Protein AF-A0A1H7VMD0-F1 (afdb_monomer_lite)

Sequence (866 aa):
MRSANEMTSLDILRHLQRDQQDHTHSQRGDDFDKLSQSDLCRSDRAERSALVWEVCQRLPAHIDEHGRVRASAVCQMTDELYEWATAHQPKPPRRSNHRKRVAMIFASLNALPGLTIQIPTQPVRPPRPSHAPTSVEEAQGLAAMLLVDRHLDTWRQHARHRDRWLLTLALRLSCRLGMGSEVLLGTLAMLGTRHVDTATRQIRLPSQLQDDRDSLPTGEANPSQALGTAPQQDPAYQPMHYYTLALPRAVWDPLRHLVHAATGDQGEWLALESPSKPIATLKTRQKQLRERLDRAAKALVKEMKIQHPQHRALLERLSGWPKMSRWGPMVAQRKGIASIWLDILSEYPLPTDSREPITVGADRGRYAPAGAASRHHARPDSEELRFLDDGPATPRPHDAASMHRPDDLAITAPGAVESGAEPLSIEQSFALRHAVRAFSRQLPTLTTGKRLSGQVYREPLQQLRRHTFDTLTDIVGTPDSFGHWLVAFACARLISHGDTISSAQTFLTRLMPPPLLLNEAIADVPGWDQDSVDELCAEGQSYARWSHNTRQHFLRTMGMFVRFCQDYGILDDVVPPSSTTTRISTRRTRLINPVQMDHAWKALVGHARPSQTNTQFALALALGYYGGLRASEVCQLTLRDVLIESPTLEEDWAALQDGYASGRRLSTDTGPFPLQPCWVYIRESKSRSGRRRIPLHLLAPPEVTQCMARWWETRRAVAPTLPLKEIGLFGPLFSPQAYRRQGLIDPLLSWLRDRWGEGVDFHGLRHCAASWWQLRLHAAQHEDFRETLHYKFHWMFQPSTLEAFLTYLCGAEGDDAIERGTLMGQLAKLIGHRHVNTLLHTYTHSLGMIHSHEVNRTWSNRKAAY

Organism: NCBI:txid650850

pLDDT: mean 73.38, std 21.13, range [23.36, 97.75]

Radius of gyration: 31.22 Å; chains: 1; bounding box: 88×75×89 Å

Foldseek 3Di:
DDAPVPCALVNLVVLLVVVLVVPPPDDDDDDDDDPDSNVQDPPPCPPSVVLVSVLSNCQVVQQPPVQEGDPVSLVVSLVSNQVVQVVPPPDRDDSVVSSVVSVVSVVSVCVDPNHDYDDQDAQPFPPQPDLDDPDPLLVLLLVLLVVLLVCLVVQCPVDVDLLSLLLQLLLCCCQQQLAFPALSLLQLLQDALVQADPVQQKGWGQLFRDWCVVVDPPDPDDPPPPDDDDDDPDPPPPDGFTQMFRDDPSNSVSVVSLCVPQDDPCNRRSQDDPDPDDPRTSVVSSVRSQVSSFVSQQVSLVVVCVVCVVCNVSSVQSNGDVSSSNNSSSSNSNLPDDVVSNVQNRHHNHFGFFPDPFFDPPDPDPPPPPVPVPPPDPDDPPDDDDPDDDDDDDDDDDDDDDDDDDDDFFWDFQPNDPCLFDQADLVLLVQLLVLLVVLLVCVCVLDPDQADEDPPSLVVLVVSLVVSLVSNCVSRVDSAFLSNLLSVLLSCCRYVVGDTSVVSSVLSVLLRDSQLSNQLLRSHQLPDDQVSLLVSLVSSLPPPPDDLQSSLVSLCSQLSSVVVCVVVVSDDPYHRGHSGPRDQPSLLNHAQDVVNLVVLLCVLPVDPDGDPLSLLLNLLLLCLQQQLDDLVLLQSDWLVQKDFADPPDPVVVVCVVVLQPPPDDDPPPDDDDPLRFIKGFSCDDSDPLQTAITRSSLRDDSVSSVSLVVLSVQQCVLPVPDDRSRAGSDDDNNDSITHDCVNRQVVSLVVVCVPPNPSDHSNSSSLNNLQLLVLLQLCLVDVVSLNRTPCCVPPCNDNSSSPVSNSVLCSSNDDCCVVSVCSLVVSCSSSSHPDSCCSRRHRHNCPSVSSNVSSCCSVVVVVVVD

Secondary structure (DSSP, 8-state):
---GGG--HHHHHHHHHHHHHHTTT---S--SS---GGGGS-TT-HHHHHHHHHHHHHGGGGB-TTSPBPHHHHHHHHHHHHHHHHHHSSS---HHHHHHHHHHHHHHHTTSTT----PPPP---PPP---S-SSHHHHHHHHHHHHHHHHHHHHHHS---HHHHHHHHHHHIIIII---HHHHHHHHHH--GGGEETTTTEEEEESS---GGGGS------GGG-SS------TTS----EEEEEPPHHHHHHHHHHHHT--GGGGT-TTS---SS----HHHHHHHHHHHHHHHHHHHHHHHHHH-GGGHHHHHTT-SHHHHHHHHHHHHHHTT--HHHHHHTTSSSPP---SS--BTTS-SS----TTSS--S----S------------PPPPP----PPPP-S--EE-TT--S--PPPPPHHHHHHHHHHHHHHHHHGGGG-SSSB--SGGGHHHHHHHHHHHHHHHHHHHS-TTSHHHHHHHHHHHHHHTS--BHHHHHHHHHHT--HHHHT-GGGG-STT--HHHHHHHHHHHHT-TTS-HHHHHHHHHHHHHHHHHHHHTTS--SPPPP-SSS----GGG-PPPPHHHHHHHHHHHH-SSS--HHHHHHHHHHHHHHTT---HHHHHT-BGGGEEE-----HHHHHHHHHTT-SS----TTS-------EEEEE---SSGGG-EEEEHHHHS-HHHHHHHHHHHHHHHHHSTTS-GGGSBSSS-TT-SPEEPHHHHHHHHHHHHHHHH-TT--HHHHHHHHHHHHHHHHHHHH-HHHHTTBTTTTSGGGSHHHHHHHHHHHHHTT-TTHHHHT-HHHHHHHHHT-S-HHHIIIII-S-HHHHHHHHHHHHHHGGGG--

Structure (mmCIF, N/CA/C/O backbone):
data_AF-A0A1H7VMD0-F1
#
_entry.id   AF-A0A1H7VMD0-F1
#
loop_
_atom_site.group_PDB
_atom_site.id
_atom_site.type_symbol
_atom_site.label_atom_id
_atom_site.label_alt_id
_atom_site.label_comp_id
_atom_site.label_asym_id
_atom_site.label_entity_id
_atom_site.label_seq_id
_atom_site.pdbx_PDB_ins_code
_atom_site.Cartn_x
_atom_site.Cartn_y
_atom_site.Cartn_z
_atom_site.occupancy
_atom_site.B_iso_or_equiv
_atom_site.auth_seq_id
_atom_site.auth_comp_id
_atom_site.auth_asym_id
_atom_site.auth_atom_id
_atom_site.pdbx_PDB_model_num
ATOM 1 N N . MET A 1 1 ? -38.035 15.444 26.359 1.00 34.72 1 MET A N 1
ATOM 2 C CA . MET A 1 1 ? -37.678 15.328 24.928 1.00 34.72 1 MET A CA 1
ATOM 3 C C . MET A 1 1 ? -38.707 14.417 24.288 1.00 34.72 1 MET A C 1
ATOM 5 O O . MET A 1 1 ? -38.967 13.372 24.867 1.00 34.72 1 MET A O 1
ATOM 9 N N . ARG A 1 2 ? -39.345 14.847 23.193 1.00 34.84 2 ARG A N 1
ATOM 10 C CA . ARG A 1 2 ? -40.308 14.014 22.452 1.00 34.84 2 ARG A CA 1
ATOM 11 C C . ARG A 1 2 ? -39.586 12.806 21.851 1.00 34.84 2 ARG A C 1
ATOM 13 O O . ARG A 1 2 ? -38.414 12.932 21.496 1.00 34.84 2 ARG A O 1
ATOM 20 N N . SER A 1 3 ? -40.246 11.651 21.783 1.00 38.50 3 SER A N 1
ATOM 21 C CA . SER A 1 3 ? -39.660 10.471 21.129 1.00 38.50 3 SER A CA 1
ATOM 22 C C . SER A 1 3 ? -39.531 10.709 19.615 1.00 38.50 3 SER A C 1
ATOM 24 O O . SER A 1 3 ? -40.247 11.547 19.065 1.00 38.50 3 SER A O 1
ATOM 26 N N . ALA A 1 4 ? -38.650 9.978 18.919 1.00 41.06 4 ALA A N 1
ATOM 27 C CA . ALA A 1 4 ? -38.488 10.094 17.461 1.00 41.06 4 ALA A CA 1
ATOM 28 C C . ALA A 1 4 ? -39.808 9.876 16.683 1.00 41.06 4 ALA A C 1
ATOM 30 O O . ALA A 1 4 ? -39.968 10.414 15.591 1.00 41.06 4 ALA A O 1
ATOM 31 N N . ASN A 1 5 ? -40.780 9.176 17.284 1.00 40.94 5 ASN A N 1
ATOM 32 C CA . ASN A 1 5 ? -42.104 8.913 16.713 1.00 40.94 5 ASN A CA 1
ATOM 33 C C . ASN A 1 5 ? -43.114 10.066 16.895 1.00 40.94 5 ASN A C 1
ATOM 35 O O . ASN A 1 5 ? -44.215 10.000 16.359 1.00 40.94 5 ASN A O 1
ATOM 39 N N . GLU A 1 6 ? -42.770 11.122 17.638 1.00 42.50 6 GLU A N 1
ATOM 40 C CA . GLU A 1 6 ? -43.665 12.255 17.939 1.00 42.50 6 GLU A CA 1
ATOM 41 C C . GLU A 1 6 ? -43.280 13.552 17.208 1.00 42.50 6 GLU A C 1
ATOM 43 O O . GLU A 1 6 ? -43.905 14.597 17.416 1.00 42.50 6 GLU A O 1
ATOM 48 N N . MET A 1 7 ? -42.236 13.524 16.374 1.00 51.25 7 MET A N 1
ATOM 49 C CA . MET A 1 7 ? -41.822 14.695 15.605 1.00 51.25 7 MET A CA 1
ATOM 50 C C . MET A 1 7 ? -42.720 14.834 14.373 1.00 51.25 7 MET A C 1
ATOM 52 O O . MET A 1 7 ? -42.681 14.014 13.458 1.00 51.25 7 MET A O 1
ATOM 56 N N . THR A 1 8 ? -43.566 15.864 14.356 1.00 54.66 8 THR A N 1
ATOM 57 C CA . THR A 1 8 ? -44.525 16.062 13.263 1.00 54.66 8 THR A CA 1
ATOM 58 C C . THR A 1 8 ? -43.831 16.649 12.031 1.00 54.66 8 THR A C 1
ATOM 60 O O . THR A 1 8 ? -42.839 17.371 12.147 1.00 54.66 8 THR A O 1
ATOM 63 N N . SER A 1 9 ? -44.371 16.420 10.829 1.00 45.41 9 SER A N 1
ATOM 64 C CA . SER A 1 9 ? -43.874 17.028 9.577 1.00 45.41 9 SER A CA 1
ATOM 65 C C . SER A 1 9 ? -43.786 18.565 9.665 1.00 45.41 9 SER A C 1
ATOM 67 O O . SER A 1 9 ? -42.954 19.197 9.016 1.00 45.41 9 SER A O 1
ATOM 69 N N . LEU A 1 10 ? -44.622 19.167 10.516 1.00 47.03 10 LEU A N 1
ATOM 70 C CA . LEU A 1 10 ? -44.654 20.594 10.841 1.00 47.03 10 LEU A CA 1
ATOM 71 C C . LEU A 1 10 ? -43.449 21.064 11.674 1.00 47.03 10 LEU A C 1
ATOM 73 O O . LEU A 1 10 ? -42.982 22.188 11.484 1.00 47.03 10 LEU A O 1
ATOM 77 N N . ASP A 1 11 ? -42.927 20.220 12.566 1.00 55.47 11 ASP A N 1
ATOM 78 C CA . ASP A 1 11 ? -41.743 20.524 13.380 1.00 55.47 11 ASP A CA 1
ATOM 79 C C . ASP A 1 11 ? -40.473 20.536 12.512 1.00 55.47 11 ASP A C 1
ATOM 81 O O . ASP A 1 11 ? -39.637 21.433 12.636 1.00 55.47 11 ASP A O 1
ATOM 85 N N . ILE A 1 12 ? -40.392 19.608 11.551 1.00 54.47 12 ILE A N 1
ATOM 86 C CA . ILE A 1 12 ? -39.338 19.555 10.528 1.00 54.47 12 ILE A CA 1
ATOM 87 C C . ILE A 1 12 ? -39.337 20.830 9.667 1.00 54.47 12 ILE A C 1
ATOM 89 O O . ILE A 1 12 ? -38.282 21.425 9.440 1.00 54.47 12 ILE A O 1
ATOM 93 N N . LEU A 1 13 ? -40.515 21.292 9.225 1.00 51.16 13 LEU A N 1
ATOM 94 C CA . LEU A 1 13 ? -40.642 22.502 8.403 1.00 51.16 13 LEU A CA 1
ATOM 95 C C . LEU A 1 13 ? -40.150 23.752 9.124 1.00 51.16 13 LEU A C 1
ATOM 97 O O . LEU A 1 13 ? -39.396 24.543 8.564 1.00 51.16 13 LEU A O 1
ATOM 101 N N . ARG A 1 14 ? -40.590 23.928 10.374 1.00 56.47 14 ARG A N 1
ATOM 102 C CA . ARG A 1 14 ? -40.238 25.096 11.188 1.00 56.47 14 ARG A CA 1
ATOM 103 C C . ARG A 1 14 ? -38.738 25.167 11.447 1.00 56.47 14 ARG A C 1
ATOM 105 O O . ARG A 1 14 ? -38.208 26.265 11.570 1.00 56.47 14 ARG A O 1
ATOM 112 N N . HIS A 1 15 ? -38.057 24.024 11.510 1.00 59.16 15 HIS A N 1
ATOM 113 C CA . HIS A 1 15 ? -36.605 23.982 11.632 1.00 59.16 15 HIS A CA 1
ATOM 114 C C . HIS A 1 15 ? -35.908 24.406 10.331 1.00 59.16 15 HIS A C 1
ATOM 116 O O . HIS A 1 15 ? -35.089 25.320 10.360 1.00 59.16 15 HIS A O 1
ATOM 122 N N . LEU A 1 16 ? -36.312 23.843 9.185 1.00 51.22 16 LEU A N 1
ATOM 123 C CA . LEU A 1 16 ? -35.772 24.223 7.869 1.00 51.22 16 LEU A CA 1
ATOM 124 C C . LEU A 1 16 ? -36.017 25.707 7.529 1.00 51.22 16 LEU A C 1
ATOM 126 O O . LEU A 1 16 ? -35.192 26.336 6.871 1.00 51.22 16 LEU A O 1
ATOM 130 N N . GLN A 1 17 ? -37.133 26.279 7.991 1.00 55.53 17 GLN A N 1
ATOM 131 C CA . GLN A 1 17 ? -37.456 27.701 7.828 1.00 55.53 17 GLN A CA 1
ATOM 132 C C . GLN A 1 17 ? -36.670 28.621 8.780 1.00 55.53 17 GLN A C 1
ATOM 134 O O . GLN A 1 17 ? -36.397 29.763 8.414 1.00 55.53 17 GLN A O 1
ATOM 139 N N . ARG A 1 18 ? -36.290 28.154 9.980 1.00 55.28 18 ARG A N 1
ATOM 140 C CA . ARG A 1 18 ? -35.454 28.924 10.924 1.00 55.28 18 ARG A CA 1
ATOM 141 C C . ARG A 1 18 ? -34.011 29.049 10.437 1.00 55.28 18 ARG A C 1
ATOM 143 O O . ARG A 1 18 ? -33.495 30.161 10.403 1.00 55.28 18 ARG A O 1
ATOM 150 N N . ASP A 1 19 ? -33.425 27.961 9.939 1.00 47.25 19 ASP A N 1
ATOM 151 C CA . ASP A 1 19 ? -32.082 27.968 9.326 1.00 47.25 19 ASP A CA 1
ATOM 152 C C . ASP A 1 19 ? -31.981 28.964 8.148 1.00 47.25 19 ASP A C 1
ATOM 154 O O . ASP A 1 19 ? -30.942 29.578 7.905 1.00 47.25 19 ASP A O 1
ATOM 158 N N . GLN A 1 20 ? -33.087 29.182 7.425 1.00 44.53 20 GLN A N 1
ATOM 159 C CA . GLN A 1 20 ? -33.165 30.153 6.331 1.00 44.53 20 GLN A CA 1
ATOM 160 C C . GLN A 1 20 ? -33.074 31.614 6.813 1.00 44.53 20 GLN A C 1
ATOM 162 O O . GLN A 1 20 ? -32.524 32.448 6.093 1.00 44.53 20 GLN A O 1
ATOM 167 N N . GLN A 1 21 ? -33.602 31.927 8.001 1.00 48.50 21 GLN A N 1
ATOM 168 C CA . GLN A 1 21 ? -33.598 33.282 8.570 1.00 48.50 21 GLN A CA 1
ATOM 169 C C . GLN A 1 21 ? -32.239 33.645 9.186 1.00 48.50 21 GLN A C 1
ATOM 171 O O . GLN A 1 21 ? -31.789 34.786 9.057 1.00 48.50 21 GLN A O 1
ATOM 176 N N . ASP A 1 22 ? -31.537 32.669 9.761 1.00 44.28 22 ASP A N 1
ATOM 177 C CA . ASP A 1 22 ? -30.229 32.891 10.389 1.00 44.28 22 ASP A CA 1
ATOM 178 C C . ASP A 1 22 ? -29.091 33.059 9.359 1.00 44.28 22 ASP A C 1
ATOM 180 O O . ASP A 1 22 ? -28.060 33.673 9.642 1.00 44.28 22 ASP A O 1
ATOM 184 N N . HIS A 1 23 ? -29.276 32.594 8.117 1.00 43.34 23 HIS A N 1
ATOM 185 C CA . HIS A 1 23 ? -28.280 32.712 7.042 1.00 43.34 23 HIS A CA 1
ATOM 186 C C . HIS A 1 23 ? -28.428 33.944 6.135 1.00 43.34 23 HIS A C 1
ATOM 188 O O . HIS A 1 23 ? -27.523 34.239 5.350 1.00 43.34 23 HIS A O 1
ATOM 194 N N . THR A 1 24 ? -29.500 34.731 6.267 1.00 43.28 24 THR A N 1
ATOM 195 C CA . THR A 1 24 ? -29.704 35.949 5.457 1.00 43.28 24 THR A CA 1
ATOM 196 C C . THR A 1 24 ? -28.778 37.127 5.800 1.00 43.28 24 THR A C 1
ATOM 198 O O . THR A 1 24 ? -28.741 38.099 5.048 1.00 43.28 24 THR A O 1
ATOM 201 N N . HIS A 1 25 ? -27.973 37.050 6.868 1.00 43.25 25 HIS A N 1
ATOM 202 C CA . HIS A 1 25 ? -27.108 38.157 7.308 1.00 43.25 25 HIS A CA 1
ATOM 203 C C . HIS A 1 25 ? -25.629 38.085 6.883 1.00 43.25 25 HIS A C 1
ATOM 205 O O . HIS A 1 25 ? -24.867 38.987 7.226 1.00 43.25 25 HIS A O 1
ATOM 211 N N . SER A 1 26 ? -25.199 37.087 6.102 1.00 38.22 26 SER A N 1
ATOM 212 C CA . SER A 1 26 ? -23.776 36.942 5.747 1.00 38.22 26 SER A CA 1
ATOM 213 C C . SER A 1 26 ? -23.545 36.494 4.303 1.00 38.22 26 SER A C 1
ATOM 215 O O . SER A 1 26 ? -23.111 35.372 4.076 1.00 38.22 26 SER A O 1
ATOM 217 N N . GLN A 1 27 ? -23.811 37.351 3.305 1.00 37.38 27 GLN A N 1
ATOM 218 C CA . GLN A 1 27 ? -23.290 37.141 1.941 1.00 37.38 27 GLN A CA 1
ATOM 219 C C . GLN A 1 27 ? -22.942 38.455 1.213 1.00 37.38 27 GLN A C 1
ATOM 221 O O . GLN A 1 27 ? -23.804 39.168 0.704 1.00 37.38 27 GLN A O 1
ATOM 226 N N . ARG A 1 28 ? -21.635 38.728 1.109 1.00 34.75 28 ARG A N 1
ATOM 227 C CA . ARG A 1 28 ? -20.986 39.484 0.022 1.00 34.75 28 ARG A CA 1
ATOM 228 C C . ARG A 1 28 ? -19.662 38.777 -0.297 1.00 34.75 28 ARG A C 1
ATOM 230 O O . ARG A 1 28 ? -18.759 38.815 0.533 1.00 34.75 28 ARG A O 1
ATOM 237 N N . GLY A 1 29 ? -19.551 38.148 -1.471 1.00 31.91 29 GLY A N 1
ATOM 238 C CA . GLY A 1 29 ? -18.275 37.651 -2.009 1.00 31.91 29 GLY A CA 1
ATOM 239 C C . GLY A 1 29 ? -18.364 36.375 -2.858 1.00 31.91 29 GLY A C 1
ATOM 240 O O . GLY A 1 29 ? -18.429 35.283 -2.305 1.00 31.91 29 GLY A O 1
ATOM 241 N N . ASP A 1 30 ? -18.290 36.576 -4.178 1.00 31.64 30 ASP A N 1
ATOM 242 C CA . ASP A 1 30 ? -17.894 35.686 -5.285 1.00 31.64 30 ASP A CA 1
ATOM 243 C C . ASP A 1 30 ? -18.665 34.379 -5.576 1.00 31.64 30 ASP A C 1
ATOM 245 O O . ASP A 1 30 ? -18.417 33.301 -5.031 1.00 31.64 30 ASP A O 1
ATOM 249 N N . ASP A 1 31 ? -19.543 34.509 -6.578 1.00 36.66 31 ASP A N 1
ATOM 250 C CA . ASP A 1 31 ? -20.279 33.471 -7.297 1.00 36.66 31 ASP A CA 1
ATOM 251 C C . ASP A 1 31 ? -19.423 32.777 -8.367 1.00 36.66 31 ASP A C 1
ATOM 253 O O . ASP A 1 31 ? -18.853 33.433 -9.234 1.00 36.66 31 ASP A O 1
ATOM 257 N N . PHE A 1 32 ? -19.390 31.442 -8.309 1.00 33.88 32 PHE A N 1
ATOM 258 C CA . PHE A 1 32 ? -19.663 30.475 -9.393 1.00 33.88 32 PHE A CA 1
ATOM 259 C C . PHE A 1 32 ? -19.168 29.086 -8.933 1.00 33.88 32 PHE A C 1
ATOM 261 O O . PHE A 1 32 ? -18.123 28.630 -9.375 1.00 33.88 32 PHE A O 1
ATOM 268 N N . ASP A 1 33 ? -19.873 28.460 -7.971 1.00 36.16 33 ASP A N 1
ATOM 269 C CA . ASP A 1 33 ? -19.990 26.981 -7.809 1.00 36.16 33 ASP A CA 1
ATOM 270 C C . ASP A 1 33 ? -20.636 26.514 -6.483 1.00 36.16 33 ASP A C 1
ATOM 272 O O . ASP A 1 33 ? -20.799 25.313 -6.250 1.00 36.16 33 ASP A O 1
ATOM 276 N N . LYS A 1 34 ? -21.070 27.421 -5.598 1.00 37.34 34 LYS A N 1
ATOM 277 C CA . LYS A 1 34 ? -21.754 27.042 -4.350 1.00 37.34 34 LYS A CA 1
ATOM 278 C C . LYS A 1 34 ? -23.253 27.321 -4.441 1.00 37.34 34 LYS A C 1
ATOM 280 O O . LYS A 1 34 ? -23.696 28.428 -4.173 1.00 37.34 34 LYS A O 1
ATOM 285 N N . LEU A 1 35 ? -24.039 26.294 -4.771 1.00 39.94 35 LEU A N 1
ATOM 286 C CA . LEU A 1 35 ? -25.471 26.290 -4.446 1.00 39.94 35 LEU A CA 1
ATOM 287 C C . LEU A 1 35 ? -25.599 26.336 -2.916 1.00 39.94 35 LEU A C 1
ATOM 289 O O . LEU A 1 35 ? -25.253 25.375 -2.228 1.00 39.94 35 LEU A O 1
ATOM 293 N N . SER A 1 36 ? -26.037 27.477 -2.402 1.00 44.28 36 SER A N 1
ATOM 294 C CA . SER A 1 36 ? -26.291 27.729 -0.985 1.00 44.28 36 SER A CA 1
ATOM 295 C C . SER A 1 36 ? -27.555 26.982 -0.524 1.00 44.28 36 SER A C 1
ATOM 297 O O . SER A 1 36 ? -28.468 26.767 -1.322 1.00 44.28 36 SER A O 1
ATOM 299 N N . GLN A 1 37 ? -27.659 26.608 0.762 1.00 43.88 37 GLN A N 1
ATOM 300 C CA . GLN A 1 37 ? -28.914 26.104 1.363 1.00 43.88 37 GLN A CA 1
ATOM 301 C C . GLN A 1 37 ? -30.107 27.041 1.077 1.00 43.88 37 GLN A C 1
ATOM 303 O O . GLN A 1 37 ? -31.237 26.572 0.950 1.00 43.88 37 GLN A O 1
ATOM 308 N N . SER A 1 38 ? -29.852 28.340 0.874 1.00 42.00 38 SER A N 1
ATOM 309 C CA . SER A 1 38 ? -30.864 29.332 0.495 1.00 42.00 38 SER A CA 1
ATOM 310 C C . SER A 1 38 ? -31.572 29.045 -0.840 1.00 42.00 38 SER A C 1
ATOM 312 O O . SER A 1 38 ? -32.708 29.480 -1.010 1.00 42.00 38 SER A O 1
ATOM 314 N N . ASP A 1 39 ? -30.981 28.267 -1.758 1.00 47.41 39 ASP A N 1
ATOM 315 C CA . ASP A 1 39 ? -31.598 27.912 -3.050 1.00 47.41 39 ASP A CA 1
ATOM 316 C C . ASP A 1 39 ? -32.642 26.785 -2.963 1.00 47.41 39 ASP A C 1
ATOM 318 O O . ASP A 1 39 ? -33.382 26.552 -3.925 1.00 47.41 39 ASP A O 1
ATOM 322 N N . LEU A 1 40 ? -32.710 26.058 -1.841 1.00 46.44 40 LEU A N 1
ATOM 323 C CA . LEU A 1 40 ? -33.728 25.022 -1.614 1.00 46.44 40 LEU A CA 1
ATOM 324 C C . LEU A 1 40 ? -35.096 25.618 -1.249 1.00 46.44 40 LEU A C 1
ATOM 326 O O . LEU A 1 40 ? -36.108 24.986 -1.539 1.00 46.44 40 LEU A O 1
ATOM 330 N N . CYS A 1 41 ? -35.118 26.831 -0.686 1.00 44.41 41 CYS A N 1
ATOM 331 C CA . CYS A 1 41 ? -36.311 27.470 -0.120 1.00 44.41 41 CYS A CA 1
ATOM 332 C C . CYS A 1 41 ? -36.561 28.891 -0.661 1.00 44.41 41 CYS A C 1
ATOM 334 O O . CYS A 1 41 ? -37.219 29.694 0.006 1.00 44.41 41 CYS A O 1
ATOM 336 N N . ARG A 1 42 ? -36.037 29.248 -1.846 1.00 44.91 42 ARG A N 1
ATOM 337 C CA . ARG A 1 42 ? -36.398 30.535 -2.462 1.00 44.91 42 ARG A CA 1
ATOM 338 C C . ARG A 1 42 ? -37.910 30.579 -2.729 1.00 44.91 42 ARG A C 1
ATOM 340 O O . ARG A 1 42 ? -38.483 29.682 -3.346 1.00 44.91 42 ARG A O 1
ATOM 347 N N . SER A 1 43 ? -38.547 31.635 -2.231 1.00 39.41 43 SER A N 1
ATOM 348 C CA . SER A 1 43 ? -39.995 31.881 -2.268 1.00 39.41 43 SER A CA 1
ATOM 349 C C . SER A 1 43 ? -40.545 32.191 -3.666 1.00 39.41 43 SER A C 1
ATOM 351 O O . SER A 1 43 ? -41.757 32.240 -3.850 1.00 39.41 43 SER A O 1
ATOM 353 N N . ASP A 1 44 ? -39.674 32.361 -4.659 1.00 43.16 44 ASP A N 1
ATOM 354 C CA . ASP A 1 44 ? -40.008 32.658 -6.054 1.00 43.16 44 ASP A CA 1
ATOM 355 C C . ASP A 1 44 ? -40.399 31.412 -6.877 1.00 43.16 44 ASP A C 1
ATOM 357 O O . ASP A 1 44 ? -40.791 31.538 -8.037 1.00 43.16 44 ASP A O 1
ATOM 361 N N . ARG A 1 45 ? -40.353 30.201 -6.294 1.00 51.06 45 ARG A N 1
ATOM 362 C CA . ARG A 1 45 ? -40.841 28.959 -6.927 1.00 51.06 45 ARG A CA 1
ATOM 363 C C . ARG A 1 45 ? -41.689 28.113 -5.975 1.00 51.06 45 ARG A C 1
ATOM 365 O O . ARG A 1 45 ? -41.265 27.039 -5.546 1.00 51.06 45 ARG A O 1
ATOM 372 N N . ALA A 1 46 ? -42.902 28.581 -5.683 1.00 52.00 46 ALA A N 1
ATOM 373 C CA . ALA A 1 46 ? -43.865 27.928 -4.785 1.00 52.00 46 ALA A CA 1
ATOM 374 C C . ALA A 1 46 ? -44.082 26.425 -5.079 1.00 52.00 46 ALA A C 1
ATOM 376 O O . ALA A 1 46 ? -44.125 25.615 -4.155 1.00 52.00 46 ALA A O 1
ATOM 377 N N . GLU A 1 47 ? -44.117 26.029 -6.354 1.00 50.69 47 GLU A N 1
ATOM 378 C CA . GLU A 1 47 ? -44.301 24.630 -6.780 1.00 50.69 47 GLU A CA 1
ATOM 379 C C . GLU A 1 47 ? -43.128 23.714 -6.390 1.00 50.69 47 GLU A C 1
ATOM 381 O O . GLU A 1 47 ? -43.305 22.533 -6.098 1.00 50.69 47 GLU A O 1
ATOM 386 N N . ARG A 1 48 ? -41.908 24.258 -6.334 1.00 52.91 48 ARG A N 1
ATOM 387 C CA . ARG A 1 48 ? -40.698 23.491 -6.018 1.00 52.91 48 ARG A CA 1
ATOM 388 C C . ARG A 1 48 ? -40.563 23.229 -4.519 1.00 52.91 48 ARG A C 1
ATOM 390 O O . ARG A 1 48 ? -40.128 22.148 -4.124 1.00 52.91 48 ARG A O 1
ATOM 397 N N . SER A 1 49 ? -40.965 24.198 -3.702 1.00 56.91 49 SER A N 1
ATOM 398 C CA . SER A 1 49 ? -41.073 24.048 -2.249 1.00 56.91 49 SER A CA 1
ATOM 399 C C . SER A 1 49 ? -42.194 23.072 -1.873 1.00 56.91 49 SER A C 1
ATOM 401 O O . SER A 1 49 ? -42.026 22.305 -0.931 1.00 56.91 49 SER A O 1
ATOM 403 N N . ALA A 1 50 ? -43.288 23.034 -2.646 1.00 56.75 50 ALA A N 1
ATOM 404 C CA . ALA A 1 50 ? -44.389 22.088 -2.456 1.00 56.75 50 ALA A CA 1
ATOM 405 C C . ALA A 1 50 ? -43.978 20.624 -2.703 1.00 56.75 50 ALA A C 1
ATOM 407 O O . ALA A 1 50 ? -44.364 19.750 -1.936 1.00 56.75 50 ALA A O 1
ATOM 408 N N . LEU A 1 51 ? -43.132 20.350 -3.701 1.00 60.91 51 LEU A N 1
ATOM 409 C CA . LEU A 1 51 ? -42.633 18.991 -3.943 1.00 60.91 51 LEU A CA 1
ATOM 410 C C . LEU A 1 51 ? -41.645 18.526 -2.868 1.00 60.91 51 LEU A C 1
ATOM 412 O O . LEU A 1 51 ? -41.741 17.404 -2.384 1.00 60.91 51 LEU A O 1
ATOM 416 N N . VAL A 1 52 ? -40.691 19.379 -2.473 1.00 61.78 52 VAL A N 1
ATOM 417 C CA . VAL A 1 52 ? -39.779 19.059 -1.358 1.00 61.78 52 VAL A CA 1
ATOM 418 C C . VAL A 1 52 ? -40.584 18.805 -0.080 1.00 61.78 52 VAL A C 1
ATOM 420 O O . VAL A 1 52 ? -40.260 17.900 0.684 1.00 61.78 52 VAL A O 1
ATOM 423 N N . TRP A 1 53 ? -41.667 19.556 0.116 1.00 63.88 53 TRP A N 1
ATOM 424 C CA . TRP A 1 53 ? -42.609 19.373 1.211 1.00 63.88 53 TRP A CA 1
ATOM 425 C C . TRP A 1 53 ? -43.353 18.035 1.146 1.00 63.88 53 TRP A C 1
ATOM 427 O O . TRP A 1 53 ? -43.364 17.304 2.132 1.00 63.88 53 TRP A O 1
ATOM 437 N N . GLU A 1 54 ? -43.904 17.672 -0.009 1.00 63.44 54 GLU A N 1
ATOM 438 C CA . GLU A 1 54 ? -44.605 16.402 -0.217 1.00 63.44 54 GLU A CA 1
ATOM 439 C C . GLU A 1 54 ? -43.672 15.193 -0.023 1.00 63.44 54 GLU A C 1
ATOM 441 O O . GLU A 1 54 ? -44.020 14.216 0.641 1.00 63.44 54 GLU A O 1
ATOM 446 N N . VAL A 1 55 ? -42.433 15.303 -0.505 1.00 63.75 55 VAL A N 1
ATOM 447 C CA . VAL A 1 55 ? -41.370 14.307 -0.318 1.00 63.75 55 VAL A CA 1
ATOM 448 C C . VAL A 1 55 ? -40.979 14.175 1.164 1.00 63.75 55 VAL A C 1
ATOM 450 O O . VAL A 1 55 ? -40.819 13.064 1.668 1.00 63.75 55 VAL A O 1
ATOM 453 N N . CYS A 1 56 ? -40.886 15.285 1.904 1.00 65.00 56 CYS A N 1
ATOM 454 C CA . CYS A 1 56 ? -40.649 15.269 3.352 1.00 65.00 56 CYS A CA 1
ATOM 455 C C . CYS A 1 56 ? -41.840 14.711 4.152 1.00 65.00 56 CYS A C 1
ATOM 457 O O . CYS A 1 56 ? -41.626 14.084 5.188 1.00 65.00 56 CYS A O 1
ATOM 459 N N . GLN A 1 57 ? -43.082 14.897 3.693 1.00 66.75 57 GLN A N 1
ATOM 460 C CA . GLN A 1 57 ? -44.273 14.342 4.351 1.00 66.75 57 GLN A CA 1
ATOM 461 C C . GLN A 1 57 ? -44.349 12.816 4.264 1.00 66.75 57 GLN A C 1
ATOM 463 O O . GLN A 1 57 ? -44.871 12.184 5.179 1.00 66.75 57 GLN A O 1
ATOM 468 N N . ARG A 1 58 ? -43.804 12.220 3.199 1.00 68.69 58 ARG A N 1
ATOM 469 C CA . ARG A 1 58 ? -43.743 10.760 3.019 1.00 68.69 58 ARG A CA 1
ATOM 470 C C . ARG A 1 58 ? -42.573 10.116 3.767 1.00 68.69 58 ARG A C 1
ATOM 472 O O . ARG A 1 58 ? -42.565 8.906 3.968 1.00 68.69 58 ARG A O 1
ATOM 479 N N . LEU A 1 59 ? -41.607 10.915 4.226 1.00 67.06 59 LEU A N 1
ATOM 480 C CA . LEU A 1 59 ? -40.397 10.433 4.890 1.00 67.06 59 LEU A CA 1
ATOM 481 C C . LEU A 1 59 ? -40.653 9.533 6.117 1.00 67.06 59 LEU A C 1
ATOM 483 O O . LEU A 1 59 ? -39.976 8.511 6.216 1.00 67.06 59 LEU A O 1
ATOM 487 N N . PRO A 1 60 ? -41.620 9.821 7.015 1.00 66.69 60 PRO A N 1
ATOM 488 C CA . PRO A 1 60 ? -41.903 8.961 8.166 1.00 66.69 60 PRO A CA 1
ATOM 489 C C . PRO A 1 60 ? -42.310 7.532 7.788 1.00 66.69 60 PRO A C 1
ATOM 491 O O . PRO A 1 60 ? -42.002 6.607 8.527 1.00 66.69 60 PRO A O 1
ATOM 494 N N . ALA A 1 61 ? -42.936 7.324 6.623 1.00 68.31 61 ALA A N 1
ATOM 495 C CA . ALA A 1 61 ? -43.303 5.990 6.138 1.00 68.31 61 ALA A CA 1
ATOM 496 C C . ALA A 1 61 ? -42.095 5.168 5.646 1.00 68.31 61 ALA A C 1
ATOM 498 O O . ALA A 1 61 ? -42.201 3.962 5.433 1.00 68.31 61 ALA A O 1
ATOM 499 N N . HIS A 1 62 ? -40.946 5.819 5.451 1.00 65.69 62 HIS A N 1
ATOM 500 C CA . HIS A 1 62 ? -39.709 5.209 4.963 1.00 65.69 62 HIS A CA 1
ATOM 501 C C . HIS A 1 62 ? -38.607 5.134 6.025 1.00 65.69 62 HIS A C 1
ATOM 503 O O . HIS A 1 62 ? -37.508 4.658 5.720 1.00 65.69 62 HIS A O 1
ATOM 509 N N . ILE A 1 63 ? -38.895 5.615 7.237 1.00 62.03 63 ILE A N 1
ATOM 510 C CA . ILE A 1 63 ? -38.033 5.510 8.408 1.00 62.03 63 ILE A CA 1
ATOM 511 C C . ILE A 1 63 ? -38.430 4.238 9.160 1.00 62.03 63 ILE A C 1
ATOM 513 O O . ILE A 1 63 ? -39.582 4.088 9.558 1.00 62.03 63 ILE A O 1
ATOM 517 N N . ASP A 1 64 ? -37.493 3.308 9.327 1.00 61.31 64 ASP A N 1
ATOM 518 C CA . ASP A 1 64 ? -37.731 2.126 10.156 1.00 61.31 64 ASP A CA 1
ATOM 519 C C . ASP A 1 64 ? -37.772 2.478 11.654 1.00 61.31 64 ASP A C 1
ATOM 521 O O . ASP A 1 64 ? -37.426 3.581 12.079 1.00 61.31 64 ASP A O 1
ATOM 525 N N . GLU A 1 65 ? -38.163 1.511 12.484 1.00 56.69 65 GLU A N 1
ATOM 526 C CA . GLU A 1 65 ? -38.185 1.633 13.951 1.00 56.69 65 GLU A CA 1
ATOM 527 C C . GLU A 1 65 ? -36.833 2.042 14.573 1.00 56.69 65 GLU A C 1
ATOM 529 O O . GLU A 1 65 ? -36.778 2.442 15.734 1.00 56.69 65 GLU A O 1
ATOM 534 N N . HIS A 1 66 ? -35.739 1.974 13.809 1.00 51.47 66 HIS A N 1
ATOM 535 C CA . HIS A 1 66 ? -34.385 2.328 14.228 1.00 51.47 66 HIS A CA 1
ATOM 536 C C . HIS A 1 66 ? -33.932 3.694 13.679 1.00 51.47 66 HIS A C 1
ATOM 538 O O . HIS A 1 66 ? -32.759 4.056 13.824 1.00 51.47 66 HIS A O 1
ATOM 544 N N . GLY A 1 67 ? -34.827 4.463 13.049 1.00 56.28 67 GLY A N 1
ATOM 545 C CA . GLY A 1 67 ? -34.525 5.786 12.505 1.00 56.28 67 GLY A CA 1
ATOM 546 C C . GLY A 1 67 ? -33.816 5.768 11.144 1.00 56.28 67 GLY A C 1
ATOM 547 O O . GLY A 1 67 ? -33.294 6.801 10.718 1.00 56.28 67 GLY A O 1
ATOM 548 N N . ARG A 1 68 ? -33.750 4.622 10.451 1.00 57.56 68 ARG A N 1
ATOM 549 C CA . ARG A 1 68 ? -33.015 4.479 9.184 1.00 57.56 68 ARG A CA 1
ATOM 550 C C . ARG A 1 68 ? -33.938 4.688 7.992 1.00 57.56 68 ARG A C 1
ATOM 552 O O . ARG A 1 68 ? -35.025 4.126 7.926 1.00 57.56 68 ARG A O 1
ATOM 559 N N . VAL A 1 69 ? -33.458 5.435 7.000 1.00 62.47 69 VAL A N 1
ATOM 560 C CA . VAL A 1 69 ? -34.130 5.564 5.700 1.00 62.47 69 VAL A CA 1
ATOM 561 C C . VAL A 1 69 ? -33.567 4.508 4.752 1.00 62.47 69 VAL A C 1
ATOM 563 O O . VAL A 1 69 ? -32.359 4.474 4.506 1.00 62.47 69 VAL A O 1
ATOM 566 N N . ARG A 1 70 ? -34.428 3.640 4.205 1.00 60.25 70 ARG A N 1
ATOM 567 C CA . ARG A 1 70 ? -34.008 2.591 3.256 1.00 60.25 70 ARG A CA 1
ATOM 568 C C . ARG A 1 70 ? -33.366 3.203 2.003 1.00 60.25 70 ARG A C 1
ATOM 570 O O . ARG A 1 70 ? -33.827 4.219 1.486 1.00 60.25 70 ARG A O 1
ATOM 577 N N . ALA A 1 71 ? -32.332 2.558 1.455 1.00 57.62 71 ALA A N 1
ATOM 578 C CA . ALA A 1 71 ? -31.659 3.031 0.237 1.00 57.62 71 ALA A CA 1
ATOM 579 C C . ALA A 1 71 ? -32.614 3.135 -0.970 1.00 57.62 71 ALA A C 1
ATOM 581 O O . ALA A 1 71 ? -32.476 4.049 -1.785 1.00 57.62 71 ALA A O 1
ATOM 582 N N . SER A 1 72 ? -33.608 2.244 -1.046 1.00 62.41 72 SER A N 1
ATOM 583 C CA . SER A 1 72 ? -34.685 2.276 -2.041 1.00 62.41 72 SER A CA 1
ATOM 584 C C . SER A 1 72 ? -35.526 3.549 -1.947 1.00 62.41 72 SER A C 1
ATOM 586 O O . SER A 1 72 ? -35.778 4.171 -2.974 1.00 62.41 72 SER A O 1
ATOM 588 N N . ALA A 1 73 ? -35.858 4.003 -0.736 1.00 67.12 73 ALA A N 1
ATOM 589 C CA . ALA A 1 73 ? -36.580 5.255 -0.521 1.00 67.12 73 ALA A CA 1
ATOM 590 C C . ALA A 1 73 ? -35.759 6.471 -0.983 1.00 67.12 73 ALA A C 1
ATOM 592 O O . ALA A 1 73 ? -36.281 7.357 -1.651 1.00 67.12 73 ALA A O 1
ATOM 593 N N . VAL A 1 74 ? -34.442 6.486 -0.731 1.00 67.88 74 VAL A N 1
ATOM 594 C CA . VAL A 1 74 ? -33.552 7.556 -1.229 1.00 67.88 74 VAL A CA 1
ATOM 595 C C . VAL A 1 74 ? -33.521 7.602 -2.761 1.00 67.88 74 VAL A C 1
ATOM 597 O O . VAL A 1 74 ? -33.516 8.688 -3.350 1.00 67.88 74 VAL A O 1
ATOM 600 N N . CYS A 1 75 ? -33.476 6.437 -3.413 1.00 67.62 75 CYS A N 1
ATOM 601 C CA . CYS A 1 75 ? -33.534 6.331 -4.870 1.00 67.62 75 CYS A CA 1
ATOM 602 C C . CYS A 1 75 ? -34.893 6.789 -5.408 1.00 67.62 75 CYS A C 1
ATOM 604 O O . CYS A 1 75 ? -34.920 7.644 -6.286 1.00 67.62 75 CYS A O 1
ATOM 606 N N . GLN A 1 76 ? -35.994 6.323 -4.820 1.00 74.31 76 GLN A N 1
ATOM 607 C CA . GLN A 1 76 ? -37.348 6.715 -5.202 1.00 74.31 76 GLN A CA 1
ATOM 608 C C . GLN A 1 76 ? -37.558 8.232 -5.079 1.00 74.31 76 GLN A C 1
ATOM 610 O O . GLN A 1 76 ? -37.947 8.879 -6.045 1.00 74.31 76 GLN A O 1
ATOM 615 N N . MET A 1 77 ? -37.185 8.836 -3.947 1.00 74.00 77 MET A N 1
ATOM 616 C CA . MET A 1 77 ? -37.279 10.290 -3.747 1.00 74.00 77 MET A CA 1
ATOM 617 C C . MET A 1 77 ? -36.406 11.067 -4.741 1.00 74.00 77 MET A C 1
ATOM 619 O O . MET A 1 77 ? -36.769 12.154 -5.186 1.00 74.00 77 MET A O 1
ATOM 623 N N . THR A 1 78 ? -35.238 10.523 -5.101 1.00 76.25 78 THR A N 1
ATOM 624 C CA . THR A 1 78 ? -34.372 11.112 -6.133 1.00 76.25 78 THR A CA 1
ATOM 625 C C . THR A 1 78 ? -35.041 11.084 -7.505 1.00 76.25 78 THR A C 1
ATOM 627 O O . THR A 1 78 ? -34.877 12.036 -8.271 1.00 76.25 78 THR A O 1
ATOM 630 N N . ASP A 1 79 ? -35.757 10.006 -7.808 1.00 77.62 79 ASP A N 1
ATOM 631 C CA . ASP A 1 79 ? -36.397 9.767 -9.097 1.00 77.62 79 ASP A CA 1
ATOM 632 C C . ASP A 1 79 ? -37.641 10.628 -9.255 1.00 77.62 79 ASP A C 1
ATOM 634 O O . ASP A 1 79 ? -37.730 11.353 -10.239 1.00 77.62 79 ASP A O 1
ATOM 638 N N . GLU A 1 80 ? -38.487 10.701 -8.230 1.00 76.62 80 GLU A N 1
ATOM 639 C CA . GLU A 1 80 ? -39.639 11.609 -8.177 1.00 76.62 80 GLU A CA 1
ATOM 640 C C . GLU A 1 80 ? -39.201 13.078 -8.357 1.00 76.62 80 GLU A C 1
ATOM 642 O O . GLU A 1 80 ? -39.753 13.821 -9.173 1.00 76.62 80 GLU A O 1
ATOM 647 N N . LEU A 1 81 ? -38.129 13.497 -7.669 1.00 72.50 81 LEU A N 1
ATOM 648 C CA . LEU A 1 81 ? -37.550 14.837 -7.823 1.00 72.50 81 LEU A CA 1
ATOM 649 C C . LEU A 1 81 ? -36.967 15.087 -9.223 1.00 72.50 81 LEU A C 1
ATOM 651 O O . LEU A 1 81 ? -36.999 16.219 -9.715 1.00 72.50 81 LEU A O 1
ATOM 655 N N . TYR A 1 82 ? -36.386 14.062 -9.845 1.00 78.00 82 TYR A N 1
ATOM 656 C CA . TYR A 1 82 ? -35.799 14.148 -11.180 1.00 78.00 82 TYR A CA 1
ATOM 657 C C . TYR A 1 82 ? -36.868 14.187 -12.278 1.00 78.00 82 TYR A C 1
ATOM 659 O O . TYR A 1 82 ? -36.767 15.013 -13.189 1.00 78.00 82 TYR A O 1
ATOM 667 N N . GLU A 1 83 ? -37.894 13.345 -12.186 1.00 79.38 83 GLU A N 1
ATOM 668 C CA . GLU A 1 83 ? -39.034 13.308 -13.104 1.00 79.38 83 GLU A CA 1
ATOM 669 C C . GLU A 1 83 ? -39.798 14.628 -13.067 1.00 79.38 83 GLU A C 1
ATOM 671 O O . GLU A 1 83 ? -40.015 15.247 -14.112 1.00 79.38 83 GLU A O 1
ATOM 676 N N . TRP A 1 84 ? -40.081 15.147 -11.870 1.00 78.19 84 TRP A N 1
ATOM 677 C CA . TRP A 1 84 ? -40.707 16.456 -11.729 1.00 78.19 84 TRP A CA 1
ATOM 678 C C . TRP A 1 84 ? -39.864 17.573 -12.354 1.00 78.19 84 TRP A C 1
ATOM 680 O O . TRP A 1 84 ? -40.382 18.399 -13.110 1.00 78.19 84 TRP A O 1
ATOM 690 N N . ALA A 1 85 ? -38.550 17.591 -12.089 1.00 72.12 85 ALA A N 1
ATOM 691 C CA . ALA A 1 85 ? -37.653 18.598 -12.652 1.00 72.12 85 ALA A CA 1
ATOM 692 C C . ALA A 1 85 ? -37.545 18.496 -14.179 1.00 72.12 85 ALA A C 1
ATOM 694 O O . ALA A 1 85 ? -37.353 19.512 -14.841 1.00 72.12 85 ALA A O 1
ATOM 695 N N . THR A 1 86 ? -37.679 17.292 -14.730 1.00 77.94 86 THR A N 1
ATOM 696 C CA . THR A 1 86 ? -37.698 17.046 -16.176 1.00 77.94 86 THR A CA 1
ATOM 697 C C . THR A 1 86 ? -38.987 17.566 -16.813 1.00 77.94 86 THR A C 1
ATOM 699 O O . THR A 1 86 ? -38.931 18.129 -17.901 1.00 77.94 86 THR A O 1
ATOM 702 N N . ALA A 1 87 ? -40.123 17.446 -16.122 1.00 77.06 87 ALA A N 1
ATOM 703 C CA . ALA A 1 87 ? -41.418 17.924 -16.604 1.00 77.06 87 ALA A CA 1
ATOM 704 C C . ALA A 1 87 ? -41.600 19.454 -16.502 1.00 77.06 87 ALA A C 1
ATOM 706 O O . ALA A 1 87 ? -42.297 20.037 -17.326 1.00 77.06 87 ALA A O 1
ATOM 707 N N . HIS A 1 88 ? -40.961 20.115 -15.528 1.00 71.25 88 HIS A N 1
ATOM 708 C CA . HIS A 1 88 ? -41.247 21.522 -15.192 1.00 71.25 88 HIS A CA 1
ATOM 709 C C . HIS A 1 88 ? -40.071 22.487 -15.420 1.00 71.25 88 HIS A C 1
ATOM 711 O O . HIS A 1 88 ? -40.193 23.683 -15.152 1.00 71.25 88 HIS A O 1
ATOM 717 N N . GLN A 1 89 ? -38.907 22.013 -15.887 1.00 69.88 89 GLN A N 1
ATOM 718 C CA . GLN A 1 89 ? -37.760 22.881 -16.183 1.00 69.88 89 GLN A CA 1
ATOM 719 C C . GLN A 1 89 ? -37.388 22.838 -17.669 1.00 69.88 89 GLN A C 1
ATOM 721 O O . GLN A 1 89 ? -37.311 21.761 -18.253 1.00 69.88 89 GLN A O 1
ATOM 726 N N . PRO A 1 90 ? -37.039 23.989 -18.277 1.00 65.88 90 PRO A N 1
ATOM 727 C CA . PRO A 1 90 ? -36.706 24.072 -19.703 1.00 65.88 90 PRO A CA 1
ATOM 728 C C . PRO A 1 90 ? -35.427 23.309 -20.094 1.00 65.88 90 PRO A C 1
ATOM 730 O O . PRO A 1 90 ? -35.158 23.119 -21.278 1.00 65.88 90 PRO A O 1
ATOM 733 N N . LYS A 1 91 ? -34.619 22.871 -19.120 1.00 67.62 91 LYS A N 1
ATOM 734 C CA . LYS A 1 91 ? -33.493 21.954 -19.329 1.00 67.62 91 LYS A CA 1
ATOM 735 C C . LYS A 1 91 ? -33.512 20.877 -18.247 1.00 67.62 91 LYS A C 1
ATOM 737 O O . LYS A 1 91 ? -33.372 21.249 -17.082 1.00 67.62 91 LYS A O 1
ATOM 742 N N . PRO A 1 92 ? -33.602 19.581 -18.598 1.00 60.97 92 PRO A N 1
ATOM 743 C CA . PRO A 1 92 ? -33.573 18.512 -17.614 1.00 60.97 92 PRO A CA 1
ATOM 744 C C . PRO A 1 92 ? -32.198 18.482 -16.921 1.00 60.97 92 PRO A C 1
ATOM 746 O O . PRO A 1 92 ? -31.167 18.259 -17.566 1.00 60.97 92 PRO A O 1
ATOM 749 N N . PRO A 1 93 ? -32.135 18.753 -15.611 1.00 69.31 93 PRO A N 1
ATOM 750 C CA . PRO A 1 93 ? -30.888 18.735 -14.851 1.00 69.31 93 PRO A CA 1
ATOM 751 C C . PRO A 1 93 ? -30.367 17.303 -14.668 1.00 69.31 93 PRO A C 1
ATOM 753 O O . PRO A 1 93 ? -31.132 16.352 -14.674 1.00 69.31 93 PRO A O 1
ATOM 756 N N . ARG A 1 94 ? -29.064 17.105 -14.428 1.00 74.19 94 ARG A N 1
ATOM 757 C CA . ARG A 1 94 ? -28.521 15.752 -14.180 1.00 74.19 94 ARG A CA 1
ATOM 758 C C . ARG A 1 94 ? -29.151 15.124 -12.921 1.00 74.19 94 ARG A C 1
ATOM 760 O O . ARG A 1 94 ? -29.191 15.766 -11.869 1.00 74.19 94 ARG A O 1
ATOM 767 N N . ARG A 1 95 ? -29.552 13.846 -12.990 1.00 72.88 95 ARG A N 1
ATOM 768 C CA . ARG A 1 95 ? -30.102 13.053 -11.860 1.00 72.88 95 ARG A CA 1
ATOM 769 C C . ARG A 1 95 ? -29.206 13.091 -10.610 1.00 72.88 95 ARG A C 1
ATOM 771 O O . ARG A 1 95 ? -29.695 13.192 -9.488 1.00 72.88 95 ARG A O 1
ATOM 778 N N . SER A 1 96 ? -27.884 13.166 -10.798 1.00 66.94 96 SER A N 1
ATOM 779 C CA . SER A 1 96 ? -26.898 13.344 -9.717 1.00 66.94 96 SER A CA 1
ATOM 780 C C . SER A 1 96 ? -27.144 14.579 -8.841 1.00 66.94 96 SER A C 1
ATOM 782 O O . SER A 1 96 ? -26.854 14.549 -7.648 1.00 66.94 96 SER A O 1
ATOM 784 N N . ASN A 1 97 ? -27.681 15.663 -9.409 1.00 71.44 97 ASN A N 1
ATOM 785 C CA . ASN A 1 97 ? -27.947 16.899 -8.672 1.00 71.44 97 ASN A CA 1
ATOM 786 C C . ASN A 1 97 ? -29.172 16.763 -7.757 1.00 71.44 97 ASN A C 1
ATOM 788 O O . ASN A 1 97 ? -29.186 17.354 -6.682 1.00 71.44 97 ASN A O 1
ATOM 792 N N . HIS A 1 98 ? -30.166 15.956 -8.140 1.00 72.50 98 HIS A N 1
ATOM 793 C CA . HIS A 1 98 ? -31.362 15.694 -7.327 1.00 72.50 98 HIS A CA 1
ATOM 794 C C . HIS A 1 98 ? -31.013 14.787 -6.152 1.00 72.50 98 HIS A C 1
ATOM 796 O O . HIS A 1 98 ? -31.370 15.085 -5.018 1.00 72.50 98 HIS A O 1
ATOM 802 N N . ARG A 1 99 ? -30.159 13.786 -6.385 1.00 68.44 99 ARG A N 1
ATOM 803 C CA . ARG A 1 99 ? -29.640 12.932 -5.312 1.00 68.44 99 ARG A CA 1
ATOM 804 C C . ARG A 1 99 ? -28.815 13.706 -4.283 1.00 68.44 99 ARG A C 1
ATOM 806 O O . ARG A 1 99 ? -28.957 13.474 -3.088 1.00 68.44 99 ARG A O 1
ATOM 813 N N . LYS A 1 100 ? -27.968 14.648 -4.730 1.00 67.12 100 LYS A N 1
ATOM 814 C CA . LYS A 1 100 ? -27.238 15.561 -3.828 1.00 67.12 100 LYS A CA 1
ATOM 815 C C . LYS A 1 100 ? -28.195 16.398 -2.973 1.00 67.12 100 LYS A C 1
ATOM 817 O O . LYS A 1 100 ? -27.924 16.590 -1.796 1.00 67.12 100 LYS A O 1
ATOM 822 N N . ARG A 1 101 ? -29.316 16.852 -3.541 1.00 69.62 101 ARG A N 1
ATOM 823 C CA . ARG A 1 101 ? -30.343 17.612 -2.810 1.00 69.62 101 ARG A CA 1
ATOM 824 C C . ARG A 1 101 ? -31.054 16.762 -1.761 1.00 69.62 101 ARG A C 1
ATOM 826 O O . ARG A 1 101 ? -31.158 17.204 -0.627 1.00 69.62 101 ARG A O 1
ATOM 833 N N . VAL A 1 102 ? -31.455 15.537 -2.102 1.00 73.44 102 VAL A N 1
ATOM 834 C CA . VAL A 1 102 ? -32.028 14.578 -1.136 1.00 73.44 102 VAL A CA 1
ATOM 835 C C . VAL A 1 102 ? -31.042 14.302 0.006 1.00 73.44 102 VAL A C 1
ATOM 837 O O . VAL A 1 102 ? -31.414 14.353 1.174 1.00 73.44 102 VAL A O 1
ATOM 840 N N . ALA A 1 103 ? -29.758 14.107 -0.311 1.00 66.94 103 ALA A N 1
ATOM 841 C CA . ALA A 1 103 ? -28.718 13.927 0.701 1.00 66.94 103 ALA A CA 1
ATOM 842 C C . ALA A 1 103 ? -28.534 15.164 1.601 1.00 66.94 103 ALA A C 1
ATOM 844 O O . ALA A 1 103 ? -28.344 15.011 2.803 1.00 66.94 103 ALA A O 1
ATOM 845 N N . MET A 1 104 ? -28.619 16.382 1.054 1.00 66.12 104 MET A N 1
ATOM 846 C CA . MET A 1 104 ? -28.588 17.613 1.854 1.00 66.12 104 MET A CA 1
ATOM 847 C C . MET A 1 104 ? -29.796 17.725 2.788 1.00 66.12 104 MET A C 1
ATOM 849 O O . MET A 1 104 ? -29.615 18.083 3.945 1.00 66.12 104 MET A O 1
ATOM 853 N N . ILE A 1 105 ? -30.998 17.373 2.319 1.00 70.25 105 ILE A N 1
ATOM 854 C CA . ILE A 1 105 ? -32.212 17.356 3.151 1.00 70.25 105 ILE A CA 1
ATOM 855 C C . ILE A 1 105 ? -32.017 16.404 4.338 1.00 70.25 105 ILE A C 1
ATOM 857 O O . ILE A 1 105 ? -32.243 16.795 5.478 1.00 70.25 105 ILE A O 1
ATOM 861 N N . PHE A 1 106 ? -31.513 15.189 4.103 1.00 70.50 106 PHE A N 1
ATOM 862 C CA . PHE A 1 106 ? -31.223 14.245 5.188 1.00 70.50 106 PHE A CA 1
ATOM 863 C C . PHE A 1 106 ? -30.103 14.704 6.119 1.00 70.50 106 PHE A C 1
ATOM 865 O O . PHE A 1 106 ? -30.182 14.474 7.322 1.00 70.50 106 PHE A O 1
ATOM 872 N N . ALA A 1 107 ? -29.075 15.374 5.595 1.00 63.25 107 ALA A N 1
ATOM 873 C CA . ALA A 1 107 ? -28.010 15.934 6.419 1.00 63.25 107 ALA A CA 1
ATOM 874 C C . ALA A 1 107 ? -28.537 17.042 7.343 1.00 63.25 107 ALA A C 1
ATOM 876 O O . ALA A 1 107 ? -28.169 17.073 8.513 1.00 63.25 107 ALA A O 1
ATOM 877 N N . SER A 1 108 ? -29.438 17.895 6.849 1.00 61.72 108 SER A N 1
ATOM 878 C CA . SER A 1 108 ? -30.127 18.899 7.665 1.00 61.72 108 SER A CA 1
ATOM 879 C C . SER A 1 108 ? -31.058 18.263 8.697 1.00 61.72 108 SER A C 1
ATOM 881 O O . SER A 1 108 ? -31.100 18.703 9.838 1.00 61.72 108 SER A O 1
ATOM 883 N N . LEU A 1 109 ? -31.754 17.180 8.348 1.00 62.47 109 LEU A N 1
ATOM 884 C CA . LEU A 1 109 ? -32.591 16.448 9.302 1.00 62.47 109 LEU A CA 1
ATOM 885 C C . LEU A 1 109 ? -31.775 15.772 10.414 1.00 62.47 109 LEU A C 1
ATOM 887 O O . LEU A 1 109 ? -32.236 15.710 11.547 1.00 62.47 109 LEU A O 1
ATOM 891 N N . ASN A 1 110 ? -30.546 15.335 10.130 1.00 60.25 110 ASN A N 1
ATOM 892 C CA . ASN A 1 110 ? -29.619 14.810 11.140 1.00 60.25 110 ASN A CA 1
ATOM 893 C C . ASN A 1 110 ? -29.129 15.849 12.153 1.00 60.25 110 ASN A C 1
ATOM 895 O O . ASN A 1 110 ? -28.544 15.467 13.164 1.00 60.25 110 ASN A O 1
ATOM 899 N N . ALA A 1 111 ? -29.334 17.144 11.900 1.00 61.84 111 ALA A N 1
ATOM 900 C CA . ALA A 1 111 ? -29.052 18.180 12.888 1.00 61.84 111 ALA A CA 1
ATOM 901 C C . ALA A 1 111 ? -30.113 18.224 14.007 1.00 61.84 111 ALA A C 1
ATOM 903 O O . ALA A 1 111 ? -29.882 18.838 15.049 1.00 61.84 111 ALA A O 1
ATOM 904 N N . LEU A 1 112 ? -31.262 17.558 13.824 1.00 55.53 112 LEU A N 1
ATOM 905 C CA . LEU A 1 112 ? -32.325 17.500 14.823 1.00 55.53 112 LEU A CA 1
ATOM 906 C C . LEU A 1 112 ? -31.970 16.519 15.960 1.00 55.53 112 LEU A C 1
ATOM 908 O O . LEU A 1 112 ? -31.628 15.362 15.695 1.00 55.53 112 LEU A O 1
ATOM 912 N N . PRO A 1 113 ? -32.092 16.930 17.239 1.00 48.12 113 PRO A N 1
ATOM 913 C CA . PRO A 1 113 ? -31.830 16.055 18.379 1.00 48.12 113 PRO A CA 1
ATOM 914 C C . PRO A 1 113 ? -32.707 14.797 18.348 1.00 48.12 113 PRO A C 1
ATOM 916 O O . PRO A 1 113 ? -33.931 14.893 18.294 1.00 48.12 113 PRO A O 1
ATOM 919 N N . GLY A 1 114 ? -32.086 13.618 18.434 1.00 50.69 114 GLY A N 1
ATOM 920 C CA . GLY A 1 114 ? -32.793 12.331 18.473 1.00 50.69 114 GLY A CA 1
ATOM 921 C C . GLY A 1 114 ? -33.136 11.731 17.106 1.00 50.69 114 GLY A C 1
ATOM 922 O O . GLY A 1 114 ? -33.692 10.637 17.065 1.00 50.69 114 GLY A O 1
ATOM 923 N N . LEU A 1 115 ? -32.772 12.393 16.002 1.00 49.41 115 LEU A N 1
ATOM 924 C CA . LEU A 1 115 ? -32.907 11.856 14.650 1.00 49.41 115 LEU A CA 1
ATOM 925 C C . LEU A 1 115 ? -31.529 11.429 14.121 1.00 49.41 115 LEU A C 1
ATOM 927 O O . LEU A 1 115 ? -30.562 12.183 14.190 1.00 49.41 115 LEU A O 1
ATOM 931 N N . THR A 1 116 ? -31.398 10.205 13.610 1.00 51.06 116 THR A N 1
ATOM 932 C CA . THR A 1 116 ? -30.149 9.736 12.983 1.00 51.06 116 THR A CA 1
ATOM 933 C C . THR A 1 116 ? -30.460 8.962 11.710 1.00 51.06 116 THR A C 1
ATOM 935 O O . THR A 1 116 ? -30.477 7.737 11.675 1.00 51.06 116 THR A O 1
ATOM 938 N N . ILE A 1 117 ? -30.674 9.709 10.636 1.00 59.31 117 ILE A N 1
ATOM 939 C CA . ILE A 1 117 ? -30.835 9.215 9.276 1.00 59.31 117 ILE A CA 1
ATOM 940 C C . ILE A 1 117 ? -29.462 8.819 8.723 1.00 59.31 117 ILE A C 1
ATOM 942 O O . ILE A 1 117 ? -28.600 9.656 8.439 1.00 59.31 117 ILE A O 1
ATOM 946 N N . GLN A 1 118 ? -29.247 7.523 8.513 1.00 48.56 118 GLN A N 1
ATOM 947 C CA . GLN A 1 118 ? -28.074 7.047 7.782 1.00 48.56 118 GLN A CA 1
ATOM 948 C C . GLN A 1 118 ? -28.231 7.340 6.285 1.00 48.56 118 GLN A C 1
ATOM 950 O O . GLN A 1 118 ? -29.016 6.701 5.592 1.00 48.56 118 GLN A O 1
ATOM 955 N N . ILE A 1 119 ? -27.464 8.305 5.776 1.00 53.31 119 ILE A N 1
ATOM 956 C CA . ILE A 1 119 ? -27.398 8.595 4.340 1.00 53.31 119 ILE A CA 1
ATOM 957 C C . ILE A 1 119 ? -26.502 7.535 3.686 1.00 53.31 119 ILE A C 1
ATOM 959 O O . ILE A 1 119 ? -25.337 7.423 4.082 1.00 53.31 119 ILE A O 1
ATOM 963 N N . PRO A 1 120 ? -26.975 6.788 2.669 1.00 45.97 120 PRO A N 1
ATOM 964 C CA . PRO A 1 120 ? -26.119 5.875 1.922 1.00 45.97 120 PRO A CA 1
ATOM 965 C C . PRO A 1 120 ? -24.935 6.653 1.336 1.00 45.97 120 PRO A C 1
ATOM 967 O O . PRO A 1 120 ? -25.126 7.588 0.551 1.00 45.97 120 PRO A O 1
ATOM 970 N N . THR A 1 121 ? -23.707 6.300 1.723 1.00 41.91 121 THR A N 1
ATOM 971 C CA . THR A 1 121 ? -22.502 6.925 1.174 1.00 41.91 121 THR A CA 1
ATOM 972 C C . THR A 1 121 ? -22.455 6.659 -0.327 1.00 41.91 121 THR A C 1
ATOM 974 O O . THR A 1 121 ? -22.478 5.515 -0.774 1.00 41.91 121 THR A O 1
ATOM 977 N N . GLN A 1 122 ? -22.423 7.720 -1.140 1.00 39.81 122 GLN A N 1
ATOM 978 C CA . GLN A 1 122 ? -22.242 7.528 -2.574 1.00 39.81 122 GLN A CA 1
ATOM 979 C C . GLN A 1 122 ? -20.836 6.979 -2.829 1.00 39.81 122 GLN A C 1
ATOM 981 O O . GLN A 1 122 ? -19.864 7.542 -2.308 1.00 39.81 122 GLN A O 1
ATOM 986 N N . PRO A 1 123 ? -20.685 5.965 -3.693 1.00 40.16 123 PRO A N 1
ATOM 987 C CA . PRO A 1 123 ? -19.401 5.732 -4.318 1.00 40.16 123 PRO A CA 1
ATOM 988 C C . PRO A 1 123 ? -19.037 6.979 -5.122 1.00 40.16 123 PRO A C 1
ATOM 990 O O . PRO A 1 123 ? -19.615 7.263 -6.173 1.00 40.16 123 PRO A O 1
ATOM 993 N N . VAL A 1 124 ? -18.081 7.760 -4.613 1.00 38.12 124 VAL A N 1
ATOM 994 C CA . VAL A 1 124 ? -17.370 8.745 -5.428 1.00 38.12 124 VAL A CA 1
ATOM 995 C C . VAL A 1 124 ? -16.714 7.944 -6.539 1.00 38.12 124 VAL A C 1
ATOM 997 O O . VAL A 1 124 ? -15.764 7.212 -6.271 1.00 38.12 124 VAL A O 1
ATOM 1000 N N . ARG A 1 125 ? -17.259 8.031 -7.758 1.00 35.03 125 ARG A N 1
ATOM 1001 C CA . ARG A 1 125 ? -16.687 7.366 -8.930 1.00 35.03 125 ARG A CA 1
ATOM 1002 C C . ARG A 1 125 ? -15.254 7.871 -9.076 1.00 35.03 125 ARG A C 1
ATOM 1004 O O . ARG A 1 125 ? -15.082 9.063 -9.347 1.00 35.03 125 ARG A O 1
ATOM 1011 N N . PRO A 1 126 ? -14.234 7.024 -8.869 1.00 38.41 126 PRO A N 1
ATOM 1012 C CA . PRO A 1 126 ? -12.866 7.446 -9.095 1.00 38.41 126 PRO A CA 1
ATOM 1013 C C . PRO A 1 126 ? -12.734 7.856 -10.564 1.00 38.41 126 PRO A C 1
ATOM 1015 O O . PRO A 1 126 ? -13.372 7.233 -11.423 1.00 38.41 126 PRO A O 1
ATOM 1018 N N . PRO A 1 127 ? -11.960 8.905 -10.884 1.00 37.19 127 PRO A N 1
ATOM 1019 C CA . PRO A 1 127 ? -11.680 9.233 -12.272 1.00 37.19 127 PRO A CA 1
ATOM 1020 C C . PRO A 1 127 ? -11.115 7.988 -12.958 1.00 37.19 127 PRO A C 1
ATOM 1022 O O . PRO A 1 127 ? -10.166 7.378 -12.467 1.00 37.19 127 PRO A O 1
ATOM 1025 N N . ARG A 1 128 ? -11.725 7.590 -14.080 1.00 41.59 128 ARG A N 1
ATOM 1026 C CA . ARG A 1 128 ? -11.214 6.492 -14.899 1.00 41.59 128 ARG A CA 1
ATOM 1027 C C . ARG A 1 128 ? -9.795 6.878 -15.324 1.00 41.59 128 ARG A C 1
ATOM 1029 O O . ARG A 1 128 ? -9.653 7.946 -15.926 1.00 41.59 128 ARG A O 1
ATOM 1036 N N . PRO A 1 129 ? -8.761 6.068 -15.047 1.00 48.38 129 PRO A N 1
ATOM 1037 C CA . PRO A 1 129 ? -7.448 6.307 -15.621 1.00 48.38 129 PRO A CA 1
ATOM 1038 C C . PRO A 1 129 ? -7.610 6.310 -17.143 1.00 48.38 129 PRO A C 1
ATOM 1040 O O . PRO A 1 129 ? -7.944 5.290 -17.745 1.00 48.38 129 PRO A O 1
ATOM 1043 N N . SER A 1 130 ? -7.478 7.475 -17.775 1.00 49.84 130 SER A N 1
ATOM 1044 C CA . SER A 1 130 ? -7.550 7.549 -19.229 1.00 49.84 130 SER A CA 1
ATOM 1045 C C . SER A 1 130 ? -6.293 6.894 -19.788 1.00 49.84 130 SER A C 1
ATOM 1047 O O . SER A 1 130 ? -5.181 7.343 -19.530 1.00 49.84 130 SER A O 1
ATOM 1049 N N . HIS A 1 131 ? -6.469 5.829 -20.570 1.00 60.25 131 HIS A N 1
ATOM 1050 C CA . HIS A 1 131 ? -5.387 5.211 -21.344 1.00 60.25 131 HIS A CA 1
ATOM 1051 C C . HIS A 1 131 ? -5.001 6.044 -22.575 1.00 60.25 131 HIS A C 1
ATOM 1053 O O . HIS A 1 131 ? -4.120 5.644 -23.342 1.00 60.25 131 HIS A O 1
ATOM 1059 N N . ALA A 1 132 ? -5.716 7.144 -22.823 1.00 65.75 132 ALA A N 1
ATOM 1060 C CA . ALA A 1 132 ? -5.475 7.996 -23.965 1.00 65.75 132 ALA A CA 1
ATOM 1061 C C . ALA A 1 132 ? -4.399 9.036 -23.623 1.00 65.75 132 ALA A C 1
ATOM 1063 O O . ALA A 1 132 ? -4.477 9.652 -22.557 1.00 65.75 132 ALA A O 1
ATOM 1064 N N . PRO A 1 133 ? -3.426 9.257 -24.523 1.00 77.31 133 PRO A N 1
ATOM 1065 C CA . PRO A 1 133 ? -2.506 10.377 -24.399 1.00 77.31 133 PRO A CA 1
ATOM 1066 C C . PRO A 1 133 ? -3.300 11.680 -24.256 1.00 77.31 133 PRO A C 1
ATOM 1068 O O . PRO A 1 133 ? -4.245 11.932 -25.004 1.00 77.31 133 PRO A O 1
ATOM 1071 N N . THR A 1 134 ? -2.917 12.490 -23.277 1.00 81.25 134 THR A N 1
ATOM 1072 C CA . THR A 1 134 ? -3.573 13.756 -22.928 1.00 81.25 134 THR A CA 1
ATOM 1073 C C . THR A 1 134 ? -3.072 14.923 -23.773 1.00 81.25 134 THR A C 1
ATOM 1075 O O . THR A 1 134 ? -3.702 15.977 -23.821 1.00 81.25 134 THR A O 1
ATOM 1078 N N . SER A 1 135 ? -1.958 14.729 -24.483 1.00 86.25 135 SER A N 1
ATOM 1079 C CA . SER A 1 135 ? -1.370 15.718 -25.380 1.00 86.25 135 SER A CA 1
ATOM 1080 C C . SER A 1 135 ? -0.930 15.113 -26.714 1.00 86.25 135 SER A C 1
ATOM 1082 O O . SER A 1 135 ? -0.682 13.912 -26.851 1.00 86.25 135 SER A O 1
ATOM 1084 N N . VAL A 1 136 ? -0.782 15.976 -27.722 1.00 86.75 136 VAL A N 1
ATOM 1085 C CA . VAL A 1 136 ? -0.239 15.598 -29.037 1.00 86.75 136 VAL A CA 1
ATOM 1086 C C . VAL A 1 136 ? 1.196 15.073 -28.911 1.00 86.75 136 VAL A C 1
ATOM 1088 O O . VAL A 1 136 ? 1.572 14.123 -29.597 1.00 86.75 136 VAL A O 1
ATOM 1091 N N . GLU A 1 137 ? 1.992 15.651 -28.005 1.00 87.69 137 GLU A N 1
ATOM 1092 C CA . GLU A 1 137 ? 3.352 15.189 -27.719 1.00 87.69 137 GLU A CA 1
ATOM 1093 C C . GLU A 1 137 ? 3.353 13.750 -27.194 1.00 87.69 137 GLU A C 1
ATOM 1095 O O . GLU A 1 137 ? 4.091 12.918 -27.720 1.00 87.69 137 GLU A O 1
ATOM 1100 N N . GLU A 1 138 ? 2.488 13.447 -26.224 1.00 87.38 138 GLU A N 1
ATOM 1101 C CA . GLU A 1 138 ? 2.309 12.104 -25.667 1.00 87.38 138 GLU A CA 1
ATOM 1102 C C . GLU A 1 138 ? 1.864 11.094 -26.723 1.00 87.38 138 GLU A C 1
ATOM 1104 O O . GLU A 1 138 ? 2.426 10.002 -26.820 1.00 87.38 138 GLU A O 1
ATOM 1109 N N . ALA A 1 139 ? 0.893 11.466 -27.562 1.00 89.12 139 ALA A N 1
ATOM 1110 C CA . ALA A 1 139 ? 0.398 10.601 -28.628 1.00 89.12 139 ALA A CA 1
ATOM 1111 C C . ALA A 1 139 ? 1.505 10.250 -29.631 1.00 89.12 139 ALA A C 1
ATOM 1113 O O . ALA A 1 139 ? 1.669 9.092 -30.021 1.00 89.12 139 ALA A O 1
ATOM 1114 N N . GLN A 1 140 ? 2.305 11.245 -30.015 1.00 91.06 140 GLN A N 1
ATOM 1115 C CA . GLN A 1 140 ? 3.418 11.068 -30.943 1.00 91.06 140 GLN A CA 1
ATOM 1116 C C . GLN A 1 140 ? 4.583 10.303 -30.297 1.00 91.06 140 GLN A C 1
ATOM 1118 O O . GLN A 1 140 ? 5.169 9.435 -30.940 1.00 91.06 140 GLN A O 1
ATOM 1123 N N . GLY A 1 141 ? 4.901 10.563 -29.026 1.00 91.31 141 GLY A N 1
ATOM 1124 C CA . GLY A 1 141 ? 5.905 9.809 -28.269 1.00 91.31 141 GLY A CA 1
ATOM 1125 C C . GLY A 1 141 ? 5.543 8.327 -28.150 1.00 91.31 141 GLY A C 1
ATOM 1126 O O . GLY A 1 141 ? 6.366 7.458 -28.445 1.00 91.31 141 GLY A O 1
ATOM 1127 N N . LEU A 1 142 ? 4.283 8.035 -27.820 1.00 92.06 142 LEU A N 1
ATOM 1128 C CA . LEU A 1 142 ? 3.745 6.677 -27.764 1.00 92.06 142 LEU A CA 1
ATOM 1129 C C . LEU A 1 142 ? 3.809 5.978 -29.129 1.00 92.06 142 LEU A C 1
ATOM 1131 O O . LEU A 1 142 ? 4.277 4.842 -29.215 1.00 92.06 142 LEU A O 1
ATOM 1135 N N . ALA A 1 143 ? 3.385 6.648 -30.205 1.00 92.56 143 ALA A N 1
ATOM 1136 C CA . ALA A 1 143 ? 3.450 6.096 -31.558 1.00 92.56 143 ALA A CA 1
ATOM 1137 C C . ALA A 1 143 ? 4.894 5.759 -31.973 1.00 92.56 143 ALA A C 1
ATOM 1139 O O . ALA A 1 143 ? 5.148 4.680 -32.513 1.00 92.56 143 ALA A O 1
ATOM 1140 N N . ALA A 1 144 ? 5.849 6.640 -31.662 1.00 94.12 144 ALA A N 1
ATOM 1141 C CA . ALA A 1 144 ? 7.266 6.407 -31.920 1.00 94.12 144 ALA A CA 1
ATOM 1142 C C . ALA A 1 144 ? 7.789 5.183 -31.149 1.00 94.12 144 ALA A C 1
ATOM 1144 O O . ALA A 1 144 ? 8.475 4.330 -31.714 1.00 94.12 144 ALA A O 1
ATOM 1145 N N . MET A 1 145 ? 7.440 5.066 -29.864 1.00 95.19 145 MET A N 1
ATOM 1146 C CA . MET A 1 145 ? 7.881 3.945 -29.034 1.00 95.19 145 MET A CA 1
ATOM 1147 C C . MET A 1 145 ? 7.270 2.612 -29.452 1.00 95.19 145 MET A C 1
ATOM 1149 O O . MET A 1 145 ? 7.942 1.588 -29.367 1.00 95.19 145 MET A O 1
ATOM 1153 N N . LEU A 1 146 ? 6.027 2.600 -29.940 1.00 93.38 146 LEU A N 1
ATOM 1154 C CA . LEU A 1 146 ? 5.409 1.392 -30.492 1.00 93.38 146 LEU A CA 1
ATOM 1155 C C . LEU A 1 146 ? 6.155 0.882 -31.732 1.00 93.38 146 LEU A C 1
ATOM 1157 O O . LEU A 1 146 ? 6.291 -0.331 -31.897 1.00 93.38 146 LEU A O 1
ATOM 1161 N N . LEU A 1 147 ? 6.664 1.787 -32.575 1.00 93.94 147 LEU A N 1
ATOM 1162 C CA . LEU A 1 147 ? 7.506 1.428 -33.718 1.00 93.94 147 LEU A CA 1
ATOM 1163 C C . LEU A 1 147 ? 8.843 0.832 -33.256 1.00 93.94 147 LEU A C 1
ATOM 1165 O O . LEU A 1 147 ? 9.229 -0.238 -33.724 1.00 93.94 147 LEU A O 1
ATOM 1169 N N . VAL A 1 148 ? 9.511 1.484 -32.298 1.00 94.62 148 VAL A N 1
ATOM 1170 C CA . VAL A 1 148 ? 10.751 0.972 -31.689 1.00 94.62 148 VAL A CA 1
ATOM 1171 C C . VAL A 1 148 ? 10.534 -0.422 -31.104 1.00 94.62 148 VAL A C 1
ATOM 1173 O O . VAL A 1 148 ? 11.268 -1.349 -31.428 1.00 94.62 148 VAL A O 1
ATOM 1176 N N . ASP A 1 149 ? 9.489 -0.603 -30.298 1.00 92.12 149 ASP A N 1
ATOM 1177 C CA . ASP A 1 149 ? 9.192 -1.850 -29.595 1.00 92.12 149 ASP A CA 1
ATOM 1178 C C . ASP A 1 149 ? 8.972 -3.057 -30.529 1.00 92.12 149 ASP A C 1
ATOM 1180 O O . ASP A 1 149 ? 9.280 -4.187 -30.133 1.00 92.12 149 ASP A O 1
ATOM 1184 N N . ARG A 1 150 ? 8.479 -2.825 -31.756 1.00 90.88 150 ARG A N 1
ATOM 1185 C CA . ARG A 1 150 ? 8.362 -3.846 -32.814 1.00 90.88 150 ARG A CA 1
ATOM 1186 C C . ARG A 1 150 ? 9.712 -4.202 -33.436 1.00 90.88 150 ARG A C 1
ATOM 1188 O O . ARG A 1 150 ? 9.937 -5.359 -33.765 1.00 90.88 150 ARG A O 1
ATOM 1195 N N . HIS A 1 151 ? 10.606 -3.227 -33.572 1.00 91.56 151 HIS A N 1
ATOM 1196 C CA . HIS A 1 151 ? 11.902 -3.398 -34.230 1.00 91.56 151 HIS A CA 1
ATOM 1197 C C . HIS A 1 151 ? 12.988 -4.006 -33.317 1.00 91.56 151 HIS A C 1
ATOM 1199 O O . HIS A 1 151 ? 13.968 -4.575 -33.801 1.00 91.56 151 HIS A O 1
ATOM 1205 N N . LEU A 1 152 ? 12.819 -3.927 -31.990 1.00 91.00 152 LEU A N 1
ATOM 1206 C CA . LEU A 1 152 ? 13.837 -4.349 -31.015 1.00 91.00 152 LEU A CA 1
ATOM 1207 C C . LEU A 1 152 ? 14.337 -5.790 -31.189 1.00 91.00 152 LEU A C 1
ATOM 1209 O O . LEU A 1 152 ? 15.532 -6.039 -31.023 1.00 91.00 152 LEU A O 1
ATOM 1213 N N . ASP A 1 153 ? 13.452 -6.739 -31.510 1.00 88.56 153 ASP A N 1
ATOM 1214 C CA . ASP A 1 153 ? 13.839 -8.153 -31.598 1.00 88.56 153 ASP A CA 1
ATOM 1215 C C . ASP A 1 153 ? 14.708 -8.445 -32.821 1.00 88.56 153 ASP A C 1
ATOM 1217 O O . ASP A 1 153 ? 15.630 -9.254 -32.725 1.00 88.56 153 ASP A O 1
ATOM 1221 N N . THR A 1 154 ? 14.465 -7.763 -33.939 1.00 89.50 154 THR A N 1
ATOM 1222 C CA . THR A 1 154 ? 15.324 -7.858 -35.120 1.00 89.50 154 THR A CA 1
ATOM 1223 C C . THR A 1 154 ? 16.641 -7.133 -34.848 1.00 89.50 154 THR A C 1
ATOM 1225 O O . THR A 1 154 ? 17.718 -7.681 -35.069 1.00 89.50 154 THR A O 1
ATOM 1228 N N . TRP A 1 155 ? 16.593 -5.925 -34.280 1.00 90.25 155 TRP A N 1
ATOM 1229 C CA . TRP A 1 155 ? 17.786 -5.112 -34.026 1.00 90.25 155 TRP A CA 1
ATOM 1230 C C . TRP A 1 155 ? 18.815 -5.785 -33.106 1.00 90.25 155 TRP A C 1
ATOM 1232 O O . TRP A 1 155 ? 20.021 -5.740 -33.376 1.00 90.25 155 TRP A O 1
ATOM 1242 N N . ARG A 1 156 ? 18.358 -6.462 -32.042 1.00 88.38 156 ARG A N 1
ATOM 1243 C CA . ARG A 1 156 ? 19.254 -7.181 -31.117 1.00 88.38 156 ARG A CA 1
ATOM 1244 C C . ARG A 1 156 ? 19.967 -8.377 -31.761 1.00 88.38 156 ARG A C 1
ATOM 1246 O O . ARG A 1 156 ? 21.023 -8.765 -31.280 1.00 88.38 156 ARG A O 1
ATOM 1253 N N . GLN A 1 157 ? 19.409 -8.963 -32.826 1.00 84.69 157 GLN A N 1
ATOM 1254 C CA . GLN A 1 157 ? 19.970 -10.147 -33.493 1.00 84.69 157 GLN A CA 1
ATOM 1255 C C . GLN A 1 157 ? 21.096 -9.807 -34.479 1.00 84.69 157 GLN A C 1
ATOM 1257 O O . GLN A 1 157 ? 21.976 -10.636 -34.695 1.00 84.69 157 GLN A O 1
ATOM 1262 N N . HIS A 1 158 ? 21.114 -8.591 -35.034 1.00 80.31 158 HIS A N 1
ATOM 1263 C CA . HIS A 1 158 ? 22.076 -8.188 -36.071 1.00 80.31 158 HIS A CA 1
ATOM 1264 C C . HIS A 1 158 ? 23.538 -8.118 -35.593 1.00 80.31 158 HIS A C 1
ATOM 1266 O O . HIS A 1 158 ? 24.450 -8.218 -36.406 1.00 80.31 158 HIS A O 1
ATOM 1272 N N . ALA A 1 159 ? 23.791 -7.942 -34.292 1.00 71.44 159 ALA A N 1
ATOM 1273 C CA . ALA A 1 159 ? 25.145 -7.932 -33.744 1.00 71.44 159 ALA A CA 1
ATOM 1274 C C . ALA A 1 159 ? 25.149 -8.426 -32.294 1.00 71.44 159 ALA A C 1
ATOM 1276 O O . ALA A 1 159 ? 24.323 -7.997 -31.490 1.00 71.44 159 ALA A O 1
ATOM 1277 N N . ARG A 1 160 ? 26.140 -9.247 -31.916 1.00 71.44 160 ARG A N 1
ATOM 1278 C CA . ARG A 1 160 ? 26.333 -9.752 -30.537 1.00 71.44 160 ARG A CA 1
ATOM 1279 C C . ARG A 1 160 ? 26.824 -8.679 -29.544 1.00 71.44 160 ARG A C 1
ATOM 1281 O O . ARG A 1 160 ? 27.412 -8.998 -28.517 1.00 71.44 160 ARG A O 1
ATOM 1288 N N . HIS A 1 161 ? 26.604 -7.399 -29.838 1.00 86.38 161 HIS A N 1
ATOM 1289 C CA . HIS A 1 161 ? 27.071 -6.302 -28.999 1.00 86.38 161 HIS A CA 1
ATOM 1290 C C . HIS A 1 161 ? 26.215 -6.191 -27.730 1.00 86.38 161 HIS A C 1
ATOM 1292 O O . HIS A 1 161 ? 25.000 -5.990 -27.803 1.00 86.38 161 HIS A O 1
ATOM 1298 N N . ARG A 1 162 ? 26.848 -6.271 -26.555 1.00 88.31 162 ARG A N 1
ATOM 1299 C CA . ARG A 1 162 ? 26.173 -6.292 -25.245 1.00 88.31 162 ARG A CA 1
ATOM 1300 C C . ARG A 1 162 ? 25.248 -5.094 -25.013 1.00 88.31 162 ARG A C 1
ATOM 1302 O O . ARG A 1 162 ? 24.162 -5.269 -24.471 1.00 88.31 162 ARG A O 1
ATOM 1309 N N . ASP A 1 163 ? 25.620 -3.902 -25.486 1.00 91.50 163 ASP A N 1
ATOM 1310 C CA . ASP A 1 163 ? 24.774 -2.703 -25.346 1.00 91.50 163 ASP A CA 1
ATOM 1311 C C . ASP A 1 163 ? 23.423 -2.824 -26.066 1.00 91.50 163 ASP A C 1
ATOM 1313 O O . ASP A 1 163 ? 22.439 -2.243 -25.610 1.00 91.50 163 ASP A O 1
ATOM 1317 N N . ARG A 1 164 ? 23.336 -3.609 -27.154 1.00 93.62 164 ARG A N 1
ATOM 1318 C CA . ARG A 1 164 ? 22.054 -3.862 -27.832 1.00 93.62 164 ARG A CA 1
ATOM 1319 C C . ARG A 1 164 ? 21.126 -4.683 -26.941 1.00 93.62 164 ARG A C 1
ATOM 1321 O O . ARG A 1 164 ? 19.945 -4.361 -26.808 1.00 93.62 164 ARG A O 1
ATOM 1328 N N . TRP A 1 165 ? 21.670 -5.707 -26.283 1.00 93.69 165 TRP A N 1
ATOM 1329 C CA . TRP A 1 165 ? 20.943 -6.538 -25.323 1.00 93.69 165 TRP A CA 1
ATOM 1330 C C . TRP A 1 165 ? 20.551 -5.764 -24.066 1.00 93.69 165 TRP A C 1
ATOM 1332 O O . TRP A 1 165 ? 19.418 -5.894 -23.610 1.00 93.69 165 TRP A O 1
ATOM 1342 N N . LEU A 1 166 ? 21.439 -4.906 -23.559 1.00 95.00 166 LEU A N 1
ATOM 1343 C CA . LEU A 1 166 ? 21.163 -4.032 -22.419 1.00 95.00 166 LEU A CA 1
ATOM 1344 C C . LEU A 1 166 ? 20.047 -3.026 -22.722 1.00 95.00 166 LEU A C 1
ATOM 1346 O O . LEU A 1 166 ? 19.102 -2.921 -21.942 1.00 95.00 166 LEU A O 1
ATOM 1350 N N . LEU A 1 167 ? 20.108 -2.334 -23.865 1.00 96.00 167 LEU A N 1
ATOM 1351 C CA . LEU A 1 167 ? 19.035 -1.428 -24.280 1.00 96.00 167 LEU A CA 1
ATOM 1352 C C . LEU A 1 167 ? 17.722 -2.186 -24.490 1.00 96.00 167 LEU A C 1
ATOM 1354 O O . LEU A 1 167 ? 16.670 -1.709 -24.076 1.00 96.00 167 LEU A O 1
ATOM 1358 N N . THR A 1 168 ? 17.778 -3.378 -25.091 1.00 95.69 168 THR A N 1
ATOM 1359 C CA . THR A 1 168 ? 16.595 -4.229 -25.260 1.00 95.69 168 THR A CA 1
ATOM 1360 C C . THR A 1 168 ? 15.988 -4.585 -23.908 1.00 95.69 168 THR A C 1
ATOM 1362 O O . THR A 1 168 ? 14.787 -4.409 -23.731 1.00 95.69 168 THR A O 1
ATOM 1365 N N . LEU A 1 169 ? 16.790 -5.040 -22.939 1.00 95.94 169 LEU A N 1
ATOM 1366 C CA . LEU A 1 169 ? 16.307 -5.336 -21.591 1.00 95.94 169 LEU A CA 1
ATOM 1367 C C . LEU A 1 169 ? 15.665 -4.097 -20.961 1.00 95.94 169 LEU A C 1
ATOM 1369 O O . LEU A 1 169 ? 14.525 -4.175 -20.517 1.00 95.94 169 LEU A O 1
ATOM 1373 N N . ALA A 1 170 ? 16.353 -2.955 -20.976 1.00 96.50 170 ALA A N 1
ATOM 1374 C CA . ALA A 1 170 ? 15.860 -1.703 -20.411 1.00 96.50 170 ALA A CA 1
ATOM 1375 C C . ALA A 1 170 ? 14.512 -1.290 -21.030 1.00 96.50 170 ALA A C 1
ATOM 1377 O O . ALA A 1 170 ? 13.525 -1.066 -20.329 1.00 96.50 170 ALA A O 1
ATOM 1378 N N . LEU A 1 171 ? 14.425 -1.270 -22.359 1.00 96.25 171 LEU A N 1
ATOM 1379 C CA . LEU A 1 171 ? 13.191 -0.933 -23.059 1.00 96.25 171 LEU A CA 1
ATOM 1380 C C . LEU A 1 171 ? 12.075 -1.942 -22.799 1.00 96.25 171 LEU A C 1
ATOM 1382 O O . LEU A 1 171 ? 10.923 -1.535 -22.684 1.00 96.25 171 LEU A O 1
ATOM 1386 N N . ARG A 1 172 ? 12.379 -3.237 -22.660 1.00 94.88 172 ARG A N 1
ATOM 1387 C CA . ARG A 1 172 ? 11.378 -4.258 -22.326 1.00 94.88 172 ARG A CA 1
ATOM 1388 C C . ARG A 1 172 ? 10.918 -4.148 -20.874 1.00 94.88 172 ARG A C 1
ATOM 1390 O O . ARG A 1 172 ? 9.721 -4.246 -20.652 1.00 94.88 172 ARG A O 1
ATOM 1397 N N . LEU A 1 173 ? 11.797 -3.871 -19.914 1.00 94.69 173 LEU A N 1
ATOM 1398 C CA . LEU A 1 173 ? 11.408 -3.580 -18.528 1.00 94.69 173 LEU A CA 1
ATOM 1399 C C . LEU A 1 173 ? 10.425 -2.399 -18.478 1.00 94.69 173 LEU A C 1
ATOM 1401 O O . LEU A 1 173 ? 9.363 -2.499 -17.870 1.00 94.69 173 LEU A O 1
ATOM 1405 N N . SER A 1 174 ? 10.704 -1.328 -19.222 1.00 94.56 174 SER A N 1
ATOM 1406 C CA . SER A 1 174 ? 9.808 -0.171 -19.290 1.00 94.56 174 SER A CA 1
ATOM 1407 C C . SER A 1 174 ? 8.504 -0.457 -20.060 1.00 94.56 174 SER A C 1
ATOM 1409 O O . SER A 1 174 ? 7.415 -0.237 -19.545 1.00 94.56 174 SER A O 1
ATOM 1411 N N . CYS A 1 175 ? 8.578 -1.038 -21.264 1.00 93.62 175 CYS A N 1
ATOM 1412 C CA . CYS A 1 175 ? 7.422 -1.253 -22.150 1.00 93.62 175 CYS A CA 1
ATOM 1413 C C . CYS A 1 175 ? 6.593 -2.512 -21.838 1.00 93.62 175 CYS A C 1
ATOM 1415 O O . CYS A 1 175 ? 5.574 -2.744 -22.499 1.00 93.62 175 CYS A O 1
ATOM 1417 N N . ARG A 1 176 ? 7.064 -3.397 -20.949 1.00 91.81 176 ARG A N 1
ATOM 1418 C CA . ARG A 1 176 ? 6.369 -4.638 -20.556 1.00 91.81 176 ARG A CA 1
ATOM 1419 C C . ARG A 1 176 ? 5.935 -4.649 -19.100 1.00 91.81 176 ARG A C 1
ATOM 1421 O O . ARG A 1 176 ? 4.850 -5.159 -18.843 1.00 91.81 176 ARG A O 1
ATOM 1428 N N . LEU A 1 177 ? 6.763 -4.117 -18.199 1.00 91.12 177 LEU A N 1
ATOM 1429 C CA . LEU A 1 177 ? 6.470 -4.050 -16.763 1.00 91.12 177 LEU A CA 1
ATOM 1430 C C . LEU A 1 177 ? 6.028 -2.653 -16.322 1.00 91.12 177 LEU A C 1
ATOM 1432 O O . LEU A 1 177 ? 5.477 -2.512 -15.244 1.00 91.12 177 LEU A O 1
ATOM 1436 N N . GLY A 1 178 ? 6.266 -1.619 -17.135 1.00 90.88 178 GLY A N 1
ATOM 1437 C CA . GLY A 1 178 ? 5.890 -0.254 -16.778 1.00 90.88 178 GLY A CA 1
ATOM 1438 C C . GLY A 1 178 ? 6.906 0.492 -15.921 1.00 90.88 178 GLY A C 1
ATOM 1439 O O . GLY A 1 178 ? 6.566 1.528 -15.367 1.00 90.88 178 GLY A O 1
ATOM 1440 N N . MET A 1 179 ? 8.144 -0.005 -15.813 1.00 93.06 179 MET A N 1
ATOM 1441 C CA . MET A 1 179 ? 9.175 0.646 -14.999 1.00 93.06 179 MET A CA 1
ATOM 1442 C C . MET A 1 179 ? 9.482 2.067 -15.483 1.00 93.06 179 MET A C 1
ATOM 1444 O O . MET A 1 179 ? 9.848 2.272 -16.651 1.00 93.06 179 MET A O 1
ATOM 1448 N N . GLY A 1 180 ? 9.387 3.019 -14.554 1.00 90.19 180 GLY A N 1
ATOM 1449 C CA . GLY A 1 180 ? 9.814 4.403 -14.720 1.00 90.19 180 GLY A CA 1
ATOM 1450 C C . GLY A 1 180 ? 11.334 4.529 -14.818 1.00 90.19 180 GLY A C 1
ATOM 1451 O O . GLY A 1 180 ? 12.088 3.615 -14.477 1.00 90.19 180 GLY A O 1
ATOM 1452 N N . SER A 1 181 ? 11.816 5.674 -15.307 1.00 89.88 181 SER A N 1
ATOM 1453 C CA . SER A 1 181 ? 13.245 5.870 -15.590 1.00 89.88 181 SER A CA 1
ATOM 1454 C C . SER A 1 181 ? 14.136 5.775 -14.351 1.00 89.88 181 SER A C 1
ATOM 1456 O O . SER A 1 181 ? 15.277 5.324 -14.461 1.00 89.88 181 SER A O 1
ATOM 1458 N N . GLU A 1 182 ? 13.639 6.214 -13.192 1.00 86.88 182 GLU A N 1
ATOM 1459 C CA . GLU A 1 182 ? 14.386 6.172 -11.933 1.00 86.88 182 GLU A CA 1
ATOM 1460 C C . GLU A 1 182 ? 14.531 4.736 -11.430 1.00 86.88 182 GLU A C 1
ATOM 1462 O O . GLU A 1 182 ? 15.658 4.254 -11.276 1.00 86.88 182 GLU A O 1
ATOM 1467 N N . VAL A 1 183 ? 13.406 4.028 -11.273 1.00 89.81 183 VAL A N 1
ATOM 1468 C CA . VAL A 1 183 ? 13.382 2.621 -10.850 1.00 89.81 183 VAL A CA 1
ATOM 1469 C C . VAL A 1 183 ? 14.198 1.751 -11.788 1.00 89.81 183 VAL A C 1
ATOM 1471 O O . VAL A 1 183 ? 14.990 0.932 -11.332 1.00 89.81 183 VAL A O 1
ATOM 1474 N N . LEU A 1 184 ? 14.068 1.957 -13.098 1.00 93.06 184 LEU A N 1
ATOM 1475 C CA . LEU A 1 184 ? 14.798 1.195 -14.101 1.00 93.06 184 LEU A CA 1
ATOM 1476 C C . LEU A 1 184 ? 16.314 1.401 -13.987 1.00 93.06 184 LEU A C 1
ATOM 1478 O O . LEU A 1 184 ? 17.059 0.421 -13.976 1.00 93.06 184 LEU A O 1
ATOM 1482 N N . LEU A 1 185 ? 16.790 2.650 -13.887 1.00 91.88 185 LEU A N 1
ATOM 1483 C CA . LEU A 1 185 ? 18.224 2.929 -13.749 1.00 91.88 185 LEU A CA 1
ATOM 1484 C C . LEU A 1 185 ? 18.777 2.401 -12.423 1.00 91.88 185 LEU A C 1
ATOM 1486 O O . LEU A 1 185 ? 19.862 1.824 -12.418 1.00 91.88 185 LEU A O 1
ATOM 1490 N N . GLY A 1 186 ? 18.045 2.576 -11.321 1.00 89.06 186 GLY A N 1
ATOM 1491 C CA . GLY A 1 186 ? 18.417 2.026 -10.018 1.00 89.06 186 GLY A CA 1
ATOM 1492 C C . GLY A 1 186 ? 18.484 0.500 -10.038 1.00 89.06 186 GLY A C 1
ATOM 1493 O O . GLY A 1 186 ? 19.506 -0.074 -9.673 1.00 89.06 186 GLY A O 1
ATOM 1494 N N . THR A 1 187 ? 17.446 -0.143 -10.576 1.00 89.94 187 THR A N 1
ATOM 1495 C CA . THR A 1 187 ? 17.360 -1.596 -10.754 1.00 89.94 187 THR A CA 1
ATOM 1496 C C . THR A 1 187 ? 18.548 -2.122 -11.545 1.00 89.94 187 THR A C 1
ATOM 1498 O O . THR A 1 187 ? 19.274 -2.981 -11.058 1.00 89.94 187 THR A O 1
ATOM 1501 N N . LEU A 1 188 ? 18.784 -1.599 -12.751 1.00 92.44 188 LEU A N 1
ATOM 1502 C CA . LEU A 1 188 ? 19.867 -2.074 -13.612 1.00 92.44 188 LEU A CA 1
ATOM 1503 C C . LEU A 1 188 ? 21.252 -1.798 -13.007 1.00 92.44 188 LEU A C 1
ATOM 1505 O O . LEU A 1 188 ? 22.144 -2.626 -13.164 1.00 92.44 188 LEU A O 1
ATOM 1509 N N . ALA A 1 189 ? 21.436 -0.680 -12.296 1.00 90.19 189 ALA A N 1
ATOM 1510 C CA . ALA A 1 189 ? 22.697 -0.360 -11.623 1.00 90.19 189 ALA A CA 1
ATOM 1511 C C . ALA A 1 189 ? 23.013 -1.297 -10.444 1.00 90.19 189 ALA A C 1
ATOM 1513 O O . ALA A 1 189 ? 24.183 -1.440 -10.083 1.00 90.19 189 ALA A O 1
ATOM 1514 N N . MET A 1 190 ? 21.990 -1.928 -9.858 1.00 87.25 190 MET A N 1
ATOM 1515 C CA . MET A 1 190 ? 22.131 -2.912 -8.782 1.00 87.25 190 MET A CA 1
ATOM 1516 C C . MET A 1 190 ? 22.045 -4.366 -9.270 1.00 87.25 190 MET A C 1
ATOM 1518 O O . MET A 1 190 ? 22.297 -5.292 -8.503 1.00 87.25 190 MET A O 1
ATOM 1522 N N . LEU A 1 191 ? 21.647 -4.596 -10.522 1.00 89.31 191 LEU A N 1
ATOM 1523 C CA . LEU A 1 191 ? 21.315 -5.924 -11.022 1.00 89.31 191 LEU A CA 1
ATOM 1524 C C . LEU A 1 191 ? 22.566 -6.799 -11.167 1.00 89.31 191 LEU A C 1
ATOM 1526 O O . LEU A 1 191 ? 23.474 -6.476 -11.928 1.00 89.31 191 LEU A O 1
ATOM 1530 N N . GLY A 1 192 ? 22.553 -7.948 -10.497 1.00 88.75 192 GLY A N 1
ATOM 1531 C CA . GLY A 1 192 ? 23.618 -8.948 -10.469 1.00 88.75 192 GLY A CA 1
ATOM 1532 C C . GLY A 1 192 ? 23.016 -10.339 -10.649 1.00 88.75 192 GLY A C 1
ATOM 1533 O O . GLY A 1 192 ? 21.795 -10.499 -10.572 1.00 88.75 192 GLY A O 1
ATOM 1534 N N . THR A 1 193 ? 23.842 -11.363 -10.855 1.00 87.31 193 THR A N 1
ATOM 1535 C CA . THR A 1 193 ? 23.376 -12.754 -11.022 1.00 87.31 193 THR A CA 1
ATOM 1536 C C . THR A 1 193 ? 22.597 -13.250 -9.805 1.00 87.31 193 THR A C 1
ATOM 1538 O O . THR A 1 193 ? 21.584 -13.923 -9.967 1.00 87.31 193 THR A O 1
ATOM 1541 N N . ARG A 1 194 ? 22.982 -12.827 -8.593 1.00 85.44 194 ARG A N 1
ATOM 1542 C CA . ARG A 1 194 ? 22.282 -13.149 -7.332 1.00 85.44 194 ARG A CA 1
ATOM 1543 C C . ARG A 1 194 ? 20.828 -12.662 -7.269 1.00 85.44 194 ARG A C 1
ATOM 1545 O O . ARG A 1 194 ? 20.043 -13.165 -6.470 1.00 85.44 194 ARG A O 1
ATOM 1552 N N . HIS A 1 195 ? 20.478 -11.668 -8.083 1.00 89.06 195 HIS A N 1
ATOM 1553 C CA . HIS A 1 195 ? 19.135 -11.093 -8.143 1.00 89.06 195 HIS A CA 1
ATOM 1554 C C . HIS A 1 195 ? 18.244 -11.802 -9.174 1.00 89.06 195 HIS A C 1
ATOM 1556 O O . HIS A 1 195 ? 17.081 -11.434 -9.321 1.00 89.06 195 HIS A O 1
ATOM 1562 N N . VAL A 1 196 ? 18.766 -12.791 -9.905 1.00 90.31 196 VAL A N 1
ATOM 1563 C CA . VAL A 1 196 ? 18.058 -13.467 -10.993 1.00 90.31 196 VAL A CA 1
ATOM 1564 C C . VAL A 1 196 ? 17.912 -14.951 -10.680 1.00 90.31 196 VAL A C 1
ATOM 1566 O O . VAL A 1 196 ? 18.899 -15.673 -10.570 1.00 90.31 196 VAL A O 1
ATOM 1569 N N . ASP A 1 197 ? 16.673 -15.427 -10.605 1.00 88.44 197 ASP A N 1
ATOM 1570 C CA . ASP A 1 197 ? 16.375 -16.854 -10.533 1.00 88.44 197 ASP A CA 1
ATOM 1571 C C . ASP A 1 197 ? 16.050 -17.380 -11.935 1.00 88.44 197 ASP A C 1
ATOM 1573 O O . ASP A 1 197 ? 15.018 -17.073 -12.539 1.00 88.44 197 ASP A O 1
ATOM 1577 N N . THR A 1 198 ? 16.971 -18.181 -12.468 1.00 86.38 198 THR A N 1
ATOM 1578 C CA . THR A 1 198 ? 16.860 -18.738 -13.819 1.00 86.38 198 THR A CA 1
ATOM 1579 C C . THR A 1 198 ? 15.884 -19.898 -13.936 1.00 86.38 198 THR A C 1
ATOM 1581 O O . THR A 1 198 ? 15.352 -20.109 -15.030 1.00 86.38 198 THR A O 1
ATOM 1584 N N . ALA A 1 199 ? 15.603 -20.610 -12.843 1.00 84.75 199 ALA A N 1
ATOM 1585 C CA . ALA A 1 199 ? 14.669 -21.727 -12.841 1.00 84.75 199 ALA A CA 1
ATOM 1586 C C . ALA A 1 199 ? 13.224 -21.220 -12.910 1.00 84.75 199 ALA A C 1
ATOM 1588 O O . ALA A 1 199 ? 12.423 -21.713 -13.704 1.00 84.75 199 ALA A O 1
ATOM 1589 N N . THR A 1 200 ? 12.916 -20.182 -12.131 1.00 81.44 200 THR A N 1
ATOM 1590 C CA . THR A 1 200 ? 11.563 -19.613 -12.022 1.00 81.44 200 THR A CA 1
ATOM 1591 C C . THR A 1 200 ? 11.332 -18.397 -12.928 1.00 81.44 200 THR A C 1
ATOM 1593 O O . THR A 1 200 ? 10.211 -17.898 -13.015 1.00 81.44 200 THR A O 1
ATOM 1596 N N . ARG A 1 201 ? 12.366 -17.937 -13.654 1.00 90.75 201 ARG A N 1
ATOM 1597 C CA . ARG A 1 201 ? 12.366 -16.704 -14.471 1.00 90.75 201 ARG A CA 1
ATOM 1598 C C . ARG A 1 201 ? 12.010 -15.461 -13.655 1.00 90.75 201 ARG A C 1
ATOM 1600 O O . ARG A 1 201 ? 11.312 -14.574 -14.151 1.00 90.75 201 ARG A O 1
ATOM 1607 N N . GLN A 1 202 ? 12.468 -15.402 -12.410 1.00 90.00 202 GLN A N 1
ATOM 1608 C CA . GLN A 1 202 ? 12.194 -14.289 -11.509 1.00 90.00 202 GLN A CA 1
ATOM 1609 C C . GLN A 1 202 ? 13.374 -13.324 -11.420 1.00 90.00 202 GLN A C 1
ATOM 1611 O O . GLN A 1 202 ? 14.540 -13.712 -11.516 1.00 90.00 202 GLN A O 1
ATOM 1616 N N . ILE A 1 203 ? 13.057 -12.052 -11.202 1.00 91.00 203 ILE A N 1
ATOM 1617 C CA . ILE A 1 203 ? 14.008 -11.007 -10.832 1.00 91.00 203 ILE A CA 1
ATOM 1618 C C . ILE A 1 203 ? 13.633 -10.456 -9.457 1.00 91.00 203 ILE A C 1
ATOM 1620 O O . ILE A 1 203 ? 12.462 -10.195 -9.187 1.00 91.00 203 ILE A O 1
ATOM 1624 N N . ARG A 1 204 ? 14.630 -10.286 -8.589 1.00 89.69 204 ARG A N 1
ATOM 1625 C CA . ARG A 1 204 ? 14.499 -9.714 -7.247 1.00 89.69 204 ARG A CA 1
ATOM 1626 C C . ARG A 1 204 ? 15.035 -8.290 -7.271 1.00 89.69 204 ARG A C 1
ATOM 1628 O O . ARG A 1 204 ? 16.243 -8.077 -7.339 1.00 89.69 204 ARG A O 1
ATOM 1635 N N . LEU A 1 205 ? 14.133 -7.318 -7.257 1.00 87.25 205 LEU A N 1
ATOM 1636 C CA . LEU A 1 205 ? 14.466 -5.898 -7.259 1.00 87.25 205 LEU A CA 1
ATOM 1637 C C . LEU A 1 205 ? 14.667 -5.442 -5.817 1.00 87.25 205 LEU A C 1
ATOM 1639 O O . LEU A 1 205 ? 13.750 -5.627 -5.023 1.00 87.25 205 LEU A O 1
ATOM 1643 N N . PRO A 1 206 ? 15.813 -4.863 -5.433 1.00 82.12 206 PRO A N 1
ATOM 1644 C CA . PRO A 1 206 ? 15.956 -4.288 -4.099 1.00 82.12 206 PRO A CA 1
ATOM 1645 C C . PRO A 1 206 ? 14.858 -3.250 -3.873 1.00 82.12 206 PRO A C 1
ATOM 1647 O O . PRO A 1 206 ? 14.616 -2.441 -4.762 1.00 82.12 206 PRO A O 1
ATOM 1650 N N . SER A 1 207 ? 14.195 -3.267 -2.718 1.00 78.12 207 SER A N 1
ATOM 1651 C CA . SER A 1 207 ? 13.078 -2.362 -2.418 1.00 78.12 207 SER A CA 1
ATOM 1652 C C . SER A 1 207 ? 13.534 -0.928 -2.115 1.00 78.12 207 SER A C 1
ATOM 1654 O O . SER A 1 207 ? 12.753 0.014 -2.222 1.00 78.12 207 SER A O 1
ATOM 1656 N N . GLN A 1 208 ? 14.811 -0.729 -1.782 1.00 76.50 208 GLN A N 1
ATOM 1657 C CA . GLN A 1 208 ? 15.419 0.583 -1.551 1.00 76.50 208 GLN A CA 1
ATOM 1658 C C . GLN A 1 208 ? 16.753 0.692 -2.291 1.00 76.50 208 GLN A C 1
ATOM 1660 O O . GLN A 1 208 ? 17.464 -0.299 -2.465 1.00 76.50 208 GLN A O 1
ATOM 1665 N N . LEU A 1 209 ? 17.103 1.913 -2.694 1.00 73.56 209 LEU A N 1
ATOM 1666 C CA . LEU A 1 209 ? 18.439 2.235 -3.183 1.00 73.56 209 LEU A CA 1
ATOM 1667 C C . LEU A 1 209 ? 19.371 2.357 -1.975 1.00 73.56 209 LEU A C 1
ATOM 1669 O O . LEU A 1 209 ? 19.265 3.313 -1.211 1.00 73.56 209 LEU A O 1
ATOM 1673 N N . GLN A 1 210 ? 20.257 1.382 -1.783 1.00 63.31 210 GLN A N 1
ATOM 1674 C CA . GLN A 1 210 ? 21.322 1.479 -0.787 1.00 63.31 210 GLN A CA 1
ATOM 1675 C C . GLN A 1 210 ? 22.552 2.132 -1.424 1.00 63.31 210 GLN A C 1
ATOM 1677 O O . GLN A 1 210 ? 23.009 1.706 -2.487 1.00 63.31 210 GLN A O 1
ATOM 1682 N N . ASP A 1 211 ? 23.094 3.164 -0.775 1.00 55.53 211 ASP A N 1
ATOM 1683 C CA . ASP A 1 211 ? 24.458 3.605 -1.051 1.00 55.53 211 ASP A CA 1
ATOM 1684 C C . ASP A 1 211 ? 25.415 2.616 -0.367 1.00 55.53 211 ASP A C 1
ATOM 1686 O O . ASP A 1 211 ? 25.305 2.387 0.835 1.00 55.53 211 ASP A O 1
ATOM 1690 N N . ASP A 1 212 ? 26.379 2.059 -1.110 1.00 44.41 212 ASP A N 1
ATOM 1691 C CA . ASP A 1 212 ? 27.347 1.055 -0.614 1.00 44.41 212 ASP A CA 1
ATOM 1692 C C . ASP A 1 212 ? 28.083 1.458 0.683 1.00 44.41 212 ASP A C 1
ATOM 1694 O O . ASP A 1 212 ? 28.632 0.607 1.384 1.00 44.41 212 ASP A O 1
ATOM 1698 N N . ARG A 1 213 ? 28.109 2.755 1.022 1.00 40.06 213 ARG A N 1
ATOM 1699 C CA . ARG A 1 213 ? 28.701 3.259 2.269 1.00 40.06 213 ARG A CA 1
ATOM 1700 C C . ARG A 1 213 ? 27.991 2.753 3.525 1.00 40.06 213 ARG A C 1
ATOM 1702 O O . ARG A 1 213 ? 28.653 2.634 4.547 1.00 40.06 213 ARG A O 1
ATOM 1709 N N . ASP A 1 214 ? 26.706 2.415 3.437 1.00 38.38 214 ASP A N 1
ATOM 1710 C CA . ASP A 1 214 ? 25.920 1.922 4.574 1.00 38.38 214 ASP A CA 1
ATOM 1711 C C . ASP A 1 214 ? 26.041 0.393 4.763 1.00 38.38 214 ASP A C 1
ATOM 1713 O O . ASP A 1 214 ? 25.536 -0.148 5.744 1.00 38.38 214 ASP A O 1
ATOM 1717 N N . SER A 1 215 ? 26.714 -0.314 3.842 1.00 36.91 215 SER A N 1
ATOM 1718 C CA . SER A 1 215 ? 26.921 -1.775 3.888 1.00 36.91 215 SER A CA 1
ATOM 1719 C C . SER A 1 215 ? 28.288 -2.220 4.420 1.00 36.91 215 SER A C 1
ATOM 1721 O O . SER A 1 215 ? 28.520 -3.419 4.565 1.00 36.91 215 SER A O 1
ATOM 1723 N N . LEU A 1 216 ? 29.194 -1.288 4.731 1.00 30.16 216 LEU A N 1
ATOM 1724 C CA . LEU A 1 216 ? 30.438 -1.617 5.427 1.00 30.16 216 LEU A CA 1
ATOM 1725 C C . LEU A 1 216 ? 30.186 -1.546 6.938 1.00 30.16 216 LEU A C 1
ATOM 1727 O O . LEU A 1 216 ? 29.849 -0.466 7.429 1.00 30.16 216 LEU A O 1
ATOM 1731 N N . PRO A 1 217 ? 30.357 -2.641 7.701 1.00 32.19 217 PRO A N 1
ATOM 1732 C CA . PRO A 1 217 ? 30.379 -2.538 9.147 1.00 32.19 217 PRO A CA 1
ATOM 1733 C C . PRO A 1 217 ? 31.576 -1.660 9.520 1.00 32.19 217 PRO A C 1
ATOM 1735 O O . PRO A 1 217 ? 32.730 -2.044 9.346 1.00 32.19 217 PRO A O 1
ATOM 1738 N N . THR A 1 218 ? 31.314 -0.454 10.017 1.00 32.03 218 THR A N 1
ATOM 1739 C CA . THR A 1 218 ? 32.306 0.330 10.756 1.00 32.03 218 THR A CA 1
ATOM 1740 C C . THR A 1 218 ? 32.511 -0.347 12.106 1.00 32.03 218 THR A C 1
ATOM 1742 O O . THR A 1 218 ? 31.953 0.064 13.118 1.00 32.03 218 THR A O 1
ATOM 1745 N N . GLY A 1 219 ? 33.250 -1.447 12.089 1.00 30.94 219 GLY A N 1
ATOM 1746 C CA . GLY A 1 219 ? 33.748 -2.140 13.260 1.00 30.94 219 GLY A CA 1
ATOM 1747 C C . GLY A 1 219 ? 35.099 -2.708 12.879 1.00 30.94 219 GLY A C 1
ATOM 1748 O O . GLY A 1 219 ? 35.173 -3.626 12.067 1.00 30.94 219 GLY A O 1
ATOM 1749 N N . GLU A 1 220 ? 36.162 -2.112 13.407 1.00 30.00 220 GLU A N 1
ATOM 1750 C CA . GLU A 1 220 ? 37.513 -2.657 13.353 1.00 30.00 220 GLU A CA 1
ATOM 1751 C C . GLU A 1 220 ? 37.483 -4.071 13.951 1.00 30.00 220 GLU A C 1
ATOM 1753 O O . GLU A 1 220 ? 37.464 -4.257 15.166 1.00 30.00 220 GLU A O 1
ATOM 1758 N N . ALA A 1 221 ? 37.404 -5.086 13.093 1.00 32.12 221 ALA A N 1
ATOM 1759 C CA . ALA A 1 221 ? 37.579 -6.463 13.511 1.00 32.12 221 ALA A CA 1
ATOM 1760 C C . ALA A 1 221 ? 39.072 -6.681 13.786 1.00 32.12 221 ALA A C 1
ATOM 1762 O O . ALA A 1 221 ? 39.910 -6.508 12.899 1.00 32.12 221 ALA A O 1
ATOM 1763 N N . ASN A 1 222 ? 39.388 -7.036 15.032 1.00 28.55 222 ASN A N 1
ATOM 1764 C CA . ASN A 1 222 ? 40.729 -7.402 15.476 1.00 28.55 222 ASN A CA 1
ATOM 1765 C C . ASN A 1 222 ? 41.372 -8.427 14.512 1.00 28.55 222 ASN A C 1
ATOM 1767 O O . ASN A 1 222 ? 40.732 -9.437 14.206 1.00 28.55 222 ASN A O 1
ATOM 1771 N N . PRO A 1 223 ? 42.642 -8.257 14.091 1.00 27.61 223 PRO A N 1
ATOM 1772 C CA . PRO A 1 223 ? 43.301 -9.155 13.131 1.00 27.61 223 PRO A CA 1
ATOM 1773 C C . PRO A 1 223 ? 43.586 -10.573 13.660 1.00 27.61 223 PRO A C 1
ATOM 1775 O O . PRO A 1 223 ? 44.135 -11.403 12.941 1.00 27.61 223 PRO A O 1
ATOM 1778 N N . SER A 1 224 ? 43.245 -10.874 14.914 1.00 29.70 224 SER A N 1
ATOM 1779 C CA . SER A 1 224 ? 43.712 -12.070 15.625 1.00 29.70 224 SER A CA 1
ATOM 1780 C C . SER A 1 224 ? 42.819 -13.313 15.485 1.00 29.70 224 SER A C 1
ATOM 1782 O O . SER A 1 224 ? 43.097 -14.315 16.134 1.00 29.70 224 SER A O 1
ATOM 1784 N N . GLN A 1 225 ? 41.756 -13.288 14.673 1.00 32.44 225 GLN A N 1
ATOM 1785 C CA . GLN A 1 225 ? 40.843 -14.438 14.482 1.00 32.44 225 GLN A CA 1
ATOM 1786 C C . GLN A 1 225 ? 40.824 -14.993 13.047 1.00 32.44 225 GLN A C 1
ATOM 1788 O O . GLN A 1 225 ? 39.865 -15.634 12.625 1.00 32.44 225 GLN A O 1
ATOM 1793 N N . ALA A 1 226 ? 41.892 -14.783 12.279 1.00 34.62 226 ALA A N 1
ATOM 1794 C CA . ALA A 1 226 ? 42.009 -15.303 10.921 1.00 34.62 226 ALA A CA 1
ATOM 1795 C C . ALA A 1 226 ? 42.811 -16.613 10.878 1.00 34.62 226 ALA A C 1
ATOM 1797 O O . ALA A 1 226 ? 43.942 -16.607 10.414 1.00 34.62 226 ALA A O 1
ATOM 1798 N N . LEU A 1 227 ? 42.242 -17.730 11.350 1.00 32.72 227 LEU A N 1
ATOM 1799 C CA . LEU A 1 227 ? 42.642 -19.085 10.927 1.00 32.72 227 LEU A CA 1
ATOM 1800 C C . LEU A 1 227 ? 41.673 -20.136 11.494 1.00 32.72 227 LEU A C 1
ATOM 1802 O O . LEU A 1 227 ? 41.797 -20.561 12.638 1.00 32.72 227 LEU A O 1
ATOM 1806 N N . GLY A 1 228 ? 40.718 -20.574 10.671 1.00 28.08 228 GLY A N 1
ATOM 1807 C CA . GLY A 1 228 ? 39.902 -21.754 10.957 1.00 28.08 228 GLY A CA 1
ATOM 1808 C C . GLY A 1 228 ? 38.461 -21.631 10.478 1.00 28.08 228 GLY A C 1
ATOM 1809 O O . GLY A 1 228 ? 37.660 -20.944 11.094 1.00 28.08 228 GLY A O 1
ATOM 1810 N N . THR A 1 229 ? 38.133 -22.385 9.427 1.00 26.81 229 THR A N 1
ATOM 1811 C CA . THR A 1 229 ? 36.787 -22.661 8.884 1.00 26.81 229 THR A CA 1
ATOM 1812 C C . THR A 1 229 ? 36.067 -21.508 8.173 1.00 26.81 229 THR A C 1
ATOM 1814 O O . THR A 1 229 ? 35.911 -20.405 8.682 1.00 26.81 229 THR A O 1
ATOM 1817 N N . ALA A 1 230 ? 35.639 -21.788 6.937 1.00 25.59 230 ALA A N 1
ATOM 1818 C CA . ALA A 1 230 ? 34.809 -20.905 6.127 1.00 25.59 230 ALA A CA 1
ATOM 1819 C C . ALA A 1 230 ? 33.580 -20.447 6.933 1.00 25.59 230 ALA A C 1
ATOM 1821 O O . ALA A 1 230 ? 32.945 -21.297 7.565 1.00 25.59 230 ALA A O 1
ATOM 1822 N N . PRO A 1 231 ? 33.223 -19.151 6.918 1.00 29.05 231 PRO A N 1
ATOM 1823 C CA . PRO A 1 231 ? 32.112 -18.667 7.715 1.00 29.05 231 PRO A CA 1
ATOM 1824 C C . PRO A 1 231 ? 30.825 -19.325 7.219 1.00 29.05 231 PRO A C 1
ATOM 1826 O O . PRO A 1 231 ? 30.360 -19.083 6.101 1.00 29.05 231 PRO A O 1
ATOM 1829 N N . GLN A 1 232 ? 30.260 -20.184 8.071 1.00 29.55 232 GLN A N 1
ATOM 1830 C CA . GLN A 1 232 ? 28.847 -20.517 8.030 1.00 29.55 232 GLN A CA 1
ATOM 1831 C C . GLN A 1 232 ? 28.072 -19.203 7.962 1.00 29.55 232 GLN A C 1
ATOM 1833 O O . GLN A 1 232 ? 28.312 -18.283 8.738 1.00 29.55 232 GLN A O 1
ATOM 1838 N N . GLN A 1 233 ? 27.190 -19.127 6.972 1.00 32.12 233 GLN A N 1
ATOM 1839 C CA . GLN A 1 233 ? 26.261 -18.033 6.740 1.00 32.12 233 GLN A CA 1
ATOM 1840 C C . GLN A 1 233 ? 25.519 -17.705 8.037 1.00 32.12 233 GLN A C 1
ATOM 1842 O O . GLN A 1 233 ? 24.580 -18.403 8.413 1.00 32.12 233 GLN A O 1
ATOM 1847 N N . ASP A 1 234 ? 25.961 -16.653 8.713 1.00 26.55 234 ASP A N 1
ATOM 1848 C CA . ASP A 1 234 ? 25.278 -16.086 9.861 1.00 26.55 234 ASP A CA 1
ATOM 1849 C C . ASP A 1 234 ? 23.909 -15.542 9.388 1.00 26.55 234 ASP A C 1
ATOM 1851 O O . ASP A 1 234 ? 23.867 -14.670 8.507 1.00 26.55 234 ASP A O 1
ATOM 1855 N N . PRO A 1 235 ? 22.768 -16.047 9.898 1.00 30.48 235 PRO A N 1
ATOM 1856 C CA . PRO A 1 235 ? 21.439 -15.558 9.530 1.00 30.48 235 PRO A CA 1
ATOM 1857 C C . PRO A 1 235 ? 21.185 -14.105 9.976 1.00 30.48 235 PRO A C 1
ATOM 1859 O O . PRO A 1 235 ? 20.145 -13.541 9.634 1.00 30.48 235 PRO A O 1
ATOM 1862 N N . ALA A 1 236 ? 22.137 -13.471 10.672 1.00 26.80 236 ALA A N 1
ATOM 1863 C CA . ALA A 1 236 ? 22.131 -12.050 11.012 1.00 26.80 236 ALA A CA 1
ATOM 1864 C C . ALA A 1 236 ? 22.516 -11.100 9.854 1.00 26.80 236 ALA A C 1
ATOM 1866 O O . ALA A 1 236 ? 22.533 -9.881 10.047 1.00 26.80 236 ALA A O 1
ATOM 1867 N N . TYR A 1 237 ? 22.787 -11.603 8.640 1.00 34.16 237 TYR A N 1
ATOM 1868 C CA . TYR A 1 237 ? 22.955 -10.747 7.458 1.00 34.16 237 TYR A CA 1
ATOM 1869 C C . TYR A 1 237 ? 21.663 -9.955 7.219 1.00 34.16 237 TYR A C 1
ATOM 1871 O O . TYR A 1 237 ? 20.666 -10.542 6.798 1.00 34.16 237 TYR A O 1
ATOM 1879 N N . GLN A 1 238 ? 21.672 -8.639 7.499 1.00 40.34 238 GLN A N 1
ATOM 1880 C CA . GLN A 1 238 ? 20.513 -7.752 7.333 1.00 40.34 238 GLN A CA 1
ATOM 1881 C C . GLN A 1 238 ? 19.918 -7.951 5.938 1.00 40.34 238 GLN A C 1
ATOM 1883 O O . GLN A 1 238 ? 20.510 -7.541 4.933 1.00 40.34 238 GLN A O 1
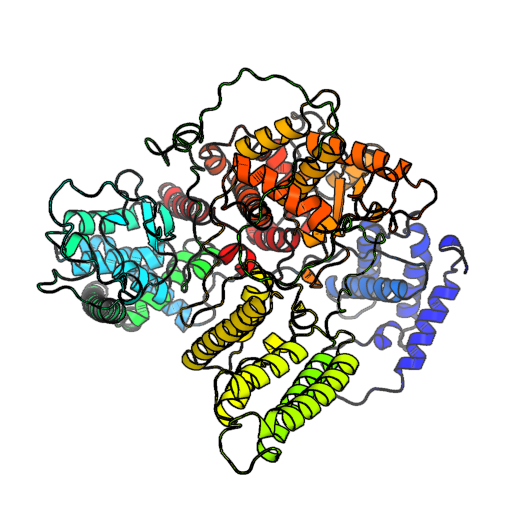ATOM 1888 N N . PRO A 1 239 ? 18.785 -8.647 5.833 1.00 47.62 239 PRO A N 1
ATOM 1889 C CA . PRO A 1 239 ? 18.493 -9.290 4.578 1.00 47.62 239 PRO A CA 1
ATOM 1890 C C . PRO A 1 239 ? 17.740 -8.274 3.732 1.00 47.62 239 PRO A C 1
ATOM 1892 O O . PRO A 1 239 ? 16.606 -7.932 4.064 1.00 47.62 239 PRO A O 1
ATOM 1895 N N . MET A 1 240 ? 18.391 -7.783 2.668 1.00 52.66 240 MET A N 1
ATOM 1896 C CA . MET A 1 240 ? 17.785 -6.882 1.683 1.00 52.66 240 MET A CA 1
ATOM 1897 C C . MET A 1 240 ? 16.346 -7.318 1.391 1.00 52.66 240 MET A C 1
ATOM 1899 O O . MET A 1 240 ? 16.045 -8.491 1.152 1.00 52.66 240 MET A O 1
ATOM 1903 N N . HIS A 1 241 ? 15.450 -6.351 1.475 1.00 74.69 241 HIS A N 1
ATOM 1904 C CA . HIS A 1 241 ? 14.044 -6.501 1.162 1.00 74.69 241 HIS A CA 1
ATOM 1905 C C . HIS A 1 241 ? 13.885 -6.361 -0.351 1.00 74.69 241 HIS A C 1
ATOM 1907 O O . HIS A 1 241 ? 14.473 -5.449 -0.938 1.00 74.69 241 HIS A O 1
ATOM 1913 N N . TYR A 1 242 ? 13.176 -7.300 -0.978 1.00 81.94 242 TYR A N 1
ATOM 1914 C CA . TYR A 1 242 ? 13.056 -7.370 -2.431 1.00 81.94 242 TYR A CA 1
ATOM 1915 C C . TYR A 1 242 ? 11.595 -7.299 -2.871 1.00 81.94 242 TYR A C 1
ATOM 1917 O O . TYR A 1 242 ? 10.707 -7.839 -2.212 1.00 81.94 242 TYR A O 1
ATOM 1925 N N . TYR A 1 243 ? 11.389 -6.693 -4.033 1.00 88.25 243 TYR A N 1
ATOM 1926 C CA . TYR A 1 243 ? 10.199 -6.810 -4.857 1.00 88.25 243 TYR A CA 1
ATOM 1927 C C . TYR A 1 243 ? 10.478 -7.816 -5.978 1.00 88.25 243 TYR A C 1
ATOM 1929 O O . TYR A 1 243 ? 11.373 -7.613 -6.803 1.00 88.25 243 TYR A O 1
ATOM 1937 N N . THR A 1 244 ? 9.764 -8.933 -5.989 1.00 88.88 244 THR A N 1
ATOM 1938 C CA . THR A 1 244 ? 10.032 -10.081 -6.855 1.00 88.88 244 THR A CA 1
ATOM 1939 C C . THR A 1 244 ? 9.043 -10.123 -8.010 1.00 88.88 244 THR A C 1
ATOM 1941 O O . THR A 1 244 ? 7.832 -10.142 -7.812 1.00 88.88 244 THR A O 1
ATOM 1944 N N . LEU A 1 245 ? 9.561 -10.183 -9.237 1.00 91.12 245 LEU A N 1
ATOM 1945 C CA . LEU A 1 245 ? 8.751 -10.253 -10.452 1.00 91.12 245 LEU A CA 1
ATOM 1946 C C . LEU A 1 245 ? 9.108 -11.484 -11.284 1.00 91.12 245 LEU A C 1
ATOM 1948 O O . LEU A 1 245 ? 10.261 -11.650 -11.679 1.00 91.12 245 LEU A O 1
ATOM 1952 N N . ALA A 1 246 ? 8.123 -12.316 -11.619 1.00 90.31 246 ALA A N 1
ATOM 1953 C CA . ALA A 1 246 ? 8.259 -13.321 -12.664 1.00 90.31 246 ALA A CA 1
ATOM 1954 C C . ALA A 1 246 ? 8.145 -12.654 -14.037 1.00 90.31 246 ALA A C 1
ATOM 1956 O O . ALA A 1 246 ? 7.201 -11.917 -14.323 1.00 90.31 246 ALA A O 1
ATOM 1957 N N . LEU A 1 247 ? 9.128 -12.912 -14.895 1.00 91.19 247 LEU A N 1
ATOM 1958 C CA . LEU A 1 247 ? 9.298 -12.172 -16.133 1.00 91.19 247 LEU A CA 1
ATOM 1959 C C . LEU A 1 247 ? 8.668 -12.892 -17.333 1.00 91.19 247 LEU A C 1
ATOM 1961 O O . LEU A 1 247 ? 8.924 -14.082 -17.554 1.00 91.19 247 LEU A O 1
ATOM 1965 N N . PRO A 1 248 ? 7.935 -12.165 -18.199 1.00 91.12 248 PRO A N 1
ATOM 1966 C CA . PRO A 1 248 ? 7.484 -12.715 -19.467 1.00 91.12 248 PRO A CA 1
ATOM 1967 C C . PRO A 1 248 ? 8.698 -12.967 -20.370 1.00 91.12 248 PRO A C 1
ATOM 1969 O O . PRO A 1 248 ? 9.711 -12.267 -20.281 1.00 91.12 248 PRO A O 1
ATOM 1972 N N . ARG A 1 249 ? 8.589 -13.920 -21.309 1.00 88.81 249 ARG A N 1
ATOM 1973 C CA . ARG A 1 249 ? 9.707 -14.314 -22.200 1.00 88.81 249 ARG A CA 1
ATOM 1974 C C . ARG A 1 249 ? 10.393 -13.123 -22.882 1.00 88.81 249 ARG A C 1
ATOM 1976 O O . ARG A 1 249 ? 11.614 -13.055 -22.916 1.00 88.81 249 ARG A O 1
ATOM 1983 N N . ALA A 1 250 ? 9.613 -12.135 -23.326 1.00 89.00 250 ALA A N 1
ATOM 1984 C CA . ALA A 1 250 ? 10.126 -10.933 -23.987 1.00 89.00 250 ALA A CA 1
ATOM 1985 C C . ALA A 1 250 ? 11.103 -10.099 -23.129 1.00 89.00 250 ALA A C 1
ATOM 1987 O O . ALA A 1 250 ? 11.935 -9.386 -23.685 1.00 89.00 250 ALA A O 1
ATOM 1988 N N . VAL A 1 251 ? 10.995 -10.171 -21.798 1.00 93.38 251 VAL A N 1
ATOM 1989 C CA . VAL A 1 251 ? 11.923 -9.538 -20.843 1.00 93.38 251 VAL A CA 1
ATOM 1990 C C . VAL A 1 251 ? 12.978 -10.547 -20.378 1.00 93.38 251 VAL A C 1
ATOM 1992 O O . VAL A 1 251 ? 14.148 -10.199 -20.240 1.00 93.38 251 VAL A O 1
ATOM 1995 N N . TRP A 1 252 ? 12.579 -11.806 -20.182 1.00 94.19 252 TRP A N 1
ATOM 1996 C CA . TRP A 1 252 ? 13.463 -12.875 -19.725 1.00 94.19 252 TRP A CA 1
ATOM 1997 C C . TRP A 1 252 ? 14.610 -13.166 -20.695 1.00 94.19 252 TRP A C 1
ATOM 1999 O O . TRP A 1 252 ? 15.750 -13.279 -20.264 1.00 94.19 252 TRP A O 1
ATOM 2009 N N . ASP A 1 253 ? 14.343 -13.263 -21.997 1.00 92.56 253 ASP A N 1
ATOM 2010 C CA . ASP A 1 253 ? 15.352 -13.632 -22.994 1.00 92.56 253 ASP A CA 1
ATOM 2011 C C . ASP A 1 253 ? 16.562 -12.676 -23.018 1.00 92.56 253 ASP A C 1
ATOM 2013 O O . ASP A 1 253 ? 17.696 -13.162 -22.943 1.00 92.56 253 ASP A O 1
ATOM 2017 N N . PRO A 1 254 ? 16.390 -11.334 -23.074 1.00 93.62 254 PRO A N 1
ATOM 2018 C CA . PRO A 1 254 ? 17.534 -10.431 -23.014 1.00 93.62 254 PRO A CA 1
ATOM 2019 C C . PRO A 1 254 ? 18.233 -10.440 -21.649 1.00 93.62 254 PRO A C 1
ATOM 2021 O O . PRO A 1 254 ? 19.458 -10.345 -21.611 1.00 93.62 254 PRO A O 1
ATOM 2024 N N . LEU A 1 255 ? 17.501 -10.616 -20.541 1.00 94.81 255 LEU A N 1
ATOM 2025 C CA . LEU A 1 255 ? 18.113 -10.764 -19.216 1.00 94.81 255 LEU A CA 1
ATOM 2026 C C . LEU A 1 255 ? 18.978 -12.027 -19.141 1.00 94.81 255 LEU A C 1
ATOM 2028 O O . LEU A 1 255 ? 20.139 -11.962 -18.749 1.00 94.81 255 LEU A O 1
ATOM 2032 N N . ARG A 1 256 ? 18.433 -13.166 -19.575 1.00 94.12 256 ARG A N 1
ATOM 2033 C CA . ARG A 1 256 ? 19.128 -14.452 -19.633 1.00 94.12 256 ARG A CA 1
ATOM 2034 C C . ARG A 1 256 ? 20.400 -14.343 -20.467 1.00 94.12 256 ARG A C 1
ATOM 2036 O O . ARG A 1 256 ? 21.425 -14.873 -20.055 1.00 94.12 256 ARG A O 1
ATOM 2043 N N . HIS A 1 257 ? 20.358 -13.647 -21.604 1.00 92.06 257 HIS A N 1
ATOM 2044 C CA . HIS A 1 257 ? 21.555 -13.417 -22.413 1.00 92.06 257 HIS A CA 1
ATOM 2045 C C . HIS A 1 257 ? 22.637 -12.653 -21.637 1.00 92.06 257 HIS A C 1
ATOM 2047 O O . HIS A 1 257 ? 23.787 -13.078 -21.636 1.00 92.06 257 HIS A O 1
ATOM 2053 N N . LEU A 1 258 ? 22.277 -11.568 -20.942 1.00 92.12 258 LEU A N 1
ATOM 2054 C CA . LEU A 1 258 ? 23.230 -10.802 -20.131 1.00 92.12 258 LEU A CA 1
ATOM 2055 C C . LEU A 1 258 ? 23.806 -11.622 -18.969 1.00 92.12 258 LEU A C 1
ATOM 2057 O O . LEU A 1 258 ? 24.988 -11.483 -18.678 1.00 92.12 258 LEU A O 1
ATOM 2061 N N . VAL A 1 259 ? 22.997 -12.487 -18.347 1.00 92.31 259 VAL A N 1
ATOM 2062 C CA . VAL A 1 259 ? 23.447 -13.414 -17.295 1.00 92.31 259 VAL A CA 1
ATOM 2063 C C . VAL A 1 259 ? 24.463 -14.419 -17.843 1.00 92.31 259 VAL A C 1
ATOM 2065 O O . VAL A 1 259 ? 25.519 -14.586 -17.247 1.00 92.31 259 VAL A O 1
ATOM 2068 N N . HIS A 1 260 ? 24.187 -15.055 -18.988 1.00 90.69 260 HIS A N 1
ATOM 2069 C CA . HIS A 1 260 ? 25.110 -16.028 -19.601 1.00 90.69 260 HIS A CA 1
ATOM 2070 C C . HIS A 1 260 ? 26.374 -15.387 -20.181 1.00 90.69 260 HIS A C 1
ATOM 2072 O O . HIS A 1 260 ? 27.411 -16.034 -20.248 1.00 90.69 260 HIS A O 1
ATOM 2078 N N . ALA A 1 261 ? 26.295 -14.127 -20.612 1.00 87.81 261 ALA A N 1
ATOM 2079 C CA . ALA A 1 261 ? 27.431 -13.382 -21.147 1.00 87.81 261 ALA A CA 1
ATOM 2080 C C . ALA A 1 261 ? 28.286 -12.700 -20.061 1.00 87.81 261 ALA A C 1
ATOM 2082 O O . ALA A 1 261 ? 29.267 -12.034 -20.397 1.00 87.81 261 ALA A O 1
ATOM 2083 N N . ALA A 1 262 ? 27.903 -12.794 -18.784 1.00 86.94 262 ALA A N 1
ATOM 2084 C CA . ALA A 1 262 ? 28.667 -12.219 -17.685 1.00 86.94 262 ALA A CA 1
ATOM 2085 C C . ALA A 1 262 ? 29.905 -13.075 -17.376 1.00 86.94 262 ALA A C 1
ATOM 2087 O O . ALA A 1 262 ? 29.802 -14.279 -17.161 1.00 86.94 262 ALA A O 1
ATOM 2088 N N . THR A 1 263 ? 31.076 -12.441 -17.325 1.00 80.44 263 THR A N 1
ATOM 2089 C CA . THR A 1 263 ? 32.363 -13.086 -17.015 1.00 80.44 263 THR A CA 1
ATOM 2090 C C . THR A 1 263 ? 33.104 -12.326 -15.916 1.00 80.44 263 THR A C 1
ATOM 2092 O O . THR A 1 263 ? 33.087 -11.092 -15.919 1.00 80.44 263 THR A O 1
ATOM 2095 N N . GLY A 1 264 ? 33.797 -13.036 -15.018 1.00 79.81 264 GLY A N 1
ATOM 2096 C CA . GLY A 1 264 ? 34.522 -12.429 -13.891 1.00 79.81 264 GLY A CA 1
ATOM 2097 C C . GLY A 1 264 ? 33.597 -11.620 -12.975 1.00 79.81 264 GLY A C 1
ATOM 2098 O O . GLY A 1 264 ? 32.460 -12.022 -12.722 1.00 79.81 264 GLY A O 1
ATOM 2099 N N . ASP A 1 265 ? 34.043 -10.435 -12.559 1.00 72.38 265 ASP A N 1
ATOM 2100 C CA . ASP A 1 265 ? 33.320 -9.553 -11.623 1.00 72.38 265 ASP A CA 1
ATOM 2101 C C . ASP A 1 265 ? 32.023 -8.950 -12.199 1.00 72.38 265 ASP A C 1
ATOM 2103 O O . ASP A 1 265 ? 31.228 -8.334 -11.490 1.00 72.38 265 ASP A O 1
ATOM 2107 N N . GLN A 1 266 ? 31.736 -9.162 -13.489 1.00 78.19 266 GLN A N 1
ATOM 2108 C CA . GLN A 1 266 ? 30.458 -8.758 -14.090 1.00 78.19 266 GLN A CA 1
ATOM 2109 C C . GLN A 1 266 ? 29.252 -9.504 -13.511 1.00 78.19 266 GLN A C 1
ATOM 2111 O O . GLN A 1 266 ? 28.118 -9.076 -13.732 1.00 78.19 266 GLN A O 1
ATOM 2116 N N . GLY A 1 267 ? 29.476 -10.614 -12.802 1.00 81.00 267 GLY A N 1
ATOM 2117 C CA . GLY A 1 267 ? 28.421 -11.308 -12.071 1.00 81.00 267 GLY A CA 1
ATOM 2118 C C . GLY A 1 267 ? 27.766 -10.426 -11.004 1.00 81.00 267 GLY A C 1
ATOM 2119 O O . GLY A 1 267 ? 26.568 -10.559 -10.753 1.00 81.00 267 GLY A O 1
ATOM 2120 N N . GLU A 1 268 ? 28.511 -9.476 -10.432 1.00 81.19 268 GLU A N 1
ATOM 2121 C CA . GLU A 1 268 ? 27.973 -8.534 -9.449 1.00 81.19 268 GLU A CA 1
ATOM 2122 C C . GLU A 1 268 ? 27.106 -7.450 -10.096 1.00 81.19 268 GLU A C 1
ATOM 2124 O O . GLU A 1 268 ? 26.060 -7.101 -9.551 1.00 81.19 268 GLU A O 1
ATOM 2129 N N . TRP A 1 269 ? 27.495 -6.970 -11.286 1.00 86.44 269 TRP A N 1
ATOM 2130 C CA . TRP A 1 269 ? 26.838 -5.859 -11.985 1.00 86.44 269 TRP A CA 1
ATOM 2131 C C . TRP A 1 269 ? 26.637 -6.163 -13.480 1.00 86.44 269 TRP A C 1
ATOM 2133 O O . TRP A 1 269 ? 27.429 -5.768 -14.340 1.00 86.44 269 TRP A O 1
ATOM 2143 N N . LEU A 1 270 ? 25.523 -6.818 -13.819 1.00 87.94 270 LEU A N 1
ATOM 2144 C CA . LEU A 1 270 ? 25.222 -7.299 -15.177 1.00 87.94 270 LEU A CA 1
ATOM 2145 C C . LEU A 1 270 ? 25.161 -6.176 -16.225 1.00 87.94 270 LEU A C 1
ATOM 2147 O O . LEU A 1 270 ? 25.467 -6.398 -17.402 1.00 87.94 270 LEU A O 1
ATOM 2151 N N . ALA A 1 271 ? 24.755 -4.974 -15.815 1.00 88.06 271 ALA A N 1
ATOM 2152 C CA . ALA A 1 271 ? 24.540 -3.831 -16.700 1.00 88.06 271 ALA A CA 1
ATOM 2153 C C . ALA A 1 271 ? 25.771 -2.922 -16.879 1.00 88.06 271 ALA A C 1
ATOM 2155 O O . ALA A 1 271 ? 25.692 -1.945 -17.627 1.00 88.06 271 ALA A O 1
ATOM 2156 N N . LEU A 1 272 ? 26.900 -3.212 -16.222 1.00 85.31 272 LEU A N 1
ATOM 2157 C CA . LEU A 1 272 ? 28.142 -2.436 -16.335 1.00 85.31 272 LEU A CA 1
ATOM 2158 C C . LEU A 1 272 ? 29.148 -3.126 -17.271 1.00 85.31 272 LEU A C 1
ATOM 2160 O O . LEU A 1 272 ? 28.939 -4.258 -17.708 1.00 85.31 272 LEU A O 1
ATOM 2164 N N . GLU A 1 273 ? 30.152 -2.383 -17.732 1.00 80.94 273 GLU A N 1
ATOM 2165 C CA . GLU A 1 273 ? 31.298 -2.970 -18.442 1.00 80.94 273 GLU A CA 1
ATOM 2166 C C . GLU A 1 273 ? 32.190 -3.660 -17.400 1.00 80.94 273 GLU A C 1
ATOM 2168 O O . GLU A 1 273 ? 32.154 -3.247 -16.242 1.00 80.94 273 GLU A O 1
ATOM 2173 N N . SER A 1 274 ? 32.941 -4.713 -17.774 1.00 65.94 274 SER A N 1
ATOM 2174 C CA . SER A 1 274 ? 33.860 -5.398 -16.839 1.00 65.94 274 SER A CA 1
ATOM 2175 C C . SER A 1 274 ? 34.708 -4.356 -16.116 1.00 65.94 274 SER A C 1
ATOM 2177 O O . SER A 1 274 ? 35.542 -3.725 -16.772 1.00 65.94 274 SER A O 1
ATOM 2179 N N . PRO A 1 275 ? 34.522 -4.150 -14.804 1.00 57.72 275 PRO A N 1
ATOM 2180 C CA . PRO A 1 275 ? 35.339 -3.195 -14.093 1.00 57.72 275 PRO A CA 1
ATOM 2181 C C . PRO A 1 275 ? 36.725 -3.820 -13.931 1.00 57.72 275 PRO A C 1
ATOM 2183 O O . PRO A 1 275 ? 36.856 -4.883 -13.344 1.00 57.72 275 PRO A O 1
ATOM 2186 N N . SER A 1 276 ? 37.777 -3.160 -14.415 1.00 56.94 276 SER A N 1
ATOM 2187 C CA . SER A 1 276 ? 39.147 -3.464 -13.971 1.00 56.94 276 SER A CA 1
ATOM 2188 C C . SER A 1 276 ? 39.394 -2.999 -12.526 1.00 56.94 276 SER A C 1
ATOM 2190 O O . SER A 1 276 ? 40.416 -3.330 -11.931 1.00 56.94 276 SER A O 1
ATOM 2192 N N . LYS A 1 277 ? 38.463 -2.210 -11.965 1.00 59.25 277 LYS A N 1
ATOM 2193 C CA . LYS A 1 277 ? 38.424 -1.723 -10.580 1.00 59.25 277 LYS A CA 1
ATOM 2194 C C . LYS A 1 277 ? 36.969 -1.636 -10.101 1.00 59.25 277 LYS A C 1
ATOM 2196 O O . LYS A 1 277 ? 36.131 -1.179 -10.881 1.00 59.25 277 LYS A O 1
ATOM 2201 N N . PRO A 1 278 ? 36.654 -1.979 -8.841 1.00 62.97 278 PRO A N 1
ATOM 2202 C CA . PRO A 1 278 ? 35.299 -1.866 -8.305 1.00 62.97 278 PRO A CA 1
ATOM 2203 C C . PRO A 1 278 ? 34.794 -0.414 -8.374 1.00 62.97 278 PRO A C 1
ATOM 2205 O O . PRO A 1 278 ? 35.469 0.525 -7.947 1.00 62.97 278 PRO A O 1
ATOM 2208 N N . ILE A 1 279 ? 33.596 -0.213 -8.934 1.00 66.31 279 ILE A N 1
ATOM 2209 C CA . ILE A 1 279 ? 32.961 1.109 -9.029 1.00 66.31 279 ILE A CA 1
ATOM 2210 C C . ILE A 1 279 ? 32.241 1.395 -7.709 1.00 66.31 279 ILE A C 1
ATOM 2212 O O . ILE A 1 279 ? 31.157 0.873 -7.455 1.00 66.31 279 ILE A O 1
ATOM 2216 N N . ALA A 1 280 ? 32.840 2.260 -6.892 1.00 64.62 280 ALA A N 1
ATOM 2217 C CA . ALA A 1 280 ? 32.524 2.382 -5.468 1.00 64.62 280 ALA A CA 1
ATOM 2218 C C . ALA A 1 280 ? 31.171 3.030 -5.101 1.00 64.62 280 ALA A C 1
ATOM 2220 O O . ALA A 1 280 ? 30.832 3.056 -3.924 1.00 64.62 280 ALA A O 1
ATOM 2221 N N . THR A 1 281 ? 30.413 3.625 -6.036 1.00 83.12 281 THR A N 1
ATOM 2222 C CA . THR A 1 281 ? 29.142 4.293 -5.680 1.00 83.12 281 THR A CA 1
ATOM 2223 C C . THR A 1 281 ? 28.018 4.045 -6.678 1.00 83.12 281 THR A C 1
ATOM 2225 O O . THR A 1 281 ? 28.220 4.101 -7.896 1.00 83.12 281 THR A O 1
ATOM 2228 N N . LEU A 1 282 ? 26.799 3.862 -6.157 1.00 83.62 282 LEU A N 1
ATOM 2229 C CA . LEU A 1 282 ? 25.566 3.698 -6.934 1.00 83.62 282 LEU A CA 1
ATOM 2230 C C . LEU A 1 282 ? 25.368 4.841 -7.942 1.00 83.62 282 LEU A C 1
ATOM 2232 O O . LEU A 1 282 ? 25.071 4.601 -9.111 1.00 83.62 282 LEU A O 1
ATOM 2236 N N . LYS A 1 283 ? 25.626 6.087 -7.527 1.00 85.69 283 LYS A N 1
ATOM 2237 C CA . LYS A 1 283 ? 25.547 7.273 -8.395 1.00 85.69 283 LYS A CA 1
ATOM 2238 C C . LYS A 1 283 ? 26.480 7.185 -9.609 1.00 85.69 283 LYS A C 1
ATOM 2240 O O . LYS A 1 283 ? 26.096 7.577 -10.713 1.00 85.69 283 LYS A O 1
ATOM 2245 N N . THR A 1 284 ? 27.692 6.658 -9.430 1.00 86.62 284 THR A N 1
ATOM 2246 C CA . THR A 1 284 ? 28.647 6.468 -10.536 1.00 86.62 284 THR A CA 1
ATOM 2247 C C . THR A 1 284 ? 28.161 5.380 -11.487 1.00 86.62 284 THR A C 1
ATOM 2249 O O . THR A 1 284 ? 28.185 5.579 -12.702 1.00 86.62 284 THR A O 1
ATOM 2252 N N . ARG A 1 285 ? 27.633 4.274 -10.946 1.00 87.81 285 ARG A N 1
ATOM 2253 C CA . ARG A 1 285 ? 27.052 3.180 -11.739 1.00 87.81 285 ARG A CA 1
ATOM 2254 C C . ARG A 1 285 ? 25.857 3.655 -12.568 1.00 87.81 285 ARG A C 1
ATOM 2256 O O . ARG A 1 285 ? 25.814 3.421 -13.773 1.00 87.81 285 ARG A O 1
ATOM 2263 N N . GLN A 1 286 ? 24.939 4.409 -11.964 1.00 90.88 286 GLN A N 1
ATOM 2264 C CA . GLN A 1 286 ? 23.801 5.012 -12.664 1.00 90.88 286 GLN A CA 1
ATOM 2265 C C . GLN A 1 286 ? 24.237 5.979 -13.776 1.00 90.88 286 GLN A C 1
ATOM 2267 O O . GLN A 1 286 ? 23.637 5.981 -14.853 1.00 90.88 286 GLN A O 1
ATOM 2272 N N . LYS A 1 287 ? 25.283 6.788 -13.544 1.00 91.31 287 LYS A N 1
ATOM 2273 C CA . LYS A 1 287 ? 25.831 7.705 -14.557 1.00 91.31 287 LYS A CA 1
ATOM 2274 C C . LYS A 1 287 ? 26.375 6.940 -15.768 1.00 91.31 287 LYS A C 1
ATOM 2276 O O . LYS A 1 287 ? 25.950 7.216 -16.888 1.00 91.31 287 LYS A O 1
ATOM 2281 N N . GLN A 1 288 ? 27.248 5.957 -15.543 1.00 90.50 288 GLN A N 1
ATOM 2282 C CA . GLN A 1 288 ? 27.816 5.135 -16.618 1.00 90.50 288 GLN A CA 1
ATOM 2283 C C . GLN A 1 288 ? 26.727 4.385 -17.392 1.00 90.50 288 GLN A C 1
ATOM 2285 O O . GLN A 1 288 ? 26.721 4.366 -18.623 1.00 90.50 288 GLN A O 1
ATOM 2290 N N . LEU A 1 289 ? 25.754 3.812 -16.678 1.00 92.69 289 LEU A N 1
ATOM 2291 C CA . LEU A 1 289 ? 24.624 3.127 -17.292 1.00 92.69 289 LEU A CA 1
ATOM 2292 C C . LEU A 1 289 ? 23.805 4.066 -18.188 1.00 92.69 289 LEU A C 1
ATOM 2294 O O . LEU A 1 289 ? 23.449 3.697 -19.307 1.00 92.69 289 LEU A O 1
ATOM 2298 N N . ARG A 1 290 ? 23.533 5.293 -17.729 1.00 94.81 290 ARG A N 1
ATOM 2299 C CA . ARG A 1 290 ? 22.814 6.304 -18.515 1.00 94.81 290 ARG A CA 1
ATOM 2300 C C . ARG A 1 290 ? 23.560 6.651 -19.804 1.00 94.81 290 ARG A C 1
ATOM 2302 O O . ARG A 1 290 ? 22.929 6.726 -20.854 1.00 94.81 290 ARG A O 1
ATOM 2309 N N . GLU A 1 291 ? 24.877 6.828 -19.741 1.00 94.12 291 GLU A N 1
ATOM 2310 C CA . GLU A 1 291 ? 25.717 7.111 -20.914 1.00 94.12 291 GLU A CA 1
ATOM 2311 C C . GLU A 1 291 ? 25.704 5.947 -21.919 1.00 94.12 291 GLU A C 1
ATOM 2313 O O . GLU A 1 291 ? 25.548 6.164 -23.123 1.00 94.12 291 GLU A O 1
ATOM 2318 N N . ARG A 1 292 ? 25.792 4.698 -21.442 1.00 93.62 292 ARG A N 1
ATOM 2319 C CA . ARG A 1 292 ? 25.690 3.498 -22.292 1.00 93.62 292 ARG A CA 1
ATOM 2320 C C . ARG A 1 292 ? 24.330 3.380 -22.971 1.00 93.62 292 ARG A C 1
ATOM 2322 O O . ARG A 1 292 ? 24.269 3.214 -24.189 1.00 93.62 292 ARG A O 1
ATOM 2329 N N . LEU A 1 293 ? 23.247 3.504 -22.204 1.00 95.94 293 LEU A N 1
ATOM 2330 C CA . LEU A 1 293 ? 21.886 3.438 -22.736 1.00 95.94 293 LEU A CA 1
ATOM 2331 C C . LEU A 1 293 ? 21.629 4.554 -23.753 1.00 95.94 293 LEU A C 1
ATOM 2333 O O . LEU A 1 293 ? 21.000 4.303 -24.778 1.00 95.94 293 LEU A O 1
ATOM 2337 N N . ASP A 1 294 ? 22.145 5.762 -23.521 1.00 96.56 294 ASP A N 1
ATOM 2338 C CA . ASP A 1 294 ? 21.991 6.878 -24.455 1.00 96.56 294 ASP A CA 1
ATOM 2339 C C . ASP A 1 294 ? 22.737 6.651 -25.777 1.00 96.56 294 ASP A C 1
ATOM 2341 O O . ASP A 1 294 ? 22.164 6.863 -26.850 1.00 96.56 294 ASP A O 1
ATOM 2345 N N . ARG A 1 295 ? 23.980 6.145 -25.724 1.00 95.50 295 ARG A N 1
ATOM 2346 C CA . ARG A 1 295 ? 24.735 5.748 -26.927 1.00 95.50 295 ARG A CA 1
ATOM 2347 C C . ARG A 1 295 ? 23.991 4.674 -27.723 1.00 95.50 295 ARG A C 1
ATOM 2349 O O . ARG A 1 295 ? 23.803 4.828 -28.931 1.00 95.50 295 ARG A O 1
ATOM 2356 N N . ALA A 1 296 ? 23.518 3.625 -27.049 1.00 95.25 296 ALA A N 1
ATOM 2357 C CA . ALA A 1 296 ? 22.771 2.540 -27.679 1.00 95.25 296 ALA A CA 1
ATOM 2358 C C . ALA A 1 296 ? 21.448 3.030 -28.295 1.00 95.25 296 ALA A C 1
ATOM 2360 O O . ALA A 1 296 ? 21.123 2.671 -29.426 1.00 95.25 296 ALA A O 1
ATOM 2361 N N . ALA A 1 297 ? 20.706 3.888 -27.586 1.00 96.12 297 ALA A N 1
ATOM 2362 C CA . ALA A 1 297 ? 19.447 4.463 -28.059 1.00 96.12 297 ALA A CA 1
ATOM 2363 C C . ALA A 1 297 ? 19.645 5.323 -29.316 1.00 96.12 297 ALA A C 1
ATOM 2365 O O . ALA A 1 297 ? 18.886 5.206 -30.278 1.00 96.12 297 ALA A O 1
ATOM 2366 N N . LYS A 1 298 ? 20.697 6.153 -29.348 1.00 96.25 298 LYS A N 1
ATOM 2367 C CA . LYS A 1 298 ? 21.060 6.947 -30.533 1.00 96.25 298 LYS A CA 1
ATOM 2368 C C . LYS A 1 298 ? 21.419 6.061 -31.727 1.00 96.25 298 LYS A C 1
ATOM 2370 O O . LYS A 1 298 ? 20.998 6.364 -32.843 1.00 96.25 298 LYS A O 1
ATOM 2375 N N . ALA A 1 299 ? 22.153 4.969 -31.500 1.00 94.88 299 ALA A N 1
ATOM 2376 C CA . ALA A 1 299 ? 22.493 4.006 -32.547 1.00 94.88 299 ALA A CA 1
ATOM 2377 C C . ALA A 1 299 ? 21.240 3.325 -33.126 1.00 94.88 299 ALA A C 1
ATOM 2379 O O . ALA A 1 299 ? 21.067 3.323 -34.344 1.00 94.88 299 ALA A O 1
ATOM 2380 N N . LEU A 1 300 ? 20.334 2.848 -32.264 1.00 95.25 300 LEU A N 1
ATOM 2381 C CA . LEU A 1 300 ? 19.048 2.266 -32.662 1.00 95.25 300 LEU A CA 1
ATOM 2382 C C . LEU A 1 300 ? 18.221 3.241 -33.512 1.00 95.25 300 LEU A C 1
ATOM 2384 O O . LEU A 1 300 ? 17.781 2.894 -34.603 1.00 95.25 300 LEU A O 1
ATOM 2388 N N . VAL A 1 301 ? 18.046 4.484 -33.051 1.00 95.75 301 VAL A N 1
ATOM 2389 C CA . VAL A 1 301 ? 17.273 5.499 -33.788 1.00 95.75 301 VAL A CA 1
ATOM 2390 C C . VAL A 1 301 ? 17.911 5.823 -35.134 1.00 95.75 301 VAL A C 1
ATOM 2392 O O . VAL A 1 301 ? 17.196 5.980 -36.121 1.00 95.75 301 VAL A O 1
ATOM 2395 N N . LYS A 1 302 ? 19.244 5.926 -35.199 1.00 95.19 302 LYS A N 1
ATOM 2396 C CA . LYS A 1 302 ? 19.962 6.173 -36.456 1.00 95.19 302 LYS A CA 1
ATOM 2397 C C . LYS A 1 302 ? 19.699 5.056 -37.468 1.00 95.19 302 LYS A C 1
ATOM 2399 O O . LYS A 1 302 ? 19.381 5.354 -38.614 1.00 95.19 302 LYS A O 1
ATOM 2404 N N . GLU A 1 303 ? 19.796 3.803 -37.037 1.00 93.69 303 GLU A N 1
ATOM 2405 C CA . GLU A 1 303 ? 19.566 2.623 -37.877 1.00 93.69 303 GLU A CA 1
ATOM 2406 C C . GLU A 1 303 ? 18.103 2.543 -38.342 1.00 93.69 303 GLU A C 1
ATOM 2408 O O . GLU A 1 303 ? 17.833 2.431 -39.538 1.00 93.69 303 GLU A O 1
ATOM 2413 N N . MET A 1 304 ? 17.149 2.748 -37.430 1.00 94.31 304 MET A N 1
ATOM 2414 C CA . MET A 1 304 ? 15.721 2.759 -37.760 1.00 94.31 304 MET A CA 1
ATOM 2415 C C . MET A 1 304 ? 15.330 3.888 -38.719 1.00 94.31 304 MET A C 1
ATOM 2417 O O . MET A 1 304 ? 14.460 3.690 -39.559 1.00 94.31 304 MET A O 1
ATOM 2421 N N . LYS A 1 305 ? 15.958 5.068 -38.639 1.00 95.12 305 LYS A N 1
ATOM 2422 C CA . LYS A 1 305 ? 15.709 6.164 -39.595 1.00 95.12 305 LYS A CA 1
ATOM 2423 C C . LYS A 1 305 ? 16.141 5.815 -41.018 1.00 95.12 305 LYS A C 1
ATOM 2425 O O . LYS A 1 305 ? 15.537 6.319 -41.959 1.00 95.12 305 LYS A O 1
ATOM 2430 N N . ILE A 1 306 ? 17.189 5.002 -41.163 1.00 94.19 306 ILE A N 1
ATOM 2431 C CA . ILE A 1 306 ? 17.662 4.518 -42.465 1.00 94.19 306 ILE A CA 1
ATOM 2432 C C . ILE A 1 306 ? 16.682 3.471 -43.005 1.00 94.19 306 ILE A C 1
ATOM 2434 O O . ILE A 1 306 ? 16.303 3.533 -44.168 1.00 94.19 306 ILE A O 1
ATOM 2438 N N . GLN A 1 307 ? 16.230 2.549 -42.151 1.00 91.88 307 GLN A N 1
ATOM 2439 C CA . GLN A 1 307 ? 15.336 1.454 -42.542 1.00 91.88 307 GLN A CA 1
ATOM 2440 C C . GLN A 1 307 ? 13.869 1.875 -42.727 1.00 91.88 307 GLN A C 1
ATOM 2442 O O . GLN A 1 307 ? 13.137 1.245 -43.487 1.00 91.88 307 GLN A O 1
ATOM 2447 N N . HIS A 1 308 ? 13.427 2.941 -42.054 1.00 92.50 308 HIS A N 1
ATOM 2448 C CA . HIS A 1 308 ? 12.051 3.443 -42.105 1.00 92.50 308 HIS A CA 1
ATOM 2449 C C . HIS A 1 308 ? 11.997 4.963 -42.366 1.00 92.50 308 HIS A C 1
ATOM 2451 O O . HIS A 1 308 ? 11.602 5.729 -41.474 1.00 92.50 308 HIS A O 1
ATOM 2457 N N . PRO A 1 309 ? 12.362 5.433 -43.577 1.00 92.44 309 PRO A N 1
ATOM 2458 C CA . PRO A 1 309 ? 12.415 6.861 -43.905 1.00 92.44 309 PRO A CA 1
ATOM 2459 C C . PRO A 1 309 ? 11.093 7.602 -43.660 1.00 92.44 309 PRO A C 1
ATOM 2461 O O . PRO A 1 309 ? 11.098 8.736 -43.180 1.00 92.44 309 PRO A O 1
ATOM 2464 N N . GLN A 1 310 ? 9.957 6.938 -43.893 1.00 93.12 310 GLN A N 1
ATOM 2465 C CA . GLN A 1 310 ? 8.610 7.480 -43.684 1.00 93.12 310 GLN A CA 1
ATOM 2466 C C . GLN A 1 310 ? 8.301 7.836 -42.219 1.00 93.12 310 GLN A C 1
ATOM 2468 O O . GLN A 1 310 ? 7.394 8.616 -41.945 1.00 93.12 310 GLN A O 1
ATOM 2473 N N . HIS A 1 311 ? 9.057 7.292 -41.259 1.00 93.00 311 HIS A N 1
ATOM 2474 C CA . HIS A 1 311 ? 8.880 7.552 -39.828 1.00 93.00 311 HIS A CA 1
ATOM 2475 C C . HIS A 1 311 ? 9.979 8.447 -39.239 1.00 93.00 311 HIS A C 1
ATOM 2477 O O . HIS A 1 311 ? 10.060 8.603 -38.020 1.00 93.00 311 HIS A O 1
ATOM 2483 N N . ARG A 1 312 ? 10.822 9.075 -40.070 1.00 92.50 312 ARG A N 1
ATOM 2484 C CA . ARG A 1 312 ? 11.985 9.854 -39.615 1.00 92.50 312 ARG A CA 1
ATOM 2485 C C . ARG A 1 312 ? 11.635 10.965 -38.620 1.00 92.50 312 ARG A C 1
ATOM 2487 O O . ARG A 1 312 ? 12.264 11.035 -37.564 1.00 92.50 312 ARG A O 1
ATOM 2494 N N . ALA A 1 313 ? 10.619 11.777 -38.920 1.00 90.81 313 ALA A N 1
ATOM 2495 C CA . ALA A 1 313 ? 10.169 12.869 -38.048 1.00 90.81 313 ALA A CA 1
ATOM 2496 C C . ALA A 1 313 ? 9.629 12.359 -36.698 1.00 90.81 313 ALA A C 1
ATOM 2498 O O . ALA A 1 313 ? 9.826 12.979 -35.654 1.00 90.81 313 ALA A O 1
ATOM 2499 N N . LEU A 1 314 ? 8.987 11.188 -36.706 1.00 91.06 314 LEU A N 1
ATOM 2500 C CA . LEU A 1 314 ? 8.482 10.534 -35.501 1.00 91.06 314 LEU A CA 1
ATOM 2501 C C . LEU A 1 314 ? 9.640 10.002 -34.637 1.00 91.06 314 LEU A C 1
ATOM 2503 O O . LEU A 1 314 ? 9.673 10.230 -33.430 1.00 91.06 314 LEU A O 1
ATOM 2507 N N . LEU A 1 315 ? 10.631 9.360 -35.262 1.00 92.94 315 LEU A N 1
ATOM 2508 C CA . LEU A 1 315 ? 11.821 8.810 -34.602 1.00 92.94 315 LEU A CA 1
ATOM 2509 C C . LEU A 1 315 ? 12.757 9.890 -34.034 1.00 92.94 315 LEU A C 1
ATOM 2511 O O . LEU A 1 315 ? 13.446 9.648 -33.043 1.00 92.94 315 LEU A O 1
ATOM 2515 N N . GLU A 1 316 ? 12.777 11.098 -34.605 1.00 91.81 316 GLU A N 1
ATOM 2516 C CA . GLU A 1 316 ? 13.525 12.248 -34.062 1.00 91.81 316 GLU A CA 1
ATOM 2517 C C . GLU A 1 316 ? 13.109 12.626 -32.643 1.00 91.81 316 GLU A C 1
ATOM 2519 O O . GLU A 1 316 ? 13.929 13.089 -31.845 1.00 91.81 316 GLU A O 1
ATOM 2524 N N . ARG A 1 317 ? 11.863 12.332 -32.281 1.00 88.25 317 ARG A N 1
ATOM 2525 C CA . ARG A 1 317 ? 11.343 12.571 -30.935 1.00 88.25 317 ARG A CA 1
ATOM 2526 C C . ARG A 1 317 ? 11.895 11.609 -29.894 1.00 88.25 317 ARG A C 1
ATOM 2528 O O . ARG A 1 317 ? 11.797 11.899 -28.710 1.00 88.25 317 ARG A O 1
ATOM 2535 N N . LEU A 1 318 ? 12.527 10.514 -30.310 1.00 91.25 318 LEU A N 1
ATOM 2536 C CA . LEU A 1 318 ? 13.165 9.534 -29.430 1.00 91.25 318 LEU A CA 1
ATOM 2537 C C . LEU A 1 318 ? 14.691 9.669 -29.406 1.00 91.25 318 LEU A C 1
ATOM 2539 O O . LEU A 1 318 ? 15.387 8.693 -29.152 1.00 91.25 318 LEU A O 1
ATOM 2543 N N . SER A 1 319 ? 15.228 10.862 -29.691 1.00 86.12 319 SER A N 1
ATOM 2544 C CA . SER A 1 319 ? 16.670 11.128 -29.783 1.00 86.12 319 SER A CA 1
ATOM 2545 C C . SER A 1 319 ? 17.416 10.931 -28.444 1.00 86.12 319 SER A C 1
ATOM 2547 O O . SER A 1 319 ? 17.767 11.905 -27.775 1.00 86.12 319 SER A O 1
ATOM 2549 N N . GLY A 1 320 ? 17.660 9.680 -28.059 1.00 92.50 320 GLY A N 1
ATOM 2550 C CA . GLY A 1 320 ? 18.396 9.298 -26.857 1.00 92.50 320 GLY A CA 1
ATOM 2551 C C . GLY A 1 320 ? 17.548 8.629 -25.774 1.00 92.50 320 GLY A C 1
ATOM 2552 O O . GLY A 1 320 ? 16.314 8.583 -25.821 1.00 92.50 320 GLY A O 1
ATOM 2553 N N . TRP A 1 321 ? 18.245 8.122 -24.761 1.00 94.69 321 TRP A N 1
ATOM 2554 C CA . TRP A 1 321 ? 17.659 7.352 -23.663 1.00 94.69 321 TRP A CA 1
ATOM 2555 C C . TRP A 1 321 ? 16.637 8.128 -22.808 1.00 94.69 321 TRP A C 1
ATOM 2557 O O . TRP A 1 321 ? 15.585 7.561 -22.494 1.00 94.69 321 TRP A O 1
ATOM 2567 N N . PRO A 1 322 ? 16.858 9.412 -22.446 1.00 92.94 322 PRO A N 1
ATOM 2568 C CA . PRO A 1 322 ? 15.904 10.150 -21.613 1.00 92.94 322 PRO A CA 1
ATOM 2569 C C . PRO A 1 322 ? 14.508 10.255 -22.236 1.00 92.94 322 PRO A C 1
ATOM 2571 O O . PRO A 1 322 ? 13.504 10.138 -21.541 1.00 92.94 322 PRO A O 1
ATOM 2574 N N . LYS A 1 323 ? 14.434 10.420 -23.562 1.00 92.19 323 LYS A N 1
ATOM 2575 C CA . LYS A 1 323 ? 13.153 10.509 -24.272 1.00 92.19 323 LYS A CA 1
ATOM 2576 C C . LYS A 1 323 ? 12.483 9.141 -24.385 1.00 92.19 323 LYS A C 1
ATOM 2578 O O . LYS A 1 323 ? 11.288 9.037 -24.151 1.00 92.19 323 LYS A O 1
ATOM 2583 N N . MET A 1 324 ? 13.242 8.085 -24.688 1.00 94.44 324 MET A N 1
ATOM 2584 C CA . MET A 1 324 ? 12.691 6.725 -24.761 1.00 94.44 324 MET A CA 1
ATOM 2585 C C . MET A 1 324 ? 12.150 6.231 -23.415 1.00 94.44 324 MET A C 1
ATOM 2587 O O . MET A 1 324 ? 11.043 5.702 -23.352 1.00 94.44 324 MET A O 1
ATOM 2591 N N . SER A 1 325 ? 12.914 6.420 -22.338 1.00 91.94 325 SER A N 1
ATOM 2592 C CA . SER A 1 325 ? 12.526 5.960 -20.999 1.00 91.94 325 SER A CA 1
ATOM 2593 C C . SER A 1 325 ? 11.280 6.663 -20.453 1.00 91.94 325 SER A C 1
ATOM 2595 O O . SER A 1 325 ? 10.503 6.030 -19.747 1.00 91.94 325 SER A O 1
ATOM 2597 N N . ARG A 1 326 ? 11.031 7.923 -20.840 1.00 90.94 326 ARG A N 1
ATOM 2598 C CA . ARG A 1 326 ? 9.794 8.655 -20.508 1.00 90.94 326 ARG A CA 1
ATOM 2599 C C . ARG A 1 326 ? 8.544 8.006 -21.111 1.00 90.94 326 ARG A C 1
ATOM 2601 O O . ARG A 1 326 ? 7.500 7.970 -20.473 1.00 90.94 326 ARG A O 1
ATOM 2608 N N . TRP A 1 327 ? 8.643 7.507 -22.341 1.00 92.19 327 TRP A N 1
ATOM 2609 C CA . TRP A 1 327 ? 7.496 7.008 -23.107 1.00 92.19 327 TRP A CA 1
ATOM 2610 C C . TRP A 1 327 ? 7.265 5.495 -22.973 1.00 92.19 327 TRP A C 1
ATOM 2612 O O . TRP A 1 327 ? 6.202 4.999 -23.346 1.00 92.19 327 TRP A O 1
ATOM 2622 N N . GLY A 1 328 ? 8.231 4.750 -22.434 1.00 92.25 328 GLY A N 1
ATOM 2623 C CA . GLY A 1 328 ? 8.123 3.303 -22.237 1.00 92.25 328 GLY A CA 1
ATOM 2624 C C . GLY A 1 328 ? 6.937 2.859 -21.362 1.00 92.25 328 GLY A C 1
ATOM 2625 O O . GLY A 1 328 ? 6.182 1.992 -21.814 1.00 92.25 328 GLY A O 1
ATOM 2626 N N . PRO A 1 329 ? 6.676 3.464 -20.184 1.00 91.81 329 PRO A N 1
ATOM 2627 C CA . PRO A 1 329 ? 5.544 3.072 -19.337 1.00 91.81 329 PRO A CA 1
ATOM 2628 C C . PRO A 1 329 ? 4.187 3.263 -20.024 1.00 91.81 329 PRO A C 1
ATOM 2630 O O . PRO A 1 329 ? 3.292 2.432 -19.877 1.00 91.81 329 PRO A O 1
ATOM 2633 N N . MET A 1 330 ? 4.052 4.287 -20.875 1.00 89.75 330 MET A N 1
ATOM 2634 C CA . MET A 1 330 ? 2.839 4.495 -21.674 1.00 89.75 330 MET A CA 1
ATOM 2635 C C . MET A 1 330 ? 2.599 3.361 -22.676 1.00 89.75 330 MET A C 1
ATOM 2637 O O . MET A 1 330 ? 1.451 3.021 -22.962 1.00 89.75 330 MET A O 1
ATOM 2641 N N . VAL A 1 331 ? 3.660 2.733 -23.199 1.00 91.50 331 VAL A N 1
ATOM 2642 C CA . VAL A 1 331 ? 3.520 1.527 -24.029 1.00 91.50 331 VAL A CA 1
ATOM 2643 C C . VAL A 1 331 ? 2.958 0.379 -23.201 1.00 91.50 331 VAL A C 1
ATOM 2645 O O . VAL A 1 331 ? 2.064 -0.307 -23.689 1.00 91.50 331 VAL A O 1
ATOM 2648 N N . ALA A 1 332 ? 3.440 0.170 -21.971 1.00 90.38 332 ALA A N 1
ATOM 2649 C CA . ALA A 1 332 ? 2.914 -0.863 -21.076 1.00 90.38 332 ALA A CA 1
ATOM 2650 C C . ALA A 1 332 ? 1.427 -0.619 -20.762 1.00 90.38 332 ALA A C 1
ATOM 2652 O O . ALA A 1 332 ? 0.608 -1.527 -20.923 1.00 90.38 332 ALA A O 1
ATOM 2653 N N . GLN A 1 333 ? 1.068 0.630 -20.446 1.00 87.38 333 GLN A N 1
ATOM 2654 C CA . GLN A 1 333 ? -0.312 1.053 -20.204 1.00 87.38 333 GLN A CA 1
ATOM 2655 C C . GLN A 1 333 ? -1.217 0.807 -21.414 1.00 87.38 333 GLN A C 1
ATOM 2657 O O . GLN A 1 333 ? -2.251 0.150 -21.309 1.00 87.38 333 GLN A O 1
ATOM 2662 N N . ARG A 1 334 ? -0.804 1.277 -22.602 1.00 87.44 334 ARG A N 1
ATOM 2663 C CA . ARG A 1 334 ? -1.521 1.060 -23.870 1.00 87.44 334 ARG A CA 1
ATOM 2664 C C . ARG A 1 334 ? -1.694 -0.424 -24.169 1.00 87.44 334 ARG A C 1
ATOM 2666 O O . ARG A 1 334 ? -2.627 -0.823 -24.863 1.00 87.44 334 ARG A O 1
ATOM 2673 N N . LYS A 1 335 ? -0.771 -1.238 -23.667 1.00 85.50 335 LYS A N 1
ATOM 2674 C CA . LYS A 1 335 ? -0.750 -2.679 -23.840 1.00 85.50 335 LYS A CA 1
ATOM 2675 C C . LYS A 1 335 ? -1.519 -3.445 -22.766 1.00 85.50 335 LYS A C 1
ATOM 2677 O O . LYS A 1 335 ? -1.580 -4.660 -22.922 1.00 85.50 335 LYS A O 1
ATOM 2682 N N . GLY A 1 336 ? -2.183 -2.775 -21.829 1.00 82.00 336 GLY A N 1
ATOM 2683 C CA . GLY A 1 336 ? -3.145 -3.379 -20.905 1.00 82.00 336 GLY A CA 1
ATOM 2684 C C . GLY A 1 336 ? -2.667 -3.482 -19.460 1.00 82.00 336 GLY A C 1
ATOM 2685 O O . GLY A 1 336 ? -3.430 -3.951 -18.628 1.00 82.00 336 GLY A O 1
ATOM 2686 N N . ILE A 1 337 ? -1.451 -3.026 -19.140 1.00 84.88 337 ILE A N 1
ATOM 2687 C CA . ILE A 1 337 ? -1.009 -2.935 -17.744 1.00 84.88 337 ILE A CA 1
ATOM 2688 C C . ILE A 1 337 ? -1.769 -1.792 -17.058 1.00 84.88 337 ILE A C 1
ATOM 2690 O O . ILE A 1 337 ? -1.775 -0.660 -17.550 1.00 84.88 337 ILE A O 1
ATOM 2694 N N . ALA A 1 338 ? -2.424 -2.085 -15.934 1.00 81.19 338 ALA A N 1
ATOM 2695 C CA . ALA A 1 338 ? -3.157 -1.088 -15.158 1.00 81.19 338 ALA A CA 1
ATOM 2696 C C . ALA A 1 338 ? -2.220 0.002 -14.604 1.00 81.19 338 ALA A C 1
ATOM 2698 O O . ALA A 1 338 ? -1.083 -0.284 -14.228 1.00 81.19 338 ALA A O 1
ATOM 2699 N N . SER A 1 339 ? -2.705 1.247 -14.517 1.00 80.00 339 SER A N 1
ATOM 2700 C CA . SER A 1 339 ? -1.894 2.403 -14.091 1.00 80.00 339 SER A CA 1
ATOM 2701 C C . SER A 1 339 ? -1.301 2.240 -12.694 1.00 80.00 339 SER A C 1
ATOM 2703 O O . SER A 1 339 ? -0.169 2.643 -12.470 1.00 80.00 339 SER A O 1
ATOM 2705 N N . ILE A 1 340 ? -2.016 1.560 -11.797 1.00 79.69 340 ILE A N 1
ATOM 2706 C CA . ILE A 1 340 ? -1.575 1.297 -10.424 1.00 79.69 340 ILE A CA 1
ATOM 2707 C C . ILE A 1 340 ? -0.214 0.582 -10.359 1.00 79.69 340 ILE A C 1
ATOM 2709 O O . ILE A 1 340 ? 0.599 0.868 -9.487 1.00 79.69 340 ILE A O 1
ATOM 2713 N N . TRP A 1 341 ? 0.074 -0.304 -11.319 1.00 85.00 341 TRP A N 1
ATOM 2714 C CA . TRP A 1 341 ? 1.358 -1.002 -11.407 1.00 85.00 341 TRP A CA 1
ATOM 2715 C C . TRP A 1 341 ? 2.478 -0.104 -11.939 1.00 85.00 341 TRP A C 1
ATOM 2717 O O . TRP A 1 341 ? 3.636 -0.268 -11.553 1.00 85.00 341 TRP A O 1
ATOM 2727 N N . LEU A 1 342 ? 2.132 0.853 -12.804 1.00 85.75 342 LEU A N 1
ATOM 2728 C CA . LEU A 1 342 ? 3.063 1.856 -13.321 1.00 85.75 342 LEU A CA 1
ATOM 2729 C C . LEU A 1 342 ? 3.465 2.822 -12.207 1.00 85.75 342 LEU A C 1
ATOM 2731 O O . LEU A 1 342 ? 4.643 3.139 -12.081 1.00 85.75 342 LEU A O 1
ATOM 2735 N N . ASP A 1 343 ? 2.499 3.228 -11.381 1.00 81.94 343 ASP A N 1
ATOM 2736 C CA . ASP A 1 343 ? 2.723 4.108 -10.235 1.00 81.94 343 ASP A CA 1
ATOM 2737 C C . ASP A 1 343 ? 3.670 3.444 -9.222 1.00 81.94 343 ASP A C 1
ATOM 2739 O O . ASP A 1 343 ? 4.663 4.056 -8.831 1.00 81.94 343 ASP A O 1
ATOM 2743 N N . ILE A 1 344 ? 3.451 2.162 -8.889 1.00 83.62 344 ILE A N 1
ATOM 2744 C CA . ILE A 1 344 ? 4.340 1.385 -8.001 1.00 83.62 344 ILE A CA 1
ATOM 2745 C C . ILE A 1 344 ? 5.780 1.316 -8.539 1.00 83.62 344 ILE A C 1
ATOM 2747 O O . ILE A 1 344 ? 6.729 1.366 -7.760 1.00 83.62 344 ILE A O 1
ATOM 2751 N N . LEU A 1 345 ? 5.959 1.164 -9.856 1.00 88.62 345 LEU A N 1
ATOM 2752 C CA . LEU A 1 345 ? 7.277 1.033 -10.491 1.00 88.62 345 LEU A CA 1
ATOM 2753 C C . LEU A 1 345 ? 7.824 2.356 -11.052 1.00 88.62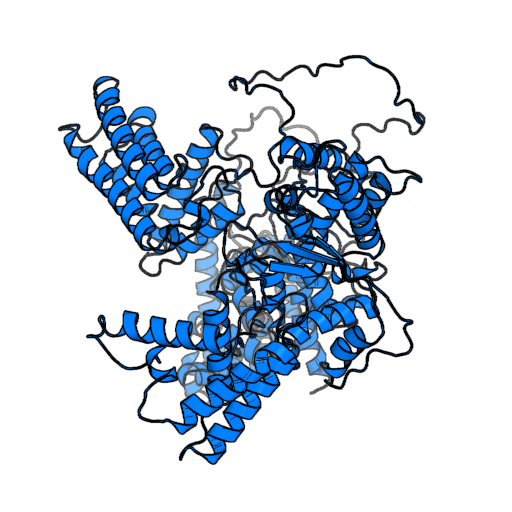 345 LEU A C 1
ATOM 2755 O O . LEU A 1 345 ? 8.765 2.336 -11.854 1.00 88.62 345 LEU A O 1
ATOM 2759 N N . SER A 1 346 ? 7.255 3.497 -10.664 1.00 84.12 346 SER A N 1
ATOM 2760 C CA . SER A 1 346 ? 7.686 4.811 -11.150 1.00 84.12 346 SER A CA 1
ATOM 2761 C C . SER A 1 346 ? 8.930 5.317 -10.414 1.00 84.12 346 SER A C 1
ATOM 2763 O O . SER A 1 346 ? 9.897 5.746 -11.057 1.00 84.12 346 SER A O 1
ATOM 2765 N N . GLU A 1 347 ? 8.934 5.186 -9.085 1.00 82.19 347 GLU A N 1
ATOM 2766 C CA . GLU A 1 347 ? 9.924 5.750 -8.164 1.00 82.19 347 GLU A CA 1
ATOM 2767 C C . GLU A 1 347 ? 10.274 4.764 -7.034 1.00 82.19 347 GLU A C 1
ATOM 2769 O O . GLU A 1 347 ? 9.539 3.819 -6.749 1.00 82.19 347 GLU A O 1
ATOM 2774 N N . TYR A 1 348 ? 11.425 4.975 -6.392 1.00 76.19 348 TYR A N 1
ATOM 2775 C CA . TYR A 1 348 ? 11.772 4.284 -5.149 1.00 76.19 348 TYR A CA 1
ATOM 2776 C C . TYR A 1 348 ? 11.174 5.020 -3.937 1.00 76.19 348 TYR A C 1
ATOM 2778 O O . TYR A 1 348 ? 11.080 6.246 -3.960 1.00 76.19 348 TYR A O 1
ATOM 2786 N N . PRO A 1 349 ? 10.870 4.318 -2.832 1.00 74.38 349 PRO A N 1
ATOM 2787 C CA . PRO A 1 349 ? 11.077 2.887 -2.592 1.00 74.38 349 PRO A CA 1
ATOM 2788 C C . PRO A 1 349 ? 10.012 1.984 -3.246 1.00 74.38 349 PRO A C 1
ATOM 2790 O O . PRO A 1 349 ? 8.832 2.330 -3.312 1.00 74.38 349 PRO A O 1
ATOM 2793 N N . LEU A 1 350 ? 10.420 0.784 -3.667 1.00 80.62 350 LEU A N 1
ATOM 2794 C CA . LEU A 1 350 ? 9.483 -0.247 -4.119 1.00 80.62 350 LEU A CA 1
ATOM 2795 C C . LEU A 1 350 ? 8.881 -0.981 -2.911 1.00 80.62 350 LEU A C 1
ATOM 2797 O O . LEU A 1 350 ? 9.577 -1.155 -1.905 1.00 80.62 350 LEU A O 1
ATOM 2801 N N . PRO A 1 351 ? 7.638 -1.488 -3.007 1.00 82.31 351 PRO A N 1
ATOM 2802 C CA . PRO A 1 351 ? 7.070 -2.368 -1.994 1.00 82.31 351 PRO A CA 1
ATOM 2803 C C . PRO A 1 351 ? 7.980 -3.563 -1.705 1.00 82.31 351 PRO A C 1
ATOM 2805 O O . PRO A 1 351 ? 8.805 -3.966 -2.525 1.00 82.31 351 PRO A O 1
ATOM 2808 N N . THR A 1 352 ? 7.848 -4.135 -0.515 1.00 81.69 352 THR A N 1
ATOM 2809 C CA . THR A 1 352 ? 8.595 -5.338 -0.140 1.00 81.69 352 THR A CA 1
ATOM 2810 C C . THR A 1 352 ? 7.678 -6.545 -0.148 1.00 81.69 352 THR A C 1
ATOM 2812 O O . THR A 1 352 ? 6.633 -6.506 0.501 1.00 81.69 352 THR A O 1
ATOM 2815 N N . ASP A 1 353 ? 8.093 -7.618 -0.816 1.00 82.69 353 ASP A N 1
ATOM 2816 C CA . ASP A 1 353 ? 7.371 -8.883 -0.778 1.00 82.69 353 ASP A CA 1
ATOM 2817 C C . ASP A 1 353 ? 7.671 -9.677 0.493 1.00 82.69 353 ASP A C 1
ATOM 2819 O O . ASP A 1 353 ? 8.757 -9.601 1.082 1.00 82.69 353 ASP A O 1
ATOM 2823 N N . SER A 1 354 ? 6.695 -10.485 0.891 1.00 79.94 354 SER A N 1
ATOM 2824 C CA . SER A 1 354 ? 6.863 -11.442 1.966 1.00 79.94 354 SER A CA 1
ATOM 2825 C C . SER A 1 354 ? 7.829 -12.547 1.567 1.00 79.94 354 SER A C 1
ATOM 2827 O O . SER A 1 354 ? 7.940 -12.931 0.403 1.00 79.94 354 SER A O 1
ATOM 2829 N N . ARG A 1 355 ? 8.517 -13.090 2.570 1.00 71.06 355 ARG A N 1
ATOM 2830 C CA . ARG A 1 355 ? 9.363 -14.279 2.411 1.00 71.06 355 ARG A CA 1
ATOM 2831 C C . ARG A 1 355 ? 8.600 -15.580 2.557 1.00 71.06 355 ARG A C 1
ATOM 2833 O O . ARG A 1 355 ? 9.167 -16.631 2.286 1.00 71.06 355 ARG A O 1
ATOM 2840 N N . GLU A 1 356 ? 7.359 -15.510 3.017 1.00 71.06 356 GLU A N 1
ATOM 2841 C CA . GLU A 1 356 ? 6.546 -16.701 3.175 1.00 71.06 356 GLU A CA 1
ATOM 2842 C C . GLU A 1 356 ? 6.199 -17.282 1.798 1.00 71.06 356 GLU A C 1
ATOM 2844 O O . GLU A 1 356 ? 5.801 -16.537 0.895 1.00 71.06 356 GLU A O 1
ATOM 2849 N N . PRO A 1 357 ? 6.330 -18.603 1.604 1.00 69.88 357 PRO A N 1
ATOM 2850 C CA . PRO A 1 357 ? 5.940 -19.239 0.359 1.00 69.88 357 PRO A CA 1
ATOM 2851 C C . PRO A 1 357 ? 4.413 -19.197 0.228 1.00 69.88 357 PRO A C 1
ATOM 2853 O O . PRO A 1 357 ? 3.682 -19.905 0.921 1.00 69.88 357 PRO A O 1
ATOM 2856 N N . ILE A 1 358 ? 3.923 -18.334 -0.665 1.00 81.12 358 ILE A N 1
ATOM 2857 C CA . ILE A 1 358 ? 2.486 -18.192 -0.944 1.00 81.12 358 ILE A CA 1
ATOM 2858 C C . ILE A 1 358 ? 2.055 -19.052 -2.144 1.00 81.12 358 ILE A C 1
ATOM 2860 O O . ILE A 1 358 ? 0.903 -19.480 -2.199 1.00 81.12 358 ILE A O 1
ATOM 2864 N N . THR A 1 359 ? 2.959 -19.357 -3.083 1.00 74.62 359 THR A N 1
ATOM 2865 C CA . THR A 1 359 ? 2.657 -20.123 -4.308 1.00 74.62 359 THR A CA 1
ATOM 2866 C C . THR A 1 359 ? 3.282 -21.509 -4.341 1.00 74.62 359 THR A C 1
ATOM 2868 O O . THR A 1 359 ? 4.375 -21.751 -3.823 1.00 74.62 359 THR A O 1
ATOM 2871 N N . VAL A 1 360 ? 2.588 -22.427 -5.015 1.00 61.94 360 VAL A N 1
ATOM 2872 C CA . VAL A 1 360 ? 3.056 -23.786 -5.292 1.00 61.94 360 VAL A CA 1
ATOM 2873 C C . VAL A 1 360 ? 4.281 -23.714 -6.212 1.00 61.94 360 VAL A C 1
ATOM 2875 O O . VAL A 1 360 ? 4.185 -23.307 -7.366 1.00 61.94 360 VAL A O 1
ATOM 2878 N N . GLY A 1 361 ? 5.450 -24.106 -5.698 1.00 56.66 361 GLY A N 1
ATOM 2879 C CA . GLY A 1 361 ? 6.708 -24.146 -6.457 1.00 56.66 361 GLY A CA 1
ATOM 2880 C C . GLY A 1 361 ? 7.681 -22.989 -6.208 1.00 56.66 361 GLY A C 1
ATOM 2881 O O . GLY A 1 361 ? 8.795 -23.053 -6.722 1.00 56.66 361 GLY A O 1
ATOM 2882 N N . ALA A 1 362 ? 7.319 -21.987 -5.393 1.00 52.44 362 ALA A N 1
ATOM 2883 C CA . ALA A 1 362 ? 8.243 -20.924 -4.973 1.00 52.44 362 ALA A CA 1
ATOM 2884 C C . ALA A 1 362 ? 9.351 -21.415 -4.020 1.00 52.44 362 ALA A C 1
ATOM 2886 O O . ALA A 1 362 ? 10.369 -20.745 -3.873 1.00 52.44 362 ALA A O 1
ATOM 2887 N N . ASP A 1 363 ? 9.193 -22.602 -3.425 1.00 47.09 363 ASP A N 1
ATOM 2888 C CA . ASP A 1 363 ? 10.191 -23.197 -2.543 1.00 47.09 363 ASP A CA 1
ATOM 2889 C C . ASP A 1 363 ? 10.211 -24.726 -2.669 1.00 47.09 363 ASP A C 1
ATOM 2891 O O . ASP A 1 363 ? 9.347 -25.427 -2.149 1.00 47.09 363 ASP A O 1
ATOM 2895 N N . ARG A 1 364 ? 11.219 -25.269 -3.362 1.00 37.16 364 ARG A N 1
ATOM 2896 C CA . ARG A 1 364 ? 11.582 -26.696 -3.260 1.00 37.16 364 ARG A CA 1
ATOM 2897 C C . ARG A 1 364 ? 12.660 -26.952 -2.196 1.00 37.16 364 ARG A C 1
ATOM 2899 O O . ARG A 1 364 ? 13.155 -28.069 -2.121 1.00 37.16 364 ARG A O 1
ATOM 2906 N N . GLY A 1 365 ? 13.045 -25.954 -1.386 1.00 36.88 365 GLY A N 1
ATOM 2907 C CA . GLY A 1 365 ? 14.201 -26.119 -0.494 1.00 36.88 365 GLY A CA 1
ATOM 2908 C C . GLY A 1 365 ? 14.301 -25.264 0.771 1.00 36.88 365 GLY A C 1
ATOM 2909 O O . GLY A 1 365 ? 15.313 -25.401 1.451 1.00 36.88 365 GLY A O 1
ATOM 2910 N N . ARG A 1 366 ? 13.339 -24.394 1.121 1.00 38.31 366 ARG A N 1
ATOM 2911 C CA . ARG A 1 366 ? 13.449 -23.565 2.348 1.00 38.31 366 ARG A CA 1
ATOM 2912 C C . ARG A 1 366 ? 12.269 -23.628 3.307 1.00 38.31 366 ARG A C 1
ATOM 2914 O O . ARG A 1 366 ? 12.279 -22.922 4.311 1.00 38.31 366 ARG A O 1
ATOM 2921 N N . TYR A 1 367 ? 11.302 -24.513 3.075 1.00 34.59 367 TYR A N 1
ATOM 2922 C CA . TYR A 1 367 ? 10.332 -24.832 4.116 1.00 34.59 367 TYR A CA 1
ATOM 2923 C C . TYR A 1 367 ? 10.957 -25.813 5.113 1.00 34.59 367 TYR A C 1
ATOM 2925 O O . TYR A 1 367 ? 10.801 -27.027 5.007 1.00 34.59 367 TYR A O 1
ATOM 2933 N N . ALA A 1 368 ? 11.697 -25.277 6.082 1.00 28.39 368 ALA A N 1
ATOM 2934 C CA . ALA A 1 368 ? 11.776 -25.927 7.376 1.00 28.39 368 ALA A CA 1
ATOM 2935 C C . ALA A 1 368 ? 10.458 -25.581 8.089 1.00 28.39 368 ALA A C 1
ATOM 2937 O O . ALA A 1 368 ? 10.232 -24.395 8.347 1.00 28.39 368 ALA A O 1
ATOM 2938 N N . PRO A 1 369 ? 9.567 -26.545 8.399 1.00 31.94 369 PRO A N 1
ATOM 2939 C CA . PRO A 1 369 ? 8.501 -26.269 9.353 1.00 31.94 369 PRO A CA 1
ATOM 2940 C C . PRO A 1 369 ? 9.156 -25.660 10.596 1.00 31.94 369 PRO A C 1
ATOM 2942 O O . PRO A 1 369 ? 10.268 -26.051 10.965 1.00 31.94 369 PRO A O 1
ATOM 2945 N N . ALA A 1 370 ? 8.489 -24.694 11.224 1.00 37.12 370 ALA A N 1
ATOM 2946 C CA . ALA A 1 370 ? 9.017 -23.919 12.350 1.00 37.12 370 ALA A CA 1
ATOM 2947 C C . ALA A 1 370 ? 9.566 -24.765 13.529 1.00 37.12 370 ALA A C 1
ATOM 2949 O O . ALA A 1 370 ? 10.185 -24.215 14.431 1.00 37.12 370 ALA A O 1
ATOM 2950 N N . GLY A 1 371 ? 9.420 -26.095 13.507 1.00 32.16 371 GLY A N 1
ATOM 2951 C CA . GLY A 1 371 ? 10.057 -27.024 14.438 1.00 32.16 371 GLY A CA 1
ATOM 2952 C C . GLY A 1 371 ? 11.558 -27.291 14.234 1.00 32.16 371 GLY A C 1
ATOM 2953 O O . GLY A 1 371 ? 12.188 -27.773 15.166 1.00 32.16 371 GLY A O 1
ATOM 2954 N N . ALA A 1 372 ? 12.176 -26.999 13.078 1.00 28.48 372 ALA A N 1
ATOM 2955 C CA . ALA A 1 372 ? 13.589 -27.373 12.859 1.00 28.48 372 ALA A CA 1
ATOM 2956 C C . ALA A 1 372 ? 14.607 -26.230 13.052 1.00 28.48 372 ALA A C 1
ATOM 2958 O O . ALA A 1 372 ? 15.752 -26.501 13.414 1.00 28.48 372 ALA A O 1
ATOM 2959 N N . ALA A 1 373 ? 14.209 -24.970 12.843 1.00 29.58 373 ALA A N 1
ATOM 2960 C CA . ALA A 1 373 ? 15.081 -23.801 13.036 1.00 29.58 373 ALA A CA 1
ATOM 2961 C C . ALA A 1 373 ? 14.992 -23.195 14.451 1.00 29.58 373 ALA A C 1
ATOM 2963 O O . ALA A 1 373 ? 15.829 -22.376 14.815 1.00 29.58 373 ALA A O 1
ATOM 2964 N N . SER A 1 374 ? 14.038 -23.645 15.274 1.00 30.84 374 SER A N 1
ATOM 2965 C CA . SER A 1 374 ? 13.978 -23.347 16.708 1.00 30.84 374 SER A CA 1
ATOM 2966 C C . SER A 1 374 ? 14.676 -24.450 17.511 1.00 30.84 374 SER A C 1
ATOM 2968 O O . SER A 1 374 ? 14.070 -25.127 18.335 1.00 30.84 374 SER A O 1
ATOM 2970 N N . ARG A 1 375 ? 15.970 -24.688 17.256 1.00 28.97 375 ARG A N 1
ATOM 2971 C CA . ARG A 1 375 ? 16.804 -25.533 18.132 1.00 28.97 375 ARG A CA 1
ATOM 2972 C C . ARG A 1 375 ? 17.367 -24.713 19.292 1.00 28.97 375 ARG A C 1
ATOM 2974 O O . ARG A 1 375 ? 18.572 -24.656 19.482 1.00 28.97 375 ARG A O 1
ATOM 2981 N N . HIS A 1 376 ? 16.486 -24.125 20.090 1.00 29.67 376 HIS A N 1
ATOM 2982 C CA . HIS A 1 376 ? 16.778 -23.832 21.488 1.00 29.67 376 HIS A CA 1
ATOM 2983 C C . HIS A 1 376 ? 15.545 -24.250 22.298 1.00 29.67 376 HIS A C 1
ATOM 2985 O O . HIS A 1 376 ? 14.480 -23.660 22.176 1.00 29.67 376 HIS A O 1
ATOM 2991 N N . HIS A 1 377 ? 15.718 -25.336 23.059 1.00 28.62 377 HIS A N 1
ATOM 2992 C CA . HIS A 1 377 ? 14.754 -26.013 23.938 1.00 28.62 377 HIS A CA 1
ATOM 2993 C C . HIS A 1 377 ? 13.626 -26.821 23.273 1.00 28.62 377 HIS A C 1
ATOM 2995 O O . HIS A 1 377 ? 12.455 -26.466 23.317 1.00 28.62 377 HIS A O 1
ATOM 3001 N N . ALA A 1 378 ? 13.975 -28.023 22.800 1.00 26.81 378 ALA A N 1
ATOM 3002 C CA . ALA A 1 378 ? 13.053 -29.149 22.916 1.00 26.81 378 ALA A CA 1
ATOM 3003 C C . ALA A 1 378 ? 12.877 -29.459 24.415 1.00 26.81 378 ALA A C 1
ATOM 3005 O O . ALA A 1 378 ? 13.777 -30.017 25.045 1.00 26.81 378 ALA A O 1
ATOM 3006 N N . ARG A 1 379 ? 11.754 -29.039 25.002 1.00 27.84 379 ARG A N 1
ATOM 3007 C CA . ARG A 1 379 ? 11.253 -29.609 26.260 1.00 27.84 379 ARG A CA 1
ATOM 3008 C C . ARG A 1 379 ? 10.376 -30.816 25.881 1.00 27.84 379 ARG A C 1
ATOM 3010 O O . ARG A 1 379 ? 9.634 -30.690 24.911 1.00 27.84 379 ARG A O 1
ATOM 3017 N N . PRO A 1 380 ? 10.483 -31.976 26.551 1.00 28.84 380 PRO A N 1
ATOM 3018 C CA . PRO A 1 380 ? 9.715 -33.161 26.175 1.00 28.84 380 PRO A CA 1
ATOM 3019 C C . PRO A 1 380 ? 8.210 -32.944 26.381 1.00 28.84 380 PRO A C 1
ATOM 3021 O O . PRO A 1 380 ? 7.805 -32.381 27.396 1.00 28.84 380 PRO A O 1
ATOM 3024 N N . ASP A 1 381 ? 7.410 -33.445 25.438 1.00 30.28 381 ASP A N 1
ATOM 3025 C CA . ASP A 1 381 ? 5.938 -33.470 25.418 1.00 30.28 381 ASP A CA 1
ATOM 3026 C C . ASP A 1 381 ? 5.326 -34.400 26.495 1.00 30.28 381 ASP A C 1
ATOM 3028 O O . ASP A 1 381 ? 4.511 -35.269 26.192 1.00 30.28 381 ASP A O 1
ATOM 3032 N N . SER A 1 382 ? 5.715 -34.270 27.767 1.00 31.39 382 SER A N 1
ATOM 3033 C CA . SER A 1 382 ? 5.219 -35.157 28.834 1.00 31.39 382 SER A CA 1
ATOM 3034 C C . SER A 1 382 ? 4.786 -34.466 30.129 1.00 31.39 382 SER A C 1
ATOM 3036 O O . SER A 1 382 ? 4.789 -35.104 31.176 1.00 31.39 382 SER A O 1
ATOM 3038 N N . GLU A 1 383 ? 4.375 -33.198 30.086 1.00 28.16 383 GLU A N 1
ATOM 3039 C CA . GLU A 1 383 ? 3.654 -32.574 31.206 1.00 28.16 383 GLU A CA 1
ATOM 3040 C C . GLU A 1 383 ? 2.314 -32.004 30.734 1.00 28.16 383 GLU A C 1
ATOM 3042 O O . GLU A 1 383 ? 2.148 -30.818 30.450 1.00 28.16 383 GLU A O 1
ATOM 3047 N N . GLU A 1 384 ? 1.333 -32.900 30.654 1.00 32.72 384 GLU A N 1
ATOM 3048 C CA . GLU A 1 384 ? -0.072 -32.538 30.769 1.00 32.72 384 GLU A CA 1
ATOM 3049 C C . GLU A 1 384 ? -0.325 -31.851 32.125 1.00 32.72 384 GLU A C 1
ATOM 3051 O O . GLU A 1 384 ? 0.020 -32.374 33.182 1.00 32.72 384 GLU A O 1
ATOM 3056 N N . LEU A 1 385 ? -0.984 -30.691 32.068 1.00 43.62 385 LEU A N 1
ATOM 3057 C CA . LEU A 1 385 ? -1.951 -30.200 33.058 1.00 43.62 385 LEU A CA 1
ATOM 3058 C C . LEU A 1 385 ? -1.597 -30.358 34.550 1.00 43.62 385 LEU A C 1
ATOM 3060 O O . LEU A 1 385 ? -2.092 -31.255 35.231 1.00 43.62 385 LEU A O 1
ATOM 3064 N N . ARG A 1 386 ? -0.941 -29.334 35.109 1.00 28.20 386 ARG A N 1
ATOM 3065 C CA . ARG A 1 386 ? -1.228 -28.853 36.474 1.00 28.20 386 ARG A CA 1
ATOM 3066 C C . ARG A 1 386 ? -1.216 -27.325 36.527 1.00 28.20 386 ARG A C 1
ATOM 3068 O O . ARG A 1 386 ? -0.225 -26.708 36.888 1.00 28.20 386 ARG A O 1
ATOM 3075 N N . PHE A 1 387 ? -2.344 -26.718 36.163 1.00 32.88 387 PHE A N 1
ATOM 3076 C CA . PHE A 1 387 ? -2.694 -25.363 36.595 1.00 32.88 387 PHE A CA 1
ATOM 3077 C C . PHE A 1 387 ? -3.690 -25.490 37.745 1.00 32.88 387 PHE A C 1
ATOM 3079 O O . PHE A 1 387 ? -4.884 -25.574 37.490 1.00 32.88 387 PHE A O 1
ATOM 3086 N N . LEU A 1 388 ? -3.175 -25.578 38.972 1.00 34.09 388 LEU A N 1
ATOM 3087 C CA . LEU A 1 388 ? -3.825 -25.281 40.256 1.00 34.09 388 LEU A CA 1
ATOM 3088 C C . LEU A 1 388 ? -2.708 -25.342 41.317 1.00 34.09 388 LEU A C 1
ATOM 3090 O O . LEU A 1 388 ? -2.233 -26.437 41.601 1.00 34.09 388 LEU A O 1
ATOM 3094 N N . ASP A 1 389 ? -2.202 -24.193 41.772 1.00 28.53 389 ASP A N 1
ATOM 3095 C CA . ASP A 1 389 ? -2.186 -23.758 43.186 1.00 28.53 389 ASP A CA 1
ATOM 3096 C C . ASP A 1 389 ? -1.279 -22.530 43.394 1.00 28.53 389 ASP A C 1
ATOM 3098 O O . ASP A 1 389 ? -0.298 -22.320 42.679 1.00 28.53 389 ASP A O 1
ATOM 3102 N N . ASP A 1 390 ? -1.658 -21.716 44.375 1.00 36.28 390 ASP A N 1
ATOM 3103 C CA . ASP A 1 390 ? -1.089 -20.423 44.758 1.00 36.28 390 ASP A CA 1
ATOM 3104 C C . ASP A 1 390 ? 0.428 -20.429 45.054 1.00 36.28 390 ASP A C 1
ATOM 3106 O O . ASP A 1 390 ? 0.934 -21.219 45.852 1.00 36.28 390 ASP A O 1
ATOM 3110 N N . GLY A 1 391 ? 1.160 -19.456 44.492 1.00 26.11 391 GLY A N 1
ATOM 3111 C CA . GLY A 1 391 ? 2.534 -19.128 44.894 1.00 26.11 391 GLY A CA 1
ATOM 3112 C C . GLY A 1 391 ? 3.174 -18.018 44.040 1.00 26.11 391 GLY A C 1
ATOM 3113 O O . GLY A 1 391 ? 3.146 -18.112 42.812 1.00 26.11 391 GLY A O 1
ATOM 3114 N N . PRO A 1 392 ? 3.761 -16.955 44.631 1.00 31.64 392 PRO A N 1
ATOM 3115 C CA . PRO A 1 392 ? 4.251 -15.804 43.880 1.00 31.64 392 PRO A CA 1
ATOM 3116 C C . PRO A 1 392 ? 5.643 -16.095 43.306 1.00 31.64 392 PRO A C 1
ATOM 3118 O O . PRO A 1 392 ? 6.635 -16.127 44.030 1.00 31.64 392 PRO A O 1
ATOM 3121 N N . ALA A 1 393 ? 5.736 -16.279 41.991 1.00 26.11 393 ALA A N 1
ATOM 3122 C CA . ALA A 1 393 ? 7.011 -16.295 41.282 1.00 26.11 393 ALA A CA 1
ATOM 3123 C C . ALA A 1 393 ? 7.273 -14.903 40.690 1.00 26.11 393 ALA A C 1
ATOM 3125 O O . ALA A 1 393 ? 6.762 -14.550 39.629 1.00 26.11 393 ALA A O 1
ATOM 3126 N N . THR A 1 394 ? 8.057 -14.093 41.398 1.00 26.72 394 THR A N 1
ATOM 3127 C CA . THR A 1 394 ? 8.578 -12.817 40.898 1.00 26.72 394 THR A CA 1
ATOM 3128 C C . THR A 1 394 ? 9.665 -13.053 39.837 1.00 26.72 394 THR A C 1
ATOM 3130 O O . THR A 1 394 ? 10.603 -13.820 40.078 1.00 26.72 394 THR A O 1
ATOM 3133 N N . PRO A 1 395 ? 9.611 -12.389 38.668 1.00 28.25 395 PRO A N 1
ATOM 3134 C CA . PRO A 1 395 ? 10.737 -12.337 37.739 1.00 28.25 395 PRO A CA 1
ATOM 3135 C C . PRO A 1 395 ? 11.821 -11.387 38.272 1.00 28.25 395 PRO A C 1
ATOM 3137 O O . PRO A 1 395 ? 11.517 -10.313 38.790 1.00 28.25 395 PRO A O 1
ATOM 3140 N N . ARG A 1 396 ? 13.100 -11.758 38.132 1.00 23.81 396 ARG A N 1
ATOM 3141 C CA . ARG A 1 396 ? 14.236 -10.870 38.443 1.00 23.81 396 ARG A CA 1
ATOM 3142 C C . ARG A 1 396 ? 14.384 -9.791 37.350 1.00 23.81 396 ARG A C 1
ATOM 3144 O O . ARG A 1 396 ? 14.356 -10.163 36.177 1.00 23.81 396 ARG A O 1
ATOM 3151 N N . PRO A 1 397 ? 14.578 -8.501 37.690 1.00 28.67 397 PRO A N 1
ATOM 3152 C CA . PRO A 1 397 ? 14.723 -7.433 36.704 1.00 28.67 397 PRO A CA 1
ATOM 3153 C C . PRO A 1 397 ? 16.155 -7.326 36.163 1.00 28.67 397 PRO A C 1
ATOM 3155 O O . PRO A 1 397 ? 17.128 -7.532 36.885 1.00 28.67 397 PRO A O 1
ATOM 3158 N N . HIS A 1 398 ? 16.265 -6.966 34.882 1.00 28.33 398 HIS A N 1
ATOM 3159 C CA . HIS A 1 398 ? 17.486 -6.436 34.280 1.00 28.33 398 HIS A CA 1
ATOM 3160 C C . HIS A 1 398 ? 17.627 -4.949 34.639 1.00 28.33 398 HIS A C 1
ATOM 3162 O O . HIS A 1 398 ? 16.715 -4.159 34.396 1.00 28.33 398 HIS A O 1
ATOM 3168 N N . ASP A 1 399 ? 18.780 -4.577 35.193 1.00 27.14 399 ASP A N 1
ATOM 3169 C CA . ASP A 1 399 ? 19.132 -3.211 35.580 1.00 27.14 399 ASP A CA 1
ATOM 3170 C C . ASP A 1 399 ? 19.317 -2.291 34.357 1.00 27.14 399 ASP A C 1
ATOM 3172 O O . ASP A 1 399 ? 20.369 -2.266 33.718 1.00 27.14 399 ASP A O 1
ATOM 3176 N N . ALA A 1 400 ? 18.304 -1.479 34.059 1.00 28.72 400 ALA A N 1
ATOM 3177 C CA . ALA A 1 400 ? 18.458 -0.192 33.387 1.00 28.72 400 ALA A CA 1
ATOM 3178 C C . ALA A 1 400 ? 17.474 0.789 34.034 1.00 28.72 400 ALA A C 1
ATOM 3180 O O . ALA A 1 400 ? 16.270 0.547 34.056 1.00 28.72 400 ALA A O 1
ATOM 3181 N N . ALA A 1 401 ? 18.001 1.866 34.617 1.00 26.16 401 ALA A N 1
ATOM 3182 C CA . ALA A 1 401 ? 17.257 2.833 35.417 1.00 26.16 401 ALA A CA 1
ATOM 3183 C C . ALA A 1 401 ? 16.138 3.526 34.611 1.00 26.16 401 ALA A C 1
ATOM 3185 O O . ALA A 1 401 ? 16.346 4.558 33.978 1.00 26.16 401 ALA A O 1
ATOM 3186 N N . SER A 1 402 ? 14.941 2.949 34.676 1.00 28.33 402 SER A N 1
ATOM 3187 C CA . SER A 1 402 ? 13.658 3.537 34.301 1.00 28.33 402 SER A CA 1
ATOM 3188 C C . SER A 1 402 ? 12.885 3.789 35.596 1.00 28.33 402 SER A C 1
ATOM 3190 O O . SER A 1 402 ? 12.780 2.898 36.439 1.00 28.33 402 SER A O 1
ATOM 3192 N N . MET A 1 403 ? 12.404 5.018 35.806 1.00 27.53 403 MET A N 1
ATOM 3193 C CA . MET A 1 403 ? 11.595 5.360 36.981 1.00 27.53 403 MET A CA 1
ATOM 3194 C C . MET A 1 403 ? 10.304 4.524 37.024 1.00 27.53 403 MET A C 1
ATOM 3196 O O . MET A 1 403 ? 9.631 4.353 36.009 1.00 27.53 403 MET A O 1
ATOM 3200 N N . HIS A 1 404 ? 9.951 4.039 38.218 1.00 23.36 404 HIS A N 1
ATOM 3201 C CA . HIS A 1 404 ? 8.789 3.186 38.478 1.00 23.36 404 HIS A CA 1
ATOM 3202 C C . HIS A 1 404 ? 7.456 3.797 38.006 1.00 23.36 404 HIS A C 1
ATOM 3204 O O . HIS A 1 404 ? 7.084 4.896 38.420 1.00 23.36 404 HIS A O 1
ATOM 3210 N N . ARG A 1 405 ? 6.694 3.024 37.219 1.00 24.12 405 ARG A N 1
ATOM 3211 C CA . ARG A 1 405 ? 5.228 3.137 37.113 1.00 24.12 405 ARG A CA 1
ATOM 3212 C C . ARG A 1 405 ? 4.588 2.247 38.193 1.00 24.12 405 ARG A C 1
ATOM 3214 O O . ARG A 1 405 ? 5.107 1.153 38.400 1.00 24.12 405 ARG A O 1
ATOM 3221 N N . PRO A 1 406 ? 3.503 2.668 38.869 1.00 28.91 406 PRO A N 1
ATOM 3222 C CA . PRO A 1 406 ? 2.807 1.803 39.814 1.00 28.91 406 PRO A CA 1
ATOM 3223 C C . PRO A 1 406 ? 2.028 0.704 39.087 1.00 28.91 406 PRO A C 1
ATOM 3225 O O . PRO A 1 406 ? 1.289 0.983 38.138 1.00 28.91 406 PRO A O 1
ATOM 3228 N N . ASP A 1 407 ? 2.202 -0.519 39.579 1.00 29.50 407 ASP A N 1
ATOM 3229 C CA . ASP A 1 407 ? 1.385 -1.691 39.301 1.00 29.50 407 ASP A CA 1
ATOM 3230 C C . ASP A 1 407 ? 0.004 -1.516 39.940 1.00 29.50 407 ASP A C 1
ATOM 3232 O O . ASP A 1 407 ? -0.110 -1.501 41.158 1.00 29.50 407 ASP A O 1
ATOM 3236 N N . ASP A 1 408 ? -1.031 -1.387 39.114 1.00 26.38 408 ASP A N 1
ATOM 3237 C CA . ASP A 1 408 ? -2.392 -1.824 39.420 1.00 26.38 408 ASP A CA 1
ATOM 3238 C C . ASP A 1 408 ? -3.128 -1.994 38.087 1.00 26.38 408 ASP A C 1
ATOM 3240 O O . ASP A 1 408 ? -3.084 -1.126 37.212 1.00 26.38 408 ASP A O 1
ATOM 3244 N N . LEU A 1 409 ? -3.739 -3.166 37.900 1.00 33.88 409 LEU A N 1
ATOM 3245 C CA . LEU A 1 409 ? -4.361 -3.637 36.659 1.00 33.88 409 LEU A CA 1
ATOM 3246 C C . LEU A 1 409 ? -5.098 -2.513 35.915 1.00 33.88 409 LEU A C 1
ATOM 3248 O O . LEU A 1 409 ? -6.118 -2.000 36.372 1.00 33.88 409 LEU A O 1
ATOM 3252 N N . ALA A 1 410 ? -4.552 -2.155 34.751 1.00 37.47 410 ALA A N 1
ATOM 3253 C CA . ALA A 1 410 ? -4.908 -1.007 33.926 1.00 37.47 410 ALA A CA 1
ATOM 3254 C C . ALA A 1 410 ? -6.329 -1.127 33.328 1.00 37.47 410 ALA A C 1
ATOM 3256 O O . ALA A 1 410 ? -6.519 -1.430 32.147 1.00 37.47 410 ALA A O 1
ATOM 3257 N N . ILE A 1 411 ? -7.337 -0.918 34.169 1.00 41.25 411 ILE A N 1
ATOM 3258 C CA . ILE A 1 411 ? -8.761 -0.902 33.834 1.00 41.25 411 ILE A CA 1
ATOM 3259 C C . ILE A 1 411 ? -9.190 0.558 33.637 1.00 41.25 411 ILE A C 1
ATOM 3261 O O . ILE A 1 411 ? -8.813 1.437 34.412 1.00 41.25 411 ILE A O 1
ATOM 3265 N N . THR A 1 412 ? -9.977 0.827 32.597 1.00 46.50 412 THR A N 1
ATOM 3266 C CA . THR A 1 412 ? -10.554 2.153 32.323 1.00 46.50 412 THR A CA 1
ATOM 3267 C C . THR A 1 412 ? -12.051 2.086 32.164 1.00 46.50 412 THR A C 1
ATOM 3269 O O . THR A 1 412 ? -12.568 1.080 31.659 1.00 46.50 412 THR A O 1
ATOM 3272 N N . ALA A 1 413 ? -12.732 3.191 32.510 1.00 38.84 413 ALA A N 1
ATOM 3273 C CA . ALA A 1 413 ? -14.161 3.297 32.248 1.00 38.84 413 ALA A CA 1
ATOM 3274 C C . ALA A 1 413 ? -14.427 2.958 30.779 1.00 38.84 413 ALA A C 1
ATOM 3276 O O . ALA A 1 413 ? -13.613 3.286 29.914 1.00 38.84 413 ALA A O 1
ATOM 3277 N N . PRO A 1 414 ? -15.506 2.235 30.473 1.00 36.75 414 PRO A N 1
ATOM 3278 C CA . PRO A 1 414 ? -15.858 1.969 29.091 1.00 36.75 414 PRO A CA 1
ATOM 3279 C C . PRO A 1 414 ? -16.163 3.321 28.431 1.00 36.75 414 PRO A C 1
ATOM 3281 O O . PRO A 1 414 ? -17.068 4.035 28.856 1.00 36.75 414 PRO A O 1
ATOM 3284 N N . GLY A 1 415 ? -15.320 3.718 27.474 1.00 40.69 415 GLY A N 1
ATOM 3285 C CA . GLY A 1 415 ? -15.317 5.073 26.915 1.00 40.69 415 GLY A CA 1
ATOM 3286 C C . GLY A 1 415 ? -14.601 6.144 27.758 1.00 40.69 415 GLY A C 1
ATOM 3287 O O . GLY A 1 415 ? -14.729 7.322 27.436 1.00 40.69 415 GLY A O 1
ATOM 3288 N N . ALA A 1 416 ? -13.845 5.790 28.810 1.00 36.28 416 ALA A N 1
ATOM 3289 C CA . ALA A 1 416 ? -12.875 6.698 29.431 1.00 36.28 416 ALA A CA 1
ATOM 3290 C C . ALA A 1 416 ? -11.770 6.964 28.419 1.00 36.28 416 ALA A C 1
ATOM 3292 O O . ALA A 1 416 ? -10.833 6.190 28.228 1.00 36.28 416 ALA A O 1
ATOM 3293 N N . VAL A 1 417 ? -11.975 8.084 27.756 1.00 40.00 417 VAL A N 1
ATOM 3294 C CA . VAL A 1 417 ? -11.121 8.703 26.774 1.00 40.00 417 VAL A CA 1
ATOM 3295 C C . VAL A 1 417 ? -9.713 8.862 27.377 1.00 40.00 417 VAL A C 1
ATOM 3297 O O . VAL A 1 417 ? -9.509 9.684 28.268 1.00 40.00 417 VAL A O 1
ATOM 3300 N N . GLU A 1 418 ? -8.711 8.121 26.890 1.00 40.72 418 GLU A N 1
ATOM 3301 C CA . GLU A 1 418 ? -7.407 8.767 26.677 1.00 40.72 418 GLU A CA 1
ATOM 3302 C C . GLU A 1 418 ? -7.723 9.864 25.678 1.00 40.72 418 GLU A C 1
ATOM 3304 O O . GLU A 1 418 ? -7.989 9.511 24.534 1.00 40.72 418 GLU A O 1
ATOM 3309 N N . SER A 1 419 ? -7.890 11.108 26.158 1.00 38.09 419 SER A N 1
ATOM 3310 C CA . SER A 1 419 ? -8.412 12.264 25.414 1.00 38.09 419 SER A CA 1
ATOM 3311 C C . SER A 1 419 ? -8.124 12.120 23.922 1.00 38.09 419 SER A C 1
ATOM 3313 O O . SER A 1 419 ? -7.018 12.401 23.465 1.00 38.09 419 SER A O 1
ATOM 3315 N N . GLY A 1 420 ? -9.094 11.574 23.183 1.00 41.12 420 GLY A N 1
ATOM 3316 C CA . GLY A 1 420 ? -8.997 11.344 21.762 1.00 41.12 420 GLY A CA 1
ATOM 3317 C C . GLY A 1 420 ? -9.153 12.728 21.208 1.00 41.12 420 GLY A C 1
ATOM 3318 O O . GLY A 1 420 ? -10.283 13.173 21.021 1.00 41.12 420 GLY A O 1
ATOM 3319 N N . ALA A 1 421 ? -8.030 13.438 21.133 1.00 48.22 421 ALA A N 1
ATOM 3320 C CA . ALA A 1 421 ? -8.010 14.839 20.807 1.00 48.22 421 ALA A CA 1
ATOM 3321 C C . ALA A 1 421 ? -8.807 14.986 19.517 1.00 48.22 421 ALA A C 1
ATOM 3323 O O . ALA A 1 421 ? -8.485 14.346 18.508 1.00 48.22 421 ALA A O 1
ATOM 3324 N N . GLU A 1 422 ? -9.910 15.737 19.580 1.00 51.06 422 GLU A N 1
ATOM 3325 C CA . GLU A 1 422 ? -10.654 16.034 18.369 1.00 51.06 422 GLU A CA 1
ATOM 3326 C C . GLU A 1 422 ? -9.656 16.599 17.356 1.00 51.06 422 GLU A C 1
ATOM 3328 O O . GLU A 1 422 ? -8.781 17.391 17.732 1.00 51.06 422 GLU A O 1
ATOM 3333 N N . PRO A 1 423 ? -9.723 16.162 16.089 1.00 61.34 423 PRO A N 1
ATOM 3334 C CA . PRO A 1 423 ? -8.790 16.639 15.092 1.00 61.34 423 PRO A CA 1
ATOM 3335 C C . PRO A 1 423 ? -8.829 18.158 15.069 1.00 61.34 423 PRO A C 1
ATOM 3337 O O . PRO A 1 423 ? -9.904 18.748 14.934 1.00 61.34 423 PRO A O 1
ATOM 3340 N N . LEU A 1 424 ? -7.650 18.766 15.220 1.00 73.38 424 LEU A N 1
ATOM 3341 C CA . LEU A 1 424 ? -7.527 20.214 15.303 1.00 73.38 424 LEU A CA 1
ATOM 3342 C C . LEU A 1 424 ? -8.249 20.858 14.123 1.00 73.38 424 LEU A C 1
ATOM 3344 O O . LEU A 1 424 ? -8.049 20.486 12.960 1.00 73.38 424 LEU A O 1
ATOM 3348 N N . SER A 1 425 ? -9.084 21.849 14.422 1.00 80.31 425 SER A N 1
ATOM 3349 C CA . SER A 1 425 ? -9.646 22.699 13.388 1.00 80.31 425 SER A CA 1
ATOM 3350 C C . SER A 1 425 ? -8.508 23.379 12.622 1.00 80.31 425 SER A C 1
ATOM 3352 O O . SER A 1 425 ? -7.406 23.587 13.138 1.00 80.31 425 SER A O 1
ATOM 3354 N N . ILE A 1 426 ? -8.770 23.773 11.375 1.00 79.19 426 ILE A N 1
ATOM 3355 C CA . ILE A 1 426 ? -7.782 24.496 10.561 1.00 79.19 426 ILE A CA 1
ATOM 3356 C C . ILE A 1 426 ? -7.271 25.739 11.315 1.00 79.19 426 ILE A C 1
ATOM 3358 O O . ILE A 1 426 ? -6.081 26.055 11.273 1.00 79.19 426 ILE A O 1
ATOM 3362 N N . GLU A 1 427 ? -8.159 26.414 12.045 1.00 84.06 427 GLU A N 1
ATOM 3363 C CA . GLU A 1 427 ? -7.852 27.583 12.869 1.00 84.06 427 GLU A CA 1
ATOM 3364 C C . GLU A 1 427 ? -6.935 27.226 14.043 1.00 84.06 427 GLU A C 1
ATOM 3366 O O . GLU A 1 427 ? -5.927 27.904 14.247 1.00 84.06 427 GLU A O 1
ATOM 3371 N N . GLN A 1 428 ? -7.211 26.127 14.752 1.00 87.00 428 GLN A N 1
ATOM 3372 C CA . GLN A 1 428 ? -6.356 25.634 15.835 1.00 87.00 428 GLN A CA 1
ATOM 3373 C C . GLN A 1 428 ? -4.968 25.229 15.324 1.00 87.00 428 GLN A C 1
ATOM 3375 O O . GLN A 1 428 ? -3.963 25.587 15.937 1.00 87.00 428 GLN A O 1
ATOM 3380 N N . SER A 1 429 ? -4.870 24.574 14.164 1.00 86.44 429 SER A N 1
ATOM 3381 C CA . SER A 1 429 ? -3.583 24.255 13.531 1.00 86.44 429 SER A CA 1
ATOM 3382 C C . SER A 1 429 ? -2.771 25.509 13.185 1.00 86.44 429 SER A C 1
ATOM 3384 O O . SER A 1 429 ? -1.546 25.546 13.366 1.00 86.44 429 SER A O 1
ATOM 3386 N N . PHE A 1 430 ? -3.429 26.574 12.712 1.00 86.94 430 PHE A N 1
ATOM 3387 C CA . PHE A 1 430 ? -2.771 27.862 12.479 1.00 86.94 430 PHE A CA 1
ATOM 3388 C C . PHE A 1 430 ? -2.373 28.562 13.782 1.00 86.94 430 PHE A C 1
ATOM 3390 O O . PHE A 1 430 ? -1.269 29.115 13.849 1.00 86.94 430 PHE A O 1
ATOM 3397 N N . ALA A 1 431 ? -3.215 28.507 14.814 1.00 89.81 431 ALA A N 1
ATOM 3398 C CA . ALA A 1 431 ? -2.931 29.062 16.132 1.00 89.81 431 ALA A CA 1
ATOM 3399 C C . ALA A 1 431 ? -1.735 28.357 16.792 1.00 89.81 431 ALA A C 1
ATOM 3401 O O . ALA A 1 431 ? -0.801 29.029 17.232 1.00 89.81 431 ALA A O 1
ATOM 3402 N N . LEU A 1 432 ? -1.686 27.020 16.748 1.00 92.25 432 LEU A N 1
ATOM 3403 C CA . LEU A 1 432 ? -0.558 26.207 17.215 1.00 92.25 432 LEU A CA 1
ATOM 3404 C C . LEU A 1 432 ? 0.736 26.644 16.528 1.00 92.25 432 LEU A C 1
ATOM 3406 O O . LEU A 1 432 ? 1.741 26.942 17.180 1.00 92.25 432 LEU A O 1
ATOM 3410 N N . ARG A 1 433 ? 0.711 26.763 15.196 1.00 93.44 433 ARG A N 1
ATOM 3411 C CA . ARG A 1 433 ? 1.865 27.247 14.427 1.00 93.44 433 ARG A CA 1
ATOM 3412 C C . ARG A 1 433 ? 2.288 28.649 14.855 1.00 93.44 433 ARG A C 1
ATOM 3414 O O . ARG A 1 433 ? 3.484 28.943 14.896 1.00 93.44 433 ARG A O 1
ATOM 3421 N N . HIS A 1 434 ? 1.327 29.533 15.113 1.00 92.88 434 HIS A N 1
ATOM 3422 C CA . HIS A 1 434 ? 1.603 30.894 15.550 1.00 92.88 434 HIS A CA 1
ATOM 3423 C C . HIS A 1 434 ? 2.247 30.917 16.941 1.00 92.88 434 HIS A C 1
ATOM 3425 O O . HIS A 1 434 ? 3.242 31.622 17.111 1.00 92.88 434 HIS A O 1
ATOM 3431 N N . ALA A 1 435 ? 1.769 30.101 17.884 1.00 94.19 435 ALA A N 1
ATOM 3432 C CA . ALA A 1 435 ? 2.340 29.961 19.223 1.00 94.19 435 ALA A CA 1
ATOM 3433 C C . ALA A 1 435 ? 3.799 29.471 19.173 1.00 94.19 435 ALA A C 1
ATOM 3435 O O . ALA A 1 435 ? 4.695 30.131 19.701 1.00 94.19 435 ALA A O 1
ATOM 3436 N N . VAL A 1 436 ? 4.088 28.401 18.419 1.00 94.19 436 VAL A N 1
ATOM 3437 C CA . VAL A 1 436 ? 5.470 27.900 18.249 1.00 94.19 436 VAL A CA 1
ATOM 3438 C C . VAL A 1 436 ? 6.367 28.936 17.550 1.00 94.19 436 VAL A C 1
ATOM 3440 O O . VAL A 1 436 ? 7.546 29.088 17.879 1.00 94.19 436 VAL A O 1
ATOM 3443 N N . ARG A 1 437 ? 5.829 29.713 16.599 1.00 92.88 437 ARG A N 1
ATOM 3444 C CA . ARG A 1 437 ? 6.562 30.825 15.965 1.00 92.88 437 ARG A CA 1
ATOM 3445 C C . ARG A 1 437 ? 6.783 32.010 16.901 1.00 92.88 437 ARG A C 1
ATOM 3447 O O . ARG A 1 437 ? 7.795 32.692 16.761 1.00 92.88 437 ARG A O 1
ATOM 3454 N N . ALA A 1 438 ? 5.853 32.300 17.805 1.00 93.25 438 ALA A N 1
ATOM 3455 C CA . ALA A 1 438 ? 6.014 33.332 18.822 1.00 93.25 438 ALA A CA 1
ATOM 3456 C C . ALA A 1 438 ? 7.146 32.945 19.782 1.00 93.25 438 ALA A C 1
ATOM 3458 O O . ALA A 1 438 ? 8.097 33.714 19.914 1.00 93.25 438 ALA A O 1
ATOM 3459 N N . PHE A 1 439 ? 7.133 31.708 20.289 1.00 95.25 439 PHE A N 1
ATOM 3460 C CA . PHE A 1 439 ? 8.242 31.120 21.045 1.00 95.25 439 PHE A CA 1
ATOM 3461 C C . PHE A 1 439 ? 9.577 31.269 20.300 1.00 95.25 439 PHE A C 1
ATOM 3463 O O . PHE A 1 439 ? 10.533 31.858 20.803 1.00 95.25 439 PHE A O 1
ATOM 3470 N N . SER A 1 440 ? 9.619 30.839 19.036 1.00 93.19 440 SER A N 1
ATOM 3471 C CA . SER A 1 440 ? 10.808 30.933 18.184 1.00 93.19 440 SER A CA 1
ATOM 3472 C C . SER A 1 440 ? 11.326 32.369 17.998 1.00 93.19 440 SER A C 1
ATOM 3474 O O . SER A 1 440 ? 12.532 32.552 17.817 1.00 93.19 440 SER A O 1
ATOM 3476 N N . ARG A 1 441 ? 10.443 33.379 17.991 1.00 92.56 441 ARG A N 1
ATOM 3477 C CA . ARG A 1 441 ? 10.793 34.807 17.859 1.00 92.56 441 ARG A CA 1
ATOM 3478 C C . ARG A 1 441 ? 11.287 35.427 19.165 1.00 92.56 441 ARG A C 1
ATOM 3480 O O . ARG A 1 441 ? 12.015 36.409 19.100 1.00 92.56 441 ARG A O 1
ATOM 3487 N N . GLN A 1 442 ? 10.919 34.858 20.309 1.00 92.06 442 GLN A N 1
ATOM 3488 C CA . GLN A 1 442 ? 11.347 35.313 21.634 1.00 92.06 442 GLN A CA 1
ATOM 3489 C C . GLN A 1 442 ? 12.680 34.679 22.069 1.00 92.06 442 GLN A C 1
ATOM 3491 O O . GLN A 1 442 ? 13.384 35.239 22.897 1.00 92.06 442 GLN A O 1
ATOM 3496 N N . LEU A 1 443 ? 13.111 33.564 21.465 1.00 89.94 443 LEU A N 1
ATOM 3497 C CA . LEU A 1 443 ? 14.426 32.970 21.766 1.00 89.94 443 LEU A CA 1
ATOM 3498 C C . LEU A 1 443 ? 15.613 33.959 21.670 1.00 89.94 443 LEU A C 1
ATOM 3500 O O . LEU A 1 443 ? 16.440 33.956 22.582 1.00 89.94 443 LEU A O 1
ATOM 3504 N N . PRO A 1 444 ? 15.732 34.819 20.633 1.00 88.19 444 PRO A N 1
ATOM 3505 C CA . PRO A 1 444 ? 16.817 35.797 20.545 1.00 88.19 444 PRO A CA 1
ATOM 3506 C C . PRO A 1 444 ? 16.764 36.897 21.609 1.00 88.19 444 PRO A C 1
ATOM 3508 O O . PRO A 1 444 ? 17.773 37.551 21.823 1.00 88.19 444 PRO A O 1
ATOM 3511 N N . THR A 1 445 ? 15.627 37.133 22.273 1.00 87.56 445 THR A N 1
ATOM 3512 C CA . THR A 1 445 ? 15.544 38.162 23.324 1.00 87.56 445 THR A CA 1
ATOM 3513 C C . THR A 1 445 ? 16.100 37.670 24.658 1.00 87.56 445 THR A C 1
ATOM 3515 O O . THR A 1 445 ? 16.345 38.477 25.547 1.00 87.56 445 THR A O 1
ATOM 3518 N N . LEU A 1 446 ? 16.324 36.359 24.806 1.00 83.81 446 LEU A N 1
ATOM 3519 C CA . LEU A 1 446 ? 16.871 35.760 26.025 1.00 83.81 446 LEU A CA 1
ATOM 3520 C C . LEU A 1 446 ? 18.391 35.925 26.155 1.00 83.81 446 LEU A C 1
ATOM 3522 O O . LEU A 1 446 ? 18.940 35.688 27.228 1.00 83.81 446 LEU A O 1
ATOM 3526 N N . THR A 1 447 ? 19.096 36.286 25.080 1.00 80.88 447 THR A N 1
ATOM 3527 C CA . THR A 1 447 ? 20.554 36.437 25.097 1.00 80.88 447 THR A CA 1
ATOM 3528 C C . THR A 1 447 ? 21.035 37.383 24.003 1.00 80.88 447 THR A C 1
ATOM 3530 O O . THR A 1 447 ? 20.459 37.462 22.925 1.00 80.88 447 THR A O 1
ATOM 3533 N N . THR A 1 448 ? 22.149 38.066 24.250 1.00 72.25 448 THR A N 1
ATOM 3534 C CA . THR A 1 448 ? 22.870 38.846 23.234 1.00 72.25 448 THR A CA 1
ATOM 3535 C C . THR A 1 448 ? 23.800 37.977 22.371 1.00 72.25 448 THR A C 1
ATOM 3537 O O . THR A 1 448 ? 24.341 38.449 21.371 1.00 72.25 448 THR A O 1
ATOM 3540 N N . GLY A 1 449 ? 23.996 36.700 22.733 1.00 72.19 449 GLY A N 1
ATOM 3541 C CA . GLY A 1 449 ? 24.869 35.746 22.045 1.00 72.19 449 GLY A CA 1
ATOM 3542 C C . GLY A 1 449 ? 24.155 34.830 21.039 1.00 72.19 449 GLY A C 1
ATOM 3543 O O . GLY A 1 449 ? 22.936 34.735 20.979 1.00 72.19 449 GLY A O 1
ATOM 3544 N N . LYS A 1 450 ? 24.928 34.082 20.236 1.00 75.75 450 LYS A N 1
ATOM 3545 C CA . LYS A 1 450 ? 24.379 33.125 19.243 1.00 75.75 450 LYS A CA 1
ATOM 3546 C C . LYS A 1 450 ? 23.933 31.780 19.843 1.00 75.75 450 LYS A C 1
ATOM 3548 O O . LYS A 1 450 ? 23.296 30.985 19.144 1.00 75.75 450 LYS A O 1
ATOM 3553 N N . ARG A 1 451 ? 24.309 31.494 21.094 1.00 78.50 451 ARG A N 1
ATOM 3554 C CA . ARG A 1 451 ? 24.069 30.230 21.810 1.00 78.50 451 ARG A CA 1
ATOM 3555 C C . ARG A 1 451 ? 23.583 30.512 23.227 1.00 78.50 451 ARG A C 1
ATOM 3557 O O . ARG A 1 451 ? 24.057 31.452 23.857 1.00 78.50 451 ARG A O 1
ATOM 3564 N N . LEU A 1 452 ? 22.710 29.646 23.729 1.00 74.62 452 LEU A N 1
ATOM 3565 C CA . LEU A 1 452 ? 22.294 29.624 25.129 1.00 74.62 452 LEU A CA 1
ATOM 3566 C C . LEU A 1 452 ? 23.209 28.642 25.871 1.00 74.62 452 LEU A C 1
ATOM 3568 O O . LEU A 1 452 ? 22.951 27.446 25.916 1.00 74.62 452 LEU A O 1
ATOM 3572 N N . SER A 1 453 ? 24.347 29.134 26.361 1.00 58.38 453 SER A N 1
ATOM 3573 C CA . SER A 1 453 ? 25.358 28.319 27.047 1.00 58.38 453 SER A CA 1
ATOM 3574 C C . SER A 1 453 ? 25.134 28.325 28.562 1.00 58.38 453 SER A C 1
ATOM 3576 O O . SER A 1 453 ? 25.241 29.378 29.188 1.00 58.38 453 SER A O 1
ATOM 3578 N N . GLY A 1 454 ? 24.923 27.147 29.156 1.00 60.09 454 GLY A N 1
ATOM 3579 C CA . GLY A 1 454 ? 25.040 26.922 30.603 1.00 60.09 454 GLY A CA 1
ATOM 3580 C C . GLY A 1 454 ? 23.777 27.160 31.443 1.00 60.09 454 GLY A C 1
ATOM 3581 O O . GLY A 1 454 ? 22.723 27.554 30.945 1.00 60.09 454 GLY A O 1
ATOM 3582 N N . GLN A 1 455 ? 23.906 26.903 32.754 1.00 63.56 455 GLN A N 1
ATOM 3583 C CA . GLN A 1 455 ? 22.821 26.967 33.751 1.00 63.56 455 GLN A CA 1
ATOM 3584 C C . GLN A 1 455 ? 22.113 28.336 33.820 1.00 63.56 455 GLN A C 1
ATOM 3586 O O . GLN A 1 455 ? 20.938 28.385 34.173 1.00 63.56 455 GLN A O 1
ATOM 3591 N N . VAL A 1 456 ? 22.790 29.423 33.426 1.00 73.81 456 VAL A N 1
ATOM 3592 C CA . VAL A 1 456 ? 22.308 30.817 33.521 1.00 73.81 456 VAL A CA 1
ATOM 3593 C C . VAL A 1 456 ? 21.011 31.059 32.740 1.00 73.81 456 VAL A C 1
ATOM 3595 O O . VAL A 1 456 ? 20.135 31.779 33.205 1.00 73.81 456 VAL A O 1
ATOM 3598 N N . TYR A 1 457 ? 20.847 30.427 31.576 1.00 77.88 457 TYR A N 1
ATOM 3599 C CA . TYR A 1 457 ? 19.673 30.631 30.715 1.00 77.88 457 TYR A CA 1
ATOM 3600 C C . TYR A 1 457 ? 18.596 29.550 30.886 1.00 77.88 457 TYR A C 1
ATOM 3602 O O . TYR A 1 457 ? 17.589 29.566 30.176 1.00 77.88 457 TYR A O 1
ATOM 3610 N N . ARG A 1 458 ? 18.788 28.609 31.823 1.00 78.94 458 ARG A N 1
ATOM 3611 C CA . ARG A 1 458 ? 17.862 27.492 32.048 1.00 78.94 458 ARG A CA 1
ATOM 3612 C C . ARG A 1 458 ? 16.510 27.982 32.559 1.00 78.94 458 ARG A C 1
ATOM 3614 O O . ARG A 1 458 ? 15.490 27.565 32.023 1.00 78.94 458 ARG A O 1
ATOM 3621 N N . GLU A 1 459 ? 16.513 28.885 33.536 1.00 82.50 459 GLU A N 1
ATOM 3622 C CA . GLU A 1 459 ? 15.286 29.400 34.152 1.00 82.50 459 GLU A CA 1
ATOM 3623 C C . GLU A 1 459 ? 14.481 30.307 33.198 1.00 82.50 459 GLU A C 1
ATOM 3625 O O . GLU A 1 459 ? 13.305 30.013 32.975 1.00 82.50 459 GLU A O 1
ATOM 3630 N N . PRO A 1 460 ? 15.076 31.309 32.510 1.00 86.81 460 PRO A N 1
ATOM 3631 C CA . PRO A 1 460 ? 14.345 32.102 31.515 1.00 86.81 460 PRO A CA 1
ATOM 3632 C C . PRO A 1 460 ? 13.755 31.258 30.377 1.00 86.81 460 PRO A C 1
ATOM 3634 O O . PRO A 1 460 ? 12.626 31.489 29.944 1.00 86.81 460 PRO A O 1
ATOM 3637 N N . LEU A 1 461 ? 14.488 30.240 29.903 1.00 86.69 461 LEU A N 1
ATOM 3638 C CA . LEU A 1 461 ? 13.987 29.344 28.860 1.00 86.69 461 LEU A CA 1
ATOM 3639 C C . LEU A 1 461 ? 12.855 28.441 29.371 1.00 86.69 461 LEU A C 1
ATOM 3641 O O . LEU A 1 461 ? 11.914 28.160 28.629 1.00 86.69 461 LEU A O 1
ATOM 3645 N N . GLN A 1 462 ? 12.917 27.993 30.629 1.00 85.50 462 GLN A N 1
ATOM 3646 C CA . GLN A 1 462 ? 11.835 27.231 31.255 1.00 85.50 462 GLN A CA 1
ATOM 3647 C C . GLN A 1 462 ? 10.574 28.074 31.448 1.00 85.50 462 GLN A C 1
ATOM 3649 O O . GLN A 1 462 ? 9.486 27.574 31.175 1.00 85.50 462 GLN A O 1
ATOM 3654 N N . GLN A 1 463 ? 10.703 29.339 31.849 1.00 89.31 463 GLN A N 1
ATOM 3655 C CA . GLN A 1 463 ? 9.570 30.263 31.961 1.00 89.31 463 GLN A CA 1
ATOM 3656 C C . GLN A 1 463 ? 8.910 30.505 30.602 1.00 89.31 463 GLN A C 1
ATOM 3658 O O . GLN A 1 463 ? 7.697 30.345 30.468 1.00 89.31 463 GLN A O 1
ATOM 3663 N N . LEU A 1 464 ? 9.713 30.784 29.570 1.00 91.94 464 LEU A N 1
ATOM 3664 C CA . LEU A 1 464 ? 9.220 30.930 28.201 1.00 91.94 464 LEU A CA 1
ATOM 3665 C C . LEU A 1 464 ? 8.523 29.650 27.704 1.00 91.94 464 LEU A C 1
ATOM 3667 O O . LEU A 1 464 ? 7.464 29.713 27.075 1.00 91.94 464 LEU A O 1
ATOM 3671 N N . ARG A 1 465 ? 9.092 28.476 28.010 1.00 92.25 465 ARG A N 1
ATOM 3672 C CA . ARG A 1 465 ? 8.476 27.182 27.695 1.00 92.25 465 ARG A CA 1
ATOM 3673 C C . ARG A 1 465 ? 7.132 27.011 28.401 1.00 92.25 465 ARG A C 1
ATOM 3675 O O . ARG A 1 465 ? 6.188 26.632 27.721 1.00 92.25 465 ARG A O 1
ATOM 3682 N N . ARG A 1 466 ? 7.038 27.280 29.711 1.00 90.56 466 ARG A N 1
ATOM 3683 C CA . ARG A 1 466 ? 5.785 27.161 30.485 1.00 90.56 466 ARG A CA 1
ATOM 3684 C C . ARG A 1 466 ? 4.692 28.047 29.894 1.00 90.56 466 ARG A C 1
ATOM 3686 O O . ARG A 1 466 ? 3.658 27.530 29.508 1.00 90.56 466 ARG A O 1
ATOM 3693 N N . HIS A 1 467 ? 4.988 29.325 29.661 1.00 93.62 467 HIS A N 1
ATOM 3694 C CA . HIS A 1 467 ? 4.031 30.248 29.043 1.00 93.62 467 HIS A CA 1
ATOM 3695 C C . HIS A 1 467 ? 3.544 29.774 27.659 1.00 93.62 467 HIS A C 1
ATOM 3697 O O . HIS A 1 467 ? 2.367 29.889 27.316 1.00 93.62 467 HIS A O 1
ATOM 3703 N N . THR A 1 468 ? 4.451 29.203 26.859 1.00 93.12 468 THR A N 1
ATOM 3704 C CA . THR A 1 468 ? 4.091 28.642 25.549 1.00 93.12 468 THR A CA 1
ATOM 3705 C C . THR A 1 468 ? 3.259 27.363 25.688 1.00 93.12 468 THR A C 1
ATOM 3707 O O . THR A 1 468 ? 2.352 27.155 24.891 1.00 93.12 468 THR A O 1
ATOM 3710 N N . PHE A 1 469 ? 3.554 26.513 26.675 1.00 91.69 469 PHE A N 1
ATOM 3711 C CA . PHE A 1 469 ? 2.794 25.295 26.975 1.00 91.69 469 PHE A CA 1
ATOM 3712 C C . PHE A 1 469 ? 1.364 25.627 27.400 1.00 91.69 469 PHE A C 1
ATOM 3714 O O . PHE A 1 469 ? 0.439 25.027 26.867 1.00 91.69 469 PHE A O 1
ATOM 3721 N N . ASP A 1 470 ? 1.175 26.626 28.262 1.00 90.19 470 ASP A N 1
ATOM 3722 C CA . ASP A 1 470 ? -0.161 27.074 28.672 1.00 90.19 470 ASP A CA 1
ATOM 3723 C C . ASP A 1 470 ? -0.968 27.528 27.444 1.00 90.19 470 ASP A C 1
ATOM 3725 O O . ASP A 1 470 ? -2.047 27.011 27.169 1.00 90.19 470 ASP A O 1
ATOM 3729 N N . THR A 1 471 ? -0.365 28.374 26.598 1.00 93.31 471 THR A N 1
ATOM 3730 C CA . THR A 1 471 ? -0.987 28.837 25.341 1.00 93.31 471 THR A CA 1
ATOM 3731 C C . THR A 1 471 ? -1.332 27.675 24.399 1.00 93.31 471 THR A C 1
ATOM 3733 O O . THR A 1 471 ? -2.364 27.685 23.733 1.00 93.31 471 THR A O 1
ATOM 3736 N N . LEU A 1 472 ? -0.455 26.676 24.283 1.00 89.94 472 LEU A N 1
ATOM 3737 C CA . LEU A 1 472 ? -0.683 25.512 23.426 1.00 89.94 472 LEU A CA 1
ATOM 3738 C C . LEU A 1 472 ? -1.766 24.588 23.992 1.00 89.94 472 LEU A C 1
ATOM 3740 O O . LEU A 1 472 ? -2.538 24.027 23.212 1.00 89.94 472 LEU A O 1
ATOM 3744 N N . THR A 1 473 ? -1.837 24.451 25.314 1.00 87.44 473 THR A N 1
ATOM 3745 C CA . THR A 1 473 ? -2.881 23.689 26.004 1.00 87.44 473 THR A CA 1
ATOM 3746 C C . THR A 1 473 ? -4.236 24.358 25.799 1.00 87.44 473 THR A C 1
ATOM 3748 O O . THR A 1 473 ? -5.190 23.666 25.464 1.00 87.44 473 THR A O 1
ATOM 3751 N N . ASP A 1 474 ? -4.311 25.690 25.858 1.00 88.88 474 ASP A N 1
ATOM 3752 C CA . ASP A 1 474 ? -5.540 26.439 25.564 1.00 88.88 474 ASP A CA 1
ATOM 3753 C C . ASP A 1 474 ? -6.015 26.249 24.112 1.00 88.88 474 ASP A C 1
ATOM 3755 O O . ASP A 1 474 ? -7.213 26.208 23.837 1.00 88.88 474 ASP A O 1
ATOM 3759 N N . ILE A 1 475 ? -5.081 26.116 23.162 1.00 88.00 475 ILE A N 1
ATOM 3760 C CA . ILE A 1 475 ? -5.402 25.922 21.738 1.00 88.00 475 ILE A CA 1
ATOM 3761 C C . ILE A 1 475 ? -5.874 24.491 21.448 1.00 88.00 475 ILE A C 1
ATOM 3763 O O . ILE A 1 475 ? -6.813 24.303 20.671 1.00 88.00 475 ILE A O 1
ATOM 3767 N N . VAL A 1 476 ? -5.179 23.487 21.996 1.00 82.44 476 VAL A N 1
ATOM 3768 C CA . VAL A 1 476 ? -5.336 22.068 21.616 1.00 82.44 476 VAL A CA 1
ATOM 3769 C C . VAL A 1 476 ? -6.213 21.283 22.595 1.00 82.44 476 VAL A C 1
ATOM 3771 O O . VAL A 1 476 ? -6.804 20.277 22.219 1.00 82.44 476 VAL A O 1
ATOM 3774 N N . GLY A 1 477 ? -6.305 21.721 23.848 1.00 79.31 477 GLY A N 1
ATOM 3775 C CA . GLY A 1 477 ? -7.005 21.012 24.920 1.00 79.31 477 GLY A CA 1
ATOM 3776 C C . GLY A 1 477 ? -6.226 19.837 25.520 1.00 79.31 477 GLY A C 1
ATOM 3777 O O . GLY A 1 477 ? -6.749 19.155 26.399 1.00 79.31 477 GLY A O 1
ATOM 3778 N N . THR A 1 478 ? -4.987 19.581 25.078 1.00 78.19 478 THR A N 1
ATOM 3779 C CA . THR A 1 478 ? -4.120 18.516 25.611 1.00 78.19 478 THR A CA 1
ATOM 3780 C C . THR A 1 478 ? -2.686 19.022 25.823 1.00 78.19 478 THR A C 1
ATOM 3782 O O . THR A 1 478 ? -2.209 19.841 25.029 1.00 78.19 478 THR A O 1
ATOM 3785 N N . PRO A 1 479 ? -1.969 18.531 26.854 1.00 80.56 479 PRO A N 1
ATOM 3786 C CA . PRO A 1 479 ? -0.581 18.921 27.126 1.00 80.56 479 PRO A CA 1
ATOM 3787 C C . PRO A 1 479 ? 0.453 18.172 26.263 1.00 80.56 479 PRO A C 1
ATOM 3789 O O . PRO A 1 479 ? 1.636 18.505 26.292 1.00 80.56 479 PRO A O 1
ATOM 3792 N N . ASP A 1 480 ? 0.019 17.176 25.485 1.00 80.25 480 ASP A N 1
ATOM 3793 C CA . ASP A 1 480 ? 0.892 16.240 24.764 1.00 80.25 480 ASP A CA 1
ATOM 3794 C C . ASP A 1 480 ? 0.834 16.390 23.236 1.00 80.25 480 ASP A C 1
ATOM 3796 O O . ASP A 1 480 ? 1.227 15.502 22.473 1.00 80.25 480 ASP A O 1
ATOM 3800 N N . SER A 1 481 ? 0.373 17.547 22.761 1.00 86.69 481 SER A N 1
ATOM 3801 C CA . SER A 1 481 ? 0.314 17.828 21.327 1.00 86.69 481 SER A CA 1
ATOM 3802 C C . SER A 1 481 ? 1.698 17.993 20.693 1.00 86.69 481 SER A C 1
ATOM 3804 O O . SER A 1 481 ? 2.697 18.312 21.347 1.00 86.69 481 SER A O 1
ATOM 3806 N N . PHE A 1 482 ? 1.763 17.866 19.369 1.00 92.06 482 PHE A N 1
ATOM 3807 C CA . PHE A 1 482 ? 2.986 18.061 18.590 1.00 92.06 482 PHE A CA 1
ATOM 3808 C C . PHE A 1 482 ? 3.638 19.423 18.854 1.00 92.06 482 PHE A C 1
ATOM 3810 O O . PHE A 1 482 ? 4.862 19.522 18.910 1.00 92.06 482 PHE A O 1
ATOM 3817 N N . GLY A 1 483 ? 2.842 20.473 19.088 1.00 92.81 483 GLY A N 1
ATOM 3818 C CA . GLY A 1 483 ? 3.351 21.797 19.450 1.00 92.81 483 GLY A CA 1
ATOM 3819 C C . GLY A 1 483 ? 4.149 21.793 20.759 1.00 92.81 483 GLY A C 1
ATOM 3820 O O . GLY A 1 483 ? 5.236 22.376 20.810 1.00 92.81 483 GLY A O 1
ATOM 3821 N N . HIS A 1 484 ? 3.653 21.098 21.789 1.00 92.56 484 HIS A N 1
ATOM 3822 C CA . HIS A 1 484 ? 4.326 20.981 23.087 1.00 92.56 484 HIS A CA 1
ATOM 3823 C C . HIS A 1 484 ? 5.670 20.272 22.936 1.00 92.56 484 HIS A C 1
ATOM 3825 O O . HIS A 1 484 ? 6.712 20.773 23.374 1.00 92.56 484 HIS A O 1
ATOM 3831 N N . TRP A 1 485 ? 5.661 19.143 22.227 1.00 93.69 485 TRP A N 1
ATOM 3832 C CA . TRP A 1 485 ? 6.860 18.353 21.985 1.00 93.69 485 TRP A CA 1
ATOM 3833 C C . TRP A 1 485 ? 7.872 19.075 21.090 1.00 93.69 485 TRP A C 1
ATOM 3835 O O . TRP A 1 485 ? 9.072 18.962 21.332 1.00 93.69 485 TRP A O 1
ATOM 3845 N N . LEU A 1 486 ? 7.440 19.896 20.123 1.00 95.62 486 LEU A N 1
ATOM 3846 C CA . LEU A 1 486 ? 8.339 20.742 19.326 1.00 95.62 486 LEU A CA 1
ATOM 3847 C C . LEU A 1 486 ? 9.071 21.786 20.175 1.00 95.62 486 LEU A C 1
ATOM 3849 O O . LEU A 1 486 ? 10.275 21.993 20.005 1.00 95.62 486 LEU A O 1
ATOM 3853 N N . VAL A 1 487 ? 8.357 22.448 21.086 1.00 94.44 487 VAL A N 1
ATOM 3854 C CA . VAL A 1 487 ? 8.952 23.431 22.001 1.00 94.44 487 VAL A CA 1
ATOM 3855 C C . VAL A 1 487 ? 9.919 22.735 22.964 1.00 94.44 487 VAL A C 1
ATOM 3857 O O . VAL A 1 487 ? 11.040 23.210 23.153 1.00 94.44 487 VAL A O 1
ATOM 3860 N N . ALA A 1 488 ? 9.544 21.573 23.511 1.00 91.56 488 ALA A N 1
ATOM 3861 C CA . ALA A 1 488 ? 10.430 20.765 24.350 1.00 91.56 488 ALA A CA 1
ATOM 3862 C C . ALA A 1 488 ? 11.699 20.327 23.598 1.00 91.56 488 ALA A C 1
ATOM 3864 O O . ALA A 1 488 ? 12.807 20.495 24.113 1.00 91.56 488 ALA A O 1
ATOM 3865 N N . PHE A 1 489 ? 11.547 19.854 22.358 1.00 94.06 489 PHE A N 1
ATOM 3866 C CA . PHE A 1 489 ? 12.646 19.473 21.474 1.00 94.06 489 PHE A CA 1
ATOM 3867 C C . PHE A 1 489 ? 13.598 20.647 21.223 1.00 94.06 489 PHE A C 1
ATOM 3869 O O . PHE A 1 489 ? 14.811 20.506 21.376 1.00 94.06 489 PHE A O 1
ATOM 3876 N N . ALA A 1 490 ? 13.074 21.834 20.899 1.00 92.62 490 ALA A N 1
ATOM 3877 C CA . ALA A 1 490 ? 13.898 23.025 20.699 1.00 92.62 490 ALA A CA 1
ATOM 3878 C C . ALA A 1 490 ? 14.683 23.406 21.965 1.00 92.62 490 ALA A C 1
ATOM 3880 O O . ALA A 1 490 ? 15.881 23.684 21.877 1.00 92.62 490 ALA A O 1
ATOM 3881 N N . CYS A 1 491 ? 14.050 23.363 23.141 1.00 90.25 491 CYS A N 1
ATOM 3882 C CA . CYS A 1 491 ? 14.726 23.613 24.414 1.00 90.25 491 CYS A CA 1
ATOM 3883 C C . CYS A 1 491 ? 15.851 22.600 24.682 1.00 90.25 491 CYS A C 1
ATOM 3885 O O . CYS A 1 491 ? 16.947 22.997 25.080 1.00 90.25 491 CYS A O 1
ATOM 3887 N N . ALA A 1 492 ? 15.616 21.311 24.420 1.00 88.25 492 ALA A N 1
ATOM 3888 C CA . ALA A 1 492 ? 16.625 20.265 24.579 1.00 88.25 492 ALA A CA 1
ATOM 3889 C C . ALA A 1 492 ? 17.804 20.437 23.605 1.00 88.25 492 ALA A C 1
ATOM 3891 O O . ALA A 1 492 ? 18.962 20.298 23.997 1.00 88.25 492 ALA A O 1
ATOM 3892 N N . ARG A 1 493 ? 17.545 20.816 22.347 1.00 88.69 493 ARG A N 1
ATOM 3893 C CA . ARG A 1 493 ? 18.594 21.128 21.358 1.00 88.69 493 ARG A CA 1
ATOM 3894 C C . ARG A 1 493 ? 19.464 22.316 21.781 1.00 88.69 493 ARG A C 1
ATOM 3896 O O . ARG A 1 493 ? 20.680 22.276 21.606 1.00 88.69 493 ARG A O 1
ATOM 3903 N N . LEU A 1 494 ? 18.859 23.346 22.370 1.00 87.94 494 LEU A N 1
ATOM 3904 C CA . LEU A 1 494 ? 19.574 24.537 22.836 1.00 87.94 494 LEU A CA 1
ATOM 3905 C C . LEU A 1 494 ? 20.416 24.262 24.089 1.00 87.94 494 LEU A C 1
ATOM 3907 O O . LEU A 1 494 ? 21.579 24.650 24.120 1.00 87.94 494 LEU A O 1
ATOM 3911 N N . ILE A 1 495 ? 19.855 23.581 25.096 1.00 82.88 495 ILE A N 1
ATOM 3912 C CA . ILE A 1 495 ? 20.531 23.349 26.384 1.00 82.88 495 ILE A CA 1
ATOM 3913 C C . ILE A 1 495 ? 21.445 22.122 26.333 1.00 82.88 495 ILE A C 1
ATOM 3915 O O . ILE A 1 495 ? 22.625 22.225 26.655 1.00 82.88 495 ILE A O 1
ATOM 3919 N N . SER A 1 496 ? 20.906 20.961 25.957 1.00 78.38 496 SER A N 1
ATOM 3920 C CA . SER A 1 496 ? 21.610 19.679 26.076 1.00 78.38 496 SER A CA 1
ATOM 3921 C C . SER A 1 496 ? 22.590 19.446 24.926 1.00 78.38 496 SER A C 1
ATOM 3923 O O . SER A 1 496 ? 23.659 18.884 25.141 1.00 78.38 496 SER A O 1
ATOM 3925 N N . HIS A 1 497 ? 22.257 19.895 23.710 1.00 80.69 497 HIS A N 1
ATOM 3926 C CA . HIS A 1 497 ? 23.126 19.734 22.533 1.00 80.69 497 HIS A CA 1
ATOM 3927 C C . HIS A 1 497 ? 23.960 20.980 22.192 1.00 80.69 497 HIS A C 1
ATOM 3929 O O . HIS A 1 497 ? 24.866 20.892 21.364 1.00 80.69 497 HIS A O 1
ATOM 3935 N N . GLY A 1 498 ? 23.683 22.131 22.816 1.00 81.38 498 GLY A N 1
ATOM 3936 C CA . GLY A 1 498 ? 24.450 23.365 22.615 1.00 81.38 498 GLY A CA 1
ATOM 3937 C C . GLY A 1 498 ? 24.290 24.001 21.228 1.00 81.38 498 GLY A C 1
ATOM 3938 O O . GLY A 1 498 ? 25.200 24.693 20.754 1.00 81.38 498 GLY A O 1
ATOM 3939 N N . ASP A 1 499 ? 23.160 23.766 20.559 1.00 87.12 499 ASP A N 1
ATOM 3940 C CA . ASP A 1 499 ? 22.884 24.337 19.242 1.00 87.12 499 ASP A CA 1
ATOM 3941 C C . ASP A 1 499 ? 22.763 25.869 19.268 1.00 87.12 499 ASP A C 1
ATOM 3943 O O . ASP A 1 499 ? 22.434 26.495 20.277 1.00 87.12 499 ASP A O 1
ATOM 3947 N N . THR A 1 500 ? 22.977 26.502 18.111 1.00 90.62 500 THR A N 1
ATOM 3948 C CA . THR A 1 500 ? 22.675 27.931 17.951 1.00 90.62 500 THR A CA 1
ATOM 3949 C C . THR A 1 500 ? 21.168 28.169 17.881 1.00 90.62 500 THR A C 1
ATOM 3951 O O . THR A 1 500 ? 20.419 27.335 17.364 1.00 90.62 500 THR A O 1
ATOM 3954 N N . ILE A 1 501 ? 20.725 29.363 18.292 1.00 89.19 501 ILE A N 1
ATOM 3955 C CA . ILE A 1 501 ? 19.314 29.779 18.175 1.00 89.19 501 ILE A CA 1
ATOM 3956 C C . ILE A 1 501 ? 18.832 29.645 16.725 1.00 89.19 501 ILE A C 1
ATOM 3958 O O . ILE A 1 501 ? 17.777 29.071 16.472 1.00 89.19 501 ILE A O 1
ATOM 3962 N N . SER A 1 502 ? 19.652 30.063 15.757 1.00 87.69 502 SER A N 1
ATOM 3963 C CA . SER A 1 502 ? 19.344 29.923 14.328 1.00 87.69 502 SER A CA 1
ATOM 3964 C C . SER A 1 502 ? 19.121 28.469 13.886 1.00 87.69 502 SER A C 1
ATOM 3966 O O . SER A 1 502 ? 18.275 28.209 13.027 1.00 87.69 502 SER A O 1
ATOM 3968 N N . SER A 1 503 ? 19.837 27.507 14.477 1.00 90.31 503 SER A N 1
ATOM 3969 C CA . SER A 1 503 ? 19.682 26.081 14.167 1.00 90.31 503 SER A CA 1
ATOM 3970 C C . SER A 1 503 ? 18.365 25.542 14.725 1.00 90.31 503 SER A C 1
ATOM 3972 O O . SER A 1 503 ? 17.609 24.908 13.991 1.00 90.31 503 SER A O 1
ATOM 3974 N N . ALA A 1 504 ? 18.028 25.881 15.974 1.00 90.06 504 ALA A N 1
ATOM 3975 C CA . ALA A 1 504 ? 16.748 25.516 16.582 1.00 90.06 504 ALA A CA 1
ATOM 3976 C C . ALA A 1 504 ? 15.552 26.101 15.805 1.00 90.06 504 ALA A C 1
ATOM 3978 O O . ALA A 1 504 ? 14.617 25.375 15.467 1.00 90.06 504 ALA A O 1
ATOM 3979 N N . GLN A 1 505 ? 15.617 27.381 15.420 1.00 91.75 505 GLN A N 1
ATOM 3980 C CA . GLN A 1 505 ? 14.596 28.029 14.581 1.00 91.75 505 GLN A CA 1
ATOM 3981 C C . GLN A 1 505 ? 14.449 27.340 13.215 1.00 91.75 505 GLN A C 1
ATOM 3983 O O . GLN A 1 505 ? 13.340 27.173 12.696 1.00 91.75 505 GLN A O 1
ATOM 3988 N N . THR A 1 506 ? 15.571 26.902 12.638 1.00 91.62 506 THR A N 1
ATOM 3989 C CA . THR A 1 506 ? 15.585 26.147 11.384 1.00 91.62 506 THR A CA 1
ATOM 3990 C C . THR A 1 506 ? 14.889 24.793 11.540 1.00 91.62 506 THR A C 1
ATOM 3992 O O . THR A 1 506 ? 14.104 24.418 10.669 1.00 91.62 506 THR A O 1
ATOM 3995 N N . PHE A 1 507 ? 15.124 24.067 12.638 1.00 93.19 507 PHE A N 1
ATOM 3996 C CA . PHE A 1 507 ? 14.441 22.798 12.904 1.00 93.19 507 PHE A CA 1
ATOM 3997 C C . PHE A 1 507 ? 12.937 22.980 13.091 1.00 93.19 507 PHE A C 1
ATOM 3999 O O . PHE A 1 507 ? 12.166 22.307 12.409 1.00 93.19 507 PHE A O 1
ATOM 4006 N N . LEU A 1 508 ? 12.521 23.943 13.919 1.00 93.81 508 LEU A N 1
ATOM 4007 C CA . LEU A 1 508 ? 11.107 24.271 14.124 1.00 93.81 508 LEU A CA 1
ATOM 4008 C C . LEU A 1 508 ? 10.412 24.617 12.802 1.00 93.81 508 LEU A C 1
ATOM 4010 O O . LEU A 1 508 ? 9.337 24.108 12.500 1.00 93.81 508 LEU A O 1
ATOM 4014 N N . THR A 1 509 ? 11.048 25.436 11.962 1.00 90.50 509 THR A N 1
ATOM 4015 C CA . THR A 1 509 ? 10.484 25.815 10.659 1.00 90.50 509 THR A CA 1
ATOM 4016 C C . THR A 1 509 ? 10.336 24.614 9.723 1.00 90.50 509 THR A C 1
ATOM 4018 O O . THR A 1 509 ? 9.334 24.513 9.014 1.00 90.50 509 THR A O 1
ATOM 4021 N N . ARG A 1 510 ? 11.309 23.693 9.721 1.00 90.94 510 ARG A N 1
ATOM 4022 C CA . ARG A 1 510 ? 11.264 22.471 8.902 1.00 90.94 510 ARG A CA 1
ATOM 4023 C C . ARG A 1 510 ? 10.202 21.482 9.370 1.00 90.94 510 ARG A C 1
ATOM 4025 O O . ARG A 1 510 ? 9.636 20.815 8.521 1.00 90.94 510 ARG A O 1
ATOM 4032 N N . LEU A 1 511 ? 9.918 21.400 10.668 1.00 93.62 511 LEU A N 1
ATOM 4033 C CA . LEU A 1 511 ? 8.904 20.496 11.229 1.00 93.62 511 LEU A CA 1
ATOM 4034 C C . LEU A 1 511 ? 7.471 21.055 11.166 1.00 93.62 511 LEU A C 1
ATOM 4036 O O . LEU A 1 511 ? 6.539 20.384 11.582 1.00 93.62 511 LEU A O 1
ATOM 4040 N N . MET A 1 512 ? 7.274 22.261 10.621 1.00 91.56 512 MET A N 1
ATOM 4041 C CA . MET A 1 512 ? 5.958 22.908 10.509 1.00 91.56 512 MET A CA 1
ATOM 4042 C C . MET A 1 512 ? 5.564 23.300 9.065 1.00 91.56 512 MET A C 1
ATOM 4044 O O . MET A 1 512 ? 5.180 24.464 8.820 1.00 91.56 512 MET A O 1
ATOM 4048 N N . PRO A 1 513 ? 5.668 22.396 8.066 1.00 89.31 513 PRO A N 1
ATOM 4049 C CA . PRO A 1 513 ? 5.053 22.640 6.768 1.00 89.31 513 PRO A CA 1
ATOM 4050 C C . PRO A 1 513 ? 3.517 22.593 6.898 1.00 89.31 513 PRO A C 1
ATOM 4052 O O . PRO A 1 513 ? 2.999 21.829 7.710 1.00 89.31 513 PRO A O 1
ATOM 4055 N N . PRO A 1 514 ? 2.764 23.390 6.112 1.00 85.19 514 PRO A N 1
ATOM 4056 C CA . PRO A 1 514 ? 1.305 23.432 6.219 1.00 85.19 514 PRO A CA 1
ATOM 4057 C C . PRO A 1 514 ? 0.599 22.070 6.101 1.00 85.19 514 PRO A C 1
ATOM 4059 O O . PRO A 1 514 ? -0.267 21.834 6.932 1.00 85.19 514 PRO A O 1
ATOM 4062 N N . PRO A 1 515 ? 0.956 21.160 5.165 1.00 82.94 515 PRO A N 1
ATOM 4063 C CA . PRO A 1 515 ? 0.286 19.858 5.068 1.00 82.94 515 PRO A CA 1
ATOM 4064 C C . PRO A 1 515 ? 0.403 19.012 6.342 1.00 82.94 515 PRO A C 1
ATOM 4066 O O . PRO A 1 515 ? -0.583 18.441 6.789 1.00 82.94 515 PRO A O 1
ATOM 4069 N N . LEU A 1 516 ? 1.578 19.009 6.983 1.00 87.56 516 LEU A N 1
ATOM 4070 C CA . LEU A 1 516 ? 1.809 18.274 8.232 1.00 87.56 516 LEU A CA 1
ATOM 4071 C C . LEU A 1 516 ? 0.946 18.823 9.374 1.00 87.56 516 LEU A C 1
ATOM 4073 O O . LEU A 1 516 ? 0.383 18.054 10.139 1.00 87.56 516 LEU A O 1
ATOM 4077 N N . LEU A 1 517 ? 0.792 20.148 9.463 1.00 87.19 517 LEU A N 1
ATOM 4078 C CA . LEU A 1 517 ? -0.033 20.793 10.492 1.00 87.19 517 LEU A CA 1
ATOM 4079 C C . LEU A 1 517 ? -1.541 20.579 10.306 1.00 87.19 517 LEU A C 1
ATOM 4081 O O . LEU A 1 517 ? -2.318 20.928 11.187 1.00 87.19 517 LEU A O 1
ATOM 4085 N N . LEU A 1 518 ? -1.963 20.057 9.159 1.00 82.00 518 LEU A N 1
ATOM 4086 C CA . LEU A 1 518 ? -3.352 19.684 8.907 1.00 82.00 518 LEU A CA 1
ATOM 4087 C C . LEU A 1 518 ? -3.599 18.193 9.168 1.00 82.00 518 LEU A C 1
ATOM 4089 O O . LEU A 1 518 ? -4.724 17.730 8.992 1.00 82.00 518 LEU A O 1
ATOM 4093 N N . ASN A 1 519 ? -2.564 17.438 9.549 1.00 81.19 519 ASN A N 1
ATOM 4094 C CA . ASN A 1 519 ? -2.704 16.031 9.877 1.00 81.19 519 ASN A CA 1
ATOM 4095 C C . ASN A 1 519 ? -3.262 15.867 11.298 1.00 81.19 519 ASN A C 1
ATOM 4097 O O . ASN A 1 519 ? -2.769 16.484 12.239 1.00 81.19 519 ASN A O 1
ATOM 4101 N N . GLU A 1 520 ? -4.267 15.006 11.448 1.00 76.25 520 GLU A N 1
ATOM 4102 C CA . GLU A 1 520 ? -4.985 14.786 12.709 1.00 76.25 520 GLU A CA 1
ATOM 4103 C C . GLU A 1 520 ? -4.069 14.210 13.812 1.00 76.25 520 GLU A C 1
ATOM 4105 O O . GLU A 1 520 ? -4.256 14.510 14.990 1.00 76.25 520 GLU A O 1
ATOM 4110 N N . ALA A 1 521 ? -3.006 13.478 13.447 1.00 78.25 521 ALA A N 1
ATOM 4111 C CA . ALA A 1 521 ? -2.073 12.874 14.399 1.00 78.25 521 ALA A CA 1
ATOM 4112 C C . ALA A 1 521 ? -1.300 13.902 15.242 1.00 78.25 521 ALA A C 1
ATOM 4114 O O . ALA A 1 521 ? -0.800 13.563 16.309 1.00 78.25 521 ALA A O 1
ATOM 4115 N N . ILE A 1 522 ? -1.192 15.167 14.821 1.00 87.06 522 ILE A N 1
ATOM 4116 C CA . ILE A 1 522 ? -0.419 16.172 15.574 1.00 87.06 522 ILE A CA 1
ATOM 4117 C C . ILE A 1 522 ? -1.057 16.556 16.917 1.00 87.06 522 ILE A C 1
ATOM 4119 O O . ILE A 1 522 ? -0.416 17.235 17.719 1.00 87.06 522 ILE A O 1
ATOM 4123 N N . ALA A 1 523 ? -2.316 16.184 17.147 1.00 79.62 523 ALA A N 1
ATOM 4124 C CA . ALA A 1 523 ? -3.041 16.537 18.360 1.00 79.62 523 ALA A CA 1
ATOM 4125 C C . ALA A 1 523 ? -2.582 15.727 19.591 1.00 79.62 523 ALA A C 1
ATOM 4127 O O . ALA A 1 523 ? -2.678 16.225 20.711 1.00 79.62 523 ALA A O 1
ATOM 4128 N N . ASP A 1 524 ? -2.022 14.530 19.376 1.00 78.81 524 ASP A N 1
ATOM 4129 C CA . ASP A 1 524 ? -1.602 13.602 20.431 1.00 78.81 524 ASP A CA 1
ATOM 4130 C C . ASP A 1 524 ? -0.346 12.818 20.006 1.00 78.81 524 ASP A C 1
ATOM 4132 O O . ASP A 1 524 ? -0.417 11.901 19.186 1.00 78.81 524 ASP A O 1
ATOM 4136 N N . VAL A 1 525 ? 0.823 13.210 20.530 1.00 79.38 525 VAL A N 1
ATOM 4137 C CA . VAL A 1 525 ? 2.106 12.549 20.225 1.00 79.38 525 VAL A CA 1
ATOM 4138 C C . VAL A 1 525 ? 2.252 11.180 20.898 1.00 79.38 525 VAL A C 1
ATOM 4140 O O . VAL A 1 525 ? 2.690 10.271 20.201 1.00 79.38 525 VAL A O 1
ATOM 4143 N N . PRO A 1 526 ? 1.899 10.971 22.183 1.00 76.25 526 PRO A N 1
ATOM 4144 C CA . PRO A 1 526 ? 1.899 9.643 22.808 1.00 76.25 526 PRO A CA 1
ATOM 4145 C C . PRO A 1 526 ? 1.136 8.580 22.012 1.00 76.25 526 PRO A C 1
ATOM 4147 O O . PRO A 1 526 ? 1.526 7.415 21.985 1.00 76.25 526 PRO A O 1
ATOM 4150 N N . GLY A 1 527 ? 0.077 8.982 21.307 1.00 64.62 527 GLY A N 1
ATOM 4151 C CA . GLY A 1 527 ? -0.656 8.105 20.409 1.00 64.62 527 GLY A CA 1
ATOM 4152 C C . GLY A 1 527 ? 0.107 7.693 19.144 1.00 64.62 527 GLY A C 1
ATOM 4153 O O . GLY A 1 527 ? -0.395 6.838 18.410 1.00 64.62 527 GLY A O 1
ATOM 4154 N N . TRP A 1 528 ? 1.271 8.269 18.820 1.00 77.50 528 TRP A N 1
ATOM 4155 C CA . TRP A 1 528 ? 1.982 7.970 17.573 1.00 77.50 528 TRP A CA 1
ATOM 4156 C C . TRP A 1 528 ? 2.540 6.549 17.551 1.00 77.50 528 TRP A C 1
ATOM 4158 O O . TRP A 1 528 ? 3.271 6.096 18.422 1.00 77.50 528 TRP A O 1
ATOM 4168 N N . ASP A 1 529 ? 2.247 5.877 16.450 1.00 68.44 529 ASP A N 1
ATOM 4169 C CA . ASP A 1 529 ? 2.849 4.622 16.028 1.00 68.44 529 ASP A CA 1
ATOM 4170 C C . ASP A 1 529 ? 3.704 4.864 14.770 1.00 68.44 529 ASP A C 1
ATOM 4172 O O . ASP A 1 529 ? 3.818 5.991 14.273 1.00 68.44 529 ASP A O 1
ATOM 4176 N N . GLN A 1 530 ? 4.311 3.802 14.230 1.00 69.81 530 GLN A N 1
ATOM 4177 C CA . GLN A 1 530 ? 5.080 3.902 12.984 1.00 69.81 530 GLN A CA 1
ATOM 4178 C C . GLN A 1 530 ? 4.259 4.521 11.844 1.00 69.81 530 GLN A C 1
ATOM 4180 O O . GLN A 1 530 ? 4.796 5.326 11.092 1.00 69.81 530 GLN A O 1
ATOM 4185 N N . ASP A 1 531 ? 2.970 4.192 11.737 1.00 66.31 531 ASP A N 1
ATOM 4186 C CA . ASP A 1 531 ? 2.101 4.713 10.678 1.00 66.31 531 ASP A CA 1
ATOM 4187 C C . ASP A 1 531 ? 1.900 6.210 10.806 1.00 66.31 531 ASP A C 1
ATOM 4189 O O . ASP A 1 531 ? 1.930 6.918 9.809 1.00 66.31 531 ASP A O 1
ATOM 4193 N N . SER A 1 532 ? 1.698 6.684 12.036 1.00 73.94 532 SER A N 1
ATOM 4194 C CA . SER A 1 532 ? 1.525 8.104 12.325 1.00 73.94 532 SER A CA 1
ATOM 4195 C C . SER A 1 532 ? 2.774 8.867 11.871 1.00 73.94 532 SER A C 1
ATOM 4197 O O . SER A 1 532 ? 2.677 9.886 11.192 1.00 73.94 532 SER A O 1
ATOM 4199 N N . VAL A 1 533 ? 3.967 8.328 12.152 1.00 79.06 533 VAL A N 1
ATOM 4200 C CA . VAL A 1 533 ? 5.237 8.909 11.691 1.00 79.06 533 VAL A CA 1
ATOM 4201 C C . VAL A 1 533 ? 5.403 8.824 10.175 1.00 79.06 533 VAL A C 1
ATOM 4203 O O . VAL A 1 533 ? 5.805 9.816 9.564 1.00 79.06 533 VAL A O 1
ATOM 4206 N N . ASP A 1 534 ? 5.083 7.690 9.555 1.00 72.12 534 ASP A N 1
ATOM 4207 C CA . ASP A 1 534 ? 5.181 7.499 8.105 1.00 72.12 534 ASP A CA 1
ATOM 4208 C C . ASP A 1 534 ? 4.204 8.422 7.355 1.00 72.12 534 ASP A C 1
ATOM 4210 O O . ASP A 1 534 ? 4.576 9.048 6.360 1.00 72.12 534 ASP A O 1
ATOM 4214 N N . GLU A 1 535 ? 2.981 8.576 7.866 1.00 73.75 535 GLU A N 1
ATOM 4215 C CA . GLU A 1 535 ? 1.945 9.470 7.348 1.00 73.75 535 GLU A CA 1
ATOM 4216 C C . GLU A 1 535 ? 2.373 10.937 7.465 1.00 73.75 535 GLU A C 1
ATOM 4218 O O . GLU A 1 535 ? 2.337 11.670 6.476 1.00 73.75 535 GLU A O 1
ATOM 4223 N N . LEU A 1 536 ? 2.868 11.363 8.630 1.00 82.62 536 LEU A N 1
ATOM 4224 C CA . LEU A 1 536 ? 3.386 12.720 8.827 1.00 82.62 536 LEU A CA 1
ATOM 4225 C C . LEU A 1 536 ? 4.614 13.000 7.949 1.00 82.62 536 LEU A C 1
ATOM 4227 O O . LEU A 1 536 ? 4.782 14.116 7.447 1.00 82.62 536 LEU A O 1
ATOM 4231 N N . CYS A 1 537 ? 5.467 11.996 7.724 1.00 82.31 537 CYS A N 1
ATOM 4232 C CA . CYS A 1 537 ? 6.582 12.101 6.788 1.00 82.31 537 CYS A CA 1
ATOM 4233 C C . CYS A 1 537 ? 6.089 12.267 5.348 1.00 82.31 537 CYS A C 1
ATOM 4235 O O . CYS A 1 537 ? 6.600 13.133 4.634 1.00 82.31 537 CYS A O 1
ATOM 4237 N N . ALA A 1 538 ? 5.094 11.482 4.931 1.00 72.44 538 ALA A N 1
ATOM 4238 C CA . ALA A 1 538 ? 4.494 11.577 3.605 1.00 72.44 538 ALA A CA 1
ATOM 4239 C C . ALA A 1 538 ? 3.819 12.943 3.387 1.00 72.44 538 ALA A C 1
ATOM 4241 O O . ALA A 1 538 ? 4.062 13.588 2.366 1.00 72.44 538 ALA A O 1
ATOM 4242 N N . GLU A 1 539 ? 3.054 13.436 4.365 1.00 78.81 539 GLU A N 1
ATOM 4243 C CA . GLU A 1 539 ? 2.430 14.766 4.323 1.00 78.81 539 GLU A CA 1
ATOM 4244 C C . GLU A 1 539 ? 3.479 15.888 4.297 1.00 78.81 539 GLU A C 1
ATOM 4246 O O . GLU A 1 539 ? 3.383 16.833 3.515 1.00 78.81 539 GLU A O 1
ATOM 4251 N N . GLY A 1 540 ? 4.551 15.784 5.086 1.00 81.75 540 GLY A N 1
ATOM 4252 C CA . GLY A 1 540 ? 5.656 16.743 5.020 1.00 81.75 540 GLY A CA 1
ATOM 4253 C C . GLY A 1 540 ? 6.343 16.757 3.649 1.00 81.75 540 GLY A C 1
ATOM 4254 O O . GLY A 1 540 ? 6.645 17.821 3.103 1.00 81.75 540 GLY A O 1
ATOM 4255 N N . GLN A 1 541 ? 6.563 15.582 3.054 1.00 76.56 541 GLN A N 1
ATOM 4256 C CA . GLN A 1 541 ? 7.183 15.440 1.735 1.00 76.56 541 GLN A CA 1
ATOM 4257 C C . GLN A 1 541 ? 6.281 15.881 0.575 1.00 76.56 541 GLN A C 1
ATOM 4259 O O . GLN A 1 541 ? 6.810 16.325 -0.450 1.00 76.56 541 GLN A O 1
ATOM 4264 N N . SER A 1 542 ? 4.955 15.805 0.735 1.00 72.69 542 SER A N 1
ATOM 4265 C CA . SER A 1 542 ? 3.964 16.222 -0.269 1.00 72.69 542 SER A CA 1
ATOM 4266 C C . SER A 1 542 ? 3.990 17.733 -0.536 1.00 72.69 542 SER A C 1
ATOM 4268 O O . SER A 1 542 ? 3.428 18.213 -1.524 1.00 72.69 542 SER A O 1
ATOM 4270 N N . TYR A 1 543 ? 4.690 18.510 0.301 1.00 80.06 543 TYR A N 1
ATOM 4271 C CA . TYR A 1 543 ? 4.778 19.954 0.154 1.00 80.06 543 TYR A CA 1
ATOM 4272 C C . TYR A 1 543 ? 5.548 20.362 -1.115 1.00 80.06 543 TYR A C 1
ATOM 4274 O O . TYR A 1 543 ? 6.781 20.446 -1.153 1.00 80.06 543 TYR A O 1
ATOM 4282 N N . ALA A 1 544 ? 4.790 20.675 -2.171 1.00 70.06 544 ALA A N 1
ATOM 4283 C CA . ALA A 1 544 ? 5.287 20.937 -3.524 1.00 70.06 544 ALA A CA 1
ATOM 4284 C C . ALA A 1 544 ? 6.340 22.058 -3.614 1.00 70.06 544 ALA A C 1
ATOM 4286 O O . ALA A 1 544 ? 7.191 22.032 -4.499 1.00 70.06 544 ALA A O 1
ATOM 4287 N N . ARG A 1 545 ? 6.322 23.025 -2.684 1.00 77.00 545 ARG A N 1
ATOM 4288 C CA . ARG A 1 545 ? 7.277 24.149 -2.658 1.00 77.00 545 ARG A CA 1
ATOM 4289 C C . ARG A 1 545 ? 8.688 23.753 -2.214 1.00 77.00 545 ARG A C 1
ATOM 4291 O O . ARG A 1 545 ? 9.608 24.556 -2.348 1.00 77.00 545 ARG A O 1
ATOM 4298 N N . TRP A 1 546 ? 8.880 22.562 -1.649 1.00 80.25 546 TRP A N 1
ATOM 4299 C CA . TRP A 1 546 ? 10.198 22.107 -1.214 1.00 80.25 546 TRP A CA 1
ATOM 4300 C C . TRP A 1 546 ? 10.987 21.448 -2.339 1.00 80.25 546 TRP A C 1
ATOM 4302 O O . TRP A 1 546 ? 10.501 20.544 -3.018 1.00 80.25 546 TRP A O 1
ATOM 4312 N N . SER A 1 547 ? 12.251 21.863 -2.465 1.00 77.38 547 SER A N 1
ATOM 4313 C CA . SER A 1 547 ? 13.242 21.157 -3.277 1.00 77.38 547 SER A CA 1
ATOM 4314 C C . SER A 1 547 ? 13.514 19.758 -2.710 1.00 77.38 547 SER A C 1
ATOM 4316 O O . SER A 1 547 ? 13.320 19.518 -1.515 1.00 77.38 547 SER A O 1
ATOM 4318 N N . HIS A 1 548 ? 14.043 18.851 -3.536 1.00 69.00 548 HIS A N 1
ATOM 4319 C CA . HIS A 1 548 ? 14.431 17.508 -3.093 1.00 69.00 548 HIS A CA 1
ATOM 4320 C C . HIS A 1 548 ? 15.359 17.543 -1.863 1.00 69.00 548 HIS A C 1
ATOM 4322 O O . HIS A 1 548 ? 15.131 16.826 -0.893 1.00 69.00 548 HIS A O 1
ATOM 4328 N N . ASN A 1 549 ? 16.351 18.442 -1.845 1.00 74.38 549 ASN A N 1
ATOM 4329 C CA . ASN A 1 549 ? 17.281 18.559 -0.719 1.00 74.38 549 ASN A CA 1
ATOM 4330 C C . ASN A 1 549 ? 16.580 19.036 0.569 1.00 74.38 549 ASN A C 1
ATOM 4332 O O . ASN A 1 549 ? 16.859 18.555 1.665 1.00 74.38 549 ASN A O 1
ATOM 4336 N N . THR A 1 550 ? 15.606 19.944 0.447 1.00 80.06 550 THR A N 1
ATOM 4337 C CA . THR A 1 550 ? 14.789 20.395 1.584 1.00 80.06 550 THR A CA 1
ATOM 4338 C C . THR A 1 550 ? 13.954 19.250 2.167 1.00 80.06 550 THR A C 1
ATOM 4340 O O . THR A 1 550 ? 13.872 19.139 3.388 1.00 80.06 550 THR A O 1
ATOM 4343 N N . ARG A 1 551 ? 13.406 18.362 1.323 1.00 78.81 551 ARG A N 1
ATOM 4344 C CA . ARG A 1 551 ? 12.666 17.164 1.767 1.00 78.81 551 ARG A CA 1
ATOM 4345 C C . ARG A 1 551 ? 13.561 16.178 2.526 1.00 78.81 551 ARG A C 1
ATOM 4347 O O . ARG A 1 551 ? 13.158 15.675 3.570 1.00 78.81 551 ARG A O 1
ATOM 4354 N N . GLN A 1 552 ? 14.796 15.960 2.067 1.00 76.69 552 GLN A N 1
ATOM 4355 C CA . GLN A 1 552 ? 15.762 15.110 2.782 1.00 76.69 552 GLN A CA 1
ATOM 4356 C C . GLN A 1 552 ? 16.172 15.707 4.136 1.00 76.69 552 GLN A C 1
ATOM 4358 O O . GLN A 1 552 ? 16.279 14.998 5.139 1.00 76.69 552 GLN A O 1
ATOM 4363 N N . HIS A 1 553 ? 16.360 17.029 4.198 1.00 83.62 553 HIS A N 1
ATOM 4364 C CA . HIS A 1 553 ? 16.610 17.718 5.464 1.00 83.62 553 HIS A CA 1
ATOM 4365 C C . HIS A 1 553 ? 15.418 17.648 6.420 1.00 83.62 553 HIS A C 1
ATOM 4367 O O . HIS A 1 553 ? 15.639 17.519 7.622 1.00 83.62 553 HIS A O 1
ATOM 4373 N N . PHE A 1 554 ? 14.186 17.704 5.907 1.00 89.62 554 PHE A N 1
ATOM 4374 C CA . PHE A 1 554 ? 12.985 17.473 6.704 1.00 89.62 554 PHE A CA 1
ATOM 4375 C C . PHE A 1 554 ? 12.992 16.072 7.327 1.00 89.62 554 PHE A C 1
ATOM 4377 O O . PHE A 1 554 ? 12.904 15.985 8.548 1.00 89.62 554 PHE A O 1
ATOM 4384 N N . LEU A 1 555 ? 13.206 15.006 6.543 1.00 84.19 555 LEU A N 1
ATOM 4385 C CA . LEU A 1 555 ? 13.271 13.636 7.074 1.00 84.19 555 LEU A CA 1
ATOM 4386 C C . LEU A 1 555 ? 14.328 13.485 8.172 1.00 84.19 555 LEU A C 1
ATOM 4388 O O . LEU A 1 555 ? 14.055 12.909 9.221 1.00 84.19 555 LEU A O 1
ATOM 4392 N N . ARG A 1 556 ? 15.523 14.059 7.972 1.00 85.00 556 ARG A N 1
ATOM 4393 C CA . ARG A 1 556 ? 16.575 14.056 9.000 1.00 85.00 556 ARG A CA 1
ATOM 4394 C C . ARG A 1 556 ? 16.122 14.764 10.277 1.00 85.00 556 ARG A C 1
ATOM 4396 O O . ARG A 1 556 ? 16.408 14.285 11.369 1.00 85.00 556 ARG A O 1
ATOM 4403 N N . THR A 1 557 ? 15.458 15.912 10.157 1.00 91.56 557 THR A N 1
ATOM 4404 C CA . THR A 1 557 ? 14.954 16.659 11.316 1.00 91.56 557 THR A CA 1
ATOM 4405 C C . THR A 1 557 ? 13.812 15.923 12.016 1.00 91.56 557 THR A C 1
ATOM 4407 O O . THR A 1 557 ? 13.823 15.861 13.242 1.00 91.56 557 THR A O 1
A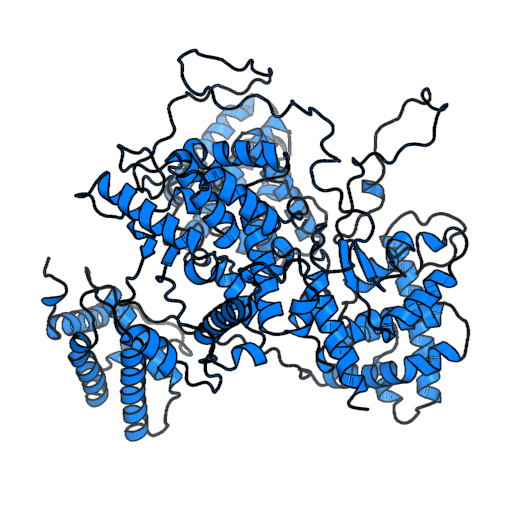TOM 4410 N N . MET A 1 558 ? 12.906 15.293 11.269 1.00 92.31 558 MET A N 1
ATOM 4411 C CA . MET A 1 558 ? 11.855 14.434 11.820 1.00 92.31 558 MET A CA 1
ATOM 4412 C C . MET A 1 558 ? 12.452 13.229 12.558 1.00 92.31 558 MET A C 1
ATOM 4414 O O . MET A 1 558 ? 12.010 12.895 13.648 1.00 92.31 558 MET A O 1
ATOM 4418 N N . GLY A 1 559 ? 13.533 12.641 12.038 1.00 87.44 559 GLY A N 1
ATOM 4419 C CA . GLY A 1 559 ? 14.257 11.554 12.701 1.00 87.44 559 GLY A CA 1
ATOM 4420 C C . GLY A 1 559 ? 14.863 11.962 14.036 1.00 87.44 559 GLY A C 1
ATOM 4421 O O . GLY A 1 559 ? 14.788 11.217 15.008 1.00 87.44 559 GLY A O 1
ATOM 4422 N N . MET A 1 560 ? 15.438 13.164 14.103 1.00 90.81 560 MET A N 1
ATOM 4423 C CA . MET A 1 560 ? 15.941 13.715 15.365 1.00 90.81 560 MET A CA 1
ATOM 4424 C C . MET A 1 560 ? 14.811 13.965 16.368 1.00 90.81 560 MET A C 1
ATOM 4426 O O . MET A 1 560 ? 14.994 13.705 17.551 1.00 90.81 560 MET A O 1
ATOM 4430 N N . PHE A 1 561 ? 13.657 14.440 15.897 1.00 94.06 561 PHE A N 1
ATOM 4431 C CA . PHE A 1 561 ? 12.484 14.666 16.736 1.00 94.06 561 PHE A CA 1
ATOM 4432 C C . PHE A 1 561 ? 11.909 13.357 17.297 1.00 94.06 561 PHE A C 1
ATOM 4434 O O . PHE A 1 561 ? 11.702 13.257 18.499 1.00 94.06 561 PHE A O 1
ATOM 4441 N N . VAL A 1 562 ? 11.731 12.330 16.458 1.00 88.94 562 VAL A N 1
ATOM 4442 C CA . VAL A 1 562 ? 11.229 11.019 16.905 1.00 88.94 562 VAL A CA 1
ATOM 4443 C C . VAL A 1 562 ? 12.160 10.411 17.952 1.00 88.94 562 VAL A C 1
ATOM 4445 O O . VAL A 1 562 ? 11.679 10.009 19.002 1.00 88.94 562 VAL A O 1
ATOM 4448 N N . ARG A 1 563 ? 13.484 10.421 17.729 1.00 86.75 563 ARG A N 1
ATOM 4449 C CA . ARG A 1 563 ? 14.458 9.942 18.733 1.00 86.75 563 ARG A CA 1
ATOM 4450 C C . ARG A 1 563 ? 14.338 10.688 20.051 1.00 86.75 563 ARG A C 1
ATOM 4452 O O . ARG A 1 563 ? 14.320 10.059 21.094 1.00 86.75 563 ARG A O 1
ATOM 4459 N N . PHE A 1 564 ? 14.194 12.010 19.991 1.00 91.06 564 PHE A N 1
ATOM 4460 C CA . PHE A 1 564 ? 13.965 12.805 21.189 1.00 91.06 564 PHE A CA 1
ATOM 4461 C C . PHE A 1 564 ? 12.708 12.348 21.945 1.00 91.06 564 PHE A C 1
ATOM 4463 O O . PHE A 1 564 ? 12.757 12.215 23.158 1.00 91.06 564 PHE A O 1
ATOM 4470 N N . CYS A 1 565 ? 11.601 12.042 21.268 1.00 84.56 565 CYS A N 1
ATOM 4471 C CA . CYS A 1 565 ? 10.417 11.506 21.945 1.00 84.56 565 CYS A CA 1
ATOM 4472 C C . CYS A 1 565 ? 10.640 10.095 22.530 1.00 84.56 565 CYS A C 1
ATOM 4474 O O . CYS A 1 565 ? 10.090 9.787 23.586 1.00 84.56 565 CYS A O 1
ATOM 4476 N N . GLN A 1 566 ? 11.461 9.256 21.887 1.00 81.56 566 GLN A N 1
ATOM 4477 C CA . GLN A 1 566 ? 11.837 7.928 22.400 1.00 81.56 566 GLN A CA 1
ATOM 4478 C C . GLN A 1 566 ? 12.718 8.016 23.646 1.00 81.56 566 GLN A C 1
ATOM 4480 O O . GLN A 1 566 ? 12.461 7.329 24.628 1.00 81.56 566 GLN A O 1
ATOM 4485 N N . ASP A 1 567 ? 13.710 8.909 23.641 1.00 79.31 567 ASP A N 1
ATOM 4486 C CA . ASP A 1 567 ? 14.612 9.133 24.778 1.00 79.31 567 ASP A CA 1
ATOM 4487 C C . ASP A 1 567 ? 13.844 9.580 26.040 1.00 79.31 567 ASP A C 1
ATOM 4489 O O . ASP A 1 567 ? 14.319 9.402 27.160 1.00 79.31 567 ASP A O 1
ATOM 4493 N N . TYR A 1 568 ? 12.646 10.150 25.863 1.00 77.44 568 TYR A N 1
ATOM 4494 C CA . TYR A 1 568 ? 11.738 10.573 26.932 1.00 77.44 568 TYR A CA 1
ATOM 4495 C C . TYR A 1 568 ? 10.605 9.567 27.221 1.00 77.44 568 TYR A C 1
ATOM 4497 O O . TYR A 1 568 ? 9.711 9.882 28.005 1.00 77.44 568 TYR A O 1
ATOM 4505 N N . GLY A 1 569 ? 10.630 8.370 26.619 1.00 69.19 569 GLY A N 1
ATOM 4506 C CA . GLY A 1 569 ? 9.671 7.287 26.881 1.00 69.19 569 GLY A CA 1
ATOM 4507 C C . GLY A 1 569 ? 8.243 7.559 26.400 1.00 69.19 569 GLY A C 1
ATOM 4508 O O . GLY A 1 569 ? 7.293 7.004 26.947 1.00 69.19 569 GLY A O 1
ATOM 4509 N N . ILE A 1 570 ? 8.078 8.458 25.425 1.00 73.00 570 ILE A N 1
ATOM 4510 C CA . ILE A 1 570 ? 6.765 8.824 24.867 1.00 73.00 570 ILE A CA 1
ATOM 4511 C C . ILE A 1 570 ? 6.397 7.939 23.688 1.00 73.00 570 ILE A C 1
ATOM 4513 O O . ILE A 1 570 ? 5.228 7.625 23.497 1.00 73.00 570 ILE A O 1
ATOM 4517 N N . LEU A 1 571 ? 7.395 7.565 22.888 1.00 74.75 571 LEU A N 1
ATOM 4518 C CA . LEU A 1 571 ? 7.222 6.704 21.728 1.00 74.75 571 LEU A CA 1
ATOM 4519 C C . LEU A 1 571 ? 7.997 5.412 21.936 1.00 74.75 571 LEU A C 1
ATOM 4521 O O . LEU A 1 571 ? 9.222 5.441 22.037 1.00 74.75 571 LEU A O 1
ATOM 4525 N N . ASP A 1 572 ? 7.284 4.294 21.881 1.00 62.44 572 ASP A N 1
ATOM 4526 C CA . ASP A 1 572 ? 7.857 2.952 21.883 1.00 62.44 572 ASP A CA 1
ATOM 4527 C C . ASP A 1 572 ? 7.694 2.321 20.489 1.00 62.44 572 ASP A C 1
ATOM 4529 O O . ASP A 1 572 ? 6.730 2.591 19.772 1.00 62.44 572 ASP A O 1
ATOM 4533 N N . ASP A 1 573 ? 8.655 1.498 20.061 1.00 64.81 573 ASP A N 1
ATOM 4534 C CA . ASP A 1 573 ? 8.594 0.719 18.809 1.00 64.81 573 ASP A CA 1
ATOM 4535 C C . ASP A 1 573 ? 8.466 1.508 17.480 1.00 64.81 573 ASP A C 1
ATOM 4537 O O . ASP A 1 573 ? 8.134 0.937 16.433 1.00 64.81 573 ASP A O 1
ATOM 4541 N N . VAL A 1 574 ? 8.794 2.806 17.467 1.00 69.00 574 VAL A N 1
ATOM 4542 C CA . VAL A 1 574 ? 8.856 3.633 16.244 1.00 69.00 574 VAL A CA 1
ATOM 4543 C C . VAL A 1 574 ? 10.286 3.712 15.696 1.00 69.00 574 VAL A C 1
ATOM 4545 O O . VAL A 1 574 ? 11.256 3.899 16.422 1.00 69.00 574 VAL A O 1
ATOM 4548 N N . VAL A 1 575 ? 10.465 3.590 14.385 1.00 67.81 575 VAL A N 1
ATOM 4549 C CA . VAL A 1 575 ? 11.752 3.762 13.706 1.00 67.81 575 VAL A CA 1
ATOM 4550 C C . VAL A 1 575 ? 11.899 5.220 13.263 1.00 67.81 575 VAL A C 1
ATOM 4552 O O . VAL A 1 575 ? 11.119 5.687 12.430 1.00 67.81 575 VAL A O 1
ATOM 4555 N N . PRO A 1 576 ? 12.927 5.946 13.740 1.00 76.75 576 PRO A N 1
ATOM 4556 C CA . PRO A 1 576 ? 13.169 7.316 13.312 1.00 76.75 576 PRO A CA 1
ATOM 4557 C C . PRO A 1 576 ? 13.461 7.404 11.805 1.00 76.75 576 PRO A C 1
ATOM 4559 O O . PRO A 1 576 ? 14.335 6.672 11.320 1.00 76.75 576 PRO A O 1
ATOM 4562 N N . PRO A 1 577 ? 12.816 8.320 11.058 1.00 73.56 577 PRO A N 1
ATOM 4563 C CA . PRO A 1 577 ? 13.113 8.507 9.641 1.00 73.56 577 PRO A CA 1
ATOM 4564 C C . PRO A 1 577 ? 14.560 8.987 9.432 1.00 73.56 577 PRO A C 1
ATOM 4566 O O . PRO A 1 577 ? 15.097 9.785 10.200 1.00 73.56 577 PRO A O 1
ATOM 4569 N N . SER A 1 578 ? 15.221 8.498 8.380 1.00 65.50 578 SER A N 1
ATOM 4570 C CA . SER A 1 578 ? 16.581 8.904 7.993 1.00 65.50 578 SER A CA 1
ATOM 4571 C C . SER A 1 578 ? 16.568 9.734 6.707 1.00 65.50 578 SER A C 1
ATOM 4573 O O . SER A 1 578 ? 15.592 9.723 5.972 1.00 65.50 578 SER A O 1
ATOM 4575 N N . SER A 1 579 ? 17.660 10.448 6.400 1.00 54.53 579 SER A N 1
ATOM 4576 C CA . SER A 1 579 ? 17.829 11.257 5.169 1.00 54.53 579 SER A CA 1
ATOM 4577 C C . SER A 1 579 ? 17.947 10.441 3.872 1.00 54.53 579 SER A C 1
ATOM 4579 O O . SER A 1 579 ? 18.464 10.936 2.874 1.00 54.53 579 SER A O 1
ATOM 4581 N N . THR A 1 580 ? 17.581 9.169 3.921 1.00 50.12 580 THR A N 1
ATOM 4582 C CA . THR A 1 580 ? 17.454 8.279 2.773 1.00 50.12 580 THR A CA 1
ATOM 4583 C C . THR A 1 580 ? 15.967 8.149 2.488 1.00 50.12 580 THR A C 1
ATOM 4585 O O . THR A 1 580 ? 15.168 8.140 3.422 1.00 50.12 580 THR A O 1
ATOM 4588 N N . THR A 1 581 ? 15.610 8.138 1.201 1.00 45.69 581 THR A N 1
ATOM 4589 C CA . THR A 1 581 ? 14.240 8.097 0.672 1.00 45.69 581 THR A CA 1
ATOM 4590 C C . THR A 1 581 ? 13.321 7.272 1.568 1.00 45.69 581 THR A C 1
ATOM 4592 O O . THR A 1 581 ? 13.708 6.180 1.982 1.00 45.69 581 THR A O 1
ATOM 4595 N N . THR A 1 582 ? 12.158 7.848 1.889 1.00 44.75 582 THR A N 1
ATOM 4596 C CA . THR A 1 582 ? 11.091 7.355 2.776 1.00 44.75 582 THR A CA 1
ATOM 4597 C C . THR A 1 582 ? 11.224 5.856 3.024 1.00 44.75 582 THR A C 1
ATOM 4599 O O . THR A 1 582 ? 10.991 5.059 2.123 1.00 44.75 582 THR A O 1
ATOM 4602 N N . ARG A 1 583 ? 11.688 5.442 4.208 1.00 49.53 583 ARG A N 1
ATOM 4603 C CA . ARG A 1 583 ? 11.789 4.011 4.497 1.00 49.53 583 ARG A CA 1
ATOM 4604 C C . ARG A 1 583 ? 10.366 3.462 4.547 1.00 49.53 583 ARG A C 1
ATOM 4606 O O . ARG A 1 583 ? 9.641 3.771 5.479 1.00 49.53 583 ARG A O 1
ATOM 4613 N N . ILE A 1 584 ? 9.975 2.641 3.573 1.00 50.00 584 ILE A N 1
ATOM 4614 C CA . ILE A 1 584 ? 8.870 1.696 3.786 1.00 50.00 584 ILE A CA 1
ATOM 4615 C C . ILE A 1 584 ? 9.239 0.888 5.032 1.00 50.00 584 ILE A C 1
ATOM 4617 O O . ILE A 1 584 ? 10.398 0.479 5.152 1.00 50.00 584 ILE A O 1
ATOM 4621 N N . SER A 1 585 ? 8.299 0.680 5.957 1.00 48.88 585 SER A N 1
ATOM 4622 C CA . SER A 1 585 ? 8.506 -0.190 7.116 1.00 48.88 585 SER A CA 1
ATOM 4623 C C . SER A 1 585 ? 8.846 -1.607 6.643 1.00 48.88 585 SER A C 1
ATOM 4625 O O . SER A 1 585 ? 7.987 -2.440 6.371 1.00 48.88 585 SER A O 1
ATOM 4627 N N . THR A 1 586 ? 10.139 -1.887 6.494 1.00 50.44 586 THR A N 1
ATOM 4628 C CA . THR A 1 586 ? 10.640 -3.177 6.018 1.00 50.44 586 THR A CA 1
ATOM 4629 C C . THR A 1 586 ? 10.626 -4.248 7.113 1.00 50.44 586 THR A C 1
ATOM 4631 O O . THR A 1 586 ? 10.763 -5.440 6.829 1.00 50.44 586 THR A O 1
ATOM 4634 N N . ARG A 1 587 ? 10.419 -3.843 8.374 1.00 51.97 587 ARG A N 1
ATOM 4635 C CA . ARG A 1 587 ? 10.429 -4.733 9.544 1.00 51.97 587 ARG A CA 1
ATOM 4636 C C . ARG A 1 587 ? 9.248 -5.711 9.572 1.00 51.97 587 ARG A C 1
ATOM 4638 O O . ARG A 1 587 ? 9.416 -6.822 10.058 1.00 51.97 587 ARG A O 1
ATOM 4645 N N . ARG A 1 588 ? 8.089 -5.349 9.005 1.00 67.88 588 ARG A N 1
ATOM 4646 C CA . ARG A 1 588 ? 6.817 -6.097 9.140 1.00 67.88 588 ARG A CA 1
ATOM 4647 C C . ARG A 1 588 ? 6.420 -6.892 7.891 1.00 67.88 588 ARG A C 1
ATOM 4649 O O . ARG A 1 588 ? 5.255 -6.972 7.531 1.00 67.88 588 ARG A O 1
ATOM 4656 N N . THR A 1 589 ? 7.404 -7.477 7.209 1.00 69.12 589 THR A N 1
ATOM 4657 C CA . THR A 1 589 ? 7.205 -8.140 5.901 1.00 69.12 589 THR A CA 1
ATOM 4658 C C . THR A 1 589 ? 6.908 -9.638 6.008 1.00 69.12 589 THR A C 1
ATOM 4660 O O . THR A 1 589 ? 6.475 -10.270 5.040 1.00 69.12 589 THR A O 1
ATOM 4663 N N . ARG A 1 590 ? 7.110 -10.233 7.190 1.00 78.00 590 ARG A N 1
ATOM 4664 C CA . ARG A 1 590 ? 6.719 -11.618 7.468 1.00 78.00 590 ARG A CA 1
ATOM 4665 C C . ARG A 1 590 ? 5.211 -11.681 7.685 1.00 78.00 590 ARG A C 1
ATOM 4667 O O . ARG A 1 590 ? 4.697 -11.065 8.613 1.00 78.00 590 ARG A O 1
ATOM 4674 N N . LEU A 1 591 ? 4.520 -12.431 6.832 1.00 85.81 591 LEU A N 1
ATOM 4675 C CA . LEU A 1 591 ? 3.086 -12.650 6.964 1.00 85.81 591 LEU A CA 1
ATOM 4676 C C . LEU A 1 591 ? 2.832 -13.872 7.846 1.00 85.81 591 LEU A C 1
ATOM 4678 O O . LEU A 1 591 ? 3.483 -14.897 7.696 1.00 85.81 591 LEU A O 1
ATOM 4682 N N . ILE A 1 592 ? 1.856 -13.794 8.739 1.00 89.06 592 ILE A N 1
ATOM 4683 C CA . ILE A 1 592 ? 1.320 -14.990 9.390 1.00 89.06 592 ILE A CA 1
ATOM 4684 C C . ILE A 1 592 ? 0.406 -15.672 8.374 1.00 89.06 592 ILE A C 1
ATOM 4686 O O . ILE A 1 592 ? -0.530 -15.057 7.843 1.00 89.06 592 ILE A O 1
ATOM 4690 N N . ASN A 1 593 ? 0.700 -16.926 8.048 1.00 89.56 593 ASN A N 1
ATOM 4691 C CA . ASN A 1 593 ? -0.085 -17.666 7.069 1.00 89.56 593 ASN A CA 1
ATOM 4692 C C . ASN A 1 593 ? -1.402 -18.198 7.673 1.00 89.56 593 ASN A C 1
ATOM 4694 O O . ASN A 1 593 ? -1.523 -18.288 8.898 1.00 89.56 593 ASN A O 1
ATOM 4698 N N . PRO A 1 594 ? -2.402 -18.546 6.842 1.00 91.50 594 PRO A N 1
ATOM 4699 C CA . PRO A 1 594 ? -3.719 -18.929 7.345 1.00 91.50 594 PRO A CA 1
ATOM 4700 C C . PRO A 1 594 ? -3.684 -20.187 8.223 1.00 91.50 594 PRO A C 1
ATOM 4702 O O . PRO A 1 594 ? -4.384 -20.259 9.223 1.00 91.50 594 PRO A O 1
ATOM 4705 N N . VAL A 1 595 ? -2.788 -21.137 7.932 1.00 89.88 595 VAL A N 1
ATOM 4706 C CA . VAL A 1 595 ? -2.627 -22.364 8.733 1.00 89.88 595 VAL A CA 1
ATOM 4707 C C . VAL A 1 595 ? -2.069 -22.052 10.126 1.00 89.88 595 VAL A C 1
ATOM 4709 O O . VAL A 1 595 ? -2.535 -22.602 11.122 1.00 89.88 595 VAL A O 1
ATOM 4712 N N . GLN A 1 596 ? -1.094 -21.143 10.224 1.00 91.12 596 GLN A N 1
ATOM 4713 C CA . GLN A 1 596 ? -0.580 -20.658 11.509 1.00 91.12 596 GLN A CA 1
ATOM 4714 C C . GLN A 1 596 ? -1.681 -19.971 12.319 1.00 91.12 596 GLN A C 1
ATOM 4716 O O . GLN A 1 596 ? -1.788 -20.211 13.523 1.00 91.12 596 GLN A O 1
ATOM 4721 N N . MET A 1 597 ? -2.509 -19.155 11.661 1.00 93.88 597 MET A N 1
ATOM 4722 C CA . MET A 1 597 ? -3.657 -18.509 12.294 1.00 93.88 597 MET A CA 1
ATOM 4723 C C . MET A 1 597 ? -4.679 -19.542 12.795 1.00 93.88 597 MET A C 1
ATOM 4725 O O . MET A 1 597 ? -5.098 -19.461 13.947 1.00 93.88 597 MET A O 1
ATOM 4729 N N . ASP A 1 598 ? -5.018 -20.554 11.993 1.00 92.12 598 ASP A N 1
ATOM 4730 C CA . ASP A 1 598 ? -5.924 -21.640 12.391 1.00 92.12 598 ASP A CA 1
ATOM 4731 C C . ASP A 1 598 ? -5.391 -22.423 13.595 1.00 92.12 598 ASP A C 1
ATOM 4733 O O . ASP A 1 598 ? -6.146 -22.779 14.500 1.00 92.12 598 ASP A O 1
ATOM 4737 N N . HIS A 1 599 ? -4.082 -22.684 13.636 1.00 92.44 599 HIS A N 1
ATOM 4738 C CA . HIS A 1 599 ? -3.442 -23.349 14.769 1.00 92.44 599 HIS A CA 1
ATOM 4739 C C . HIS A 1 599 ? -3.505 -22.492 16.037 1.00 92.44 599 HIS A C 1
ATOM 4741 O O . HIS A 1 599 ? -3.830 -23.013 17.103 1.00 92.44 599 HIS A O 1
ATOM 4747 N N . ALA A 1 600 ? -3.238 -21.185 15.939 1.00 93.31 600 ALA A N 1
ATOM 4748 C CA . ALA A 1 600 ? -3.355 -20.280 17.081 1.00 93.31 600 ALA A CA 1
ATOM 4749 C C . ALA A 1 600 ? -4.804 -20.154 17.568 1.00 93.31 600 ALA A C 1
ATOM 4751 O O . ALA A 1 600 ? -5.054 -20.223 18.770 1.00 93.31 600 ALA A O 1
ATOM 4752 N N . TRP A 1 601 ? -5.761 -20.050 16.643 1.00 94.69 601 TRP A N 1
ATOM 4753 C CA . TRP A 1 601 ? -7.187 -20.043 16.959 1.00 94.69 601 TRP A CA 1
ATOM 4754 C C . TRP A 1 601 ? -7.593 -21.316 17.710 1.00 94.69 601 TRP A C 1
ATOM 4756 O O . TRP A 1 601 ? -8.137 -21.238 18.811 1.00 94.69 601 TRP A O 1
ATOM 4766 N N . LYS A 1 602 ? -7.247 -22.496 17.179 1.00 93.62 602 LYS A N 1
ATOM 4767 C CA . LYS A 1 602 ? -7.514 -23.787 17.835 1.00 93.62 602 LYS A CA 1
ATOM 4768 C C . LYS A 1 602 ? -6.827 -23.907 19.197 1.00 93.62 602 LYS A C 1
ATOM 4770 O O . LYS A 1 602 ? -7.433 -24.427 20.124 1.00 93.62 602 LYS A O 1
ATOM 4775 N N . ALA A 1 603 ? -5.608 -23.398 19.357 1.00 92.94 603 ALA A N 1
ATOM 4776 C CA . ALA A 1 603 ? -4.915 -23.426 20.645 1.00 92.94 603 ALA A CA 1
ATOM 4777 C C . ALA A 1 603 ? -5.614 -22.568 21.715 1.00 92.94 603 ALA A C 1
ATOM 4779 O O . ALA A 1 603 ? -5.624 -22.936 22.887 1.00 92.94 603 ALA A O 1
ATOM 4780 N N . LEU A 1 604 ? -6.214 -21.439 21.330 1.00 93.75 604 LEU A N 1
ATOM 4781 C CA . LEU A 1 604 ? -6.905 -20.551 22.265 1.00 93.75 604 LEU A CA 1
ATOM 4782 C C . LEU A 1 604 ? -8.325 -21.049 22.578 1.00 93.75 604 LEU A C 1
ATOM 4784 O O . LEU A 1 604 ? -8.685 -21.181 23.749 1.00 93.75 604 LEU A O 1
ATOM 4788 N N . VAL A 1 605 ? -9.119 -21.370 21.550 1.00 92.44 605 VAL A N 1
ATOM 4789 C CA . VAL A 1 605 ? -10.561 -21.657 21.695 1.00 92.44 605 VAL A CA 1
ATOM 4790 C C . VAL A 1 605 ? -10.992 -23.082 21.332 1.00 92.44 605 VAL A C 1
ATOM 4792 O O . VAL A 1 605 ? -12.171 -23.397 21.432 1.00 92.44 605 VAL A O 1
ATOM 4795 N N . GLY A 1 606 ? -10.069 -23.967 20.949 1.00 83.50 606 GLY A N 1
ATOM 4796 C CA . GLY A 1 606 ? -10.377 -25.355 20.565 1.00 83.50 606 GLY A CA 1
ATOM 4797 C C . GLY A 1 606 ? -10.677 -26.307 21.728 1.00 83.50 606 GLY A C 1
ATOM 4798 O O . GLY A 1 606 ? -11.038 -27.457 21.499 1.00 83.50 606 GLY A O 1
ATOM 4799 N N . HIS A 1 607 ? -10.545 -25.847 22.972 1.00 82.75 607 HIS A N 1
ATOM 4800 C CA . HIS A 1 607 ? -10.927 -26.608 24.160 1.00 82.75 607 HIS A CA 1
ATOM 4801 C C . HIS A 1 607 ? -12.455 -26.653 24.303 1.00 82.75 607 HIS A C 1
ATOM 4803 O O . HIS A 1 607 ? -13.136 -25.697 23.945 1.00 82.75 607 HIS A O 1
ATOM 4809 N N . ALA A 1 608 ? -13.006 -27.716 24.903 1.00 75.56 608 ALA A N 1
ATOM 4810 C CA . ALA A 1 608 ? -14.459 -27.852 25.094 1.00 75.56 608 ALA A CA 1
ATOM 4811 C C . ALA A 1 608 ? -15.084 -26.688 25.894 1.00 75.56 608 ALA A C 1
ATOM 4813 O O . ALA A 1 608 ? -16.245 -26.337 25.688 1.00 75.56 608 ALA A O 1
ATOM 4814 N N . ARG A 1 609 ? -14.309 -26.087 26.806 1.00 76.62 609 ARG A N 1
ATOM 4815 C CA . ARG A 1 609 ? -14.652 -24.868 27.549 1.00 76.62 609 ARG A CA 1
ATOM 4816 C C . ARG A 1 609 ? -13.428 -23.954 27.581 1.00 76.62 609 ARG A C 1
ATOM 4818 O O . ARG A 1 609 ? -12.616 -24.075 28.498 1.00 76.62 609 ARG A O 1
ATOM 4825 N N . PRO A 1 610 ? -13.229 -23.100 26.569 1.00 80.25 610 PRO A N 1
ATOM 4826 C CA . PRO A 1 610 ? -12.084 -22.210 26.563 1.00 80.25 610 PRO A CA 1
ATOM 4827 C C . PRO A 1 610 ? -12.207 -21.198 27.701 1.00 80.25 610 PRO A C 1
ATOM 4829 O O . PRO A 1 610 ? -13.306 -20.747 28.032 1.00 80.25 610 PRO A O 1
ATOM 4832 N N . SER A 1 611 ? -11.074 -20.839 28.309 1.00 88.31 611 SER A N 1
ATOM 4833 C CA . SER A 1 611 ? -11.072 -19.780 29.314 1.00 88.31 611 SER A CA 1
ATOM 4834 C C . SER A 1 611 ? -11.538 -18.467 28.681 1.00 88.31 611 SER A C 1
ATOM 4836 O O . SER A 1 611 ? -11.377 -18.223 27.477 1.00 88.31 611 SER A O 1
ATOM 4838 N N . GLN A 1 612 ? -12.118 -17.591 29.492 1.00 86.88 612 GLN A N 1
ATOM 4839 C CA . GLN A 1 612 ? -12.585 -16.297 29.002 1.00 86.88 612 GLN A CA 1
ATOM 4840 C C . GLN A 1 612 ? -11.410 -15.423 28.548 1.00 86.88 612 GLN A C 1
ATOM 4842 O O . GLN A 1 612 ? -11.525 -14.738 27.538 1.00 86.88 612 GLN A O 1
ATOM 4847 N N . THR A 1 613 ? -10.251 -15.513 29.209 1.00 90.38 613 THR A N 1
ATOM 4848 C CA . THR A 1 613 ? -9.007 -14.874 28.751 1.00 90.38 613 THR A CA 1
ATOM 4849 C C . THR A 1 613 ? -8.600 -15.368 27.364 1.00 90.38 613 THR A C 1
ATOM 4851 O O . THR A 1 613 ? -8.372 -14.556 26.471 1.00 90.38 613 THR A O 1
ATOM 4854 N N . ASN A 1 614 ? -8.596 -16.686 27.133 1.00 93.31 614 ASN A N 1
ATOM 4855 C CA . ASN A 1 614 ? -8.253 -17.240 25.822 1.00 93.31 614 ASN A CA 1
ATOM 4856 C C . ASN A 1 614 ? -9.263 -16.830 24.743 1.00 93.31 614 ASN A C 1
ATOM 4858 O O . ASN A 1 614 ? -8.875 -16.570 23.608 1.00 93.31 614 ASN A O 1
ATOM 4862 N N . THR A 1 615 ? -10.547 -16.743 25.095 1.00 94.94 615 THR A N 1
ATOM 4863 C CA . THR A 1 615 ? -11.603 -16.280 24.182 1.00 94.94 615 THR A CA 1
ATOM 4864 C C . THR A 1 615 ? -11.372 -14.825 23.771 1.00 94.94 615 THR A C 1
ATOM 4866 O O . THR A 1 615 ? -11.409 -14.506 22.584 1.00 94.94 615 THR A O 1
ATOM 4869 N N . GLN A 1 616 ? -11.048 -13.950 24.729 1.00 96.06 616 GLN A N 1
ATOM 4870 C CA . GLN A 1 616 ? -10.698 -12.553 24.457 1.00 96.06 616 GLN A CA 1
ATOM 4871 C C . GLN A 1 616 ? -9.441 -12.436 23.591 1.00 96.06 616 GLN A C 1
ATOM 4873 O O . GLN A 1 616 ? -9.444 -11.686 22.617 1.00 96.06 616 GLN A O 1
ATOM 4878 N N . PHE A 1 617 ? -8.397 -13.218 23.883 1.00 96.56 617 PHE A N 1
ATOM 4879 C CA . PHE A 1 617 ? -7.177 -13.276 23.071 1.00 96.56 617 PHE A CA 1
ATOM 4880 C C . PHE A 1 617 ? -7.454 -13.745 21.644 1.00 96.56 617 PHE A C 1
ATOM 4882 O O . PHE A 1 617 ? -6.971 -13.127 20.697 1.00 96.56 617 PHE A O 1
ATOM 4889 N N . ALA A 1 618 ? -8.264 -14.791 21.469 1.00 97.06 618 ALA A N 1
ATOM 4890 C CA . ALA A 1 618 ? -8.619 -15.311 20.153 1.00 97.06 618 ALA A CA 1
ATOM 4891 C C . ALA A 1 618 ? -9.381 -14.272 19.327 1.00 97.06 618 ALA A C 1
ATOM 4893 O O . ALA A 1 618 ? -9.054 -14.048 18.162 1.00 97.06 618 ALA A O 1
ATOM 4894 N N . LEU A 1 619 ? -10.361 -13.598 19.932 1.00 97.75 619 LEU A N 1
ATOM 4895 C CA . LEU A 1 619 ? -11.140 -12.561 19.259 1.00 97.75 619 LEU A CA 1
ATOM 4896 C C . LEU A 1 619 ? -10.307 -11.308 18.966 1.00 97.75 619 LEU A C 1
ATOM 4898 O O . LEU A 1 619 ? -10.412 -10.774 17.865 1.00 97.75 619 LEU A O 1
ATOM 4902 N N . ALA A 1 620 ? -9.437 -10.870 19.880 1.00 97.00 620 ALA A N 1
ATOM 4903 C CA . ALA A 1 620 ? -8.505 -9.770 19.629 1.00 97.00 620 ALA A CA 1
ATOM 4904 C C . ALA A 1 620 ? -7.547 -10.102 18.470 1.00 97.00 620 ALA A C 1
ATOM 4906 O O . ALA A 1 620 ? -7.382 -9.296 17.552 1.00 97.00 620 ALA A O 1
ATOM 4907 N N . LEU A 1 621 ? -6.985 -11.316 18.455 1.00 96.81 621 LEU A N 1
ATOM 4908 C CA . LEU A 1 621 ? -6.154 -11.818 17.360 1.00 96.81 621 LEU A CA 1
ATOM 4909 C C . LEU A 1 621 ? -6.926 -11.847 16.033 1.00 96.81 621 LEU A C 1
ATOM 4911 O O . LEU A 1 621 ? -6.417 -11.367 15.022 1.00 96.81 621 LEU A O 1
ATOM 4915 N N . ALA A 1 622 ? -8.162 -12.353 16.023 1.00 97.25 622 ALA A N 1
ATOM 4916 C CA . ALA A 1 622 ? -8.998 -12.398 14.826 1.00 97.25 622 ALA A CA 1
ATOM 4917 C C . ALA A 1 622 ? -9.384 -11.000 14.318 1.00 97.25 622 ALA A C 1
ATOM 4919 O O . ALA A 1 622 ? -9.372 -10.765 13.112 1.00 97.25 622 ALA A O 1
ATOM 4920 N N . LEU A 1 623 ? -9.670 -10.047 15.205 1.00 97.12 623 LEU A N 1
ATOM 4921 C CA . LEU A 1 623 ? -9.931 -8.658 14.824 1.00 97.12 623 LEU A CA 1
ATOM 4922 C C . LEU A 1 623 ? -8.692 -7.984 14.215 1.00 97.12 623 LEU A C 1
ATOM 4924 O O . LEU A 1 623 ? -8.819 -7.247 13.237 1.00 97.12 623 LEU A O 1
ATOM 4928 N N . GLY A 1 624 ? -7.494 -8.271 14.731 1.00 94.00 624 GLY A N 1
ATOM 4929 C CA . GLY A 1 624 ? -6.241 -7.820 14.124 1.00 94.00 624 GLY A CA 1
ATOM 4930 C C . GLY A 1 624 ? -5.983 -8.473 12.761 1.00 94.00 624 GLY A C 1
ATOM 4931 O O . GLY A 1 624 ? -5.759 -7.776 11.774 1.00 94.00 624 GLY A O 1
ATOM 4932 N N . TYR A 1 625 ? -6.055 -9.806 12.692 1.00 95.75 625 TYR A N 1
ATOM 4933 C CA . TYR A 1 625 ? -5.660 -10.602 11.524 1.00 95.75 625 TYR A CA 1
ATOM 4934 C C . TYR A 1 625 ? -6.696 -10.613 10.395 1.00 95.75 625 TYR A C 1
ATOM 4936 O O . TYR A 1 625 ? -6.356 -10.399 9.235 1.00 95.75 625 TYR A O 1
ATOM 4944 N N . TYR A 1 626 ? -7.965 -10.872 10.719 1.00 95.88 626 TYR A N 1
ATOM 4945 C CA . TYR A 1 626 ? -9.051 -10.911 9.739 1.00 95.88 626 TYR A CA 1
ATOM 4946 C C . TYR A 1 626 ? -9.724 -9.564 9.559 1.00 95.88 626 TYR A C 1
ATOM 4948 O O . TYR A 1 626 ? -10.228 -9.327 8.471 1.00 95.88 626 TYR A O 1
ATOM 4956 N N . GLY A 1 627 ? -9.768 -8.720 10.595 1.00 93.38 627 GLY A N 1
ATOM 4957 C CA . GLY A 1 627 ? -10.427 -7.410 10.563 1.00 93.38 627 GLY A CA 1
ATOM 4958 C C . GLY A 1 627 ? -9.503 -6.236 10.223 1.00 93.38 627 GLY A C 1
ATOM 4959 O O . GLY A 1 627 ? -9.992 -5.175 9.838 1.00 93.38 627 GLY A O 1
ATOM 4960 N N . GLY A 1 628 ? -8.180 -6.397 10.340 1.00 92.50 628 GLY A N 1
ATOM 4961 C CA . GLY A 1 628 ? -7.213 -5.324 10.090 1.00 92.50 628 GLY A CA 1
ATOM 4962 C C . GLY A 1 628 ? -7.286 -4.171 11.101 1.00 92.50 628 GLY A C 1
ATOM 4963 O O . GLY A 1 628 ? -6.916 -3.035 10.777 1.00 92.50 628 GLY A O 1
ATOM 4964 N N . LEU A 1 629 ? -7.803 -4.425 12.307 1.00 90.19 629 LEU A N 1
ATOM 4965 C CA . LEU A 1 629 ? -7.897 -3.412 13.359 1.00 90.19 629 LEU A CA 1
ATOM 4966 C C . LEU A 1 629 ? -6.521 -3.119 13.973 1.00 90.19 629 LEU A C 1
ATOM 4968 O O . LEU A 1 629 ? -5.666 -3.997 14.092 1.00 90.19 629 LEU A O 1
ATOM 4972 N N . ARG A 1 630 ? -6.314 -1.869 14.395 1.00 82.25 630 ARG A N 1
ATOM 4973 C CA . ARG A 1 630 ? -5.178 -1.483 15.245 1.00 82.25 630 ARG A CA 1
ATOM 4974 C C . ARG A 1 630 ? -5.397 -1.969 16.676 1.00 82.25 630 ARG A C 1
ATOM 4976 O O . ARG A 1 630 ? -6.531 -2.130 17.112 1.00 82.25 630 ARG A O 1
ATOM 4983 N N . ALA A 1 631 ? -4.313 -2.112 17.434 1.00 81.12 631 ALA A N 1
ATOM 4984 C CA . ALA A 1 631 ? -4.384 -2.469 18.852 1.00 81.12 631 ALA A CA 1
ATOM 4985 C C . ALA A 1 631 ? -5.279 -1.504 19.650 1.00 81.12 631 ALA A C 1
ATOM 4987 O O . ALA A 1 631 ? -6.141 -1.946 20.402 1.00 81.12 631 ALA A O 1
ATOM 4988 N N . SER A 1 632 ? -5.123 -0.192 19.435 1.00 76.50 632 SER A N 1
ATOM 4989 C CA . SER A 1 632 ? -5.963 0.826 20.076 1.00 76.50 632 SER A CA 1
ATOM 4990 C C . SER A 1 632 ? -7.431 0.714 19.665 1.00 76.50 632 SER A C 1
ATOM 4992 O O . SER A 1 632 ? -8.302 0.787 20.524 1.00 76.50 632 SER A O 1
ATOM 4994 N N . GLU A 1 633 ? -7.705 0.455 18.381 1.00 84.94 633 GLU A N 1
ATOM 4995 C CA . GLU A 1 633 ? -9.069 0.237 17.884 1.00 84.94 633 GLU A CA 1
ATOM 4996 C C . GLU A 1 633 ? -9.717 -0.970 18.574 1.00 84.94 633 GLU A C 1
ATOM 4998 O O . GLU A 1 633 ? -10.872 -0.877 18.962 1.00 84.94 633 GLU A O 1
ATOM 5003 N N . VAL A 1 634 ? -8.982 -2.071 18.781 1.00 90.31 634 VAL A N 1
ATOM 5004 C CA . VAL A 1 634 ? -9.486 -3.262 19.491 1.00 90.31 634 VAL A CA 1
ATOM 5005 C C . VAL A 1 634 ? -9.807 -2.957 20.954 1.00 90.31 634 VAL A C 1
ATOM 5007 O O . VAL A 1 634 ? -10.880 -3.334 21.422 1.00 90.31 634 VAL A O 1
ATOM 5010 N N . CYS A 1 635 ? -8.916 -2.267 21.671 1.00 85.12 635 CYS A N 1
ATOM 5011 C CA . CYS A 1 635 ? -9.125 -1.935 23.085 1.00 85.12 635 CYS A CA 1
ATOM 5012 C C . CYS A 1 635 ? -10.312 -0.983 23.312 1.00 85.12 635 CYS A C 1
ATOM 5014 O O . CYS A 1 635 ? -10.932 -1.022 24.371 1.00 85.12 635 CYS A O 1
ATOM 5016 N N . GLN A 1 636 ? -10.632 -0.134 22.332 1.00 84.94 636 GLN A N 1
ATOM 5017 C CA . GLN A 1 636 ? -11.704 0.862 22.429 1.00 84.94 636 GLN A CA 1
ATOM 5018 C C . GLN A 1 636 ? -13.096 0.316 22.073 1.00 84.94 636 GLN A C 1
ATOM 5020 O O . GLN A 1 636 ? -14.087 1.015 22.276 1.00 84.94 636 GLN A O 1
ATOM 5025 N N . LEU A 1 637 ? -13.204 -0.914 21.552 1.00 92.12 637 LEU A N 1
ATOM 5026 C CA . LEU A 1 637 ? -14.498 -1.473 21.157 1.00 92.12 637 LEU A CA 1
ATOM 5027 C C . LEU A 1 637 ? -15.437 -1.657 22.353 1.00 92.12 637 LEU A C 1
ATOM 5029 O O . LEU A 1 637 ? -15.076 -2.224 23.387 1.00 92.12 637 LEU A O 1
ATOM 5033 N N . THR A 1 638 ? -16.691 -1.266 22.152 1.00 93.38 638 THR A N 1
ATOM 5034 C CA . THR A 1 638 ? -17.804 -1.493 23.080 1.00 93.38 638 THR A CA 1
ATOM 5035 C C . THR A 1 638 ? -18.827 -2.452 22.474 1.00 93.38 638 THR A C 1
ATOM 5037 O O . THR A 1 638 ? -18.791 -2.751 21.278 1.00 93.38 638 THR A O 1
ATOM 5040 N N . LEU A 1 639 ? -19.798 -2.920 23.264 1.00 91.88 639 LEU A N 1
ATOM 5041 C CA . LEU A 1 639 ? -20.877 -3.764 22.732 1.00 91.88 639 LEU A CA 1
ATOM 5042 C C . LEU A 1 639 ? -21.743 -3.052 21.685 1.00 91.88 639 LEU A C 1
ATOM 5044 O O . LEU A 1 639 ? -22.319 -3.723 20.834 1.00 91.88 639 LEU A O 1
ATOM 5048 N N . ARG A 1 640 ? -21.808 -1.712 21.699 1.00 92.38 640 ARG A N 1
ATOM 5049 C CA . ARG A 1 640 ? -22.499 -0.907 20.668 1.00 92.38 640 ARG A CA 1
ATOM 5050 C C . ARG A 1 640 ? -21.828 -1.017 19.294 1.00 92.38 640 ARG A C 1
ATOM 5052 O O . ARG A 1 640 ? -22.453 -0.747 18.264 1.00 92.38 640 ARG A O 1
ATOM 5059 N N . ASP A 1 641 ? -20.543 -1.334 19.279 1.00 92.25 641 ASP A N 1
ATOM 5060 C CA . ASP A 1 641 ? -19.733 -1.331 18.068 1.00 92.25 641 ASP A CA 1
ATOM 5061 C C . ASP A 1 641 ? -19.794 -2.666 17.329 1.00 92.25 641 ASP A C 1
ATOM 5063 O O . ASP A 1 641 ? -19.376 -2.744 16.179 1.00 92.25 641 ASP A O 1
ATOM 5067 N N . VAL A 1 642 ? -20.376 -3.696 17.940 1.00 92.62 642 VAL A N 1
ATOM 5068 C CA . VAL A 1 642 ? -20.609 -4.996 17.315 1.00 92.62 642 VAL A CA 1
ATOM 5069 C C . VAL A 1 642 ? -22.102 -5.151 17.055 1.00 92.62 642 VAL A C 1
ATOM 5071 O O . VAL A 1 642 ? -22.907 -5.137 17.983 1.00 92.62 642 VAL A O 1
ATOM 5074 N N . LEU A 1 643 ? -22.467 -5.294 15.784 1.00 88.88 643 LEU A N 1
ATOM 5075 C CA . LEU A 1 643 ? -23.832 -5.584 15.361 1.00 88.88 643 LEU A CA 1
ATOM 5076 C C . LEU A 1 643 ? -23.872 -7.000 14.800 1.00 88.88 643 LEU A C 1
ATOM 5078 O O . LEU A 1 643 ? -23.184 -7.304 13.824 1.00 88.88 643 LEU A O 1
ATOM 5082 N N . ILE A 1 644 ? -24.678 -7.842 15.432 1.00 84.81 644 ILE A N 1
ATOM 5083 C CA . ILE A 1 644 ? -24.931 -9.213 15.007 1.00 84.81 644 ILE A CA 1
ATOM 5084 C C . ILE A 1 644 ? -26.400 -9.263 14.600 1.00 84.81 644 ILE A C 1
ATOM 5086 O O . ILE A 1 644 ? -27.287 -9.178 15.448 1.00 84.81 644 ILE A O 1
ATOM 5090 N N . GLU A 1 645 ? -26.656 -9.329 13.300 1.00 76.19 645 GLU A N 1
ATOM 5091 C CA . GLU A 1 645 ? -28.017 -9.385 12.769 1.00 76.19 645 GLU A CA 1
ATOM 5092 C C . GLU A 1 645 ? -28.477 -10.843 12.818 1.00 76.19 645 GLU A C 1
ATOM 5094 O O . GLU A 1 645 ? -27.772 -11.745 12.365 1.00 76.19 645 GLU A O 1
ATOM 5099 N N . SER A 1 646 ? -29.642 -11.105 13.414 1.00 58.06 646 SER A N 1
ATOM 5100 C CA . SER A 1 646 ? -30.275 -12.412 13.224 1.00 58.06 646 SER A CA 1
ATOM 5101 C C . SER A 1 646 ? -30.684 -12.516 11.756 1.00 58.06 646 SER A C 1
ATOM 5103 O O . SER A 1 646 ? -31.155 -11.519 11.214 1.00 58.06 646 SER A O 1
ATOM 5105 N N . PRO A 1 647 ? -30.529 -13.674 11.094 1.00 52.25 647 PRO A N 1
ATOM 5106 C CA . PRO A 1 647 ? -31.086 -13.883 9.765 1.00 52.25 647 PRO A CA 1
ATOM 5107 C C . PRO A 1 647 ? -32.616 -13.951 9.886 1.00 52.25 647 PRO A C 1
ATOM 5109 O O . PRO A 1 647 ? -33.214 -15.024 9.880 1.00 52.25 647 PRO A O 1
ATOM 5112 N N . THR A 1 648 ? -33.268 -12.811 10.098 1.00 42.03 648 THR A N 1
ATOM 5113 C CA . THR A 1 648 ? -34.722 -12.700 10.085 1.00 42.03 648 THR A CA 1
ATOM 5114 C C . THR A 1 648 ? -35.180 -12.711 8.638 1.00 42.03 648 THR A C 1
ATOM 5116 O O . THR A 1 648 ? -35.246 -11.665 8.011 1.00 42.03 648 THR A O 1
ATOM 5119 N N . LEU A 1 649 ? -35.491 -13.923 8.169 1.00 43.94 649 LEU A N 1
ATOM 5120 C CA . LEU A 1 649 ? -36.225 -14.264 6.948 1.00 43.94 649 LEU A CA 1
ATOM 5121 C C . LEU A 1 649 ? -35.644 -13.754 5.618 1.00 43.94 649 LEU A C 1
ATOM 5123 O O . LEU A 1 649 ? -34.937 -12.762 5.514 1.00 43.94 649 LEU A O 1
ATOM 5127 N N . GLU A 1 650 ? -35.954 -14.519 4.579 1.00 45.00 650 GLU A N 1
ATOM 5128 C CA . GLU A 1 650 ? -35.593 -14.376 3.166 1.00 45.00 650 GLU A CA 1
ATOM 5129 C C . GLU A 1 650 ? -35.590 -12.945 2.591 1.00 45.00 650 GLU A C 1
ATOM 5131 O O . GLU A 1 650 ? -34.929 -12.725 1.587 1.00 45.00 650 GLU A O 1
ATOM 5136 N N . GLU A 1 651 ? -36.247 -11.964 3.210 1.00 44.94 651 GLU A N 1
ATOM 5137 C CA . GLU A 1 651 ? -36.431 -10.606 2.684 1.00 44.94 651 GLU A CA 1
ATOM 5138 C C . GLU A 1 651 ? -35.160 -9.736 2.670 1.00 44.94 651 GLU A C 1
ATOM 5140 O O . GLU A 1 651 ? -34.969 -8.989 1.713 1.00 44.94 651 GLU A O 1
ATOM 5145 N N . ASP A 1 652 ? -34.252 -9.841 3.650 1.00 43.84 652 ASP A N 1
ATOM 5146 C CA . ASP A 1 652 ? -33.025 -9.015 3.669 1.00 43.84 652 ASP A CA 1
ATOM 5147 C C . ASP A 1 652 ? -31.942 -9.558 2.724 1.00 43.84 652 ASP A C 1
ATOM 5149 O O . ASP A 1 652 ? -31.233 -8.791 2.065 1.00 43.84 652 ASP A O 1
ATOM 5153 N N . TRP A 1 653 ? -31.854 -10.886 2.590 1.00 44.84 653 TRP A N 1
ATOM 5154 C CA . TRP A 1 653 ? -31.003 -11.526 1.585 1.00 44.84 653 TRP A CA 1
ATOM 5155 C C . TRP A 1 653 ? -31.600 -11.418 0.182 1.00 44.84 653 TRP A C 1
ATOM 5157 O O . TRP A 1 653 ? -30.841 -11.180 -0.751 1.00 44.84 653 TRP A O 1
ATOM 5167 N N . ALA A 1 654 ? -32.926 -11.500 0.028 1.00 42.38 654 ALA A N 1
ATOM 5168 C CA . ALA A 1 654 ? -33.605 -11.210 -1.231 1.00 42.38 654 ALA A CA 1
ATOM 5169 C C . ALA A 1 654 ? -33.468 -9.732 -1.609 1.00 42.38 654 ALA A C 1
ATOM 5171 O O . ALA A 1 654 ? -33.207 -9.446 -2.762 1.00 42.38 654 ALA A O 1
ATOM 5172 N N . ALA A 1 655 ? -33.493 -8.775 -0.677 1.00 43.09 655 ALA A N 1
ATOM 5173 C CA . ALA A 1 655 ? -33.198 -7.368 -0.978 1.00 43.09 655 ALA A CA 1
ATOM 5174 C C . ALA A 1 655 ? -31.713 -7.135 -1.340 1.00 43.09 655 ALA A C 1
ATOM 5176 O O . ALA A 1 655 ? -31.404 -6.323 -2.218 1.00 43.09 655 ALA A O 1
ATOM 5177 N N . LEU A 1 656 ? -30.792 -7.886 -0.720 1.00 42.06 656 LEU A N 1
ATOM 5178 C CA . LEU A 1 656 ? -29.378 -8.007 -1.114 1.00 42.06 656 LEU A CA 1
ATOM 5179 C C . LEU A 1 656 ? -29.155 -8.896 -2.359 1.00 42.06 656 LEU A C 1
ATOM 5181 O O . LEU A 1 656 ? -28.018 -9.043 -2.786 1.00 42.06 656 LEU A O 1
ATOM 5185 N N . GLN A 1 657 ? -30.185 -9.490 -2.964 1.00 42.69 657 GLN A N 1
ATOM 5186 C CA . GLN A 1 657 ? -30.097 -10.247 -4.223 1.00 42.69 657 GLN A CA 1
ATOM 5187 C C . GLN A 1 657 ? -30.828 -9.517 -5.365 1.00 42.69 657 GLN A C 1
ATOM 5189 O O . GLN A 1 657 ? -30.294 -9.404 -6.466 1.00 42.69 657 GLN A O 1
ATOM 5194 N N . ASP A 1 658 ? -31.983 -8.914 -5.092 1.00 39.50 658 ASP A N 1
ATOM 5195 C CA . ASP A 1 658 ? -32.807 -8.124 -6.013 1.00 39.50 658 ASP A CA 1
ATOM 5196 C C . ASP A 1 658 ? -32.219 -6.731 -6.265 1.00 39.50 658 ASP A C 1
ATOM 5198 O O . ASP A 1 658 ? -32.333 -6.192 -7.366 1.00 39.50 658 ASP A O 1
ATOM 5202 N N . GLY A 1 659 ? -31.490 -6.164 -5.295 1.00 39.44 659 GLY A N 1
ATOM 5203 C CA . GLY A 1 659 ? -30.634 -4.994 -5.524 1.00 39.44 659 GLY A CA 1
ATOM 5204 C C . GLY A 1 659 ? -29.383 -5.294 -6.366 1.00 39.44 659 GLY A C 1
ATOM 5205 O O . GLY A 1 659 ? -28.689 -4.364 -6.774 1.00 39.44 659 GLY A O 1
ATOM 5206 N N . TYR A 1 660 ? -29.102 -6.578 -6.626 1.00 42.22 660 TYR A N 1
ATOM 5207 C CA . TYR A 1 660 ? -27.875 -7.113 -7.230 1.00 42.22 660 TYR A CA 1
ATOM 5208 C C . TYR A 1 660 ? -28.145 -7.797 -8.579 1.00 42.22 660 TYR A C 1
ATOM 5210 O O . TYR A 1 660 ? -27.447 -8.729 -8.981 1.00 42.22 660 TYR A O 1
ATOM 5218 N N . ALA A 1 661 ? -29.142 -7.307 -9.320 1.00 34.28 661 ALA A N 1
ATOM 5219 C CA . ALA A 1 661 ? -29.456 -7.752 -10.673 1.00 34.28 661 ALA A CA 1
ATOM 5220 C C . ALA A 1 661 ? -28.387 -7.310 -11.700 1.00 34.28 661 ALA A C 1
ATOM 5222 O O . ALA A 1 661 ? -28.660 -6.550 -12.626 1.00 34.28 661 ALA A O 1
ATOM 5223 N N . SER A 1 662 ? -27.163 -7.823 -11.566 1.00 39.69 662 SER A N 1
ATOM 5224 C CA . SER A 1 662 ? -26.080 -7.690 -12.540 1.00 39.69 662 SER A CA 1
ATOM 5225 C C . SER A 1 662 ? -25.664 -9.038 -13.114 1.00 39.69 662 SER A C 1
ATOM 5227 O O . SER A 1 662 ? -24.494 -9.394 -13.130 1.00 39.69 662 SER A O 1
ATOM 5229 N N . GLY A 1 663 ? -26.629 -9.813 -13.620 1.00 38.47 663 GLY A N 1
ATOM 5230 C CA . GLY A 1 663 ? -26.386 -10.922 -14.559 1.00 38.47 663 GLY A CA 1
ATOM 5231 C C . GLY A 1 663 ? -25.531 -12.106 -14.069 1.00 38.47 663 GLY A C 1
ATOM 5232 O O . GLY A 1 663 ? -25.480 -13.123 -14.756 1.00 38.47 663 GLY A O 1
ATOM 5233 N N . ARG A 1 664 ? -24.900 -12.028 -12.893 1.00 39.50 664 ARG A N 1
ATOM 5234 C CA . ARG A 1 664 ? -24.250 -13.128 -12.180 1.00 39.50 664 ARG A CA 1
ATOM 5235 C C . ARG A 1 664 ? -25.208 -13.603 -11.101 1.00 39.50 664 ARG A C 1
ATOM 5237 O O . ARG A 1 664 ? -25.274 -13.028 -10.020 1.00 39.50 664 ARG A O 1
ATOM 5244 N N . ARG A 1 665 ? -25.994 -14.631 -11.415 1.00 39.28 665 ARG A N 1
ATOM 5245 C CA . ARG A 1 665 ? -26.706 -15.374 -10.373 1.00 39.28 665 ARG A CA 1
ATOM 5246 C C . ARG A 1 665 ? -25.658 -16.114 -9.548 1.00 39.28 665 ARG A C 1
ATOM 5248 O O . ARG A 1 665 ? -24.839 -16.818 -10.137 1.00 39.28 665 ARG A O 1
ATOM 5255 N N . LEU A 1 666 ? -25.718 -15.963 -8.225 1.00 41.72 666 LEU A N 1
ATOM 5256 C CA . LEU A 1 666 ? -25.087 -16.902 -7.297 1.00 41.72 666 LEU A CA 1
ATOM 5257 C C . LEU A 1 666 ? -25.430 -18.319 -7.767 1.00 41.72 666 LEU A C 1
ATOM 5259 O O . LEU A 1 666 ? -26.593 -18.599 -8.075 1.00 41.72 666 LEU A O 1
ATOM 5263 N N . SER A 1 667 ? -24.426 -19.188 -7.869 1.00 40.94 667 SER A N 1
ATOM 5264 C CA . SER A 1 667 ? -24.673 -20.589 -8.200 1.00 40.94 667 SER A CA 1
ATOM 5265 C C . SER A 1 667 ? -25.641 -21.179 -7.174 1.00 40.94 667 SER A C 1
ATOM 5267 O O . SER A 1 667 ? -25.346 -21.225 -5.981 1.00 40.94 667 SER A O 1
ATOM 5269 N N . THR A 1 668 ? -26.806 -21.632 -7.634 1.00 41.97 668 THR A N 1
ATOM 5270 C CA . THR A 1 668 ? -27.832 -22.268 -6.794 1.00 41.97 668 THR A CA 1
ATOM 5271 C C . THR A 1 668 ? -27.400 -23.639 -6.262 1.00 41.97 668 THR A C 1
ATOM 5273 O O . THR A 1 668 ? -28.090 -24.199 -5.417 1.00 41.97 668 THR A O 1
ATOM 5276 N N . ASP A 1 669 ? -26.260 -24.168 -6.724 1.00 40.62 669 ASP A N 1
ATOM 5277 C CA . ASP A 1 669 ? -25.734 -25.482 -6.329 1.00 40.62 669 ASP A CA 1
ATOM 5278 C C . ASP A 1 669 ? -24.885 -25.456 -5.049 1.00 40.62 669 ASP A C 1
ATOM 5280 O O . ASP A 1 669 ? -24.559 -26.506 -4.494 1.00 40.62 669 ASP A O 1
ATOM 5284 N N . THR A 1 670 ? -24.528 -24.277 -4.533 1.00 42.47 67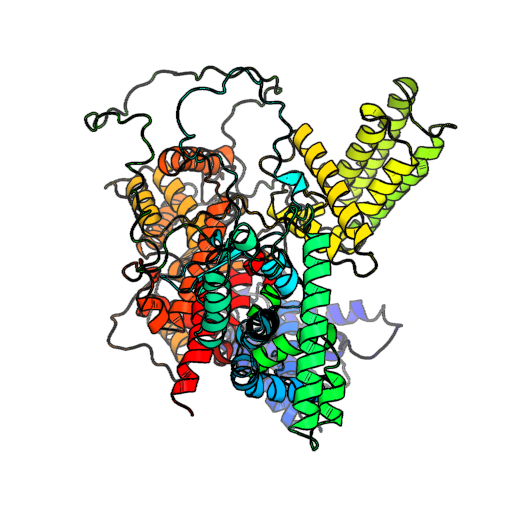0 THR A N 1
ATOM 5285 C CA . THR A 1 670 ? -23.883 -24.162 -3.219 1.00 42.47 670 THR A CA 1
ATOM 5286 C C . THR A 1 670 ? -24.941 -23.813 -2.182 1.00 42.47 670 THR A C 1
ATOM 5288 O O . THR A 1 670 ? -25.497 -22.720 -2.229 1.00 42.47 670 THR A O 1
ATOM 5291 N N . GLY A 1 671 ? -25.241 -24.756 -1.280 1.00 42.06 671 GLY A N 1
ATOM 5292 C CA . GLY A 1 671 ? -26.272 -24.615 -0.245 1.00 42.06 671 GLY A CA 1
ATOM 5293 C C . GLY A 1 671 ? -26.187 -23.298 0.544 1.00 42.06 671 GLY A C 1
ATOM 5294 O O . GLY A 1 671 ? -25.128 -22.665 0.582 1.00 42.06 671 GLY A O 1
ATOM 5295 N N . PRO A 1 672 ? -27.294 -22.867 1.177 1.00 42.09 672 PRO A N 1
ATOM 5296 C CA . PRO A 1 672 ? -27.362 -21.567 1.825 1.00 42.09 672 PRO A CA 1
ATOM 5297 C C . PRO A 1 672 ? -26.279 -21.486 2.902 1.00 42.09 672 PRO A C 1
ATOM 5299 O O . PRO A 1 672 ? -26.227 -22.317 3.807 1.00 42.09 672 PRO A O 1
ATOM 5302 N N . PHE A 1 673 ? -25.402 -20.490 2.800 1.00 49.16 673 PHE A N 1
ATOM 5303 C CA . PHE A 1 673 ? -24.551 -20.058 3.903 1.00 49.16 673 PHE A CA 1
ATOM 5304 C C . PHE A 1 673 ? -25.338 -19.000 4.688 1.00 49.16 673 PHE A C 1
ATOM 5306 O O . PHE A 1 673 ? -25.261 -17.823 4.330 1.00 49.16 673 PHE A O 1
ATOM 5313 N N . PRO A 1 674 ? -26.085 -19.338 5.758 1.00 49.66 674 PRO A N 1
ATOM 5314 C CA . PRO A 1 674 ? -26.565 -18.321 6.673 1.00 49.66 674 PRO A CA 1
ATOM 5315 C C . PRO A 1 674 ? -25.382 -17.917 7.558 1.00 49.66 674 PRO A C 1
ATOM 5317 O O . PRO A 1 674 ? -25.272 -18.312 8.717 1.00 49.66 674 PRO A O 1
ATOM 5320 N N . LEU A 1 675 ? -24.439 -17.158 6.997 1.00 60.88 675 LEU A N 1
ATOM 5321 C CA . LEU A 1 675 ? -23.505 -16.409 7.823 1.00 60.88 675 LEU A CA 1
ATOM 5322 C C . LEU A 1 675 ? -24.333 -15.338 8.520 1.00 60.88 675 LEU A C 1
ATOM 5324 O O . LEU A 1 675 ? -24.797 -14.404 7.872 1.00 60.88 675 LEU A O 1
ATOM 5328 N N . GLN A 1 676 ? -24.543 -15.504 9.825 1.00 72.31 676 GLN A N 1
ATOM 5329 C CA . GLN A 1 676 ? -25.127 -14.472 10.671 1.00 72.31 676 GLN A CA 1
ATOM 5330 C C . GLN A 1 676 ? -24.325 -13.176 10.448 1.00 72.31 676 GLN A C 1
ATOM 5332 O O . GLN A 1 676 ? -23.120 -13.167 10.740 1.00 72.31 676 GLN A O 1
ATOM 5337 N N . PRO A 1 677 ? -24.918 -12.112 9.871 1.00 84.44 677 PRO A N 1
ATOM 5338 C CA . PRO A 1 677 ? -24.151 -10.926 9.534 1.00 84.44 677 PRO A CA 1
ATOM 5339 C C . PRO A 1 677 ? -23.554 -10.310 10.798 1.00 84.44 677 PRO A C 1
ATOM 5341 O O . PRO A 1 677 ? -24.259 -9.889 11.712 1.00 84.44 677 PRO A O 1
ATOM 5344 N N . CYS A 1 678 ? -22.225 -10.283 10.854 1.00 90.44 678 CYS A N 1
ATOM 5345 C CA . CYS A 1 678 ? -21.461 -9.707 11.953 1.00 90.44 678 CYS A CA 1
ATOM 5346 C C . CYS A 1 678 ? -20.705 -8.483 11.440 1.00 90.44 678 CYS A C 1
ATOM 5348 O O . CYS A 1 678 ? -19.793 -8.609 10.611 1.00 90.44 678 CYS A O 1
ATOM 5350 N N . TRP A 1 679 ? -21.076 -7.306 11.933 1.00 92.38 679 TRP A N 1
ATOM 5351 C CA . TRP A 1 679 ? -20.471 -6.023 11.595 1.00 92.38 679 TRP A CA 1
ATOM 5352 C C . TRP A 1 679 ? -19.734 -5.442 12.797 1.00 92.38 679 TRP A C 1
ATOM 5354 O O . TRP A 1 679 ? -20.280 -5.387 13.895 1.00 92.38 679 TRP A O 1
ATOM 5364 N N . VAL A 1 680 ? -18.516 -4.947 12.572 1.00 93.50 680 VAL A N 1
ATOM 5365 C CA . VAL A 1 680 ? -17.748 -4.204 13.583 1.00 93.50 680 VAL A CA 1
ATOM 5366 C C . VAL A 1 680 ? -17.601 -2.754 13.132 1.00 93.50 680 VAL A C 1
ATOM 5368 O O . VAL A 1 680 ? -17.065 -2.473 12.059 1.00 93.50 680 VAL A O 1
ATOM 5371 N N . TYR A 1 681 ? -18.103 -1.822 13.930 1.00 90.75 681 TYR A N 1
ATOM 5372 C CA . TYR A 1 681 ? -18.095 -0.390 13.667 1.00 90.75 681 TYR A CA 1
ATOM 5373 C C . TYR A 1 681 ? -16.921 0.270 14.382 1.00 90.75 681 TYR A C 1
ATOM 5375 O O . TYR A 1 681 ? -16.908 0.393 15.599 1.00 90.75 681 TYR A O 1
ATOM 5383 N N . ILE A 1 682 ? -15.968 0.790 13.618 1.00 84.75 682 ILE A N 1
ATOM 5384 C CA . ILE A 1 682 ? -14.941 1.686 14.146 1.00 84.75 682 ILE A CA 1
ATOM 5385 C C . ILE A 1 682 ? -15.528 3.091 14.106 1.00 84.75 682 ILE A C 1
ATOM 5387 O O . ILE A 1 682 ? -15.515 3.754 13.067 1.00 84.75 682 ILE A O 1
ATOM 5391 N N . ARG A 1 683 ? -16.150 3.508 15.211 1.00 76.62 683 ARG A N 1
ATOM 5392 C CA . ARG A 1 683 ? -16.813 4.819 15.320 1.00 76.62 683 ARG A CA 1
ATOM 5393 C C . ARG A 1 683 ? -15.839 5.932 15.681 1.00 76.62 683 ARG A C 1
ATOM 5395 O O . ARG A 1 683 ? -16.020 7.070 15.249 1.00 76.62 683 ARG A O 1
ATOM 5402 N N . GLU A 1 684 ? -14.802 5.577 16.422 1.00 66.94 684 GLU A N 1
ATOM 5403 C CA . GLU A 1 684 ? -13.774 6.472 16.933 1.00 66.94 684 GLU A CA 1
ATOM 5404 C C . GLU A 1 684 ? -12.427 6.035 16.354 1.00 66.94 684 GLU A C 1
ATOM 5406 O O . GLU A 1 684 ? -12.095 4.852 16.310 1.00 66.94 684 GLU A O 1
ATOM 5411 N N . SER A 1 685 ? -11.697 6.985 15.779 1.00 60.78 685 SER A N 1
ATOM 5412 C CA . SER A 1 685 ? -10.383 6.751 15.187 1.00 60.78 685 SER A CA 1
ATOM 5413 C C . SER A 1 685 ? -9.627 8.070 15.119 1.00 60.78 685 SER A C 1
ATOM 5415 O O . SER A 1 685 ? -10.256 9.125 15.037 1.00 60.78 685 SER A O 1
ATOM 5417 N N . LYS A 1 686 ? -8.291 7.989 15.084 1.00 55.41 686 LYS A N 1
ATOM 5418 C CA . LYS A 1 686 ? -7.377 9.137 14.957 1.00 55.41 686 LYS A CA 1
ATOM 5419 C C . LYS A 1 686 ? -7.683 10.024 13.746 1.00 55.41 686 LYS A C 1
ATOM 5421 O O . LYS A 1 686 ? -7.315 11.187 13.762 1.00 55.41 686 LYS A O 1
ATOM 5426 N N . SER A 1 687 ? -8.288 9.463 12.690 1.00 54.41 687 SER A N 1
ATOM 5427 C CA . SER A 1 687 ? -8.689 10.218 11.502 1.00 54.41 687 SER A CA 1
ATOM 5428 C C . SER A 1 687 ? -10.143 9.999 11.104 1.00 54.41 687 SER A C 1
ATOM 5430 O O . SER A 1 687 ? -10.692 8.907 11.298 1.00 54.41 687 SER A O 1
ATOM 5432 N N . ARG A 1 688 ? -10.768 10.984 10.436 1.00 57.81 688 ARG A N 1
ATOM 5433 C CA . ARG A 1 688 ? -12.104 10.786 9.824 1.00 57.81 688 ARG A CA 1
ATOM 5434 C C . ARG A 1 688 ? -12.136 9.588 8.870 1.00 57.81 688 ARG A C 1
ATOM 5436 O O . ARG A 1 688 ? -13.135 8.876 8.830 1.00 57.81 688 ARG A O 1
ATOM 5443 N N . SER A 1 689 ? -11.047 9.342 8.136 1.00 58.41 689 SER A N 1
ATOM 5444 C CA . SER A 1 689 ? -10.890 8.171 7.256 1.00 58.41 689 SER A CA 1
ATOM 5445 C C . SER A 1 689 ? -10.772 6.838 7.997 1.00 58.41 689 SER A C 1
ATOM 5447 O O . SER A 1 689 ? -11.008 5.791 7.400 1.00 58.41 689 SER A O 1
ATOM 5449 N N . GLY A 1 690 ? -10.411 6.858 9.281 1.00 64.06 690 GLY A N 1
ATOM 5450 C CA . GLY A 1 690 ? -10.337 5.661 10.110 1.00 64.06 690 GLY A CA 1
ATOM 5451 C C . GLY A 1 690 ? -11.706 5.147 10.564 1.00 64.06 690 GLY A C 1
ATOM 5452 O O . GLY A 1 690 ? -11.821 3.961 10.890 1.00 64.06 690 GLY A O 1
ATOM 5453 N N . ARG A 1 691 ? -12.749 5.995 10.528 1.00 79.44 691 ARG A N 1
ATOM 5454 C CA . ARG A 1 691 ? -14.130 5.596 10.830 1.00 79.44 691 ARG A CA 1
ATOM 5455 C C . ARG A 1 691 ? -14.676 4.708 9.718 1.00 79.44 691 ARG A C 1
ATOM 5457 O O . ARG A 1 691 ? -14.777 5.136 8.568 1.00 79.44 691 ARG A O 1
ATOM 5464 N N . ARG A 1 692 ? -15.030 3.468 10.047 1.00 86.19 692 ARG A N 1
ATOM 5465 C CA . ARG A 1 692 ? -15.394 2.452 9.047 1.00 86.19 692 ARG A CA 1
ATOM 5466 C C . ARG A 1 692 ? -16.233 1.328 9.635 1.00 86.19 692 ARG A C 1
ATOM 5468 O O . ARG A 1 692 ? -16.304 1.157 10.848 1.00 86.19 692 ARG A O 1
ATOM 5475 N N . ARG A 1 693 ? -16.852 0.547 8.752 1.00 87.94 693 ARG A N 1
ATOM 5476 C CA . ARG A 1 693 ? -17.605 -0.658 9.100 1.00 87.94 693 ARG A CA 1
ATOM 5477 C C . ARG A 1 693 ? -16.910 -1.878 8.499 1.00 87.94 693 ARG A C 1
ATOM 5479 O O . ARG A 1 693 ? -16.675 -1.913 7.294 1.00 87.94 693 ARG A O 1
ATOM 5486 N N . ILE A 1 694 ? -16.601 -2.860 9.337 1.00 91.94 694 ILE A N 1
ATOM 5487 C CA . ILE A 1 694 ? -15.897 -4.089 8.973 1.00 91.94 694 ILE A CA 1
ATOM 5488 C C . ILE A 1 694 ? -16.910 -5.242 8.860 1.00 91.94 694 ILE A C 1
ATOM 5490 O O . ILE A 1 694 ? -17.548 -5.571 9.864 1.00 91.94 694 ILE A O 1
ATOM 5494 N N . PRO A 1 695 ? -17.076 -5.866 7.677 1.00 92.62 695 PRO A N 1
ATOM 5495 C CA . PRO A 1 695 ? -17.903 -7.062 7.496 1.00 92.62 695 PRO A CA 1
ATOM 5496 C C . PRO A 1 695 ? -17.165 -8.306 8.007 1.00 92.62 695 PRO A C 1
ATOM 5498 O O . PRO A 1 695 ? -16.627 -9.083 7.219 1.00 92.62 695 PRO A O 1
ATOM 5501 N N . LEU A 1 696 ? -17.102 -8.514 9.324 1.00 93.44 696 LEU A N 1
ATOM 5502 C CA . LEU A 1 696 ? -16.325 -9.623 9.895 1.00 93.44 696 LEU A CA 1
ATOM 5503 C C . LEU A 1 696 ? -16.784 -10.989 9.355 1.00 93.44 696 LEU A C 1
ATOM 5505 O O . LEU A 1 696 ? -15.947 -11.843 9.090 1.00 93.44 696 LEU A O 1
ATOM 5509 N N . HIS A 1 697 ? -18.080 -11.150 9.090 1.00 90.44 697 HIS A N 1
ATOM 5510 C CA . HIS A 1 697 ? -18.666 -12.348 8.479 1.00 90.44 697 HIS A CA 1
ATOM 5511 C C . HIS A 1 697 ? -18.161 -12.672 7.062 1.00 90.44 697 HIS A C 1
ATOM 5513 O O . HIS A 1 697 ? -18.173 -13.832 6.672 1.00 90.44 697 HIS A O 1
ATOM 5519 N N . LEU A 1 698 ? -17.680 -11.690 6.292 1.00 90.56 698 LEU A N 1
ATOM 5520 C CA . LEU A 1 698 ? -17.060 -11.938 4.979 1.00 90.56 698 LEU A CA 1
ATOM 5521 C C . LEU A 1 698 ? -15.544 -12.150 5.081 1.00 90.56 698 LEU A C 1
ATOM 5523 O O . LEU A 1 698 ? -14.911 -12.754 4.206 1.00 90.56 698 LEU A O 1
ATOM 5527 N N . LEU A 1 699 ? -14.938 -11.595 6.130 1.00 93.56 699 LEU A N 1
ATOM 5528 C CA . LEU A 1 699 ? -13.491 -11.497 6.281 1.00 93.56 699 LEU A CA 1
ATOM 5529 C C . LEU A 1 699 ? -12.901 -12.633 7.122 1.00 93.56 699 LEU A C 1
ATOM 5531 O O . LEU A 1 699 ? -11.763 -13.026 6.867 1.00 93.56 699 LEU A O 1
ATOM 5535 N N . ALA A 1 700 ? -13.671 -13.180 8.062 1.00 93.50 700 ALA A N 1
ATOM 5536 C CA . ALA A 1 700 ? -13.266 -14.226 8.991 1.00 93.50 700 ALA A CA 1
ATOM 5537 C C . ALA A 1 700 ? -14.074 -15.526 8.791 1.00 93.50 700 ALA A C 1
ATOM 5539 O O . ALA A 1 700 ? -15.189 -15.472 8.273 1.00 93.50 700 ALA A O 1
ATOM 5540 N N . PRO A 1 701 ? -13.531 -16.687 9.209 1.00 91.94 701 PRO A N 1
ATOM 5541 C CA . PRO A 1 701 ? -14.264 -17.951 9.224 1.00 91.94 701 PRO A CA 1
ATOM 5542 C C . PRO A 1 701 ? -15.563 -17.883 10.056 1.00 91.94 701 PRO A C 1
ATOM 5544 O O . PRO A 1 701 ? -15.613 -17.127 11.038 1.00 91.94 701 PRO A O 1
ATOM 5547 N N . PRO A 1 702 ? -16.585 -18.705 9.743 1.00 90.25 702 PRO A N 1
ATOM 5548 C CA . PRO A 1 702 ? -17.840 -18.759 10.499 1.00 90.25 702 PRO A CA 1
ATOM 5549 C C . PRO A 1 702 ? -17.637 -18.952 12.010 1.00 90.25 702 PRO A C 1
ATOM 5551 O O . PRO A 1 702 ? -18.314 -18.314 12.820 1.00 90.25 702 PRO A O 1
ATOM 5554 N N . GLU A 1 703 ? -16.662 -19.770 12.407 1.00 91.25 703 GLU A N 1
ATOM 5555 C CA . GLU A 1 703 ? -16.334 -20.068 13.804 1.00 91.25 703 GLU A CA 1
ATOM 5556 C C . GLU A 1 703 ? -15.939 -18.806 14.581 1.00 91.25 703 GLU A C 1
ATOM 5558 O O . GLU A 1 703 ? -16.258 -18.676 15.764 1.00 91.25 703 GLU A O 1
ATOM 5563 N N . VAL A 1 704 ? -15.291 -17.842 13.916 1.00 93.69 704 VAL A N 1
ATOM 5564 C CA . VAL A 1 704 ? -14.931 -16.552 14.516 1.00 93.69 704 VAL A CA 1
ATOM 5565 C C . VAL A 1 704 ? -16.180 -15.734 14.810 1.00 93.69 704 VAL A C 1
ATOM 5567 O O . VAL A 1 704 ? -16.316 -15.203 15.911 1.00 93.69 704 VAL A O 1
ATOM 5570 N N . THR A 1 705 ? -17.112 -15.653 13.859 1.00 92.38 705 THR A N 1
ATOM 5571 C CA . THR A 1 705 ? -18.362 -14.903 14.060 1.00 92.38 705 THR A CA 1
ATOM 5572 C C . THR A 1 705 ? -19.263 -15.528 15.118 1.00 92.38 705 THR A C 1
ATOM 5574 O O . THR A 1 705 ? -19.822 -14.808 15.940 1.00 92.38 705 THR A O 1
ATOM 5577 N N . GLN A 1 706 ? -19.328 -16.860 15.181 1.00 91.44 706 GLN A N 1
ATOM 5578 C CA . GLN A 1 706 ? -20.062 -17.573 16.230 1.00 91.44 706 GLN A CA 1
ATOM 5579 C C . GLN A 1 706 ? -19.435 -17.345 17.611 1.00 91.44 706 GLN A C 1
ATOM 5581 O O . GLN A 1 706 ? -20.146 -17.124 18.591 1.00 91.44 706 GLN A O 1
ATOM 5586 N N . CYS A 1 707 ? -18.101 -17.367 17.695 1.00 93.62 707 CYS A N 1
ATOM 5587 C CA . CYS A 1 707 ? -17.374 -17.051 18.922 1.00 93.62 707 CYS A CA 1
ATOM 5588 C C . CYS A 1 707 ? -17.626 -15.600 19.363 1.00 93.62 707 CYS A C 1
ATOM 5590 O O . CYS A 1 707 ? -17.925 -15.360 20.532 1.00 93.62 707 CYS A O 1
ATOM 5592 N N . MET A 1 708 ? -17.597 -14.646 18.423 1.00 95.06 708 MET A N 1
ATOM 5593 C CA . MET A 1 708 ? -17.916 -13.241 18.686 1.00 95.06 708 MET A CA 1
ATOM 5594 C C . MET A 1 708 ? -19.344 -13.076 19.214 1.00 95.06 708 MET A C 1
ATOM 5596 O O . MET A 1 708 ? -19.541 -12.349 20.182 1.00 95.06 708 MET A O 1
ATOM 5600 N N . ALA A 1 709 ? -20.325 -13.774 18.634 1.00 92.12 709 ALA A N 1
ATOM 5601 C CA . ALA A 1 709 ? -21.713 -13.701 19.082 1.00 92.12 709 ALA A CA 1
ATOM 5602 C C . ALA A 1 709 ? -21.897 -14.197 20.522 1.00 92.12 709 ALA A C 1
ATOM 5604 O O . ALA A 1 709 ? -22.425 -13.472 21.365 1.00 92.12 709 ALA A O 1
ATOM 5605 N N . ARG A 1 710 ? -21.352 -15.375 20.844 1.00 92.88 710 ARG A N 1
ATOM 5606 C CA . ARG A 1 710 ? -21.383 -15.920 22.214 1.00 92.88 710 ARG A CA 1
ATOM 5607 C C . ARG A 1 710 ? -20.657 -15.018 23.212 1.00 92.88 710 ARG A C 1
ATOM 5609 O O . ARG A 1 710 ? -21.097 -14.848 24.350 1.00 92.88 710 ARG A O 1
ATOM 5616 N N . TRP A 1 711 ? -19.529 -14.440 22.801 1.00 95.06 711 TRP A N 1
ATOM 5617 C CA . TRP A 1 711 ? -18.775 -13.514 23.642 1.00 95.06 711 TRP A CA 1
ATOM 5618 C C . TRP A 1 711 ? -19.539 -12.211 23.889 1.00 95.06 711 TRP A C 1
ATOM 5620 O O . TRP A 1 711 ? -19.575 -11.728 25.020 1.00 95.06 711 TRP A O 1
ATOM 5630 N N . TRP A 1 712 ? -20.198 -11.673 22.862 1.00 94.44 712 TRP A N 1
ATOM 5631 C CA . TRP A 1 712 ? -21.046 -10.490 22.978 1.00 94.44 712 TRP A CA 1
ATOM 5632 C C . TRP A 1 712 ? -22.167 -10.707 24.001 1.00 94.44 712 TRP A C 1
ATOM 5634 O O . TRP A 1 712 ? -22.344 -9.881 24.894 1.00 94.44 712 TRP A O 1
ATOM 5644 N N . GLU A 1 713 ? -22.860 -11.848 23.942 1.00 92.88 713 GLU A N 1
ATOM 5645 C CA . GLU A 1 713 ? -23.897 -12.222 24.916 1.00 92.88 713 GLU A CA 1
ATOM 5646 C C . GLU A 1 713 ? -23.325 -12.355 26.332 1.00 92.88 713 GLU A C 1
ATOM 5648 O O . GLU A 1 713 ? -23.877 -11.805 27.288 1.00 92.88 713 GLU A O 1
ATOM 5653 N N . THR A 1 714 ? -22.167 -13.014 26.457 1.00 92.56 714 THR A N 1
ATOM 5654 C CA . THR A 1 714 ? -21.448 -13.164 27.732 1.00 92.56 714 THR A CA 1
ATOM 5655 C C . THR A 1 714 ? -21.136 -11.801 28.344 1.00 92.56 714 THR A C 1
ATOM 5657 O O . THR A 1 714 ? -21.382 -11.581 29.527 1.00 92.56 714 THR A O 1
ATOM 5660 N N . ARG A 1 715 ? -20.638 -10.852 27.543 1.00 92.56 715 ARG A N 1
ATOM 5661 C CA . ARG A 1 715 ? -20.354 -9.484 27.991 1.00 92.56 715 ARG A CA 1
ATOM 5662 C C . ARG A 1 715 ? -21.617 -8.694 28.297 1.00 92.56 715 ARG A C 1
ATOM 5664 O O . ARG A 1 715 ? -21.627 -7.935 29.263 1.00 92.56 715 ARG A O 1
ATOM 5671 N N . ARG A 1 716 ? -22.694 -8.883 27.530 1.00 92.38 716 ARG A N 1
ATOM 5672 C CA . ARG A 1 716 ? -23.983 -8.235 27.797 1.00 92.38 716 ARG A CA 1
ATOM 5673 C C . ARG A 1 716 ? -24.550 -8.659 29.153 1.00 92.38 716 ARG A C 1
ATOM 5675 O O . ARG A 1 716 ? -25.095 -7.817 29.863 1.00 92.38 716 ARG A O 1
ATOM 5682 N N . ALA A 1 717 ? -24.370 -9.923 29.532 1.00 92.06 717 ALA A N 1
ATOM 5683 C CA . ALA A 1 717 ? -24.819 -10.459 30.815 1.00 92.06 717 ALA A CA 1
ATOM 5684 C C . ALA A 1 717 ? -24.086 -9.863 32.033 1.00 92.06 717 ALA A C 1
ATOM 5686 O O . ALA A 1 717 ? -24.638 -9.876 33.129 1.00 92.06 717 ALA A O 1
ATOM 5687 N N . VAL A 1 718 ? -22.883 -9.299 31.857 1.00 89.25 718 VAL A N 1
ATOM 5688 C CA . VAL A 1 718 ? -22.109 -8.663 32.945 1.00 89.25 718 VAL A CA 1
ATOM 5689 C C . VAL A 1 718 ? -22.797 -7.410 33.481 1.00 89.25 718 VAL A C 1
ATOM 5691 O O . VAL A 1 718 ? -22.746 -7.132 34.676 1.00 89.25 718 VAL A O 1
ATOM 5694 N N . ALA A 1 719 ? -23.439 -6.643 32.598 1.00 88.94 719 ALA A N 1
ATOM 5695 C CA . ALA A 1 719 ? -24.116 -5.400 32.948 1.00 88.94 719 ALA A CA 1
ATOM 5696 C C . ALA A 1 719 ? -25.387 -5.217 32.095 1.00 88.94 719 ALA A C 1
ATOM 5698 O O . ALA A 1 719 ? -25.426 -4.370 31.197 1.00 88.94 719 ALA A O 1
ATOM 5699 N N . PRO A 1 720 ? -26.449 -6.004 32.351 1.00 88.56 720 PRO A N 1
ATOM 5700 C CA . PRO A 1 720 ? -27.628 -6.066 31.486 1.00 88.56 720 PRO A CA 1
ATOM 5701 C C . PRO A 1 720 ? -28.437 -4.763 31.474 1.00 88.56 720 PRO A C 1
ATOM 5703 O O . PRO A 1 720 ? -29.186 -4.510 30.534 1.00 88.56 720 PRO A O 1
ATOM 5706 N N . THR A 1 721 ? -28.287 -3.914 32.489 1.00 88.69 721 THR A N 1
ATOM 5707 C CA . THR A 1 721 ? -29.001 -2.636 32.605 1.00 88.69 721 THR A CA 1
ATOM 5708 C C . THR A 1 721 ? -28.234 -1.454 32.017 1.00 88.69 721 THR A C 1
ATOM 5710 O O . THR A 1 721 ? -28.851 -0.436 31.711 1.00 88.69 721 THR A O 1
ATOM 5713 N N . LEU A 1 722 ? -26.914 -1.568 31.822 1.00 87.12 722 LEU A N 1
ATOM 5714 C CA . LEU A 1 722 ? -26.110 -0.462 31.301 1.00 87.12 722 LEU A CA 1
ATOM 5715 C C . LEU A 1 722 ? -26.301 -0.286 29.786 1.00 87.12 722 LEU A C 1
ATOM 5717 O O . LEU A 1 722 ? -26.527 -1.268 29.069 1.00 87.12 722 LEU A O 1
ATOM 5721 N N . PRO A 1 723 ? -26.189 0.945 29.257 1.00 88.62 723 PRO A N 1
ATOM 5722 C CA . PRO A 1 723 ? -26.136 1.185 27.818 1.00 88.62 723 PRO A CA 1
ATOM 5723 C C . PRO A 1 723 ? -24.981 0.422 27.152 1.00 88.62 723 PRO A C 1
ATOM 5725 O O . PRO A 1 723 ? -23.877 0.371 27.681 1.00 88.62 723 PRO A O 1
ATOM 5728 N N . LEU A 1 724 ? -25.181 -0.100 25.935 1.00 88.94 724 LEU A N 1
ATOM 5729 C CA . LEU A 1 724 ? -24.159 -0.899 25.226 1.00 88.94 724 LEU A CA 1
ATOM 5730 C C . LEU A 1 724 ? -22.830 -0.157 24.982 1.00 88.94 724 LEU A C 1
ATOM 5732 O O . LEU A 1 724 ? -21.785 -0.790 24.867 1.00 88.94 724 LEU A O 1
ATOM 5736 N N . LYS A 1 725 ? -22.869 1.179 24.896 1.00 87.50 725 LYS A N 1
ATOM 5737 C CA . LYS A 1 725 ? -21.677 2.037 24.750 1.00 87.50 725 LYS A CA 1
ATOM 5738 C C . LYS A 1 725 ? -20.816 2.085 26.022 1.00 87.50 725 LYS A C 1
ATOM 5740 O O . LYS A 1 725 ? -19.667 2.485 25.960 1.00 87.50 725 LYS A O 1
ATOM 5745 N N . GLU A 1 726 ? -21.386 1.710 27.163 1.00 86.44 726 GLU A N 1
ATOM 5746 C CA . GLU A 1 726 ? -20.747 1.703 28.484 1.00 86.44 726 GLU A CA 1
ATOM 5747 C C . GLU A 1 726 ? -20.341 0.282 28.885 1.00 86.44 726 GLU A C 1
ATOM 5749 O O . GLU A 1 726 ? -20.149 -0.008 30.058 1.00 86.44 726 GLU A O 1
ATOM 5754 N N . ILE A 1 727 ? -20.238 -0.640 27.928 1.00 91.06 727 ILE A N 1
ATOM 5755 C CA . ILE A 1 727 ? -19.772 -1.999 28.186 1.00 91.06 727 ILE A CA 1
ATOM 5756 C C . ILE A 1 727 ? -18.651 -2.281 27.197 1.00 91.06 727 ILE A C 1
ATOM 5758 O O . ILE A 1 727 ? -18.890 -2.410 25.995 1.00 91.06 727 ILE A O 1
ATOM 5762 N N . GLY A 1 728 ? -17.421 -2.360 27.704 1.00 92.88 728 GLY A N 1
ATOM 5763 C CA . GLY A 1 728 ? -16.257 -2.728 26.907 1.00 92.88 728 GLY A CA 1
ATOM 5764 C C . GLY A 1 728 ? -16.434 -4.126 26.322 1.00 92.88 728 GLY A C 1
ATOM 5765 O O . GLY A 1 728 ? -16.859 -5.047 27.031 1.00 92.88 728 GLY A O 1
ATOM 5766 N N . LEU A 1 729 ? -16.099 -4.295 25.041 1.00 95.12 729 LEU A N 1
ATOM 5767 C CA . LEU A 1 729 ? -16.126 -5.600 24.380 1.00 95.12 729 LEU A CA 1
ATOM 5768 C C . LEU A 1 729 ? -15.111 -6.552 25.023 1.00 95.12 729 LEU A C 1
ATOM 5770 O O . LEU A 1 729 ? -15.407 -7.729 25.215 1.00 95.12 729 LEU A O 1
ATOM 5774 N N . PHE A 1 730 ? -13.945 -6.033 25.402 1.00 94.94 730 PHE A N 1
ATOM 5775 C CA . PHE A 1 730 ? -12.906 -6.761 26.126 1.00 94.94 730 PHE A CA 1
ATOM 5776 C C . PHE A 1 730 ? -12.697 -6.126 27.491 1.00 94.94 730 PHE A C 1
ATOM 5778 O O . PHE A 1 730 ? -12.519 -4.913 27.585 1.00 94.94 730 PHE A O 1
ATOM 5785 N N . GLY A 1 731 ? -12.723 -6.932 28.544 1.00 91.38 731 GLY A N 1
ATOM 5786 C CA . GLY A 1 731 ? -12.656 -6.432 29.907 1.00 91.38 731 GLY A CA 1
ATOM 5787 C C . GLY A 1 731 ? -12.810 -7.526 30.960 1.00 91.38 731 GLY A C 1
ATOM 5788 O O . GLY A 1 731 ? -13.089 -8.685 30.627 1.00 91.38 731 GLY A O 1
ATOM 5789 N N . PRO A 1 732 ? -12.656 -7.167 32.245 1.00 88.75 732 PRO A N 1
ATOM 5790 C CA . PRO A 1 732 ? -12.866 -8.094 33.346 1.00 88.75 732 PRO A CA 1
ATOM 5791 C C . PRO A 1 732 ? -14.315 -8.591 33.395 1.00 88.75 732 PRO A C 1
ATOM 5793 O O . PRO A 1 732 ? -15.261 -7.869 33.090 1.00 88.75 732 PRO A O 1
ATOM 5796 N N . LEU A 1 733 ? -14.507 -9.831 33.826 1.00 77.06 733 LEU A N 1
ATOM 5797 C CA . LEU A 1 733 ? -15.789 -10.538 33.718 1.00 77.06 733 LEU A CA 1
ATOM 5798 C C . LEU A 1 733 ? -16.901 -9.988 34.587 1.00 77.06 733 LEU A C 1
ATOM 5800 O O . LEU A 1 733 ? -18.059 -10.071 34.215 1.00 77.06 733 LEU A O 1
ATOM 5804 N N . PHE A 1 734 ? -16.548 -9.428 35.732 1.00 84.38 734 PHE A N 1
ATOM 5805 C CA . PHE A 1 734 ? -17.507 -8.872 36.681 1.00 84.38 734 PHE A CA 1
ATOM 5806 C C . PHE A 1 734 ? -17.545 -7.347 36.599 1.00 84.38 734 PHE A C 1
ATOM 5808 O O . PHE A 1 734 ? -17.983 -6.677 37.526 1.00 84.38 734 PHE A O 1
ATOM 5815 N N . SER A 1 735 ? -17.033 -6.792 35.497 1.00 88.69 735 SER A N 1
ATOM 5816 C CA . SER A 1 735 ? -16.901 -5.359 35.306 1.00 88.69 735 SER A CA 1
ATOM 5817 C C . SER A 1 735 ? -17.307 -4.944 33.888 1.00 88.69 735 SER A C 1
ATOM 5819 O O . SER A 1 735 ? -16.879 -5.562 32.906 1.00 88.69 735 SER A O 1
ATOM 5821 N N . PRO A 1 736 ? -18.098 -3.869 33.730 1.00 89.31 736 PRO A N 1
ATOM 5822 C CA . PRO A 1 736 ? -18.413 -3.323 32.410 1.00 89.31 736 PRO A CA 1
ATOM 5823 C C . PRO A 1 736 ? -17.207 -2.624 31.757 1.00 89.31 736 PRO A C 1
ATOM 5825 O O . PRO A 1 736 ? -17.243 -2.301 30.573 1.00 89.31 736 PRO A O 1
ATOM 5828 N N . GLN A 1 737 ? -16.135 -2.404 32.518 1.00 88.12 737 GLN A N 1
ATOM 5829 C CA . GLN A 1 737 ? -14.942 -1.667 32.117 1.00 88.12 737 GLN A CA 1
ATOM 5830 C C . GLN A 1 737 ? -14.179 -2.352 30.979 1.00 88.12 737 GLN A C 1
ATOM 5832 O O . GLN A 1 737 ? -14.236 -3.574 30.828 1.00 88.12 737 GLN A O 1
ATOM 5837 N N . ALA A 1 738 ? -13.456 -1.552 30.194 1.00 86.12 738 ALA A N 1
ATOM 5838 C CA . ALA A 1 738 ? -12.622 -2.040 29.101 1.00 86.12 738 ALA A CA 1
ATOM 5839 C C . ALA A 1 738 ? -11.172 -2.259 29.560 1.00 86.12 738 ALA A C 1
ATOM 5841 O O . ALA A 1 738 ? -10.671 -1.540 30.432 1.00 86.12 738 ALA A O 1
ATOM 5842 N N . TYR A 1 739 ? -10.484 -3.229 28.955 1.00 83.75 739 TYR A N 1
ATOM 5843 C CA . TYR A 1 739 ? -9.037 -3.367 29.119 1.00 83.75 739 TYR A CA 1
ATOM 5844 C C . TYR A 1 739 ? -8.280 -2.277 28.354 1.00 83.75 739 TYR A C 1
ATOM 5846 O O . TYR A 1 739 ? -8.562 -2.008 27.186 1.00 83.75 739 TYR A O 1
ATOM 5854 N N . ARG A 1 740 ? -7.236 -1.721 28.979 1.00 78.81 740 ARG A N 1
ATOM 5855 C CA . ARG A 1 740 ? -6.171 -1.018 28.250 1.00 78.81 740 ARG A CA 1
ATOM 5856 C C . ARG A 1 740 ? -5.279 -2.013 27.503 1.00 78.81 740 ARG A C 1
ATOM 5858 O O . ARG A 1 740 ? -5.323 -3.219 27.743 1.00 78.81 740 ARG A O 1
ATOM 5865 N N . ARG A 1 741 ? -4.397 -1.494 26.641 1.00 80.00 741 ARG A N 1
ATOM 5866 C CA . ARG A 1 741 ? -3.411 -2.285 25.879 1.00 80.00 741 ARG A CA 1
ATOM 5867 C C . ARG A 1 741 ? -2.662 -3.310 26.748 1.00 80.00 741 ARG A C 1
ATOM 5869 O O . ARG A 1 741 ? -2.608 -4.480 26.379 1.00 80.00 741 ARG A O 1
ATOM 5876 N N . GLN A 1 742 ? -2.184 -2.888 27.916 1.00 78.56 742 GLN A N 1
ATOM 5877 C CA . GLN A 1 742 ? -1.438 -3.719 28.872 1.00 78.56 742 GLN A CA 1
ATOM 5878 C C . GLN A 1 742 ? -2.249 -4.902 29.421 1.00 78.56 742 GLN A C 1
ATOM 5880 O O . GLN A 1 742 ? -1.678 -5.921 29.787 1.00 78.56 742 GLN A O 1
ATOM 5885 N N . GLY A 1 743 ? -3.580 -4.786 29.470 1.00 78.81 743 GLY A N 1
ATOM 5886 C CA . GLY A 1 743 ? -4.465 -5.838 29.977 1.00 78.81 743 GLY A CA 1
ATOM 5887 C C . GLY A 1 743 ? -4.908 -6.859 28.926 1.00 78.81 743 GLY A C 1
ATOM 5888 O O . GLY A 1 743 ? -5.429 -7.907 29.292 1.00 78.81 743 GLY A O 1
ATOM 5889 N N . LEU A 1 744 ? -4.717 -6.575 27.632 1.00 88.88 744 LEU A N 1
ATOM 5890 C CA . LEU A 1 744 ? -5.219 -7.417 26.537 1.00 88.88 744 LEU A CA 1
ATOM 5891 C C . LEU A 1 744 ? -4.164 -7.695 25.465 1.00 88.88 744 LEU A C 1
ATOM 5893 O O . LEU A 1 744 ? -3.890 -8.847 25.143 1.00 88.88 744 LEU A O 1
ATOM 5897 N N . ILE A 1 745 ? -3.594 -6.638 24.889 1.00 86.12 745 ILE A N 1
ATOM 5898 C CA . ILE A 1 745 ? -2.729 -6.720 23.712 1.00 86.12 745 ILE A CA 1
ATOM 5899 C C . ILE A 1 745 ? -1.331 -7.184 24.095 1.00 86.12 745 ILE A C 1
ATOM 5901 O O . ILE A 1 745 ? -0.813 -8.083 23.445 1.00 86.12 745 ILE A O 1
ATOM 5905 N N . ASP A 1 746 ? -0.720 -6.611 25.130 1.00 83.38 746 ASP A N 1
ATOM 5906 C CA . ASP A 1 746 ? 0.657 -6.968 25.494 1.00 83.38 746 ASP A CA 1
ATOM 5907 C C . ASP A 1 746 ? 0.768 -8.429 25.991 1.00 83.38 746 ASP A C 1
ATOM 5909 O O . ASP A 1 746 ? 1.656 -9.142 25.516 1.00 83.38 746 ASP A O 1
ATOM 5913 N N . PRO A 1 747 ? -0.169 -8.953 26.814 1.00 90.38 747 PRO A N 1
ATOM 5914 C CA . PRO A 1 747 ? -0.212 -10.375 27.160 1.00 90.38 747 PRO A CA 1
ATOM 5915 C C . PRO A 1 747 ? -0.431 -11.288 25.947 1.00 90.38 747 PRO A C 1
ATOM 5917 O O . PRO A 1 747 ? 0.235 -12.315 25.812 1.00 90.38 747 PRO A O 1
ATOM 5920 N N . LEU A 1 748 ? -1.324 -10.898 25.028 1.00 91.25 748 LEU A N 1
ATOM 5921 C CA . LEU A 1 748 ? -1.508 -11.613 23.766 1.00 91.25 748 LEU A CA 1
ATOM 5922 C C . LEU A 1 748 ? -0.205 -11.623 22.953 1.00 91.25 748 LEU A C 1
ATOM 5924 O O . LEU A 1 748 ? 0.179 -12.668 22.439 1.00 91.25 748 LEU A O 1
ATOM 5928 N N . LEU A 1 749 ? 0.501 -10.496 22.845 1.00 84.62 749 LEU A N 1
ATOM 5929 C CA . LEU A 1 749 ? 1.771 -10.426 22.121 1.00 84.62 749 LEU A CA 1
ATOM 5930 C C . LEU A 1 749 ? 2.853 -11.286 22.758 1.00 84.62 749 LEU A C 1
ATOM 5932 O O . LEU A 1 749 ? 3.576 -11.938 22.012 1.00 84.62 749 LEU A O 1
ATOM 5936 N N . SER A 1 750 ? 2.934 -11.344 24.088 1.00 87.75 750 SER A N 1
ATOM 5937 C CA . SER A 1 750 ? 3.824 -12.284 24.780 1.00 87.75 750 SER A CA 1
ATOM 5938 C C . SER A 1 750 ? 3.539 -13.719 24.329 1.00 87.75 750 SER A C 1
ATOM 5940 O O . SER A 1 750 ? 4.431 -14.405 23.838 1.00 87.75 750 SER A O 1
ATOM 5942 N N . TRP A 1 751 ? 2.268 -14.130 24.363 1.00 92.56 751 TRP A N 1
ATOM 5943 C CA . TRP A 1 751 ? 1.850 -15.466 23.932 1.00 92.56 751 TRP A CA 1
ATOM 5944 C C . TRP A 1 751 ? 2.138 -15.748 22.446 1.00 92.56 751 TRP A C 1
ATOM 5946 O O . TRP A 1 751 ? 2.481 -16.871 22.073 1.00 92.56 751 TRP A O 1
ATOM 5956 N N . LEU A 1 752 ? 1.996 -14.745 21.572 1.00 86.94 752 LEU A N 1
ATOM 5957 C CA . LEU A 1 752 ? 2.295 -14.883 20.143 1.00 86.94 752 LEU A CA 1
ATOM 5958 C C . LEU A 1 752 ? 3.802 -14.949 19.876 1.00 86.94 752 LEU A C 1
ATOM 5960 O O . LEU A 1 752 ? 4.224 -15.731 19.023 1.00 86.94 752 LEU A O 1
ATOM 5964 N N . ARG A 1 753 ? 4.614 -14.163 20.590 1.00 86.00 753 ARG A N 1
ATOM 5965 C CA . ARG A 1 753 ? 6.079 -14.145 20.449 1.00 86.00 753 ARG A CA 1
ATOM 5966 C C . ARG A 1 753 ? 6.701 -15.467 20.876 1.00 86.00 753 ARG A C 1
ATOM 5968 O O . ARG A 1 753 ? 7.550 -15.970 20.145 1.00 86.00 753 ARG A O 1
ATOM 5975 N N . ASP A 1 754 ? 6.177 -16.100 21.923 1.00 86.06 754 ASP A N 1
ATOM 5976 C CA . ASP A 1 754 ? 6.595 -17.447 22.337 1.00 86.06 754 ASP A CA 1
ATOM 5977 C C . ASP A 1 754 ? 6.409 -18.495 21.224 1.00 86.06 754 ASP A C 1
ATOM 5979 O O . ASP A 1 754 ? 7.141 -19.481 21.146 1.00 86.06 754 ASP A O 1
ATOM 5983 N N . ARG A 1 755 ? 5.430 -18.296 20.331 1.00 86.00 755 ARG A N 1
ATOM 5984 C CA . ARG A 1 755 ? 5.075 -19.259 19.272 1.00 86.00 755 ARG A CA 1
ATOM 5985 C C . ARG A 1 755 ? 5.656 -18.923 17.909 1.00 86.00 755 ARG A C 1
ATOM 5987 O O . ARG A 1 755 ? 5.959 -19.822 17.124 1.00 86.00 755 ARG A O 1
ATOM 5994 N N . TRP A 1 756 ? 5.732 -17.641 17.580 1.00 82.69 756 TRP A N 1
ATOM 5995 C CA . TRP A 1 756 ? 6.060 -17.159 16.238 1.00 82.69 756 TRP A CA 1
ATOM 5996 C C . TRP A 1 756 ? 7.365 -16.348 16.194 1.00 82.69 756 TRP A C 1
ATOM 5998 O O . TRP A 1 756 ? 7.862 -16.074 15.096 1.00 82.69 756 TRP A O 1
ATOM 6008 N N . GLY A 1 757 ? 7.954 -16.040 17.352 1.00 79.31 757 GLY A N 1
ATOM 6009 C CA . GLY A 1 757 ? 9.210 -15.312 17.537 1.00 79.31 757 GLY A CA 1
ATOM 6010 C C . GLY A 1 757 ? 9.028 -13.824 17.863 1.00 79.31 757 GLY A C 1
ATOM 6011 O O . GLY A 1 757 ? 7.981 -13.233 17.601 1.00 79.31 757 GLY A O 1
ATOM 6012 N N . GLU A 1 758 ? 10.097 -13.199 18.366 1.00 71.19 758 GLU A N 1
ATOM 6013 C CA . GLU A 1 758 ? 10.133 -11.799 18.842 1.00 71.19 758 GLU A CA 1
ATOM 6014 C C . GLU A 1 758 ? 9.712 -10.743 17.804 1.00 71.19 758 GLU A C 1
ATOM 6016 O O . GLU A 1 758 ? 9.265 -9.654 18.151 1.00 71.19 758 GLU A O 1
ATOM 6021 N N . GLY A 1 759 ? 9.817 -11.057 16.509 1.00 67.31 759 GLY A N 1
ATOM 6022 C CA . GLY A 1 759 ? 9.443 -10.142 15.425 1.00 67.31 759 GLY A CA 1
ATOM 6023 C C . GLY A 1 759 ? 7.934 -9.935 15.240 1.00 67.31 759 GLY A C 1
ATOM 6024 O O . GLY A 1 759 ? 7.544 -9.196 14.337 1.00 67.31 759 GLY A O 1
ATOM 6025 N N . VAL A 1 760 ? 7.085 -10.602 16.030 1.00 77.44 760 VAL A N 1
ATOM 6026 C CA . VAL A 1 760 ? 5.629 -10.430 15.970 1.00 77.44 760 VAL A CA 1
ATOM 6027 C C . VAL A 1 760 ? 5.195 -9.221 16.794 1.00 77.44 760 VAL A C 1
ATOM 6029 O O . VAL A 1 760 ? 5.474 -9.106 17.989 1.00 77.44 760 VAL A O 1
ATOM 6032 N N . ASP A 1 761 ? 4.445 -8.337 16.143 1.00 80.56 761 ASP A N 1
ATOM 6033 C CA . ASP A 1 761 ? 3.719 -7.244 16.772 1.00 80.56 761 ASP A CA 1
ATOM 6034 C C . ASP A 1 761 ? 2.258 -7.228 16.288 1.00 80.56 761 ASP A C 1
ATOM 6036 O O . ASP A 1 761 ? 1.902 -7.842 15.276 1.00 80.56 761 ASP A O 1
ATOM 6040 N N . PHE A 1 762 ? 1.384 -6.536 17.024 1.00 82.50 762 PHE A N 1
ATOM 6041 C CA . PHE A 1 762 ? -0.049 -6.517 16.706 1.00 82.50 762 PHE A CA 1
ATOM 6042 C C . PHE A 1 762 ? -0.314 -5.794 15.382 1.00 82.50 762 PHE A C 1
ATOM 6044 O O . PHE A 1 762 ? -1.274 -6.085 14.673 1.00 82.50 762 PHE A O 1
ATOM 6051 N N . HIS A 1 763 ? 0.559 -4.854 15.027 1.00 82.25 763 HIS A N 1
ATOM 6052 C CA . HIS A 1 763 ? 0.444 -4.099 13.796 1.00 82.25 763 HIS A CA 1
ATOM 6053 C C . HIS A 1 763 ? 0.719 -4.978 12.564 1.00 82.25 763 HIS A C 1
ATOM 6055 O O . HIS A 1 763 ? 0.038 -4.857 11.550 1.00 82.25 763 HIS A O 1
ATOM 6061 N N . GLY A 1 764 ? 1.625 -5.948 12.666 1.00 82.12 764 GLY A N 1
ATOM 6062 C CA . GLY A 1 764 ? 1.890 -6.963 11.653 1.00 82.12 764 GLY A CA 1
ATOM 6063 C C . GLY A 1 764 ? 0.645 -7.775 11.289 1.00 82.12 764 GLY A C 1
ATOM 6064 O O . GLY A 1 764 ? 0.495 -8.166 10.133 1.00 82.12 764 GLY A O 1
ATOM 6065 N N . LEU A 1 765 ? -0.311 -7.950 12.212 1.00 88.88 765 LEU A N 1
ATOM 6066 C CA . LEU A 1 765 ? -1.601 -8.585 11.908 1.00 88.88 765 LEU A CA 1
ATOM 6067 C C . LEU A 1 765 ? -2.427 -7.764 10.909 1.00 88.88 765 LEU A C 1
ATOM 6069 O O . LEU A 1 765 ? -3.065 -8.331 10.027 1.00 88.88 765 LEU A O 1
ATOM 6073 N N . ARG A 1 766 ? -2.348 -6.432 10.970 1.00 88.44 766 ARG A N 1
ATOM 6074 C CA . ARG A 1 766 ? -2.986 -5.538 9.994 1.00 88.44 766 ARG A CA 1
ATOM 6075 C C . ARG A 1 766 ? -2.313 -5.612 8.620 1.00 88.44 766 ARG A C 1
ATOM 6077 O O . ARG A 1 766 ? -3.015 -5.591 7.609 1.00 88.44 766 ARG A O 1
ATOM 6084 N N . HIS A 1 767 ? -0.986 -5.766 8.563 1.00 87.88 767 HIS A N 1
ATOM 6085 C CA . HIS A 1 767 ? -0.273 -6.078 7.312 1.00 87.88 767 HIS A CA 1
ATOM 6086 C C . HIS A 1 767 ? -0.706 -7.439 6.744 1.00 87.88 767 HIS A C 1
ATOM 6088 O O . HIS A 1 767 ? -0.896 -7.574 5.532 1.00 87.88 767 HIS A O 1
ATOM 6094 N N . CYS A 1 768 ? -0.928 -8.433 7.615 1.00 91.44 768 CYS A N 1
ATOM 6095 C CA . CYS A 1 768 ? -1.500 -9.720 7.224 1.00 91.44 768 CYS A CA 1
ATOM 6096 C C . CYS A 1 768 ? -2.888 -9.533 6.613 1.00 91.44 768 CYS A C 1
ATOM 6098 O O . CYS A 1 768 ? -3.089 -9.960 5.479 1.00 91.44 768 CYS A O 1
ATOM 6100 N N . ALA A 1 769 ? -3.801 -8.836 7.297 1.00 93.62 769 ALA A N 1
ATOM 6101 C CA . ALA A 1 769 ? -5.146 -8.556 6.799 1.00 93.62 769 ALA A CA 1
ATOM 6102 C C . ALA A 1 769 ? -5.108 -7.935 5.394 1.00 93.62 769 ALA A C 1
ATOM 6104 O O . ALA A 1 769 ? -5.669 -8.488 4.450 1.00 93.62 769 ALA A O 1
ATOM 6105 N N . ALA A 1 770 ? -4.364 -6.837 5.226 1.00 92.19 770 ALA A N 1
ATOM 6106 C CA . ALA A 1 770 ? -4.228 -6.138 3.951 1.00 92.19 770 ALA A CA 1
ATOM 6107 C C . ALA A 1 770 ? -3.675 -7.041 2.833 1.00 92.19 770 ALA A C 1
ATOM 6109 O O . ALA A 1 770 ? -4.247 -7.104 1.742 1.00 92.19 770 ALA A O 1
ATOM 6110 N N . SER A 1 771 ? -2.587 -7.768 3.109 1.00 92.75 771 SER A N 1
ATOM 6111 C CA . SER A 1 771 ? -1.933 -8.656 2.138 1.00 92.75 771 SER A CA 1
ATOM 6112 C C . SER A 1 771 ? -2.834 -9.821 1.721 1.00 92.75 771 SER A C 1
ATOM 6114 O O . SER A 1 771 ? -2.908 -10.161 0.538 1.00 92.75 771 SER A O 1
ATOM 6116 N N . TRP A 1 772 ? -3.547 -10.417 2.678 1.00 94.38 772 TRP A N 1
ATOM 6117 C CA . TRP A 1 772 ? -4.446 -11.546 2.456 1.00 94.38 772 TRP A CA 1
ATOM 6118 C C . TRP A 1 772 ? -5.750 -11.141 1.769 1.00 94.38 772 TRP A C 1
ATOM 6120 O O . TRP A 1 772 ? -6.210 -11.852 0.876 1.00 94.38 772 TRP A O 1
ATOM 6130 N N . TRP A 1 773 ? -6.334 -9.993 2.117 1.00 94.38 773 TRP A N 1
ATOM 6131 C CA . TRP A 1 773 ? -7.510 -9.466 1.420 1.00 94.38 773 TRP A CA 1
ATOM 6132 C C . TRP A 1 773 ? -7.192 -9.112 -0.029 1.00 94.38 773 TRP A C 1
ATOM 6134 O O . TRP A 1 773 ? -8.001 -9.381 -0.915 1.00 94.38 773 TRP A O 1
ATOM 6144 N N . GLN A 1 774 ? -6.005 -8.560 -0.288 1.00 93.00 774 GLN A N 1
ATOM 6145 C CA . GLN A 1 774 ? -5.566 -8.288 -1.651 1.00 93.00 774 GLN A CA 1
ATOM 6146 C C . GLN A 1 774 ? -5.438 -9.578 -2.469 1.00 93.00 774 GLN A C 1
ATOM 6148 O O . GLN A 1 774 ? -5.878 -9.628 -3.617 1.00 93.00 774 GLN A O 1
ATOM 6153 N N . LEU A 1 775 ? -4.897 -10.640 -1.865 1.00 93.56 775 LEU A N 1
ATOM 6154 C CA . LEU A 1 775 ? -4.819 -11.947 -2.512 1.00 93.56 775 LEU A CA 1
ATOM 6155 C C . LEU A 1 775 ? -6.185 -12.561 -2.775 1.00 93.56 775 LEU A C 1
ATOM 6157 O O . LEU A 1 775 ? -6.391 -13.103 -3.857 1.00 93.56 775 LEU A O 1
ATOM 6161 N N . ARG A 1 776 ? -7.120 -12.455 -1.823 1.00 94.06 776 ARG A N 1
ATOM 6162 C CA . ARG A 1 776 ? -8.509 -12.889 -2.028 1.00 94.06 776 ARG A CA 1
ATOM 6163 C C . ARG A 1 776 ? -9.159 -12.117 -3.164 1.00 94.06 776 ARG A C 1
ATOM 6165 O O . ARG A 1 776 ? -9.772 -12.740 -4.018 1.00 94.06 776 ARG A O 1
ATOM 6172 N N . LEU A 1 777 ? -9.001 -10.794 -3.211 1.00 92.94 777 LEU A N 1
ATOM 6173 C CA . LEU A 1 777 ? -9.558 -9.980 -4.291 1.00 92.94 777 LEU A CA 1
ATOM 6174 C C . LEU A 1 777 ? -9.031 -10.447 -5.654 1.00 92.94 777 LEU A C 1
ATOM 6176 O O . LEU A 1 777 ? -9.823 -10.698 -6.557 1.00 92.94 777 LEU A O 1
ATOM 6180 N N . HIS A 1 778 ? -7.714 -10.630 -5.781 1.00 92.56 778 HIS A N 1
ATOM 6181 C CA . HIS A 1 778 ? -7.110 -11.077 -7.038 1.00 92.56 778 HIS A CA 1
ATOM 6182 C C . HIS A 1 778 ? -7.541 -12.500 -7.422 1.00 92.56 778 HIS A C 1
ATOM 6184 O O . HIS A 1 778 ? -7.914 -12.749 -8.565 1.00 92.56 778 HIS A O 1
ATOM 6190 N N . ALA A 1 779 ? -7.574 -13.426 -6.459 1.00 94.12 779 ALA A N 1
ATOM 6191 C CA . ALA A 1 779 ? -8.045 -14.797 -6.664 1.00 94.12 779 ALA A CA 1
ATOM 6192 C C . ALA A 1 779 ? -9.539 -14.872 -7.023 1.00 94.12 779 ALA A C 1
ATOM 6194 O O . ALA A 1 779 ? -9.934 -15.733 -7.802 1.00 94.12 779 ALA A O 1
ATOM 6195 N N . ALA A 1 780 ? -10.368 -13.967 -6.495 1.00 91.50 780 ALA A N 1
ATOM 6196 C CA . ALA A 1 780 ? -11.785 -13.876 -6.844 1.00 91.50 780 ALA A CA 1
ATOM 6197 C C . ALA A 1 780 ? -12.005 -13.370 -8.278 1.00 91.50 780 ALA A C 1
ATOM 6199 O O . ALA A 1 780 ? -13.008 -13.695 -8.909 1.00 91.50 780 ALA A O 1
ATOM 6200 N N . GLN A 1 781 ? -11.075 -12.567 -8.801 1.00 89.25 781 GLN A N 1
ATOM 6201 C CA . GLN A 1 781 ? -11.113 -12.077 -10.179 1.00 89.25 781 GLN A CA 1
ATOM 6202 C C . GLN A 1 781 ? -10.513 -13.080 -11.176 1.00 89.25 781 GLN A C 1
ATOM 6204 O O . GLN A 1 781 ? -10.892 -13.069 -12.351 1.00 89.25 781 GLN A O 1
ATOM 6209 N N . HIS A 1 782 ? -9.586 -13.935 -10.723 1.00 90.19 782 HIS A N 1
ATOM 6210 C CA . HIS A 1 782 ? -8.758 -14.799 -11.567 1.00 90.19 782 HIS A CA 1
ATOM 6211 C C . HIS A 1 782 ? -8.609 -16.210 -10.980 1.00 90.19 782 HIS A C 1
ATOM 6213 O O . HIS A 1 782 ? -7.780 -16.458 -10.103 1.00 90.19 782 HIS A O 1
ATOM 6219 N N . GLU A 1 783 ? -9.385 -17.164 -11.502 1.00 89.44 783 GLU A N 1
ATOM 6220 C CA . GLU A 1 783 ? -9.347 -18.559 -11.043 1.00 89.44 783 GLU A CA 1
ATOM 6221 C C . GLU A 1 783 ? -7.991 -19.234 -11.305 1.00 89.44 783 GLU A C 1
ATOM 6223 O O . GLU A 1 783 ? -7.477 -19.952 -10.449 1.00 89.44 783 GLU A O 1
ATOM 6228 N N . ASP A 1 784 ? -7.354 -18.941 -12.440 1.00 89.75 784 ASP A N 1
ATOM 6229 C CA . ASP A 1 784 ? -6.022 -19.451 -12.768 1.00 89.75 784 ASP A CA 1
ATOM 6230 C C . ASP A 1 784 ? -4.965 -19.004 -11.748 1.00 89.75 784 ASP A C 1
ATOM 6232 O O . ASP A 1 784 ? -4.050 -19.765 -11.439 1.00 89.75 784 ASP A O 1
ATOM 6236 N N . PHE A 1 785 ? -5.112 -17.804 -11.174 1.00 92.00 785 PHE A N 1
ATOM 6237 C CA . PHE A 1 785 ? -4.267 -17.344 -10.075 1.00 92.00 785 PHE A CA 1
ATOM 6238 C C . PHE A 1 785 ? -4.526 -18.127 -8.787 1.00 92.00 785 PHE A C 1
ATOM 6240 O O . PHE A 1 785 ? -3.565 -18.542 -8.134 1.00 92.00 785 PHE A O 1
ATOM 6247 N N . ARG A 1 786 ? -5.799 -18.361 -8.429 1.00 92.88 786 ARG A N 1
ATOM 6248 C CA . ARG A 1 786 ? -6.176 -19.136 -7.231 1.00 92.88 786 ARG A CA 1
ATOM 6249 C C . ARG A 1 786 ? -5.487 -20.497 -7.218 1.00 92.88 786 ARG A C 1
ATOM 6251 O O . ARG A 1 786 ? -4.954 -20.900 -6.187 1.00 92.88 786 ARG A O 1
ATOM 6258 N N . GLU A 1 787 ? -5.441 -21.174 -8.363 1.00 89.38 787 GLU A N 1
ATOM 6259 C CA . GLU A 1 787 ? -4.822 -22.498 -8.482 1.00 89.38 787 GLU A CA 1
ATOM 6260 C C . GLU A 1 787 ? -3.308 -22.503 -8.236 1.00 89.38 787 GLU A C 1
ATOM 6262 O O . GLU A 1 787 ? -2.740 -23.552 -7.923 1.00 89.38 787 GLU A O 1
ATOM 6267 N N . THR A 1 788 ? -2.653 -21.341 -8.315 1.00 87.75 788 THR A N 1
ATOM 6268 C CA . THR A 1 788 ? -1.224 -21.205 -7.998 1.00 87.75 788 THR A CA 1
ATOM 6269 C C . THR A 1 788 ? -0.939 -21.066 -6.502 1.00 87.75 788 THR A C 1
ATOM 6271 O O . THR A 1 788 ? 0.211 -21.230 -6.091 1.00 87.75 788 THR A O 1
ATOM 6274 N N . LEU A 1 789 ? -1.950 -20.778 -5.674 1.00 89.62 789 LEU A N 1
ATOM 6275 C CA . LEU A 1 789 ? -1.778 -20.520 -4.245 1.00 89.62 789 LEU A CA 1
ATOM 6276 C C . LEU A 1 789 ? -1.594 -21.821 -3.455 1.00 89.62 789 LEU A C 1
ATOM 6278 O O . LEU A 1 789 ? -2.362 -22.772 -3.597 1.00 89.62 789 LEU A O 1
ATOM 6282 N N . HIS A 1 790 ? -0.616 -21.837 -2.547 1.00 88.38 790 HIS A N 1
ATOM 6283 C CA . HIS A 1 790 ? -0.390 -22.958 -1.630 1.00 88.38 790 HIS A CA 1
ATOM 6284 C C . HIS A 1 790 ? -1.600 -23.183 -0.712 1.00 88.38 790 HIS A C 1
ATOM 6286 O O . HIS A 1 790 ? -1.979 -24.317 -0.442 1.00 88.38 790 HIS A O 1
ATOM 6292 N N . TYR A 1 791 ? -2.252 -22.095 -0.299 1.00 88.69 791 TYR A N 1
ATOM 6293 C CA . TYR A 1 791 ? -3.365 -22.097 0.651 1.00 88.69 791 TYR A CA 1
ATOM 6294 C C . TYR A 1 791 ? -4.743 -22.174 -0.014 1.00 88.69 791 TYR A C 1
ATOM 6296 O O . TYR A 1 791 ? -5.734 -21.831 0.623 1.00 88.69 791 TYR A O 1
ATOM 6304 N N . LYS A 1 792 ? -4.847 -22.614 -1.277 1.00 90.44 792 LYS A N 1
ATOM 6305 C CA . LYS A 1 792 ? -6.132 -22.660 -2.003 1.00 90.44 792 LYS A CA 1
ATOM 6306 C C . LYS A 1 792 ? -7.222 -23.491 -1.307 1.00 90.44 792 LYS A C 1
ATOM 6308 O O . LYS A 1 792 ? -8.400 -23.272 -1.543 1.00 90.44 792 LYS A O 1
ATOM 6313 N N . PHE A 1 793 ? -6.823 -24.429 -0.445 1.00 88.50 793 PHE A N 1
ATOM 6314 C CA . PHE A 1 793 ? -7.722 -25.253 0.366 1.00 88.50 793 PHE A CA 1
ATOM 6315 C C . PHE A 1 793 ? -8.330 -24.504 1.565 1.00 88.50 793 PHE A C 1
ATOM 6317 O O . PHE A 1 793 ? -9.342 -24.939 2.107 1.00 88.50 793 PHE A O 1
ATOM 6324 N N . HIS A 1 794 ? -7.731 -23.397 2.005 1.00 91.81 794 HIS A N 1
ATOM 6325 C CA . HIS A 1 794 ? -8.201 -22.642 3.162 1.00 91.81 794 HIS A CA 1
ATOM 6326 C C . HIS A 1 794 ? -9.536 -21.941 2.859 1.00 91.81 794 HIS A C 1
ATOM 6328 O O . HIS A 1 794 ? -9.762 -21.508 1.727 1.00 91.81 794 HIS A O 1
ATOM 6334 N N . TRP A 1 795 ? -10.398 -21.773 3.874 1.00 91.19 795 TRP A N 1
ATOM 6335 C CA . TRP A 1 795 ? -11.761 -21.224 3.735 1.00 91.19 795 TRP A CA 1
ATOM 6336 C C . TRP A 1 795 ? -11.796 -19.936 2.895 1.00 91.19 795 TRP A C 1
ATOM 6338 O O . TRP A 1 795 ? -12.663 -19.748 2.043 1.00 91.19 795 TRP A O 1
ATOM 6348 N N . MET A 1 796 ? -10.806 -19.067 3.113 1.00 92.12 796 MET A N 1
ATOM 6349 C CA . MET A 1 796 ? -10.724 -17.731 2.525 1.00 92.12 796 MET A CA 1
ATOM 6350 C C . MET A 1 796 ? -10.595 -17.731 0.993 1.00 92.12 796 MET A C 1
ATOM 6352 O O . MET A 1 796 ? -10.893 -16.718 0.362 1.00 92.12 796 MET A O 1
ATOM 6356 N N . PHE A 1 797 ? -10.116 -18.837 0.414 1.00 94.06 797 PHE A N 1
ATOM 6357 C CA . PHE A 1 797 ? -9.899 -19.012 -1.021 1.00 94.06 797 PHE A CA 1
ATOM 6358 C C . PHE A 1 797 ? -10.912 -19.973 -1.652 1.00 94.06 797 PHE A C 1
ATOM 6360 O O . PHE A 1 797 ? -10.801 -20.271 -2.839 1.00 94.06 797 PHE A O 1
ATOM 6367 N N . GLN A 1 798 ? -11.914 -20.432 -0.898 1.00 91.38 798 GLN A N 1
ATOM 6368 C CA . GLN A 1 798 ? -12.984 -21.251 -1.458 1.00 91.38 798 GLN A CA 1
ATOM 6369 C C . GLN A 1 798 ? -13.838 -20.434 -2.447 1.00 91.38 798 GLN A C 1
ATOM 6371 O O . GLN A 1 798 ? -14.043 -19.238 -2.220 1.00 91.38 798 GLN A O 1
ATOM 6376 N N . PRO A 1 799 ? -14.338 -21.039 -3.544 1.00 89.44 799 PRO A N 1
ATOM 6377 C CA . PRO A 1 799 ? -15.054 -20.313 -4.595 1.00 89.44 799 PRO A CA 1
ATOM 6378 C C . PRO A 1 799 ? -16.213 -19.445 -4.077 1.00 89.44 799 PRO A C 1
ATOM 6380 O O . PRO A 1 799 ? -16.249 -18.252 -4.365 1.00 89.44 799 PRO A O 1
ATOM 6383 N N . SER A 1 800 ? -17.100 -20.009 -3.250 1.00 85.06 800 SER A N 1
ATOM 6384 C CA . SER A 1 800 ? -18.260 -19.298 -2.683 1.00 85.06 800 SER A CA 1
ATOM 6385 C C . SER A 1 800 ? -17.845 -18.106 -1.814 1.00 85.06 800 SER A C 1
ATOM 6387 O O . SER A 1 800 ? -18.399 -17.013 -1.908 1.00 85.06 800 SER A O 1
ATOM 6389 N N . THR A 1 801 ? -16.805 -18.290 -1.005 1.00 88.81 801 THR A N 1
ATOM 6390 C CA . THR A 1 801 ? -16.206 -17.261 -0.153 1.00 88.81 801 THR A CA 1
ATOM 6391 C C . THR A 1 801 ? -15.611 -16.099 -0.947 1.00 88.81 801 THR A C 1
ATOM 6393 O O . THR A 1 801 ? -15.689 -14.938 -0.532 1.00 88.81 801 THR A O 1
ATOM 6396 N N . LEU A 1 802 ? -14.956 -16.407 -2.066 1.00 91.44 802 LEU A N 1
ATOM 6397 C CA . LEU A 1 802 ? -14.372 -15.417 -2.964 1.00 91.44 802 LEU A CA 1
ATOM 6398 C C . LEU A 1 802 ? -15.462 -14.646 -3.714 1.00 91.44 802 LEU A C 1
ATOM 6400 O O . LEU A 1 802 ? -15.369 -13.425 -3.828 1.00 91.44 802 LEU A O 1
ATOM 6404 N N . GLU A 1 803 ? -16.509 -15.339 -4.163 1.00 87.62 803 GLU A N 1
ATOM 6405 C CA . GLU A 1 803 ? -17.666 -14.737 -4.825 1.00 87.62 803 GLU A CA 1
ATOM 6406 C C . GLU A 1 803 ? -18.415 -13.777 -3.894 1.00 87.62 803 GLU A C 1
ATOM 6408 O O . GLU A 1 803 ? -18.656 -12.629 -4.271 1.00 87.62 803 GLU A O 1
ATOM 6413 N N . ALA A 1 804 ? -18.698 -14.183 -2.652 1.00 84.81 804 ALA A N 1
ATOM 6414 C CA . ALA A 1 804 ? -19.332 -13.319 -1.655 1.00 84.81 804 ALA A CA 1
ATOM 6415 C C . ALA A 1 804 ? -18.486 -12.068 -1.357 1.00 84.81 804 ALA A C 1
ATOM 6417 O O . ALA A 1 804 ? -19.000 -10.947 -1.307 1.00 84.81 804 ALA A O 1
ATOM 6418 N N . PHE A 1 805 ? -17.166 -12.237 -1.218 1.00 89.31 805 PHE A N 1
ATOM 6419 C CA . PHE A 1 805 ? -16.243 -11.126 -0.988 1.00 89.31 805 PHE A CA 1
ATOM 6420 C C . PHE A 1 805 ? -16.199 -10.147 -2.169 1.00 89.31 805 PHE A C 1
ATOM 6422 O O . PHE A 1 805 ? -16.285 -8.933 -1.974 1.00 89.31 805 PHE A O 1
ATOM 6429 N N . LEU A 1 806 ? -16.103 -10.657 -3.400 1.00 86.81 806 LEU A N 1
ATOM 6430 C CA . LEU A 1 806 ? -16.091 -9.831 -4.606 1.00 86.81 806 LEU A CA 1
ATOM 6431 C C . LEU A 1 806 ? -17.420 -9.096 -4.796 1.00 86.81 806 LEU A C 1
ATOM 6433 O O . LEU A 1 806 ? -17.414 -7.904 -5.103 1.00 86.81 806 LEU A O 1
ATOM 6437 N N . THR A 1 807 ? -18.539 -9.783 -4.567 1.00 81.75 807 THR A N 1
ATOM 6438 C CA . THR A 1 807 ? -19.891 -9.218 -4.661 1.00 81.75 807 THR A CA 1
ATOM 6439 C C . THR A 1 807 ? -20.066 -8.056 -3.691 1.00 81.75 807 THR A C 1
ATOM 6441 O O . THR A 1 807 ? -20.534 -6.989 -4.086 1.00 81.75 807 THR A O 1
ATOM 6444 N N . TYR A 1 808 ? -19.599 -8.204 -2.448 1.00 84.38 808 TYR A N 1
ATOM 6445 C CA . TYR A 1 808 ? -19.610 -7.118 -1.469 1.00 84.38 808 TYR A CA 1
ATOM 6446 C C . TYR A 1 808 ? -18.814 -5.891 -1.940 1.00 84.38 808 TYR A C 1
ATOM 6448 O O . TYR A 1 808 ? -19.312 -4.764 -1.889 1.00 84.38 808 TYR A O 1
ATOM 6456 N N . LEU A 1 809 ? -17.587 -6.096 -2.433 1.00 83.44 809 LEU A N 1
ATOM 6457 C CA . LEU A 1 809 ? -16.743 -4.992 -2.897 1.00 83.44 809 LEU A CA 1
ATOM 6458 C C . LEU A 1 809 ? -17.316 -4.304 -4.146 1.00 83.44 809 LEU A C 1
ATOM 6460 O O . LEU A 1 809 ? -17.215 -3.082 -4.262 1.00 83.44 809 LEU A O 1
ATOM 6464 N N . CYS A 1 810 ? -17.935 -5.061 -5.056 1.00 79.50 810 CYS A N 1
ATOM 6465 C CA . CYS A 1 810 ? -18.581 -4.514 -6.250 1.00 79.50 810 CYS A CA 1
ATOM 6466 C C . CYS A 1 810 ? -19.866 -3.753 -5.904 1.00 79.50 810 CYS A C 1
ATOM 6468 O O . CYS A 1 810 ? -20.051 -2.639 -6.390 1.00 79.50 810 CYS A O 1
ATOM 6470 N N . GLY A 1 811 ? -20.706 -4.280 -5.007 1.00 70.94 811 GLY A N 1
ATOM 6471 C CA . GLY A 1 811 ? -21.938 -3.613 -4.566 1.00 70.94 811 GLY A CA 1
ATOM 6472 C C . GLY A 1 811 ? -21.686 -2.224 -3.966 1.00 70.94 811 GLY A C 1
ATOM 6473 O O . GLY A 1 811 ? -22.487 -1.308 -4.140 1.00 70.94 811 GLY A O 1
ATOM 6474 N N . ALA A 1 812 ? -20.523 -2.019 -3.340 1.00 65.50 812 ALA A N 1
ATOM 6475 C CA . ALA A 1 812 ? -20.119 -0.716 -2.818 1.00 65.50 812 ALA A CA 1
ATOM 6476 C C . ALA A 1 812 ? -19.753 0.322 -3.904 1.00 65.50 812 ALA A C 1
ATOM 6478 O O . ALA A 1 812 ? -19.754 1.517 -3.609 1.00 65.50 812 ALA A O 1
ATOM 6479 N N . GLU A 1 813 ? -19.417 -0.088 -5.136 1.00 64.31 813 GLU A N 1
ATOM 6480 C CA . GLU A 1 813 ? -18.949 0.797 -6.220 1.00 64.31 813 GLU A CA 1
ATOM 6481 C C . GLU A 1 813 ? -19.786 0.760 -7.510 1.00 64.31 813 GLU A C 1
ATOM 6483 O O . GLU A 1 813 ? -19.597 1.622 -8.377 1.00 64.31 813 GLU A O 1
ATOM 6488 N N . GLY A 1 814 ? -20.715 -0.185 -7.636 1.00 64.88 814 GLY A N 1
ATOM 6489 C CA . GLY A 1 814 ? -21.483 -0.461 -8.852 1.00 64.88 814 GLY A CA 1
ATOM 6490 C C . GLY A 1 814 ? -20.841 -1.538 -9.732 1.00 64.88 814 GLY A C 1
ATOM 6491 O O . GLY A 1 814 ? -19.651 -1.833 -9.614 1.00 64.88 814 GLY A O 1
ATOM 6492 N N . ASP A 1 815 ? -21.634 -2.108 -10.638 1.00 61.41 815 ASP A N 1
ATOM 6493 C CA . ASP A 1 815 ? -21.301 -3.342 -11.370 1.00 61.41 815 ASP A CA 1
ATOM 6494 C C . ASP A 1 815 ? -20.069 -3.241 -12.288 1.00 61.41 815 ASP A C 1
ATOM 6496 O O . ASP A 1 815 ? -19.381 -4.230 -12.530 1.00 61.41 815 ASP A O 1
ATOM 6500 N N . ASP A 1 816 ? -19.720 -2.041 -12.755 1.00 66.25 816 ASP A N 1
ATOM 6501 C CA . ASP A 1 816 ? -18.547 -1.788 -13.599 1.00 66.25 816 ASP A CA 1
ATOM 6502 C C . ASP A 1 816 ? -17.244 -1.582 -12.793 1.00 66.25 816 ASP A C 1
ATOM 6504 O O . ASP A 1 816 ? -16.199 -1.262 -13.361 1.00 66.25 816 ASP A O 1
ATOM 6508 N N . ALA A 1 817 ? -17.254 -1.768 -11.466 1.00 69.88 817 ALA A N 1
ATOM 6509 C CA . ALA A 1 817 ? -16.080 -1.558 -10.609 1.00 69.88 817 ALA A CA 1
ATOM 6510 C C . ALA A 1 817 ? -14.872 -2.437 -10.974 1.00 69.88 817 ALA A C 1
ATOM 6512 O O . ALA A 1 817 ? -13.728 -1.975 -10.888 1.00 69.88 817 ALA A O 1
ATOM 6513 N N . ILE A 1 818 ? -15.116 -3.671 -11.429 1.00 70.75 818 ILE A N 1
ATOM 6514 C CA . ILE A 1 818 ? -14.064 -4.567 -11.932 1.00 70.75 818 ILE A CA 1
ATOM 6515 C C . ILE A 1 818 ? -13.425 -3.965 -13.188 1.00 70.75 818 ILE A C 1
ATOM 6517 O O . ILE A 1 818 ? -12.204 -3.843 -13.254 1.00 70.75 818 ILE A O 1
ATOM 6521 N N . GLU A 1 819 ? -14.235 -3.526 -14.155 1.00 67.06 819 GLU A N 1
ATOM 6522 C CA . GLU A 1 819 ? -13.751 -2.941 -15.413 1.00 67.06 819 GLU A CA 1
ATOM 6523 C C . GLU A 1 819 ? -13.008 -1.618 -15.201 1.00 67.06 819 GLU A C 1
ATOM 6525 O O . GLU A 1 819 ? -12.076 -1.290 -15.939 1.00 67.06 819 GLU A O 1
ATOM 6530 N N . ARG A 1 820 ? -13.408 -0.845 -14.186 1.00 64.62 820 ARG A N 1
ATOM 6531 C CA . ARG A 1 820 ? -12.717 0.391 -13.802 1.00 64.62 820 ARG A CA 1
ATOM 6532 C C . ARG A 1 820 ? -11.442 0.148 -12.992 1.00 64.62 820 ARG A C 1
ATOM 6534 O O . ARG A 1 820 ? -10.642 1.074 -12.874 1.00 64.62 820 ARG A O 1
ATOM 6541 N N . GLY A 1 821 ? -11.254 -1.044 -12.422 1.00 69.06 821 GLY A N 1
ATOM 6542 C CA . GLY A 1 821 ? -10.112 -1.373 -11.564 1.00 69.06 821 GLY A CA 1
ATOM 6543 C C . GLY A 1 821 ? -10.114 -0.635 -10.219 1.00 69.06 821 GLY A C 1
ATOM 6544 O O . GLY A 1 821 ? -9.052 -0.347 -9.673 1.00 69.06 821 GLY A O 1
ATOM 6545 N N . THR A 1 822 ? -11.290 -0.286 -9.687 1.00 73.81 822 THR A N 1
ATOM 6546 C CA . THR A 1 822 ? -11.419 0.619 -8.527 1.00 73.81 822 THR A CA 1
ATOM 6547 C C . THR A 1 822 ? -11.498 -0.095 -7.173 1.00 73.81 822 THR A C 1
ATOM 6549 O O . THR A 1 822 ? -11.321 0.536 -6.131 1.00 73.81 822 THR A O 1
ATOM 6552 N N . LEU A 1 823 ? -11.625 -1.426 -7.176 1.00 82.75 823 LEU A N 1
ATOM 6553 C CA . LEU A 1 823 ? -11.806 -2.253 -5.974 1.00 82.75 823 LEU A CA 1
ATOM 6554 C C . LEU A 1 823 ? -10.662 -2.148 -4.948 1.00 82.75 823 LEU A C 1
ATOM 6556 O O . LEU A 1 823 ? -10.892 -2.313 -3.751 1.00 82.75 823 LEU A O 1
ATOM 6560 N N . MET A 1 824 ? -9.444 -1.792 -5.372 1.00 83.56 824 MET A N 1
ATOM 6561 C CA . MET A 1 824 ? -8.332 -1.534 -4.443 1.00 83.56 824 MET A CA 1
ATOM 6562 C C . MET A 1 824 ? -8.616 -0.337 -3.517 1.00 83.56 824 MET A C 1
ATOM 6564 O O . MET A 1 824 ? -8.193 -0.317 -2.361 1.00 83.56 824 MET A O 1
ATOM 6568 N N . GLY A 1 825 ? -9.390 0.642 -3.997 1.00 81.56 825 GLY A N 1
ATOM 6569 C CA . GLY A 1 825 ? -9.889 1.754 -3.193 1.00 81.56 825 GLY A CA 1
ATOM 6570 C C . GLY A 1 825 ? -10.821 1.302 -2.070 1.00 81.56 825 GLY A C 1
ATOM 6571 O O . GLY A 1 825 ? -10.784 1.872 -0.983 1.00 81.56 825 GLY A O 1
ATOM 6572 N N . GLN A 1 826 ? -11.614 0.249 -2.287 1.00 83.62 826 GLN A N 1
ATOM 6573 C CA . GLN A 1 826 ? -12.477 -0.318 -1.248 1.00 83.62 826 GLN A CA 1
ATOM 6574 C C . GLN A 1 826 ? -11.676 -1.069 -0.188 1.00 83.62 826 GLN A C 1
ATOM 6576 O O . GLN A 1 826 ? -11.945 -0.900 0.999 1.00 83.62 826 GLN A O 1
ATOM 6581 N N . LEU A 1 827 ? -10.633 -1.807 -0.583 1.00 88.38 827 LEU A N 1
ATOM 6582 C CA . LEU A 1 827 ? -9.706 -2.402 0.385 1.00 88.38 827 LEU A CA 1
ATOM 6583 C C . LEU A 1 827 ? -9.017 -1.329 1.238 1.00 88.38 827 LEU A C 1
ATOM 6585 O O . LEU A 1 827 ? -8.933 -1.476 2.457 1.00 88.38 827 LEU A O 1
ATOM 6589 N N . ALA A 1 828 ? -8.595 -0.216 0.628 1.00 85.56 828 ALA A N 1
ATOM 6590 C CA . ALA A 1 828 ? -8.014 0.906 1.364 1.00 85.56 828 ALA A CA 1
ATOM 6591 C C . ALA A 1 828 ? -9.006 1.492 2.385 1.00 85.56 828 ALA A C 1
ATOM 6593 O O . ALA A 1 828 ? -8.627 1.732 3.530 1.00 85.56 828 ALA A O 1
ATOM 6594 N N . LYS A 1 829 ? -10.288 1.638 2.021 1.00 84.12 829 LYS A N 1
ATOM 6595 C CA . LYS A 1 829 ? -11.348 2.088 2.943 1.00 84.12 829 LYS A CA 1
ATOM 6596 C C . LYS A 1 829 ? -11.619 1.095 4.075 1.00 84.12 829 LYS A C 1
ATOM 6598 O O . LYS A 1 829 ? -11.784 1.527 5.211 1.00 84.12 829 LYS A O 1
ATOM 6603 N N . LEU A 1 830 ? -11.636 -0.212 3.796 1.00 87.38 830 LEU A N 1
ATOM 6604 C CA . LEU A 1 830 ? -11.823 -1.251 4.820 1.00 87.38 830 LEU A CA 1
ATOM 6605 C C . LEU A 1 830 ? -10.679 -1.267 5.839 1.00 87.38 830 LEU A C 1
ATOM 6607 O O . LEU A 1 830 ? -10.917 -1.441 7.031 1.00 87.38 830 LEU A O 1
ATOM 6611 N N . ILE A 1 831 ? -9.445 -1.033 5.392 1.00 87.31 831 ILE A N 1
ATOM 6612 C CA . ILE A 1 831 ? -8.304 -0.867 6.298 1.00 87.31 831 ILE A CA 1
ATOM 6613 C C . ILE A 1 831 ? -8.349 0.498 7.020 1.00 87.31 831 ILE A C 1
ATOM 6615 O O . ILE A 1 831 ? -7.865 0.623 8.146 1.00 87.31 831 ILE A O 1
ATOM 6619 N N . GLY A 1 832 ? -8.966 1.521 6.427 1.00 80.56 832 GLY A N 1
ATOM 6620 C CA . GLY A 1 832 ? -9.039 2.879 6.980 1.00 80.56 832 GLY A CA 1
ATOM 6621 C C . GLY A 1 832 ? -7.890 3.781 6.521 1.00 80.56 832 GLY A C 1
ATOM 6622 O O . GLY A 1 832 ? -7.403 4.604 7.293 1.00 80.56 832 GLY A O 1
ATOM 6623 N N . HIS A 1 833 ? -7.413 3.599 5.286 1.00 77.44 833 HIS A N 1
ATOM 6624 C CA . HIS A 1 833 ? -6.428 4.469 4.644 1.00 77.44 833 HIS A CA 1
ATOM 6625 C C . HIS A 1 833 ? -7.099 5.515 3.762 1.00 77.44 833 HIS A C 1
ATOM 6627 O O . HIS A 1 833 ? -8.017 5.221 2.996 1.00 77.44 833 HIS A O 1
ATOM 6633 N N . ARG A 1 834 ? -6.564 6.738 3.810 1.00 68.00 834 ARG A N 1
ATOM 6634 C CA . ARG A 1 834 ? -6.986 7.843 2.943 1.00 68.00 834 ARG A CA 1
ATOM 6635 C C . ARG A 1 834 ? -6.591 7.628 1.479 1.00 68.00 834 ARG A C 1
ATOM 6637 O O . ARG A 1 834 ? -7.325 8.031 0.579 1.00 68.00 834 ARG A O 1
ATOM 6644 N N . HIS A 1 835 ? -5.443 6.989 1.243 1.00 69.81 835 HIS A N 1
ATOM 6645 C CA . HIS A 1 835 ? -4.864 6.797 -0.085 1.00 69.81 835 HIS A CA 1
ATOM 6646 C C . HIS A 1 835 ? -4.516 5.328 -0.346 1.00 69.81 835 HIS A C 1
ATOM 6648 O O . HIS A 1 835 ? -3.984 4.633 0.519 1.00 69.81 835 HIS A O 1
ATOM 6654 N N . VAL A 1 836 ? -4.763 4.869 -1.578 1.00 77.75 836 VAL A N 1
ATOM 6655 C CA . VAL A 1 836 ? -4.418 3.507 -2.022 1.00 77.75 836 VAL A CA 1
ATOM 6656 C C . VAL A 1 836 ? -2.904 3.282 -1.993 1.00 77.75 836 VAL A C 1
ATOM 6658 O O . VAL A 1 836 ? -2.458 2.198 -1.635 1.00 77.75 836 VAL A O 1
ATOM 6661 N N . ASN A 1 837 ? -2.103 4.316 -2.264 1.00 71.69 837 ASN A N 1
ATOM 6662 C CA . ASN A 1 837 ? -0.644 4.213 -2.204 1.00 71.69 837 ASN A CA 1
ATOM 6663 C C . ASN A 1 837 ? -0.144 3.820 -0.809 1.00 71.69 837 ASN A C 1
ATOM 6665 O O . ASN A 1 837 ? 0.788 3.030 -0.715 1.00 71.69 837 ASN A O 1
ATOM 6669 N N . THR A 1 838 ? -0.791 4.284 0.266 1.00 70.56 838 THR A N 1
ATOM 6670 C CA . THR A 1 838 ? -0.447 3.873 1.636 1.00 70.56 838 THR A CA 1
ATOM 6671 C C . THR A 1 838 ? -0.668 2.375 1.829 1.00 70.56 838 THR A C 1
ATOM 6673 O O . THR A 1 838 ? 0.205 1.688 2.350 1.00 70.56 838 THR A O 1
ATOM 6676 N N . LEU A 1 839 ? -1.801 1.843 1.351 1.00 81.12 839 LEU A N 1
ATOM 6677 C CA . LEU A 1 839 ? -2.075 0.403 1.382 1.00 81.12 839 LEU A CA 1
ATOM 6678 C C . LEU A 1 839 ? -0.991 -0.377 0.622 1.00 81.12 839 LEU A C 1
ATOM 6680 O O . LEU A 1 839 ? -0.433 -1.328 1.166 1.00 81.12 839 LEU A O 1
ATOM 6684 N N . LEU A 1 840 ? -0.685 0.052 -0.605 1.00 80.50 840 LEU A N 1
ATOM 6685 C CA . LEU A 1 840 ? 0.200 -0.678 -1.507 1.00 80.50 840 LEU A CA 1
ATOM 6686 C C . LEU A 1 840 ? 1.673 -0.636 -1.091 1.00 80.50 840 LEU A C 1
ATOM 6688 O O . LEU A 1 840 ? 2.338 -1.667 -1.052 1.00 80.50 840 LEU A O 1
ATOM 6692 N N . HIS A 1 841 ? 2.202 0.545 -0.779 1.00 71.56 841 HIS A N 1
ATOM 6693 C CA . HIS A 1 841 ? 3.623 0.682 -0.465 1.00 71.56 841 HIS A CA 1
ATOM 6694 C C . HIS A 1 841 ? 3.971 0.140 0.920 1.00 71.56 841 HIS A C 1
ATOM 6696 O O . HIS A 1 841 ? 5.079 -0.363 1.094 1.00 71.56 841 HIS A O 1
ATOM 6702 N N . THR A 1 842 ? 3.047 0.208 1.884 1.00 70.56 842 THR A N 1
ATOM 6703 C CA . THR A 1 842 ? 3.377 -0.075 3.287 1.00 70.56 842 THR A CA 1
ATOM 6704 C C . THR A 1 842 ? 2.815 -1.403 3.790 1.00 70.56 842 THR A C 1
ATOM 6706 O O . THR A 1 842 ? 3.525 -2.095 4.512 1.00 70.56 842 THR A O 1
ATOM 6709 N N . TYR A 1 843 ? 1.594 -1.799 3.407 1.00 77.81 843 TYR A N 1
ATOM 6710 C CA . TYR A 1 843 ? 0.882 -2.902 4.080 1.00 77.81 843 TYR A CA 1
ATOM 6711 C C . TYR A 1 843 ? 0.774 -4.191 3.276 1.00 77.81 843 TYR A C 1
ATOM 6713 O O . TYR A 1 843 ? 0.628 -5.265 3.861 1.00 77.81 843 TYR A O 1
ATOM 6721 N N . THR A 1 844 ? 0.795 -4.103 1.948 1.00 84.06 844 THR A N 1
ATOM 6722 C CA . THR A 1 844 ? 0.633 -5.277 1.089 1.00 84.06 844 THR A CA 1
ATOM 6723 C C . THR A 1 844 ? 1.983 -5.861 0.695 1.00 84.06 844 THR A C 1
ATOM 6725 O O . THR A 1 844 ? 2.701 -5.303 -0.133 1.00 84.06 844 THR A O 1
ATOM 6728 N N . HIS A 1 845 ? 2.294 -7.031 1.247 1.00 86.31 845 HIS A N 1
ATOM 6729 C CA . HIS A 1 845 ? 3.536 -7.771 1.000 1.00 86.31 845 HIS A CA 1
ATOM 6730 C C . HIS A 1 845 ? 3.351 -8.936 0.018 1.00 86.31 845 HIS A C 1
ATOM 6732 O O . HIS A 1 845 ? 4.140 -9.877 -0.013 1.00 86.31 845 HIS A O 1
ATOM 6738 N N . SER A 1 846 ? 2.285 -8.898 -0.779 1.00 87.75 846 SER A N 1
ATOM 6739 C CA . SER A 1 846 ? 1.947 -9.905 -1.791 1.00 87.75 846 SER A CA 1
ATOM 6740 C C . SER A 1 846 ? 1.948 -9.340 -3.221 1.00 87.75 846 SER A C 1
ATOM 6742 O O . SER A 1 846 ? 1.590 -10.033 -4.178 1.00 87.75 846 SER A O 1
ATOM 6744 N N . LEU A 1 847 ? 2.382 -8.085 -3.379 1.00 88.00 847 LEU A N 1
ATOM 6745 C CA . LEU A 1 847 ? 2.271 -7.322 -4.619 1.00 88.00 847 LEU A CA 1
ATOM 6746 C C . LEU A 1 847 ? 3.107 -7.869 -5.767 1.00 88.00 847 LEU A C 1
ATOM 6748 O O . LEU A 1 847 ? 2.617 -7.875 -6.893 1.00 88.00 847 LEU A O 1
ATOM 6752 N N . GLY A 1 848 ? 4.350 -8.295 -5.530 1.00 87.88 848 GLY A N 1
ATOM 6753 C CA . GLY A 1 848 ? 5.217 -8.780 -6.605 1.00 87.88 848 GLY A CA 1
ATOM 6754 C C . GLY A 1 848 ? 4.622 -9.995 -7.307 1.00 87.88 848 GLY A C 1
ATOM 6755 O O . GLY 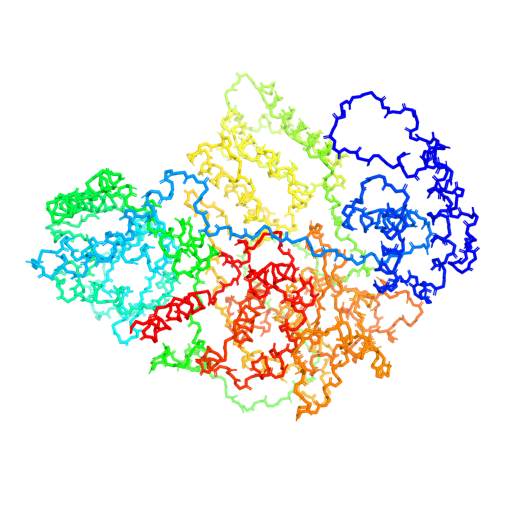A 1 848 ? 4.642 -10.094 -8.534 1.00 87.88 848 GLY A O 1
ATOM 6756 N N . MET A 1 849 ? 3.964 -10.872 -6.552 1.00 88.12 849 MET A N 1
ATOM 6757 C CA . MET A 1 849 ? 3.268 -12.043 -7.081 1.00 88.12 849 MET A CA 1
ATOM 6758 C C . MET A 1 849 ? 2.019 -11.679 -7.895 1.00 88.12 849 MET A C 1
ATOM 6760 O O . MET A 1 849 ? 1.839 -12.207 -8.993 1.00 88.12 849 MET A O 1
ATOM 6764 N N . ILE A 1 850 ? 1.177 -10.770 -7.396 1.00 90.00 850 ILE A N 1
ATOM 6765 C CA . ILE A 1 850 ? -0.009 -10.307 -8.135 1.00 90.00 850 ILE A CA 1
ATOM 6766 C C . ILE A 1 850 ? 0.425 -9.610 -9.429 1.00 90.00 850 ILE A C 1
ATOM 6768 O O . ILE A 1 850 ? -0.069 -9.922 -10.511 1.00 90.00 850 ILE A O 1
ATOM 6772 N N . HIS A 1 851 ? 1.423 -8.731 -9.344 1.00 90.19 851 HIS A N 1
ATOM 6773 C CA . HIS A 1 851 ? 1.975 -8.040 -10.502 1.00 90.19 851 HIS A CA 1
ATOM 6774 C C . HIS A 1 851 ? 2.575 -9.021 -11.522 1.00 90.19 851 HIS A C 1
ATOM 6776 O O . HIS A 1 851 ? 2.352 -8.898 -12.727 1.00 90.19 851 HIS A O 1
ATOM 6782 N N . SER A 1 852 ? 3.292 -10.040 -11.048 1.00 90.19 852 SER A N 1
ATOM 6783 C CA . SER A 1 852 ? 3.824 -11.115 -11.890 1.00 90.19 852 SER A CA 1
ATOM 6784 C C . SER A 1 852 ? 2.725 -11.829 -12.673 1.00 90.19 852 SER A C 1
ATOM 6786 O O . SER A 1 852 ? 2.889 -12.092 -13.866 1.00 90.19 852 SER A O 1
ATOM 6788 N N . HIS A 1 853 ? 1.604 -12.146 -12.020 1.00 89.81 853 HIS A N 1
ATOM 6789 C CA . HIS A 1 853 ? 0.453 -12.765 -12.674 1.00 89.81 853 HIS A CA 1
ATOM 6790 C C . HIS A 1 853 ? -0.171 -11.829 -13.715 1.00 89.81 853 HIS A C 1
ATOM 6792 O O . HIS A 1 853 ? -0.312 -12.230 -14.869 1.00 89.81 853 HIS A O 1
ATOM 6798 N N . GLU A 1 854 ? -0.408 -10.562 -13.371 1.00 87.44 854 GLU A N 1
ATOM 6799 C CA . GLU A 1 854 ? -0.992 -9.560 -14.276 1.00 87.44 854 GLU A CA 1
ATOM 6800 C C . GLU A 1 854 ? -0.158 -9.319 -15.538 1.00 87.44 854 GLU A C 1
ATOM 6802 O O . GLU A 1 854 ? -0.668 -9.303 -16.667 1.00 87.44 854 GLU A O 1
ATOM 6807 N N . VAL A 1 855 ? 1.158 -9.197 -15.369 1.00 88.62 855 VAL A N 1
ATOM 6808 C CA . VAL A 1 855 ? 2.102 -9.097 -16.483 1.00 88.62 855 VAL A CA 1
ATOM 6809 C C . VAL A 1 855 ? 2.020 -10.361 -17.335 1.00 88.62 855 VAL A C 1
ATOM 6811 O O . VAL A 1 855 ? 1.830 -10.279 -18.551 1.00 88.62 855 VAL A O 1
ATOM 6814 N N . ASN A 1 856 ? 2.125 -11.545 -16.730 1.00 86.31 856 ASN A N 1
ATOM 6815 C CA . ASN A 1 856 ? 2.098 -12.793 -17.487 1.00 86.31 856 ASN A CA 1
ATOM 6816 C C . ASN A 1 856 ? 0.775 -13.000 -18.225 1.00 86.31 856 ASN A C 1
ATOM 6818 O O . ASN A 1 856 ? 0.815 -13.427 -19.377 1.00 86.31 856 ASN A O 1
ATOM 6822 N N . ARG A 1 857 ? -0.369 -12.632 -17.644 1.00 85.38 857 ARG A N 1
ATOM 6823 C CA . ARG A 1 857 ? -1.680 -12.699 -18.302 1.00 85.38 857 ARG A CA 1
ATOM 6824 C C . ARG A 1 857 ? -1.748 -11.769 -19.510 1.00 85.38 857 ARG A C 1
ATOM 6826 O O . ARG A 1 857 ? -2.095 -12.200 -20.611 1.00 85.38 857 ARG A O 1
ATOM 6833 N N . THR A 1 858 ? -1.316 -10.520 -19.337 1.00 84.75 858 THR A N 1
ATOM 6834 C CA . THR A 1 858 ? -1.283 -9.501 -20.401 1.00 84.75 858 THR A CA 1
ATOM 6835 C C . THR A 1 858 ? -0.439 -9.945 -21.600 1.00 84.75 858 THR A C 1
ATOM 6837 O O . THR A 1 858 ? -0.798 -9.700 -22.757 1.00 84.75 858 THR A O 1
ATOM 6840 N N . TRP A 1 859 ? 0.683 -10.625 -21.347 1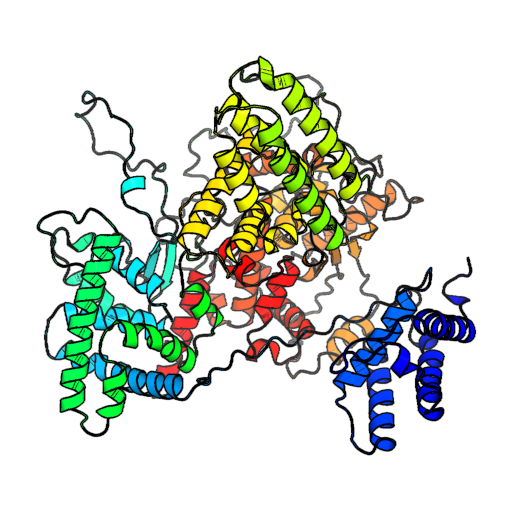.00 82.69 859 TRP A N 1
ATOM 6841 C CA . TRP A 1 859 ? 1.611 -11.057 -22.398 1.00 82.69 859 TRP A CA 1
ATOM 6842 C C . TRP A 1 859 ? 1.370 -12.480 -22.916 1.00 82.69 859 TRP A C 1
ATOM 6844 O O . TRP A 1 859 ? 1.784 -12.773 -24.038 1.00 82.69 859 TRP A O 1
ATOM 6854 N N . SER A 1 860 ? 0.689 -13.345 -22.160 1.00 72.69 860 SER A N 1
ATOM 6855 C CA . SER A 1 860 ? 0.334 -14.707 -22.589 1.00 72.69 860 SER A CA 1
ATOM 6856 C C . SER A 1 860 ? -0.933 -14.721 -23.441 1.00 72.69 860 SER A C 1
ATOM 6858 O O . SER A 1 860 ? -0.922 -15.326 -24.510 1.00 72.69 860 SER A O 1
ATOM 6860 N N . ASN A 1 861 ? -1.974 -13.970 -23.059 1.00 55.72 861 ASN A N 1
ATOM 6861 C CA . ASN A 1 861 ? -3.250 -13.936 -23.791 1.00 55.72 861 ASN A CA 1
ATOM 6862 C C . ASN A 1 861 ? -3.115 -13.364 -25.209 1.00 55.72 861 ASN A C 1
ATOM 6864 O O . ASN A 1 861 ? -3.898 -13.684 -26.097 1.00 55.72 861 ASN A O 1
ATOM 6868 N N . ARG A 1 862 ? -2.076 -12.565 -25.471 1.00 53.38 862 ARG A N 1
ATOM 6869 C CA . ARG A 1 862 ? -1.801 -12.047 -26.817 1.00 53.38 862 ARG A CA 1
ATOM 6870 C C . ARG A 1 862 ? -1.223 -13.063 -27.790 1.00 53.38 862 ARG A C 1
ATOM 6872 O O . ARG A 1 862 ? -1.272 -12.797 -28.982 1.00 53.38 862 ARG A O 1
ATOM 6879 N N . LYS A 1 863 ? -0.721 -14.213 -27.331 1.00 42.53 863 LYS A N 1
ATOM 6880 C CA . LYS A 1 863 ? -0.345 -15.299 -28.249 1.00 42.53 863 LYS A CA 1
ATOM 6881 C C . LYS A 1 863 ? -1.550 -15.946 -28.937 1.00 42.53 863 LYS A C 1
ATOM 6883 O O . LYS A 1 863 ? -1.348 -16.589 -29.951 1.00 42.53 863 LYS A O 1
ATOM 6888 N N . ALA A 1 864 ? -2.762 -15.777 -28.403 1.00 31.34 864 ALA A N 1
ATOM 6889 C CA . ALA A 1 864 ? -3.988 -16.283 -29.022 1.00 31.34 864 ALA A CA 1
ATOM 6890 C C . ALA A 1 864 ? -4.610 -15.302 -30.036 1.00 31.34 864 ALA A C 1
ATOM 6892 O O . ALA A 1 864 ? -5.543 -15.669 -30.738 1.00 31.34 864 ALA A O 1
ATOM 6893 N N . ALA A 1 865 ? -4.119 -14.058 -30.102 1.00 30.27 865 ALA A N 1
ATOM 6894 C CA . ALA A 1 865 ? -4.692 -12.982 -30.918 1.00 30.27 865 ALA A CA 1
ATOM 6895 C C . ALA A 1 865 ? -3.771 -12.512 -32.065 1.00 30.27 865 ALA A C 1
ATOM 6897 O O . ALA A 1 865 ? -4.040 -11.465 -32.656 1.00 30.27 865 ALA A O 1
ATOM 6898 N N . TYR A 1 866 ? -2.684 -13.240 -32.343 1.00 29.62 866 TYR A N 1
ATOM 6899 C CA . TYR A 1 866 ? -1.773 -13.003 -33.468 1.00 29.62 866 TYR A CA 1
ATOM 6900 C C . TYR A 1 866 ? -1.664 -14.238 -34.346 1.00 29.62 866 TYR A C 1
ATOM 6902 O O . TYR A 1 866 ? -1.449 -15.326 -33.766 1.00 29.62 866 TYR A O 1
#

InterPro domains:
  IPR011010 DNA breaking-rejoining enzyme, catalytic core [SSF56349] (544-774)
  IPR013762 Integrase-like, catalytic domain superfamily [G3DSA:1.10.443.10] (584-859)
  IPR050090 Bacterial tyrosine recombinase XerC/XerD complex [PTHR30349] (531-852)